Protein 6EKK (pdb70)

B-factor: mean 35.94, std 13.71, range [17.14, 130.5]

InterPro domains:
  IPR001194 cDENN domain [PF02141] (94-273)
  IPR001194 cDENN domain [SM00799] (92-273)
  IPR005112 dDENN domain [PF03455] (337-388)
  IPR005112 dDENN domain [SM00801] (304-371)
  IPR005113 uDENN domain [PF03456] (31-88)
  IPR005113 uDENN domain [SM00800] (9-91)
  IPR037516 Tripartite DENN domain [PS50211] (13-378)
  IPR040032 DENN domain-containing protein 1A/1B/1C [PTHR13196] (1-1009)
  IPR043153 DENN domain, C-terminal lobe [G3DSA:3.40.50.11500] (162-325)

GO terms:
  GO:0005085 guanyl-nucleotide exchange factor activity (F, IDA)
  GO:0030136 clathrin-coated vesicle (C, IDA)
  GO:0042734 presynaptic membrane (C, EXP)
  GO:0006897 endocytosis (P, IMP)
  GO:0032483 regulation of Rab protein signal transduction (P, IDA)
  GO:0005829 cytosol (C, TAS)

CATH classification: 3.30.450.200

Organism: Homo sapiens (NCBI:txid9606)

Sequence (1106 aa):
GSRIKQNPETTFEVYVEVAYDPEVQRQFPEDYSDQEVLQTTLTKFCFPFYVDVGQNFTFVLTDIDDSKQRFGFCRLSSGAKSCFCILSYLPWFEVFYKLLNILADYTTKRQENQWNELLEETLHKLPIPDPGVSVHLSVHSYFTVPDTRELPSSIPENRNLTEYFVAVDDVNNMLHLYASMLYERRILIICSKLSTLTACIHGSAAMLYPMYWQHVYIPVLPPHLLDYCCAPMPYLIGIHLSLMEKVRNMALDDVVILNVDTNTLETPFDDLQSLPNDVISSLKNRLKKVSTTTGDGVARAFLKAQAAFFGSYRNALKIEPEEPITFCEEAFVSHYRSGAMRQFLQNATQLQLFKQFIDGRLDLLNSGEGFSDVFEEEINGSRIKQNPETTFEVYVEVAYPRTSDPEVQRQFPEDYSDQEVLQTLTKFCFPFYVGQNFTFVLTDDIDDSKQRRFGFCRLSSGAKSCFCILSYLPWFEVFYKLLNILADYTTKRQENQWNELLETLHKLPIPDPGVSVHLSVHSYFTVPDTRELPSSIPENRNLTEYFVAVDVNNMLHLYASMLYERRRILIICSKLSTLTACIHGSAAMLYPMYWQHVYIPVLPPHLLDYCCAPMPYLIGIHLSLMEKVRNMALDDVVILNVDTNTLETPFDDLQSLPNDVISSLKNRLKKVSTTTGDGVARAFLKAQAAFFGSYRNALKIEPEEPITFCEEAFVSSHYRSGAMRQFLQNATQLQLFKQFIDGRLDLLNSGEGFSDVFEEEINMGEYRDYDHLFKLLIIGDSGVGKSSSLLLRFADNTFSGSYITTIGVDFKIRTVEINGEKVKLQIWDTAGQERFRTITSTYYRGTHGVIVVYDVTSAESFVNVKRWLHEINQNCDDVCRILVGNKNDDPERKVVETEDAYKFAGQMGIQLFETSAKENVNVEEMFNCITELVLRAKKDNLAKDYDHLFKLLIIGDSGVGKSSLLLRFADNTFSGSYITTIGVDFKIRTVEINGEKVKLQIWDTAGQERFRTITSTYYRGTHGVIVVYDVTSAESFVNVKRWLHEINQNCDDVCRILVGNKNDDPERKVVETEDAYKFAGQMGIQLFETSAKENVNVEEMFNCITELVLRAKKDNLA

Foldseek 3Di:
DALQDPADAWQFLKKFKWFDCIATPDMPPPPRPPVVVRNVCSQVQPQFDPVDDFWAWKWDADPVRHTWIWTWGADDRNGMIITIIGSDPPNVVVVVVSVVLVVCVVVVVVPLNVVQRVCRGPDDDDDFQCWDDSDPPDTDTRHDPQDFDFPPVDQLQNLLLVQADLVLLLVLLLCVLLLFAEEEEEQHNSSQLSNQVNSQLLLPVFGRDDARISEHHLVRLCCSQPPGRYRYYYYNNCVVVVVVVVDDRYWYAYSVVNDIDGPDPRSVLADPVLVVQLSVQSVDPVQRHTSSNSVSSLLSSCVLCVCQVVQFDPDPVDDTDGHLVRQLVDDDDPSSNVSSVSSVVRPRSVCVRVVVRCVVRVVVDDDGVSVVSND/DDLQDPADAWQFLKKFKWFADPVHQIATPQMPPNPRPPVVVRVVCSQVQQQFPQAQWAWKWDADPVRHTWIWTWGQDVSRGIIITTIGSQPPNLQVVVVSVVLVVCVVVVVVVVVVLLRVLRGPDRDDDAQDKDDSDPVDIDGHHDPLDFDWPPVDQLQLLLLVQADLVLLLVLLLCVLLLFAEEEEEQDNSSQLSNQVNSQLLLPVFGRDDARTSEDGPVRLVCLQPPGRYRYYYYNNCVVVNVPDDHDFYWYAHSVVNDIDGPDPRSVLADPVLSVQLSVQSPDPVRNGTSSNSVSSLLSSCLLCVCQVVQWDPDDPDAIDGHLVRQLPDDDDPSSNVSSVSSVVRPRSVCVRVVVSVQRRPCDDDDGVSNVSSVVPSD/DPFQEEAEEEEDFAPPQCPLLLVLVVAPDPDSDACCVPPQKGKGKHWDADPNGIYIYIYMYGPGRLVPLEDADVVCPRHAAYEYEAEQLDPSRVNSSLNHLVRCVVPVVRHHYAYEHEPPPDVVRGDNDPVNVCVSCVVSVHYYFYYYSPVGGRSVVSVVVRVVVSVVSVVVVVVD/DFPEEAEEEEDFAPPLQPLLLVLVAFPDPDSDACCVPPQKGWGWHWDQDPNGTYIYIYMYGPGCLVCLEDADVVCPRHQAYEYEYEQLDPSRVNSSLRHLVRCVVHVVLHHYAYEHEPPPDPVSGDNDPVNVCVSCVVSVHYYFYYYSPVGGRSVVSVVVRVVVSVVSVVVVVD

Structure (mmCIF, N/CA/C/O backbone):
data_6EKK
#
_entry.id   6EKK
#
_cell.length_a   55.700
_cell.length_b   67.990
_cell.length_c   101.710
_cell.angle_alpha   80.500
_cell.angle_beta   76.800
_cell.angle_gamma   67.060
#
_symmetry.space_group_name_H-M   'P 1'
#
loop_
_entity.id
_entity.type
_entity.pdbx_description
1 polymer 'DENN domain-containing protein 1A'
2 polymer 'Ras-related protein Rab-35'
3 non-polymer 'SULFATE ION'
4 non-polymer 1,2-ETHANEDIOL
5 non-polymer "GUANOSINE-5'-DIPHOSPHATE"
6 water water
#
loop_
_atom_site.group_PDB
_atom_site.id
_atom_site.type_symbol
_atom_site.label_atom_id
_atom_site.label_alt_id
_atom_site.label_comp_id
_atom_site.label_asym_id
_atom_site.label_entity_id
_atom_site.label_seq_id
_atom_site.pdbx_PDB_ins_code
_atom_site.Cartn_x
_atom_site.Cartn_y
_atom_site.Cartn_z
_atom_site.occupancy
_atom_site.B_iso_or_equiv
_atom_site.auth_seq_id
_atom_site.auth_comp_id
_atom_site.auth_asym_id
_atom_site.auth_atom_id
_atom_site.pdbx_PDB_model_num
ATOM 1 N N . GLY A 1 1 ? -14.950 -2.593 2.503 1.00 27.66 2 GLY A N 1
ATOM 2 C CA . GLY A 1 1 ? -13.618 -2.057 2.742 1.00 26.09 2 GLY A CA 1
ATOM 3 C C . GLY A 1 1 ? -12.545 -3.049 2.341 1.00 26.88 2 GLY A C 1
ATOM 4 O O . GLY A 1 1 ? -11.347 -2.761 2.447 1.00 26.66 2 GLY A O 1
ATOM 5 N N . SER A 1 2 ? -12.975 -4.220 1.873 1.00 25.28 3 SER A N 1
ATOM 6 C CA . SER A 1 2 ? -12.043 -5.219 1.372 1.00 24.79 3 SER A CA 1
ATOM 7 C C . SER A 1 2 ? -11.346 -4.701 0.115 1.00 27.05 3 SER A C 1
ATOM 8 O O . SER A 1 2 ? -11.925 -3.940 -0.664 1.00 26.70 3 SER A O 1
ATOM 11 N N . ARG A 1 3 ? -10.096 -5.096 -0.070 1.00 22.74 4 ARG A N 1
ATOM 12 C CA . ARG A 1 3 ? -9.400 -4.734 -1.292 1.00 22.06 4 ARG A CA 1
ATOM 13 C C . ARG A 1 3 ? -9.319 -5.916 -2.260 1.00 24.06 4 ARG A C 1
ATOM 14 O O . ARG A 1 3 ? -8.544 -5.909 -3.215 1.00 22.90 4 ARG A O 1
ATOM 22 N N . ILE A 1 4 ? -10.133 -6.937 -2.003 1.00 24.04 5 ILE A N 1
ATOM 23 C CA . ILE A 1 4 ? -10.289 -8.042 -2.943 1.00 24.69 5 ILE A CA 1
ATOM 24 C C . ILE A 1 4 ? -11.242 -7.631 -4.058 1.00 27.22 5 ILE A C 1
ATOM 25 O O . ILE A 1 4 ? -12.314 -7.107 -3.777 1.00 27.75 5 ILE A O 1
ATOM 30 N N . LYS A 1 5 ? -10.864 -7.866 -5.313 1.00 26.79 6 LYS A N 1
ATOM 31 C CA . LYS A 1 5 ? -11.758 -7.598 -6.435 1.00 27.14 6 LYS A CA 1
ATOM 32 C C . LYS A 1 5 ? -12.978 -8.508 -6.303 1.00 31.32 6 LYS A C 1
ATOM 33 O O . LYS A 1 5 ? -12.828 -9.717 -6.155 1.00 31.09 6 LYS A O 1
ATOM 39 N N . GLN A 1 6 ? -14.176 -7.931 -6.317 1.00 35.90 7 GLN A N 1
ATOM 40 C CA . GLN A 1 6 ? -15.382 -8.710 -6.051 1.00 36.89 7 GLN A CA 1
ATOM 41 C C . GLN A 1 6 ? -15.916 -9.416 -7.300 1.00 40.74 7 GLN A C 1
ATOM 42 O O . GLN A 1 6 ? -16.538 -10.473 -7.201 1.00 41.21 7 GLN A O 1
ATOM 48 N N . ASN A 1 7 ? -15.666 -8.841 -8.471 1.00 44.54 8 ASN A N 1
ATOM 49 C CA . ASN A 1 7 ? -16.162 -9.416 -9.719 1.00 45.36 8 ASN A CA 1
ATOM 50 C C . ASN A 1 7 ? -15.075 -9.603 -10.763 1.00 46.92 8 ASN A C 1
ATOM 51 O O . ASN A 1 7 ? -15.088 -8.929 -11.789 1.00 46.28 8 ASN A O 1
ATOM 56 N N . PRO A 1 8 ? -14.120 -10.508 -10.503 1.00 37.62 9 PRO A N 1
ATOM 57 C CA . PRO A 1 8 ? -13.047 -10.696 -11.483 1.00 37.42 9 PRO A CA 1
ATOM 58 C C . PRO A 1 8 ? -13.599 -11.284 -12.773 1.00 40.10 9 PRO A C 1
ATOM 59 O O . PRO A 1 8 ? -14.544 -12.068 -12.716 1.00 40.41 9 PRO A O 1
ATOM 63 N N . GLU A 1 9 ? -13.029 -10.910 -13.909 1.00 44.87 10 GLU A N 1
ATOM 64 C CA . GLU A 1 9 ? -13.539 -11.382 -15.192 1.00 45.08 10 GLU A CA 1
ATOM 65 C C . GLU A 1 9 ? -13.070 -12.799 -15.508 1.00 47.02 10 GLU A C 1
ATOM 66 O O . GLU A 1 9 ? -13.799 -13.576 -16.122 1.00 48.01 10 GLU A O 1
ATOM 68 N N . THR A 1 10 ? -11.855 -13.134 -15.086 1.00 34.25 11 THR A N 1
ATOM 69 C CA . THR A 1 10 ? -11.285 -14.447 -15.357 1.00 33.22 11 THR A CA 1
ATOM 70 C C . THR A 1 10 ? -10.680 -15.041 -14.091 1.00 33.09 11 THR A C 1
ATOM 71 O O . THR A 1 10 ? -10.406 -14.320 -13.124 1.00 32.33 11 THR A O 1
ATOM 75 N N . THR A 1 11 ? -10.464 -16.352 -14.103 1.00 28.39 12 THR A N 1
ATOM 76 C CA . THR A 1 11 ? -9.881 -17.046 -12.949 1.00 28.26 12 THR A CA 1
ATOM 77 C C . THR A 1 11 ? -8.444 -16.598 -12.696 1.00 29.54 12 THR A C 1
ATOM 78 O O . THR A 1 11 ? -7.977 -16.631 -11.560 1.00 30.03 12 THR A O 1
ATOM 82 N N . PHE A 1 12 ? -7.750 -16.177 -13.754 1.00 26.16 13 PHE A N 1
ATOM 83 C CA . PHE A 1 12 ? -6.416 -15.615 -13.607 1.00 25.16 13 PHE A CA 1
ATOM 84 C C . PHE A 1 12 ? -6.088 -14.695 -14.780 1.00 27.33 13 PHE A C 1
ATOM 85 O O . PHE A 1 12 ? -6.719 -14.757 -15.846 1.00 26.79 13 PHE A O 1
ATOM 93 N N . GLU A 1 13 ? -5.109 -13.824 -14.567 1.00 28.39 14 GLU A N 1
ATOM 94 C CA . GLU A 1 13 ? -4.713 -12.859 -15.578 1.00 28.07 14 GLU A CA 1
ATOM 95 C C . GLU A 1 13 ? -3.642 -13.443 -16.489 1.00 30.97 14 GLU A C 1
ATOM 96 O O . GLU A 1 13 ? -3.781 -13.420 -17.709 1.00 30.72 14 GLU A O 1
ATOM 102 N N . VAL A 1 14 ? -2.576 -13.980 -15.904 1.00 26.51 15 VAL A N 1
ATOM 103 C CA . VAL A 1 14 ? -1.496 -14.523 -16.709 1.00 25.62 15 VAL A CA 1
ATOM 104 C C . VAL A 1 14 ? -0.700 -15.517 -15.890 1.00 27.51 15 VAL A C 1
ATOM 105 O O . VAL A 1 14 ? -0.585 -15.382 -14.674 1.00 25.92 15 VAL A O 1
ATOM 109 N N . TYR A 1 15 ? -0.175 -16.528 -16.571 1.00 29.44 16 TYR A N 1
ATOM 110 C CA . TYR A 1 15 ? 0.715 -17.503 -15.971 1.00 29.97 16 TYR A CA 1
ATOM 111 C C . TYR A 1 15 ? 2.088 -17.374 -16.614 1.00 31.22 16 TYR A C 1
ATOM 112 O O . TYR A 1 15 ? 2.200 -17.253 -17.832 1.00 31.55 16 TYR A O 1
ATOM 121 N N . VAL A 1 16 ? 3.141 -17.407 -15.812 1.00 27.04 17 VAL A N 1
ATOM 122 C CA . VAL A 1 16 ? 4.479 -17.301 -16.378 1.00 26.84 17 VAL A CA 1
ATOM 123 C C . VAL A 1 16 ? 5.431 -18.319 -15.779 1.00 30.14 17 VAL A C 1
ATOM 124 O O . VAL A 1 16 ? 5.313 -18.689 -14.615 1.00 30.04 17 VAL A O 1
ATOM 128 N N . GLU A 1 17 ? 6.358 -18.784 -16.610 1.00 30.33 18 GLU A N 1
ATOM 129 C CA . GLU A 1 17 ? 7.544 -19.482 -16.143 1.00 30.96 18 GLU A CA 1
ATOM 130 C C . GLU A 1 17 ? 8.737 -18.545 -16.332 1.00 32.77 18 GLU A C 1
ATOM 131 O O . GLU A 1 17 ? 9.010 -18.100 -17.453 1.00 32.65 18 GLU A O 1
ATOM 133 N N . VAL A 1 18 ? 9.436 -18.247 -15.241 1.00 32.03 19 VAL A N 1
ATOM 134 C CA . VAL A 1 18 ? 10.533 -17.286 -15.262 1.00 31.92 19 VAL A CA 1
ATOM 135 C C . VAL A 1 18 ? 11.841 -17.959 -14.866 1.00 36.71 19 VAL A C 1
ATOM 136 O O . VAL A 1 18 ? 11.889 -18.669 -13.864 1.00 36.69 19 VAL A O 1
ATOM 140 N N . ALA A 1 19 ? 12.900 -17.745 -15.641 1.00 44.60 20 ALA A N 1
ATOM 141 C CA . ALA A 1 19 ? 14.198 -18.331 -15.307 1.00 46.03 20 ALA A CA 1
ATOM 142 C C . ALA A 1 19 ? 15.345 -17.336 -15.471 1.00 49.42 20 ALA A C 1
ATOM 143 O O . ALA A 1 19 ? 15.161 -16.254 -16.020 1.00 49.01 20 ALA A O 1
ATOM 145 N N . TYR A 1 20 ? 16.526 -17.723 -14.993 1.00 62.06 21 TYR A N 1
ATOM 146 C CA . TYR A 1 20 ? 17.722 -16.888 -15.073 1.00 81.38 21 TYR A CA 1
ATOM 147 C C . TYR A 1 20 ? 18.526 -17.125 -16.351 1.00 92.28 21 TYR A C 1
ATOM 148 O O . TYR A 1 20 ? 18.156 -17.940 -17.196 1.00 67.64 21 TYR A O 1
ATOM 157 N N . ASP A 1 29 ? 19.512 -10.601 -15.089 1.00 60.25 30 ASP A N 1
ATOM 158 C CA . ASP A 1 29 ? 18.103 -10.228 -15.039 1.00 59.61 30 ASP A CA 1
ATOM 159 C C . ASP A 1 29 ? 17.208 -11.377 -15.513 1.00 60.37 30 ASP A C 1
ATOM 160 O O . ASP A 1 29 ? 17.352 -11.857 -16.637 1.00 59.84 30 ASP A O 1
ATOM 162 N N . PRO A 1 30 ? 16.281 -11.828 -14.649 1.00 44.63 31 PRO A N 1
ATOM 163 C CA . PRO A 1 30 ? 15.393 -12.951 -14.990 1.00 43.82 31 PRO A CA 1
ATOM 164 C C . PRO A 1 30 ? 14.466 -12.649 -16.166 1.00 43.61 31 PRO A C 1
ATOM 165 O O . PRO A 1 30 ? 14.042 -11.510 -16.357 1.00 42.68 31 PRO A O 1
ATOM 169 N N . GLU A 1 31 ? 14.166 -13.678 -16.954 1.00 40.89 32 GLU A N 1
ATOM 170 C CA . GLU A 1 31 ? 13.316 -13.531 -18.128 1.00 40.27 32 GLU A CA 1
ATOM 171 C C . GLU A 1 31 ? 12.147 -14.509 -18.130 1.00 40.76 32 GLU A C 1
ATOM 172 O O . GLU A 1 31 ? 12.264 -15.626 -17.639 1.00 40.17 32 GLU A O 1
ATOM 178 N N . VAL A 1 32 ? 11.031 -14.079 -18.709 1.00 34.92 33 VAL A N 1
ATOM 179 C CA . VAL A 1 32 ? 9.895 -14.954 -18.940 1.00 34.76 33 VAL A CA 1
ATOM 180 C C . VAL A 1 32 ? 10.241 -15.973 -20.017 1.00 37.91 33 VAL A C 1
ATOM 181 O O . VAL A 1 32 ? 10.539 -15.607 -21.158 1.00 37.69 33 VAL A O 1
ATOM 185 N N . GLN A 1 33 ? 10.202 -17.250 -19.654 1.00 40.94 34 GLN A N 1
ATOM 186 C CA . GLN A 1 33 ? 10.516 -18.325 -20.589 1.00 41.51 34 GLN A CA 1
ATOM 187 C C . GLN A 1 33 ? 9.277 -18.787 -21.338 1.00 43.88 34 GLN A C 1
ATOM 188 O O . GLN A 1 33 ? 9.355 -19.249 -22.474 1.00 44.62 34 GLN A O 1
ATOM 194 N N . ARG A 1 34 ? 8.129 -18.647 -20.687 1.00 36.79 35 ARG A N 1
ATOM 195 C CA . ARG A 1 34 ? 6.887 -19.222 -21.166 1.00 36.50 35 ARG A CA 1
ATOM 196 C C . ARG A 1 34 ? 5.739 -18.455 -20.531 1.00 37.39 35 ARG A C 1
ATOM 197 O O . ARG A 1 34 ? 5.840 -18.029 -19.382 1.00 36.48 35 ARG A O 1
ATOM 205 N N . GLN A 1 35 ? 4.647 -18.275 -21.258 1.00 33.93 36 GLN A N 1
ATOM 206 C CA . GLN A 1 35 ? 3.509 -17.566 -20.689 1.00 33.06 36 GLN A CA 1
ATOM 207 C C . GLN A 1 35 ? 2.188 -18.109 -21.197 1.00 35.02 36 GLN A C 1
ATOM 208 O O . GLN A 1 35 ? 2.119 -18.709 -22.275 1.00 36.02 36 GLN A O 1
ATOM 214 N N . PHE A 1 36 ? 1.139 -17.899 -20.409 1.00 29.87 37 PHE A N 1
ATOM 215 C CA . PHE A 1 36 ? -0.225 -18.187 -20.847 1.00 29.67 37 PHE A CA 1
ATOM 216 C C . PHE A 1 36 ? -1.171 -17.136 -20.262 1.00 31.67 37 PHE A C 1
ATOM 217 O O . PHE A 1 36 ? -1.117 -16.853 -19.064 1.00 30.83 37 PHE A O 1
ATOM 225 N N . PRO A 1 37 ? -2.058 -16.561 -21.090 1.00 30.16 38 PRO A N 1
ATOM 226 C CA . PRO A 1 37 ? -2.238 -16.763 -22.535 1.00 30.41 38 PRO A CA 1
ATOM 227 C C . PRO A 1 37 ? -1.012 -16.400 -23.369 1.00 32.91 38 PRO A C 1
ATOM 228 O O . PRO A 1 37 ? -0.242 -15.510 -22.998 1.00 31.43 38 PRO A O 1
ATOM 232 N N . GLU A 1 38 ? -0.837 -17.119 -24.473 1.00 39.00 39 GLU A N 1
ATOM 233 C CA . GLU A 1 38 ? 0.301 -16.934 -25.365 1.00 39.73 39 GLU A CA 1
ATOM 234 C C . GLU A 1 38 ? 0.337 -15.499 -25.867 1.00 42.61 39 GLU A C 1
ATOM 235 O O . GLU A 1 38 ? 1.408 -14.902 -25.999 1.00 41.92 39 GLU A O 1
ATOM 241 N N . ASP A 1 39 ? -0.847 -14.936 -26.095 1.00 46.84 40 ASP A N 1
ATOM 242 C CA . ASP A 1 39 ? -0.965 -13.594 -26.645 1.00 47.00 40 ASP A CA 1
ATOM 243 C C . ASP A 1 39 ? -1.072 -12.486 -25.591 1.00 47.73 40 ASP A C 1
ATOM 244 O O . ASP A 1 39 ? -1.402 -11.353 -25.933 1.00 47.32 40 ASP A O 1
ATOM 249 N N . TYR A 1 40 ? -0.813 -12.803 -24.321 1.00 36.03 41 TYR A N 1
ATOM 250 C CA . TYR A 1 40 ? -0.863 -11.785 -23.262 1.00 34.70 41 TYR A CA 1
ATOM 251 C C . TYR A 1 40 ? 0.155 -10.699 -23.591 1.00 35.71 41 TYR A C 1
ATOM 252 O O . TYR A 1 40 ? 1.331 -10.993 -23.791 1.00 35.57 41 TYR A O 1
ATOM 261 N N . SER A 1 41 ? -0.291 -9.449 -23.660 1.00 37.09 42 SER A N 1
ATOM 262 C CA . SER A 1 41 ? 0.561 -8.394 -24.227 1.00 37.16 42 SER A CA 1
ATOM 263 C C . SER A 1 41 ? 1.011 -7.279 -23.280 1.00 39.58 42 SER A C 1
ATOM 264 O O . SER A 1 41 ? 1.643 -6.323 -23.725 1.00 40.45 42 SER A O 1
ATOM 267 N N . ASP A 1 42 ? 0.702 -7.371 -21.991 1.00 38.31 43 ASP A N 1
ATOM 268 C CA . ASP A 1 42 ? 1.138 -6.316 -21.076 1.00 37.74 43 ASP A CA 1
ATOM 269 C C . ASP A 1 42 ? 2.584 -6.545 -20.651 1.00 39.10 43 ASP A C 1
ATOM 270 O O . ASP A 1 42 ? 2.848 -7.234 -19.669 1.00 37.58 43 ASP A O 1
ATOM 275 N N . GLN A 1 43 ? 3.509 -5.946 -21.396 1.00 33.22 44 GLN A N 1
ATOM 276 C CA . GLN A 1 43 ? 4.942 -6.128 -21.172 1.00 32.94 44 GLN A CA 1
ATOM 277 C C . GLN A 1 43 ? 5.401 -5.485 -19.875 1.00 33.75 44 GLN A C 1
ATOM 278 O O . GLN A 1 43 ? 6.421 -5.880 -19.302 1.00 33.58 44 GLN A O 1
ATOM 284 N N . GLU A 1 44 ? 4.668 -4.471 -19.432 1.00 30.87 45 GLU A N 1
ATOM 285 C CA . GLU A 1 44 ? 4.945 -3.862 -18.138 1.00 30.54 45 GLU A CA 1
ATOM 286 C C . GLU A 1 44 ? 4.668 -4.873 -17.020 1.00 31.81 45 GLU A C 1
ATOM 287 O O . GLU A 1 44 ? 5.461 -5.017 -16.087 1.00 31.71 45 GLU A O 1
ATOM 289 N N . VAL A 1 45 ? 3.546 -5.576 -17.119 1.00 26.84 46 VAL A N 1
ATOM 290 C CA . VAL A 1 45 ? 3.213 -6.569 -16.091 1.00 26.25 46 VAL A CA 1
ATOM 291 C C . VAL A 1 45 ? 4.214 -7.724 -16.146 1.00 27.95 46 VAL A C 1
ATOM 292 O O . VAL A 1 45 ? 4.749 -8.148 -15.119 1.00 25.47 46 VAL A O 1
ATOM 296 N N . LEU A 1 46 ? 4.483 -8.227 -17.349 1.00 28.14 47 LEU A N 1
ATOM 297 C CA . LEU A 1 46 ? 5.460 -9.298 -17.503 1.00 28.12 47 LEU A CA 1
ATOM 298 C C . LEU A 1 46 ? 6.802 -8.926 -16.874 1.00 28.99 47 LEU A C 1
ATOM 299 O O . LEU A 1 46 ? 7.398 -9.726 -16.144 1.00 27.58 47 LEU A O 1
ATOM 304 N N . GLN A 1 47 ? 7.271 -7.707 -17.135 1.00 28.05 48 GLN A N 1
ATOM 305 C CA . GLN A 1 47 ? 8.552 -7.267 -16.585 1.00 28.43 48 GLN A CA 1
ATOM 306 C C . GLN A 1 47 ? 8.510 -7.222 -15.055 1.00 29.01 48 GLN A C 1
ATOM 307 O O . GLN A 1 47 ? 9.434 -7.676 -14.383 1.00 28.01 48 GLN A O 1
ATOM 313 N N A THR A 1 48 ? 7.436 -6.657 -14.524 0.50 25.58 49 THR A N 1
ATOM 314 N N B THR A 1 48 ? 7.429 -6.662 -14.514 0.50 25.81 49 THR A N 1
ATOM 315 C CA A THR A 1 48 ? 7.219 -6.602 -13.086 0.50 24.77 49 THR A CA 1
ATOM 316 C CA B THR A 1 48 ? 7.208 -6.601 -13.067 0.50 25.11 49 THR A CA 1
ATOM 317 C C A THR A 1 48 ? 7.259 -7.998 -12.459 0.50 26.47 49 THR A C 1
ATOM 318 C C B THR A 1 48 ? 7.246 -7.998 -12.447 0.50 26.61 49 THR A C 1
ATOM 319 O O A THR A 1 48 ? 7.855 -8.200 -11.403 0.50 25.87 49 THR A O 1
ATOM 320 O O B THR A 1 48 ? 7.831 -8.203 -11.386 0.50 25.99 49 THR A O 1
ATOM 325 N N . LEU A 1 49 ? 6.640 -8.963 -13.128 1.00 25.18 50 LEU A N 1
ATOM 326 C CA . LEU A 1 49 ? 6.586 -10.329 -12.610 1.00 24.85 50 LEU A CA 1
ATOM 327 C C . LEU A 1 49 ? 7.981 -10.917 -12.486 1.00 27.19 50 LEU A C 1
ATOM 328 O O . LEU A 1 49 ? 8.262 -11.638 -11.535 1.00 26.38 50 LEU A O 1
ATOM 333 N N . THR A 1 50 ? 8.869 -10.588 -13.428 1.00 29.91 51 THR A N 1
ATOM 334 C CA . THR A 1 50 ? 10.216 -11.154 -13.394 1.00 30.58 51 THR A CA 1
ATOM 335 C C . THR A 1 50 ? 10.957 -10.741 -12.126 1.00 32.78 51 THR A C 1
ATOM 336 O O . THR A 1 50 ? 11.798 -11.484 -11.628 1.00 33.78 51 THR A O 1
ATOM 340 N N . LYS A 1 51 ? 10.655 -9.555 -11.605 1.00 26.50 52 LYS A N 1
ATOM 341 C CA . LYS A 1 51 ? 11.342 -9.063 -10.414 1.00 25.27 52 LYS A CA 1
ATOM 342 C C . LYS A 1 51 ? 10.682 -9.549 -9.123 1.00 25.61 52 LYS A C 1
ATOM 343 O O . LYS A 1 51 ? 11.360 -9.884 -8.160 1.00 25.06 52 LYS A O 1
ATOM 349 N N . PHE A 1 52 ? 9.358 -9.591 -9.105 1.00 22.60 53 PHE A N 1
ATOM 350 C CA . PHE A 1 52 ? 8.642 -10.053 -7.912 1.00 21.69 53 PHE A CA 1
ATOM 351 C C . PHE A 1 52 ? 8.741 -11.567 -7.748 1.00 24.70 53 PHE A C 1
ATOM 352 O O . PHE A 1 52 ? 8.517 -12.108 -6.660 1.00 24.83 53 PHE A O 1
ATOM 360 N N . CYS A 1 53 ? 9.083 -12.261 -8.827 1.00 27.88 54 CYS A N 1
ATOM 361 C CA . CYS A 1 53 ? 9.271 -13.712 -8.748 1.00 28.21 54 CYS A CA 1
ATOM 362 C C . CYS A 1 53 ? 10.582 -14.075 -8.077 1.00 29.72 54 CYS A C 1
ATOM 363 O O . CYS A 1 53 ? 10.745 -15.206 -7.623 1.00 29.64 54 CYS A O 1
ATOM 366 N N . PHE A 1 54 ? 11.513 -13.121 -8.018 1.00 26.98 55 PHE A N 1
ATOM 367 C CA . PHE A 1 54 ? 12.804 -13.353 -7.363 1.00 27.09 55 PHE A CA 1
ATOM 368 C C . PHE A 1 54 ? 13.172 -12.215 -6.408 1.00 29.10 55 PHE A C 1
ATOM 369 O O . PHE A 1 54 ? 14.180 -11.519 -6.605 1.00 27.72 55 PHE A O 1
ATOM 377 N N . PRO A 1 55 ? 12.359 -12.032 -5.357 1.00 27.93 56 PRO A N 1
ATOM 378 C CA . PRO A 1 55 ? 12.411 -10.809 -4.544 1.00 27.73 56 PRO A CA 1
ATOM 379 C C . PRO A 1 55 ? 13.467 -10.852 -3.442 1.00 30.23 56 PRO A C 1
ATOM 380 O O . PRO A 1 55 ? 13.158 -10.661 -2.262 1.00 28.38 56 PRO A O 1
ATOM 384 N N . PHE A 1 56 ? 14.713 -11.084 -3.837 1.00 33.74 57 PHE A N 1
ATOM 385 C CA . PHE A 1 56 ? 15.812 -11.212 -2.896 1.00 34.17 57 PHE A CA 1
ATOM 386 C C . PHE A 1 56 ? 17.148 -11.039 -3.614 1.00 37.43 57 PHE A C 1
ATOM 387 O O . PHE A 1 56 ? 17.204 -11.062 -4.845 1.00 35.71 57 PHE A O 1
ATOM 395 N N . TYR A 1 57 ? 18.209 -10.849 -2.832 1.00 39.98 58 TYR A N 1
ATOM 396 C CA . TYR A 1 57 ? 19.567 -10.842 -3.360 1.00 40.82 58 TYR A CA 1
ATOM 397 C C . TYR A 1 57 ? 20.102 -12.258 -3.412 1.00 45.66 58 TYR A C 1
ATOM 398 O O . TYR A 1 57 ? 20.076 -12.967 -2.406 1.00 45.09 58 TYR A O 1
ATOM 407 N N . VAL A 1 58 ? 20.580 -12.663 -4.584 1.00 60.58 59 VAL A N 1
ATOM 408 C CA . VAL A 1 58 ? 21.139 -13.997 -4.776 1.00 61.92 59 VAL A CA 1
ATOM 409 C C . VAL A 1 58 ? 22.475 -14.152 -4.053 1.00 67.01 59 VAL A C 1
ATOM 410 O O . VAL A 1 58 ? 23.329 -13.267 -4.121 1.00 67.68 59 VAL A O 1
ATOM 414 N N . ASP A 1 59 ? 22.631 -15.276 -3.352 1.00 76.09 60 ASP A N 1
ATOM 415 C CA . ASP A 1 59 ? 23.843 -15.593 -2.598 1.00 92.20 60 ASP A CA 1
ATOM 416 C C . ASP A 1 59 ? 24.163 -14.521 -1.563 1.00 103.94 60 ASP A C 1
ATOM 417 O O . ASP A 1 59 ? 23.698 -14.589 -0.426 1.00 83.71 60 ASP A O 1
ATOM 419 N N . VAL A 1 66 ? 13.997 -18.054 0.719 1.00 46.70 67 VAL A N 1
ATOM 420 C CA . VAL A 1 66 ? 14.108 -19.478 0.414 1.00 46.71 67 VAL A CA 1
ATOM 421 C C . VAL A 1 66 ? 12.713 -20.111 0.335 1.00 48.78 67 VAL A C 1
ATOM 422 O O . VAL A 1 66 ? 11.698 -19.412 0.326 1.00 48.34 67 VAL A O 1
ATOM 426 N N . GLY A 1 67 ? 12.662 -21.435 0.271 1.00 53.74 68 GLY A N 1
ATOM 427 C CA . GLY A 1 67 ? 11.389 -22.122 0.236 1.00 53.96 68 GLY A CA 1
ATOM 428 C C . GLY A 1 67 ? 10.892 -22.288 -1.181 1.00 55.32 68 GLY A C 1
ATOM 429 O O . GLY A 1 67 ? 11.543 -21.864 -2.142 1.00 55.49 68 GLY A O 1
ATOM 430 N N . GLN A 1 68 ? 9.730 -22.911 -1.315 1.00 41.81 69 GLN A N 1
ATOM 431 C CA . GLN A 1 68 ? 9.167 -23.164 -2.625 1.00 40.99 69 GLN A CA 1
ATOM 432 C C . GLN A 1 68 ? 8.036 -22.194 -2.953 1.00 40.05 69 GLN A C 1
ATOM 433 O O . GLN A 1 68 ? 8.097 -21.504 -3.965 1.00 39.32 69 GLN A O 1
ATOM 439 N N . ASN A 1 69 ? 7.008 -22.143 -2.111 1.00 31.62 70 ASN A N 1
ATOM 440 C CA . ASN A 1 69 ? 5.851 -21.307 -2.414 1.00 31.18 70 ASN A CA 1
ATOM 441 C C . ASN A 1 69 ? 5.918 -19.953 -1.735 1.00 33.23 70 ASN A C 1
ATOM 442 O O . ASN A 1 69 ? 6.535 -19.811 -0.695 1.00 33.57 70 ASN A O 1
ATOM 447 N N . PHE A 1 70 ? 5.281 -18.961 -2.338 1.00 26.57 71 PHE A N 1
ATOM 448 C CA . PHE A 1 70 ? 5.022 -17.681 -1.684 1.00 24.58 71 PHE A CA 1
ATOM 449 C C . PHE A 1 70 ? 4.095 -16.906 -2.599 1.00 25.90 71 PHE A C 1
ATOM 450 O O . PHE A 1 70 ? 3.926 -17.249 -3.774 1.00 25.57 71 PHE A O 1
ATOM 458 N N . THR A 1 71 ? 3.478 -15.871 -2.060 1.00 23.63 72 THR A N 1
ATOM 459 C CA . THR A 1 71 ? 2.491 -15.123 -2.819 1.00 23.03 72 THR A CA 1
ATOM 460 C C . THR A 1 71 ? 2.728 -13.629 -2.673 1.00 22.62 72 THR A C 1
ATOM 461 O O . THR A 1 71 ? 2.530 -13.064 -1.598 1.00 22.54 72 THR A O 1
ATOM 465 N N . PHE A 1 72 ? 3.141 -12.975 -3.754 1.00 20.16 73 PHE A N 1
ATOM 466 C CA . PHE A 1 72 ? 3.292 -11.528 -3.677 1.00 19.58 73 PHE A CA 1
ATOM 467 C C . PHE A 1 72 ? 1.983 -10.891 -4.079 1.00 21.51 73 PHE A C 1
ATOM 468 O O . PHE A 1 72 ? 1.071 -11.573 -4.568 1.00 21.13 73 PHE A O 1
ATOM 476 N N . VAL A 1 73 ? 1.868 -9.592 -3.841 1.00 21.67 74 VAL A N 1
ATOM 477 C CA . VAL A 1 73 ? 0.687 -8.864 -4.253 1.00 21.25 74 VAL A CA 1
ATOM 478 C C . VAL A 1 73 ? 1.059 -7.613 -5.017 1.00 23.58 74 VAL A C 1
ATOM 479 O O . VAL A 1 73 ? 1.916 -6.819 -4.585 1.00 23.47 74 VAL A O 1
ATOM 483 N N . LEU A 1 74 ? 0.425 -7.459 -6.175 1.00 21.45 75 LEU A N 1
ATOM 484 C CA . LEU A 1 74 ? 0.487 -6.223 -6.939 1.00 20.82 75 LEU A CA 1
ATOM 485 C C . LEU A 1 74 ? -0.805 -5.486 -6.681 1.00 25.23 75 LEU A C 1
ATOM 486 O O . LEU A 1 74 ? -1.870 -6.108 -6.582 1.00 25.33 75 LEU A O 1
ATOM 491 N N . THR A 1 75 ? -0.705 -4.174 -6.500 1.00 25.12 76 THR A N 1
ATOM 492 C CA . THR A 1 75 ? -1.858 -3.354 -6.190 1.00 25.02 76 THR A CA 1
ATOM 493 C C . THR A 1 75 ? -2.261 -2.563 -7.428 1.00 27.15 76 THR A C 1
ATOM 494 O O . THR A 1 75 ? -1.401 -1.980 -8.093 1.00 27.35 76 THR A O 1
ATOM 498 N N . ASP A 1 76 ? -3.540 -2.537 -7.789 1.00 25.86 77 ASP A N 1
ATOM 499 C CA . ASP A 1 76 ? -3.853 -1.774 -8.992 1.00 26.40 77 ASP A CA 1
ATOM 500 C C . ASP A 1 76 ? -4.381 -0.365 -8.662 1.00 27.18 77 ASP A C 1
ATOM 501 O O . ASP A 1 76 ? -4.297 0.091 -7.510 1.00 26.15 77 ASP A O 1
ATOM 506 N N . ILE A 1 77 ? -4.861 0.342 -9.683 1.00 26.16 78 ILE A N 1
ATOM 507 C CA . ILE A 1 77 ? -5.142 1.772 -9.551 1.00 25.60 78 ILE A CA 1
ATOM 508 C C . ILE A 1 77 ? -6.283 2.078 -8.576 1.00 27.20 78 ILE A C 1
ATOM 509 O O . ILE A 1 77 ? -6.385 3.194 -8.067 1.00 28.26 78 ILE A O 1
ATOM 514 N N A ASP A 1 78 ? -7.110 1.056 -8.339 0.48 22.54 79 ASP A N 1
ATOM 515 N N B ASP A 1 78 ? -7.154 1.122 -8.291 0.52 22.89 79 ASP A N 1
ATOM 516 C CA A ASP A 1 78 ? -8.246 1.102 -7.416 0.48 22.74 79 ASP A CA 1
ATOM 517 C CA B ASP A 1 78 ? -8.180 1.405 -7.290 0.52 23.22 79 ASP A CA 1
ATOM 518 C C A ASP A 1 78 ? -7.830 0.710 -6.006 0.48 24.27 79 ASP A C 1
ATOM 519 C C B ASP A 1 78 ? -7.844 0.674 -5.993 0.52 24.48 79 ASP A C 1
ATOM 520 O O A ASP A 1 78 ? -8.634 0.775 -5.077 0.48 23.63 79 ASP A O 1
ATOM 521 O O B ASP A 1 78 ? -8.700 0.484 -5.130 0.52 23.85 79 ASP A O 1
ATOM 530 N N . SER A 1 79 ? -6.580 0.273 -5.887 1.00 23.45 80 SER A N 1
ATOM 531 C CA . SER A 1 79 ? -5.998 -0.321 -4.675 1.00 23.51 80 SER A CA 1
ATOM 532 C C . SER A 1 79 ? -6.497 -1.760 -4.429 1.00 24.34 80 SER A C 1
ATOM 533 O O . SER A 1 79 ? -6.264 -2.335 -3.368 1.00 23.69 80 SER A O 1
ATOM 536 N N . LYS A 1 80 ? -7.134 -2.351 -5.436 1.00 21.56 81 LYS A N 1
ATOM 537 C CA . LYS A 1 80 ? -7.503 -3.769 -5.381 1.00 22.32 81 LYS A CA 1
ATOM 538 C C . LYS A 1 80 ? -6.258 -4.617 -5.599 1.00 25.43 81 LYS A C 1
ATOM 539 O O . LYS A 1 80 ? -5.272 -4.161 -6.190 1.00 25.28 81 LYS A O 1
ATOM 545 N N . GLN A 1 81 ? -6.317 -5.864 -5.156 1.00 23.48 82 GLN A N 1
ATOM 546 C CA . GLN A 1 81 ? -5.128 -6.683 -5.075 1.00 23.37 82 GLN A CA 1
ATOM 547 C C . GLN A 1 81 ? -5.084 -7.803 -6.107 1.00 24.54 82 GLN A C 1
ATOM 548 O O . GLN A 1 81 ? -6.062 -8.519 -6.307 1.00 23.35 82 GLN A O 1
ATOM 554 N N . ARG A 1 82 ? -3.930 -7.922 -6.759 1.00 21.86 83 ARG A N 1
ATOM 555 C CA . ARG A 1 82 ? -3.618 -9.072 -7.600 1.00 22.50 83 ARG A CA 1
ATOM 556 C C . ARG A 1 82 ? -2.610 -9.948 -6.872 1.00 23.75 83 ARG A C 1
ATOM 557 O O . ARG A 1 82 ? -1.559 -9.463 -6.434 1.00 23.92 83 ARG A O 1
ATOM 565 N N . PHE A 1 83 ? -2.933 -11.234 -6.732 1.00 19.47 84 PHE A N 1
ATOM 566 C CA . PHE A 1 83 ? -2.056 -12.176 -6.059 1.00 19.95 84 PHE A CA 1
ATOM 567 C C . PHE A 1 83 ? -1.132 -12.879 -7.047 1.00 22.67 84 PHE A C 1
ATOM 568 O O . PHE A 1 83 ? -1.569 -13.471 -8.040 1.00 23.10 84 PHE A O 1
ATOM 576 N N . GLY A 1 84 ? 0.158 -12.812 -6.782 1.00 21.27 85 GLY A N 1
ATOM 577 C CA . GLY A 1 84 ? 1.119 -13.541 -7.583 1.00 21.15 85 GLY A CA 1
ATOM 578 C C . GLY A 1 84 ? 1.512 -14.789 -6.827 1.00 23.53 85 GLY A C 1
ATOM 579 O O . GLY A 1 84 ? 2.432 -14.783 -6.018 1.00 22.29 85 GLY A O 1
ATOM 580 N N . PHE A 1 85 ? 0.781 -15.868 -7.082 1.00 22.26 86 PHE A N 1
ATOM 581 C CA . PHE A 1 85 ? 1.072 -17.155 -6.471 1.00 21.43 86 PHE A CA 1
ATOM 582 C C . PHE A 1 85 ? 2.322 -17.740 -7.110 1.00 24.27 86 PHE A C 1
ATOM 583 O O . PHE A 1 85 ? 2.354 -17.963 -8.327 1.00 23.74 86 PHE A O 1
ATOM 591 N N . CYS A 1 86 ? 3.354 -17.987 -6.303 1.00 25.06 87 CYS A N 1
ATOM 592 C CA . CYS A 1 86 ? 4.608 -18.492 -6.848 1.00 24.64 87 CYS A CA 1
ATOM 593 C C . CYS A 1 86 ? 5.020 -19.870 -6.382 1.00 27.86 87 CYS A C 1
ATOM 594 O O . CYS A 1 86 ? 4.712 -20.284 -5.271 1.00 27.69 87 CYS A O 1
ATOM 597 N N . ARG A 1 87 ? 5.752 -20.553 -7.252 1.00 29.00 88 ARG A N 1
ATOM 598 C CA . ARG A 1 87 ? 6.430 -21.794 -6.911 1.00 29.89 88 ARG A CA 1
ATOM 599 C C . ARG A 1 87 ? 7.879 -21.700 -7.391 1.00 32.17 88 ARG A C 1
ATOM 600 O O . ARG A 1 87 ? 8.147 -21.690 -8.599 1.00 30.79 88 ARG A O 1
ATOM 608 N N . LEU A 1 88 ? 8.802 -21.610 -6.441 1.00 39.91 89 LEU A N 1
ATOM 609 C CA . LEU A 1 88 ? 10.225 -21.495 -6.744 1.00 41.53 89 LEU A CA 1
ATOM 610 C C . LEU A 1 88 ? 10.896 -22.857 -6.925 1.00 47.14 89 LEU A C 1
ATOM 611 O O . LEU A 1 88 ? 10.660 -23.784 -6.151 1.00 47.86 89 LEU A O 1
ATOM 616 N N . SER A 1 89 ? 11.740 -22.966 -7.948 1.00 55.19 90 SER A N 1
ATOM 617 C CA . SER A 1 89 ? 12.460 -24.204 -8.235 1.00 56.11 90 SER A CA 1
ATOM 618 C C . SER A 1 89 ? 13.460 -24.550 -7.137 1.00 59.18 90 SER A C 1
ATOM 619 O O . SER A 1 89 ? 13.688 -23.754 -6.227 1.00 58.04 90 SER A O 1
ATOM 622 N N . SER A 1 90 ? 14.054 -25.738 -7.247 1.00 77.34 91 SER A N 1
ATOM 623 C CA . SER A 1 90 ? 14.917 -26.316 -6.212 1.00 77.53 91 SER A CA 1
ATOM 624 C C . SER A 1 90 ? 15.960 -25.347 -5.660 1.00 79.20 91 SER A C 1
ATOM 625 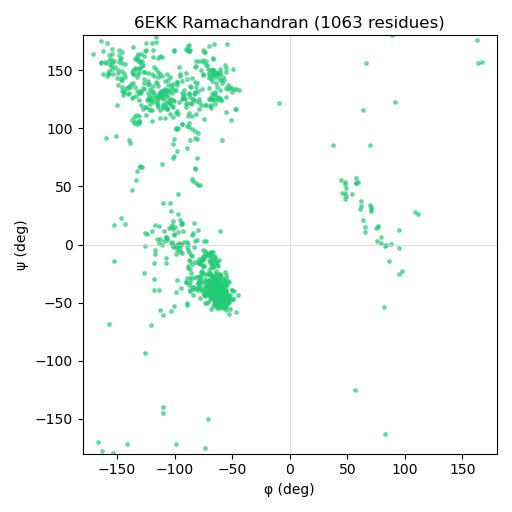O O . SER A 1 90 ? 16.000 -25.083 -4.457 1.00 79.42 91 SER A O 1
ATOM 627 N N . GLY A 1 91 ? 16.800 -24.820 -6.543 1.00 60.73 92 GLY A N 1
ATOM 628 C CA . GLY A 1 91 ? 17.825 -23.877 -6.138 1.00 60.19 92 GLY A CA 1
ATOM 629 C C . GLY A 1 91 ? 17.554 -22.471 -6.637 1.00 61.72 92 GLY A C 1
ATOM 630 O O . GLY A 1 91 ? 18.482 -21.739 -6.983 1.00 61.03 92 GLY A O 1
ATOM 631 N N . ALA A 1 92 ? 16.279 -22.094 -6.677 1.00 53.90 93 ALA A N 1
ATOM 632 C CA . ALA A 1 92 ? 15.883 -20.754 -7.102 1.00 53.00 93 ALA A CA 1
ATOM 633 C C . ALA A 1 92 ? 16.309 -20.464 -8.540 1.00 55.20 93 ALA A C 1
ATOM 634 O O . ALA A 1 92 ? 16.584 -19.322 -8.892 1.00 55.60 93 ALA A O 1
ATOM 635 N N . LYS A 1 93 ? 16.361 -21.503 -9.365 1.00 58.28 94 LYS A N 1
ATOM 636 C CA . LYS A 1 93 ? 16.793 -21.364 -10.752 1.00 58.07 94 LYS A CA 1
ATOM 637 C C . LYS A 1 93 ? 15.675 -20.801 -11.622 1.00 58.16 94 LYS A C 1
ATOM 638 O O . LYS A 1 93 ? 15.917 -20.042 -12.557 1.00 57.89 94 LYS A O 1
ATOM 640 N N . SER A 1 94 ? 14.446 -21.189 -11.306 1.00 41.33 95 SER A N 1
ATOM 641 C CA . SER A 1 94 ? 13.290 -20.708 -12.038 1.00 40.15 95 SER A CA 1
ATOM 642 C C . SER A 1 94 ? 12.100 -20.548 -11.104 1.00 39.28 95 SER A C 1
ATOM 643 O O . SER A 1 94 ? 12.103 -21.051 -9.977 1.00 37.87 95 SER A O 1
ATOM 646 N N . CYS A 1 95 ? 11.083 -19.845 -11.583 1.00 34.45 96 CYS A N 1
ATOM 647 C CA . CYS A 1 95 ? 9.883 -19.610 -10.798 1.00 33.08 96 CYS A CA 1
ATOM 648 C C . CYS A 1 95 ? 8.644 -19.737 -11.667 1.00 33.73 96 CYS A C 1
ATOM 649 O O . CYS A 1 95 ? 8.607 -19.253 -12.804 1.00 33.46 96 CYS A O 1
ATOM 652 N N . PHE A 1 96 ? 7.633 -20.405 -11.133 1.00 30.80 97 PHE A N 1
ATOM 653 C CA . PHE A 1 96 ? 6.352 -20.530 -11.815 1.00 31.33 97 PHE A CA 1
ATOM 654 C C . PHE A 1 96 ? 5.363 -19.647 -11.082 1.00 31.69 97 PHE A C 1
ATOM 655 O O . PHE A 1 96 ? 5.226 -19.748 -9.860 1.00 31.30 97 PHE A O 1
ATOM 663 N N . CYS A 1 97 ? 4.668 -18.790 -11.816 1.00 27.01 98 CYS A N 1
ATOM 664 C CA . CYS A 1 97 ? 3.805 -17.811 -11.173 1.00 26.25 98 CYS A CA 1
ATOM 665 C C . CYS A 1 97 ? 2.493 -17.649 -11.896 1.00 27.80 98 CYS A C 1
ATOM 666 O O . CYS A 1 97 ? 2.448 -17.547 -13.120 1.00 27.96 98 CYS A O 1
ATOM 669 N N . ILE A 1 98 ? 1.418 -17.611 -11.126 1.00 24.04 99 ILE A N 1
ATOM 670 C CA . ILE A 1 98 ? 0.124 -17.300 -11.682 1.00 23.72 99 ILE A CA 1
ATOM 671 C C . ILE A 1 98 ? -0.440 -16.086 -10.960 1.00 23.98 99 ILE A C 1
ATOM 672 O O . ILE A 1 98 ? -0.513 -16.035 -9.728 1.00 22.94 99 ILE A O 1
ATOM 677 N N . LEU A 1 99 ? -0.820 -15.097 -11.755 1.00 24.03 100 LEU A N 1
ATOM 678 C CA . LEU A 1 99 ? -1.304 -13.825 -11.250 1.00 23.10 100 LEU A CA 1
ATOM 679 C C . LEU A 1 99 ? -2.825 -13.796 -11.370 1.00 25.25 100 LEU A C 1
ATOM 680 O O . LEU A 1 99 ? -3.366 -13.922 -12.467 1.00 25.55 100 LEU A O 1
ATOM 685 N N . SER A 1 100 ? -3.512 -13.652 -10.241 1.00 20.57 101 SER A N 1
ATOM 686 C CA . SER A 1 100 ? -4.968 -13.753 -10.210 1.00 20.38 101 SER A CA 1
ATOM 687 C C . SER A 1 100 ? -5.603 -12.815 -9.199 1.00 21.67 101 SER A C 1
ATOM 688 O O . SER A 1 100 ? -5.010 -12.525 -8.174 1.00 21.63 101 SER A O 1
ATOM 691 N N . TYR A 1 101 ? -6.817 -12.355 -9.473 1.00 22.25 102 TYR A N 1
ATOM 692 C CA . TYR A 1 101 ? -7.569 -11.600 -8.475 1.00 22.65 102 TYR A CA 1
ATOM 693 C C . TYR A 1 101 ? -8.178 -12.509 -7.405 1.00 24.32 102 TYR A C 1
ATOM 694 O O . TYR A 1 101 ? -8.631 -12.026 -6.387 1.00 24.09 102 TYR A O 1
ATOM 703 N N . LEU A 1 102 ? -8.209 -13.817 -7.647 1.00 21.09 103 LEU A N 1
ATOM 704 C CA . LEU A 1 102 ? -8.821 -14.745 -6.682 1.00 21.34 103 LEU A CA 1
ATOM 705 C C . LEU A 1 102 ? -7.823 -15.158 -5.603 1.00 23.47 103 LEU A C 1
ATOM 706 O O . LEU A 1 102 ? -6.777 -15.716 -5.928 1.00 23.73 103 LEU A O 1
ATOM 711 N N . PRO A 1 103 ? -8.144 -14.904 -4.315 1.00 22.98 104 PRO A N 1
ATOM 712 C CA . PRO A 1 103 ? -7.249 -15.210 -3.191 1.00 23.63 104 PRO A CA 1
ATOM 713 C C . PRO A 1 103 ? -7.269 -16.678 -2.793 1.00 27.61 104 PRO A C 1
ATOM 714 O O . PRO A 1 103 ? -7.453 -17.001 -1.611 1.00 26.73 104 PRO A O 1
ATOM 718 N N . TRP A 1 104 ? -7.086 -17.553 -3.773 1.00 25.95 105 TRP A N 1
ATOM 719 C CA . TRP A 1 104 ? -7.225 -18.989 -3.566 1.00 26.46 105 TRP A CA 1
ATOM 720 C C . TRP A 1 104 ? -5.861 -19.642 -3.443 1.00 26.74 105 TRP A C 1
ATOM 721 O O . TRP A 1 104 ? -5.398 -20.287 -4.370 1.00 26.08 105 TRP A O 1
ATOM 732 N N . PHE A 1 105 ? -5.212 -19.445 -2.304 1.00 26.80 106 PHE A N 1
ATOM 733 C CA . PHE A 1 105 ? -3.824 -19.863 -2.129 1.00 26.20 106 PHE A CA 1
ATOM 734 C C . PHE A 1 105 ? -3.643 -21.358 -2.316 1.00 27.47 106 PHE A C 1
ATOM 735 O O . PHE A 1 105 ? -2.776 -21.806 -3.056 1.00 26.44 106 PHE A O 1
ATOM 743 N N . GLU A 1 106 ? -4.451 -22.136 -1.610 1.00 26.60 107 GLU A N 1
ATOM 744 C CA . GLU A 1 106 ? -4.313 -23.576 -1.681 1.00 27.30 107 GLU A CA 1
ATOM 745 C C . GLU A 1 106 ? -4.575 -24.097 -3.108 1.00 29.48 107 GLU A C 1
ATOM 746 O O . GLU A 1 106 ? -3.851 -24.951 -3.610 1.00 29.44 107 GLU A O 1
ATOM 752 N N . VAL A 1 107 ? -5.581 -23.552 -3.780 1.00 28.68 108 VAL A N 1
ATOM 753 C CA . VAL A 1 107 ? -5.895 -23.992 -5.145 1.00 28.21 108 VAL A CA 1
ATOM 754 C C . VAL A 1 107 ? -4.762 -23.672 -6.125 1.00 29.98 108 VAL A C 1
ATOM 755 O O . VAL A 1 107 ? -4.357 -24.526 -6.913 1.00 29.25 108 VAL A O 1
ATOM 759 N N . PHE A 1 108 ? -4.222 -22.454 -6.068 1.00 26.51 109 PHE A N 1
ATOM 760 C CA . PHE A 1 108 ? -3.215 -22.084 -7.059 1.00 25.72 109 PHE A CA 1
ATOM 761 C C . PHE A 1 108 ? -1.845 -22.718 -6.765 1.00 27.58 109 PHE A C 1
ATOM 762 O O . PHE A 1 108 ? -1.098 -23.017 -7.691 1.00 27.11 109 PHE A O 1
ATOM 770 N N . TYR A 1 109 ? -1.506 -22.933 -5.494 1.00 28.55 110 TYR A N 1
ATOM 771 C CA . TYR A 1 109 ? -0.255 -23.634 -5.189 1.00 28.58 110 TYR A CA 1
ATOM 772 C C . TYR A 1 109 ? -0.291 -25.052 -5.789 1.00 31.42 110 TYR A C 1
ATOM 773 O O . TYR A 1 109 ? 0.688 -25.535 -6.381 1.00 29.84 110 TYR A O 1
ATOM 782 N N . LYS A 1 110 ? -1.435 -25.707 -5.636 1.00 28.73 111 LYS A N 1
ATOM 783 C CA . LYS A 1 110 ? -1.651 -27.038 -6.212 1.00 29.08 111 LYS A CA 1
ATOM 784 C C . LYS A 1 110 ? -1.554 -27.020 -7.741 1.00 30.42 111 LYS A C 1
ATOM 785 O O . LYS A 1 110 ? -0.868 -27.848 -8.350 1.00 30.39 111 LYS A O 1
ATOM 791 N N . LEU A 1 111 ? -2.267 -26.088 -8.358 1.00 30.03 112 LEU A N 1
ATOM 792 C CA . LEU A 1 111 ? -2.211 -25.917 -9.808 1.00 30.39 112 LEU A CA 1
ATOM 793 C C . LEU A 1 111 ? -0.786 -25.704 -10.309 1.00 31.26 112 LEU A C 1
ATOM 794 O O . LEU A 1 111 ? -0.403 -26.210 -11.359 1.00 30.41 112 LEU A O 1
ATOM 799 N N . LEU A 1 112 ? -0.007 -24.931 -9.558 1.00 27.41 113 LEU A N 1
ATOM 800 C CA . LEU A 1 112 ? 1.379 -24.669 -9.937 1.00 27.13 113 LEU A CA 1
ATOM 801 C C . LEU A 1 112 ? 2.198 -25.950 -9.940 1.00 30.16 113 LEU A C 1
ATOM 802 O O . LEU A 1 112 ? 3.005 -26.159 -10.843 1.00 29.83 113 LEU A O 1
ATOM 807 N N . ASN A 1 113 ? 2.004 -26.788 -8.921 1.00 30.44 114 ASN A N 1
ATOM 808 C CA . ASN A 1 113 ? 2.662 -28.098 -8.856 1.00 31.65 114 ASN A CA 1
ATOM 809 C C . ASN A 1 113 ? 2.382 -28.961 -10.086 1.00 34.49 114 ASN A C 1
ATOM 810 O O . ASN A 1 113 ? 3.288 -29.561 -10.650 1.00 34.67 114 ASN A O 1
ATOM 815 N N . ILE A 1 114 ? 1.115 -29.017 -10.478 1.00 32.14 115 ILE A N 1
ATOM 816 C CA . ILE A 1 114 ? 0.678 -29.781 -11.646 1.00 32.57 115 ILE A CA 1
ATOM 817 C C . ILE A 1 114 ? 1.290 -29.222 -12.930 1.00 35.00 115 ILE A C 1
ATOM 818 O O . ILE A 1 114 ? 1.788 -29.962 -13.773 1.00 35.04 115 ILE A O 1
ATOM 823 N N . LEU A 1 115 ? 1.261 -27.903 -13.066 1.00 33.17 116 LEU A N 1
ATOM 824 C CA . LEU A 1 115 ? 1.784 -27.258 -14.266 1.00 32.40 116 LEU A CA 1
ATOM 825 C C . LEU A 1 115 ? 3.296 -27.423 -14.339 1.00 34.22 116 LEU A C 1
ATOM 826 O O . LEU A 1 115 ? 3.851 -27.608 -15.420 1.00 33.43 116 LEU A O 1
ATOM 831 N N . ALA A 1 116 ? 3.951 -27.375 -13.183 1.00 34.62 117 ALA A N 1
ATOM 832 C CA . ALA A 1 116 ? 5.402 -27.534 -13.116 1.00 34.53 117 ALA A CA 1
ATOM 833 C C . ALA A 1 116 ? 5.834 -28.946 -13.513 1.00 38.19 117 ALA A C 1
ATOM 834 O O . ALA A 1 116 ? 6.907 -29.139 -14.097 1.00 37.25 117 ALA A O 1
ATOM 836 N N . ASP A 1 117 ? 5.007 -29.936 -13.188 1.00 40.32 118 ASP A N 1
ATOM 837 C CA . ASP A 1 117 ? 5.362 -31.312 -13.503 1.00 41.40 118 ASP A CA 1
ATOM 838 C C . ASP A 1 117 ? 5.092 -31.582 -14.983 1.00 44.36 118 ASP A C 1
ATOM 839 O O . ASP A 1 117 ? 5.849 -32.296 -15.640 1.00 44.10 118 ASP A O 1
ATOM 844 N N . TYR A 1 118 ? 4.016 -31.001 -15.507 1.00 41.49 119 TYR A N 1
ATOM 845 C CA . TYR A 1 118 ? 3.760 -31.053 -16.942 1.00 41.30 119 TYR A CA 1
ATOM 846 C C . TYR A 1 118 ? 4.947 -30.449 -17.688 1.00 43.82 119 TYR A C 1
ATOM 847 O O . TYR A 1 11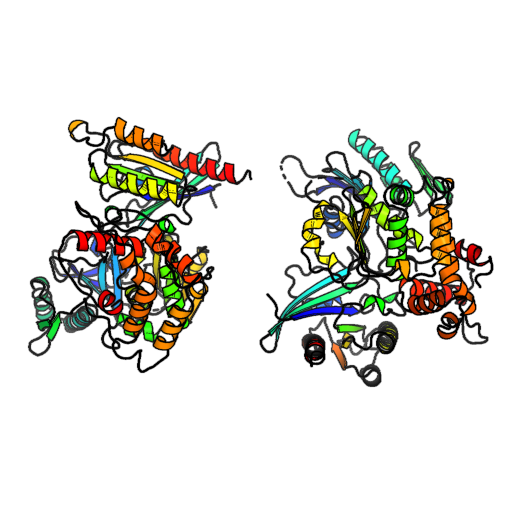8 ? 5.484 -31.054 -18.611 1.00 45.06 119 TYR A O 1
ATOM 856 N N . THR A 1 119 ? 5.351 -29.251 -17.275 1.00 42.27 120 THR A N 1
ATOM 857 C CA . THR A 1 119 ? 6.522 -28.585 -17.835 1.00 41.94 120 THR A CA 1
ATOM 858 C C . THR A 1 119 ? 7.761 -29.471 -17.773 1.00 45.26 120 THR A C 1
ATOM 859 O O . THR A 1 119 ? 8.499 -29.586 -18.752 1.00 44.48 120 THR A O 1
ATOM 863 N N . THR A 1 120 ? 7.980 -30.103 -16.623 1.00 44.31 121 THR A N 1
ATOM 864 C CA . THR A 1 120 ? 9.149 -30.957 -16.439 1.00 44.64 121 THR A CA 1
ATOM 865 C C . THR A 1 120 ? 9.102 -32.150 -17.382 1.00 47.04 121 THR A C 1
ATOM 866 O O . THR A 1 120 ? 10.067 -32.419 -18.096 1.00 46.96 121 THR A O 1
ATOM 870 N N . LYS A 1 121 ? 7.966 -32.842 -17.396 1.00 40.16 122 LYS A N 1
ATOM 871 C CA . LYS A 1 121 ? 7.782 -34.024 -18.236 1.00 40.57 122 LYS A CA 1
ATOM 872 C C . LYS A 1 121 ? 7.460 -33.633 -19.682 1.00 43.36 122 LYS A C 1
ATOM 873 O O . LYS A 1 121 ? 7.049 -34.474 -20.492 1.00 43.42 122 LYS A O 1
ATOM 875 N N . ARG A 1 122 ? 7.661 -32.351 -19.989 1.00 51.19 123 ARG A N 1
ATOM 876 C CA . ARG A 1 122 ? 7.427 -31.785 -21.318 1.00 51.02 123 ARG A CA 1
ATOM 877 C C . ARG A 1 122 ? 6.074 -32.184 -21.904 1.00 53.04 123 ARG A C 1
ATOM 878 O O . ARG A 1 122 ? 5.960 -32.456 -23.096 1.00 53.77 123 ARG A O 1
ATOM 880 N N . GLN A 1 123 ? 5.051 -32.224 -21.056 1.00 45.20 124 GLN A N 1
ATOM 881 C CA . GLN A 1 123 ? 3.693 -32.525 -21.498 1.00 44.88 124 GLN A CA 1
ATOM 882 C C . GLN A 1 123 ? 2.965 -31.252 -21.902 1.00 46.46 124 GLN A C 1
ATOM 883 O O . GLN A 1 123 ? 2.194 -30.690 -21.120 1.00 45.65 124 GLN A O 1
ATOM 889 N N . GLU A 1 124 ? 3.194 -30.823 -23.140 1.00 48.93 125 GLU A N 1
ATOM 890 C CA . GLU A 1 124 ? 2.746 -29.517 -23.605 1.00 48.33 125 GLU A CA 1
ATOM 891 C C . GLU A 1 124 ? 1.234 -29.454 -23.777 1.00 48.85 125 GLU A C 1
ATOM 892 O O . GLU A 1 124 ? 0.625 -28.402 -23.592 1.00 47.31 125 GLU A O 1
ATOM 898 N N . ASN A 1 125 ? 0.626 -30.584 -24.124 1.00 43.53 126 ASN A N 1
ATOM 899 C CA . ASN A 1 125 ? -0.801 -30.614 -24.402 1.00 43.41 126 ASN A CA 1
ATOM 900 C C . ASN A 1 125 ? -1.641 -30.567 -23.146 1.00 45.52 126 ASN A C 1
ATOM 901 O O . ASN A 1 125 ? -2.672 -29.904 -23.111 1.00 45.79 126 ASN A O 1
ATOM 906 N N . GLN A 1 126 ? -1.206 -31.282 -22.117 1.00 38.25 127 GLN A N 1
ATOM 907 C CA . GLN A 1 126 ? -1.901 -31.268 -20.841 1.00 37.79 127 GLN A CA 1
ATOM 908 C C . GLN A 1 126 ? -1.734 -29.891 -20.182 1.00 39.00 127 GLN A C 1
ATOM 909 O O . GLN A 1 126 ? -2.660 -29.367 -19.557 1.00 38.90 127 GLN A O 1
ATOM 915 N N . TRP A 1 127 ? -0.538 -29.329 -20.325 1.00 40.20 128 TRP A N 1
ATOM 916 C CA . TRP A 1 127 ? -0.235 -27.974 -19.849 1.00 39.69 128 TRP A CA 1
ATOM 917 C C . TRP A 1 127 ? -1.222 -26.978 -20.449 1.00 40.55 128 TRP A C 1
ATOM 918 O O . TRP A 1 127 ? -1.934 -26.288 -19.726 1.00 39.34 128 TRP A O 1
ATOM 929 N N . ASN A 1 128 ? -1.287 -26.950 -21.780 1.00 36.54 129 ASN A N 1
ATOM 930 C CA . ASN A 1 128 ? -2.190 -26.066 -22.513 1.00 36.49 129 ASN A CA 1
ATOM 931 C C . ASN A 1 128 ? -3.660 -26.287 -22.186 1.00 37.75 129 ASN A C 1
ATOM 932 O O . ASN A 1 128 ? -4.423 -25.332 -22.050 1.00 36.37 129 ASN A O 1
ATOM 937 N N . GLU A 1 129 ? -4.062 -27.549 -22.071 1.00 33.83 130 GLU A N 1
ATOM 938 C CA . GLU A 1 129 ? -5.461 -27.874 -21.833 1.00 33.83 130 GLU A CA 1
ATOM 939 C C . GLU A 1 129 ? -5.916 -27.407 -20.458 1.00 35.20 130 GLU A C 1
ATOM 940 O O . GLU A 1 129 ? -7.016 -26.871 -20.315 1.00 34.16 130 GLU A O 1
ATOM 942 N N . LEU A 1 130 ? -5.070 -27.615 -19.452 1.00 36.63 131 LEU A N 1
ATOM 943 C CA . LEU A 1 130 ? -5.407 -27.232 -18.083 1.00 36.88 131 LEU A CA 1
ATOM 944 C C . LEU A 1 130 ? -5.565 -25.723 -17.965 1.00 36.73 131 LEU A C 1
ATOM 945 O O . LEU A 1 130 ? -6.575 -25.234 -17.458 1.00 36.14 131 LEU A O 1
ATOM 950 N N . LEU A 1 131 ? -4.565 -24.993 -18.451 1.00 34.92 132 LEU A N 1
ATOM 951 C CA . LEU A 1 131 ? -4.581 -23.532 -18.425 1.00 33.80 132 LEU A CA 1
ATOM 952 C C . LEU A 1 131 ? -5.731 -22.945 -19.239 1.00 35.81 132 LEU A C 1
ATOM 953 O O . LEU A 1 131 ? -6.390 -22.004 -18.789 1.00 34.19 132 LEU A O 1
ATOM 958 N N A GLU A 1 132 ? -5.972 -23.497 -20.426 0.53 35.37 133 GLU A N 1
ATOM 959 N N B GLU A 1 132 ? -5.964 -23.497 -20.433 0.47 35.25 133 GLU A N 1
ATOM 960 C CA A GLU A 1 132 ? -7.059 -23.012 -21.272 0.53 35.28 133 GLU A CA 1
ATOM 961 C CA B GLU A 1 132 ? -7.059 -23.040 -21.295 0.47 35.14 133 GLU A CA 1
ATOM 962 C C A GLU A 1 132 ? -8.419 -23.278 -20.637 0.53 36.88 133 GLU A C 1
ATOM 963 C C B GLU A 1 132 ? -8.413 -23.282 -20.642 0.47 36.87 133 GLU A C 1
ATOM 964 O O A GLU A 1 132 ? -9.290 -22.410 -20.637 0.53 36.48 133 GLU A O 1
ATOM 965 O O B GLU A 1 132 ? -9.274 -22.404 -20.639 0.47 36.50 133 GLU A O 1
ATOM 976 N N . THR A 1 133 ? -8.599 -24.480 -20.099 1.00 33.30 134 THR A N 1
ATOM 977 C CA . THR A 1 133 ? -9.849 -24.824 -19.431 1.00 34.21 134 THR A CA 1
ATOM 978 C C . THR A 1 133 ? -10.074 -23.933 -18.209 1.00 36.25 134 THR A C 1
ATOM 979 O O . THR A 1 133 ? -11.172 -23.413 -17.992 1.00 36.12 134 THR A O 1
ATOM 983 N N . LEU A 1 134 ? -9.021 -23.735 -17.429 1.00 36.10 135 LEU A N 1
ATOM 984 C CA . LEU A 1 134 ? -9.112 -22.877 -16.252 1.00 35.65 135 LEU A CA 1
ATOM 985 C C . LEU A 1 134 ? -9.414 -21.430 -16.660 1.00 34.98 135 LEU A C 1
ATOM 986 O O . LEU A 1 134 ? -10.285 -20.784 -16.078 1.00 34.31 135 LEU A O 1
ATOM 991 N N . HIS A 1 135 ? -8.718 -20.937 -17.683 1.00 32.73 136 HIS A N 1
ATOM 992 C CA . HIS A 1 135 ? -8.868 -19.542 -18.098 1.00 32.41 136 HIS A CA 1
ATOM 993 C C . HIS A 1 135 ? -10.256 -19.250 -18.659 1.00 35.35 136 HIS A C 1
ATOM 994 O O . HIS A 1 135 ? -10.761 -18.132 -18.534 1.00 34.04 136 HIS A O 1
ATOM 1001 N N . LYS A 1 136 ? -10.872 -20.261 -19.268 1.00 36.93 137 LYS A N 1
ATOM 1002 C CA . LYS A 1 136 ? -12.197 -20.114 -19.858 1.00 37.11 137 LYS A CA 1
ATOM 1003 C C . LYS A 1 136 ? -13.313 -20.318 -18.830 1.00 40.07 137 LYS A C 1
ATOM 1004 O O . LYS A 1 136 ? -14.458 -19.937 -19.055 1.00 40.71 137 LYS A O 1
ATOM 1006 N N . LEU A 1 137 ? -12.977 -20.914 -17.698 1.00 35.55 138 LEU A N 1
ATOM 1007 C CA . LEU A 1 137 ? -13.991 -21.253 -16.705 1.00 35.84 138 LEU A CA 1
ATOM 1008 C C . LEU A 1 137 ? -14.661 -20.025 -16.114 1.00 38.33 138 LEU A C 1
ATOM 1009 O O . LEU A 1 137 ? -13.995 -19.179 -15.526 1.00 37.03 138 LEU A O 1
ATOM 1014 N N . PRO A 1 138 ? -15.988 -19.922 -16.263 1.00 37.07 139 PRO A N 1
ATOM 1015 C CA . PRO A 1 138 ? -16.692 -18.858 -15.549 1.00 36.56 139 PRO A CA 1
ATOM 1016 C C . PRO A 1 138 ? -16.552 -19.112 -14.049 1.00 38.14 139 PRO A C 1
ATOM 1017 O O . PRO A 1 138 ? -16.632 -20.259 -13.624 1.00 37.71 139 PRO A O 1
ATOM 1021 N N . ILE A 1 139 ? -16.322 -18.069 -13.266 1.00 36.49 140 ILE A N 1
ATOM 1022 C CA . ILE A 1 139 ? -15.990 -18.265 -11.863 1.00 36.07 140 ILE A CA 1
ATOM 1023 C C . ILE A 1 139 ? -17.178 -18.813 -11.093 1.00 37.65 140 ILE A C 1
ATOM 1024 O O . ILE A 1 139 ? -18.242 -18.203 -11.042 1.00 36.33 140 ILE A O 1
ATOM 1029 N N . PRO A 1 140 ? -17.003 -19.992 -10.500 1.00 38.74 141 PRO A N 1
ATOM 1030 C CA . PRO A 1 140 ? -18.175 -20.646 -9.918 1.00 39.36 141 PRO A CA 1
ATOM 1031 C C . PRO A 1 140 ? -18.450 -20.214 -8.476 1.00 41.07 141 PRO A C 1
ATOM 1032 O O . PRO A 1 140 ? -17.616 -19.573 -7.839 1.00 39.92 141 PRO A O 1
ATOM 1036 N N . ASP A 1 141 ? -19.640 -20.550 -7.991 1.00 46.39 142 ASP A N 1
ATOM 1037 C CA . ASP A 1 141 ? -20.012 -20.304 -6.602 1.00 46.94 142 ASP A CA 1
ATOM 1038 C C . ASP A 1 141 ? -19.275 -21.244 -5.650 1.00 49.53 142 ASP A C 1
ATOM 1039 O O . ASP A 1 141 ? -18.868 -22.342 -6.046 1.00 49.21 142 ASP A O 1
ATOM 1044 N N . PRO A 1 142 ? -19.099 -20.811 -4.388 1.00 43.22 143 PRO A N 1
ATOM 1045 C CA . PRO A 1 142 ? -18.437 -21.623 -3.362 1.00 43.06 143 PRO A CA 1
ATOM 1046 C C . PRO A 1 142 ? -19.026 -23.023 -3.261 1.00 44.59 143 PRO A C 1
ATOM 1047 O O . PRO A 1 142 ? -20.242 -23.168 -3.285 1.00 44.60 143 PRO A O 1
ATOM 1051 N N . GLY A 1 143 ? -18.170 -24.034 -3.185 1.00 39.34 144 GLY A N 1
ATOM 1052 C CA . GLY A 1 143 ? -18.634 -25.405 -3.048 1.00 38.97 144 GLY A CA 1
ATOM 1053 C C . GLY A 1 143 ? -18.692 -26.168 -4.358 1.00 40.71 144 GLY A C 1
ATOM 1054 O O . GLY A 1 143 ? -18.657 -27.402 -4.358 1.00 41.00 144 GLY A O 1
ATOM 1055 N N . VAL A 1 144 ? -18.790 -25.452 -5.475 1.00 35.47 145 VAL A N 1
ATOM 1056 C CA . VAL A 1 144 ? -18.834 -26.113 -6.779 1.00 35.81 145 VAL A CA 1
ATOM 1057 C C . VAL A 1 144 ? -17.538 -26.893 -7.003 1.00 37.93 145 VAL A C 1
ATOM 1058 O O . VAL A 1 144 ? -16.462 -26.460 -6.594 1.00 37.10 145 VAL A O 1
ATOM 1060 N N . SER A 1 145 ? -17.647 -28.061 -7.626 1.00 37.97 146 SER A N 1
ATOM 1061 C CA . SER A 1 145 ? -16.470 -28.881 -7.874 1.00 37.89 146 SER A CA 1
ATOM 1062 C C . SER A 1 145 ? -15.754 -28.406 -9.130 1.00 40.47 146 SER A C 1
ATOM 1063 O O . SER A 1 145 ? -16.374 -28.236 -10.179 1.00 40.98 146 SER A O 1
ATOM 1066 N N . VAL A 1 146 ? -14.450 -28.193 -9.031 1.00 33.84 147 VAL A N 1
ATOM 1067 C CA . VAL A 1 146 ? -13.665 -27.894 -10.220 1.00 33.27 147 VAL A CA 1
ATOM 1068 C C . VAL A 1 146 ? -12.572 -28.947 -10.347 1.00 36.02 147 VAL A C 1
ATOM 1069 O O . VAL A 1 146 ? -11.755 -29.139 -9.439 1.00 35.23 147 VAL A O 1
ATOM 1071 N N . HIS A 1 147 ? -12.582 -29.655 -11.469 1.00 38.87 148 HIS A N 1
ATOM 1072 C CA . HIS A 1 147 ? -11.665 -30.761 -11.658 1.00 40.02 148 HIS A CA 1
ATOM 1073 C C . HIS A 1 147 ? -10.290 -30.286 -12.120 1.00 43.31 148 HIS A C 1
ATOM 1074 O O . HIS A 1 147 ? -10.171 -29.471 -13.037 1.00 42.94 148 HIS A O 1
ATOM 1081 N N . LEU A 1 148 ? -9.255 -30.775 -11.445 1.00 50.36 149 LEU A N 1
ATOM 1082 C CA . LEU A 1 148 ? -7.887 -30.628 -11.926 1.00 50.80 149 LEU A CA 1
ATOM 1083 C C . LEU A 1 148 ? -7.590 -31.743 -12.914 1.00 54.30 149 LEU A C 1
ATOM 1084 O O . LEU A 1 148 ? -6.911 -31.540 -13.917 1.00 54.79 149 LEU A O 1
ATOM 1089 N N . SER A 1 149 ? -8.113 -32.922 -12.600 1.00 47.23 150 SER A N 1
ATOM 1090 C CA . SER A 1 149 ? -8.028 -34.095 -13.449 1.00 47.50 150 SER A CA 1
ATOM 1091 C C . SER A 1 149 ? -9.366 -34.823 -13.359 1.00 49.89 150 SER A C 1
ATOM 1092 O O . SER A 1 149 ? -10.311 -34.302 -12.772 1.00 49.58 150 SER A O 1
ATOM 1095 N N . VAL A 1 150 ? -9.459 -36.021 -13.929 1.00 44.63 151 VAL A N 1
ATOM 1096 C CA . VAL A 1 150 ? -10.690 -36.796 -13.812 1.00 44.48 151 VAL A CA 1
ATOM 1097 C C . VAL A 1 150 ? -10.914 -37.224 -12.362 1.00 45.44 151 VAL A C 1
ATOM 1098 O O . VAL A 1 150 ? -12.033 -37.143 -11.842 1.00 45.17 151 VAL A O 1
ATOM 1100 N N . HIS A 1 151 ? -9.841 -37.648 -11.702 1.00 41.36 152 HIS A N 1
ATOM 1101 C CA . HIS A 1 151 ? -9.961 -38.215 -10.364 1.00 41.75 152 HIS A CA 1
ATOM 1102 C C . HIS A 1 151 ? -9.604 -37.250 -9.243 1.00 41.62 152 HIS A C 1
ATOM 1103 O O . HIS A 1 151 ? -9.507 -37.654 -8.087 1.00 40.73 152 HIS A O 1
ATOM 1110 N N . SER A 1 152 ? -9.416 -35.980 -9.578 1.00 42.09 153 SER A N 1
ATOM 1111 C CA . SER A 1 152 ? -9.002 -34.996 -8.586 1.00 40.74 153 SER A CA 1
ATOM 1112 C C . SER A 1 152 ? -9.727 -33.673 -8.768 1.00 41.01 153 SER A C 1
ATOM 1113 O O . SER A 1 152 ? -9.774 -33.131 -9.875 1.00 40.79 153 SER A O 1
ATOM 1116 N N . TYR A 1 153 ? -10.292 -33.144 -7.685 1.00 32.14 154 TYR A N 1
ATOM 1117 C CA . TYR A 1 153 ? -10.919 -31.840 -7.773 1.00 31.49 154 TYR A CA 1
ATOM 1118 C C . TYR A 1 153 ? -10.800 -31.054 -6.472 1.00 32.27 154 TYR A C 1
ATOM 1119 O O . TYR A 1 153 ? -10.500 -31.604 -5.412 1.00 31.37 154 TYR A O 1
ATOM 1128 N N . PHE A 1 154 ? -10.965 -29.742 -6.596 1.00 31.13 155 PHE A N 1
ATOM 1129 C CA . PHE A 1 154 ? -11.077 -28.865 -5.446 1.00 30.00 155 PHE A CA 1
ATOM 1130 C C . PHE A 1 154 ? -12.471 -28.282 -5.452 1.00 33.03 155 PHE A C 1
ATOM 1131 O O . PHE A 1 154 ? -13.149 -28.278 -6.478 1.00 33.57 155 PHE A O 1
ATOM 1139 N N . THR A 1 155 ? -12.908 -27.790 -4.308 1.00 32.04 156 THR A N 1
ATOM 1140 C CA . THR A 1 155 ? -14.196 -27.136 -4.257 1.00 32.41 156 THR A CA 1
ATOM 1141 C C . THR A 1 155 ? -13.911 -25.645 -4.159 1.00 34.92 156 THR A C 1
ATOM 1142 O O . THR A 1 155 ? -12.949 -25.238 -3.498 1.00 34.12 156 THR A O 1
ATOM 1146 N N . VAL A 1 156 ? -14.717 -24.831 -4.830 1.00 32.99 157 VAL A N 1
ATOM 1147 C CA . VAL A 1 156 ? -14.483 -23.379 -4.808 1.00 32.53 157 VAL A CA 1
ATOM 1148 C C . VAL A 1 156 ? -14.552 -22.886 -3.365 1.00 34.55 157 VAL A C 1
ATOM 1149 O O . VAL A 1 156 ? -15.546 -23.124 -2.684 1.00 34.56 157 VAL A O 1
ATOM 1153 N N . PRO A 1 157 ? -13.494 -22.211 -2.886 1.00 35.09 158 PRO A N 1
ATOM 1154 C CA . PRO A 1 157 ? -13.495 -21.803 -1.477 1.00 35.20 158 PRO A CA 1
ATOM 1155 C C . PRO A 1 157 ? -14.602 -20.813 -1.142 1.00 37.79 158 PRO A C 1
ATOM 1156 O O . PRO A 1 157 ? -15.018 -20.036 -1.992 1.00 37.32 158 PRO A O 1
ATOM 1160 N N . ASP A 1 158 ? -15.095 -20.880 0.092 1.00 40.08 159 ASP A N 1
ATOM 1161 C CA . ASP A 1 158 ? -16.021 -19.884 0.606 1.00 40.15 159 ASP A CA 1
ATOM 1162 C C . ASP A 1 158 ? -15.220 -18.898 1.438 1.00 42.44 159 ASP A C 1
ATOM 1163 O O . ASP A 1 158 ? -14.900 -19.174 2.591 1.00 42.38 159 ASP A O 1
ATOM 1168 N N . THR A 1 159 ? -14.899 -17.750 0.856 1.00 39.49 160 THR A N 1
ATOM 1169 C CA . THR A 1 159 ? -13.995 -16.792 1.498 1.00 39.39 160 THR A CA 1
ATOM 1170 C C . THR A 1 159 ? -14.648 -16.042 2.666 1.00 42.21 160 THR A C 1
ATOM 1171 O O . THR A 1 159 ? -13.984 -15.284 3.379 1.00 41.94 160 THR A O 1
ATOM 1175 N N . ARG A 1 160 ? -15.942 -16.263 2.865 1.00 47.78 161 ARG A N 1
ATOM 1176 C CA . ARG A 1 160 ? -16.661 -15.636 3.970 1.00 47.08 161 ARG A CA 1
ATOM 1177 C C . ARG A 1 160 ? -16.390 -16.349 5.290 1.00 47.69 161 ARG A C 1
ATOM 1178 O O . ARG A 1 160 ? -16.678 -15.816 6.358 1.00 47.31 161 ARG A O 1
ATOM 1180 N N . GLU A 1 161 ? -15.848 -17.561 5.211 1.00 34.91 162 GLU A N 1
ATOM 1181 C CA . GLU A 1 161 ? -15.556 -18.350 6.406 1.00 34.32 162 GLU A CA 1
ATOM 1182 C C . GLU A 1 161 ? -14.241 -17.917 7.034 1.00 33.89 162 GLU A C 1
ATOM 1183 O O . GLU A 1 161 ? -13.353 -17.437 6.342 1.00 32.19 162 GLU A O 1
ATOM 1189 N N . LEU A 1 162 ? -14.107 -18.125 8.339 1.00 31.56 163 LEU A N 1
ATOM 1190 C CA . LEU A 1 162 ? -12.847 -17.847 9.029 1.00 31.02 163 LEU A CA 1
ATOM 1191 C C . LEU A 1 162 ? -11.793 -18.862 8.623 1.00 31.89 163 LEU A C 1
ATOM 1192 O O . LEU A 1 162 ? -12.117 -20.025 8.384 1.00 32.08 163 LEU A O 1
ATOM 1197 N N . PRO A 1 163 ? -10.526 -18.431 8.545 1.00 27.65 164 PRO A N 1
ATOM 1198 C CA . PRO A 1 163 ? -9.469 -19.388 8.207 1.00 27.30 164 PRO A CA 1
ATOM 1199 C C . PRO A 1 163 ? -9.255 -20.403 9.320 1.00 29.44 164 PRO A C 1
ATOM 1200 O O . PRO A 1 163 ? -9.266 -20.038 10.505 1.00 28.61 164 PRO A O 1
ATOM 1204 N N A SER A 1 164 ? -9.045 -21.658 8.939 0.19 28.77 165 SER A N 1
ATOM 1205 N N B SER A 1 164 ? -9.051 -21.656 8.931 0.81 29.04 165 SER A N 1
ATOM 1206 C CA A SER A 1 164 ? -8.816 -22.725 9.902 0.19 28.92 165 SER A CA 1
ATOM 1207 C CA B SER A 1 164 ? -8.827 -22.750 9.871 0.81 29.22 165 SER A CA 1
ATOM 1208 C C A SER A 1 164 ? -7.427 -23.336 9.750 0.19 31.18 165 SER A C 1
ATOM 1209 C C B SER A 1 164 ? -7.407 -23.303 9.754 0.81 31.32 165 SER A C 1
ATOM 1210 O O A SER A 1 164 ? -6.868 -23.391 8.653 0.19 31.12 165 SER A O 1
ATOM 1211 O O B SER A 1 164 ? -6.797 -23.278 8.676 0.81 31.69 165 SER A O 1
ATOM 1216 N N . ILE A 1 165 ? -6.881 -23.789 10.871 1.00 29.39 166 ILE A N 1
ATOM 1217 C CA . ILE A 1 165 ? -5.592 -24.459 10.909 1.00 29.64 166 ILE A CA 1
ATOM 1218 C C . ILE A 1 165 ? -5.854 -25.962 10.982 1.00 32.22 166 ILE A C 1
ATOM 1219 O O . ILE A 1 165 ? -6.672 -26.403 11.796 1.00 31.40 166 ILE A O 1
ATOM 1224 N N . PRO A 1 166 ? -5.178 -26.762 10.138 1.00 33.64 167 PRO A N 1
ATOM 1225 C CA . PRO A 1 166 ? -4.109 -26.399 9.206 1.00 33.41 167 PRO A CA 1
ATOM 1226 C C . PRO A 1 166 ? -4.562 -26.166 7.771 1.00 34.56 167 PRO A C 1
ATOM 1227 O O . PRO A 1 166 ? -3.697 -26.076 6.912 1.00 34.76 167 PRO A O 1
ATOM 1231 N N . GLU A 1 167 ? -5.865 -26.092 7.514 1.00 30.89 168 GLU A N 1
ATOM 1232 C CA . GLU A 1 167 ? -6.370 -25.968 6.149 1.00 31.43 168 GLU A CA 1
ATOM 1233 C C . GLU A 1 167 ? -5.826 -24.716 5.463 1.00 33.05 168 GLU A C 1
ATOM 1234 O O . GLU A 1 167 ? -5.392 -24.753 4.309 1.00 33.91 168 GLU A O 1
ATOM 1240 N N . ASN A 1 168 ? -5.829 -23.607 6.188 1.00 26.81 169 ASN A N 1
ATOM 1241 C CA . ASN A 1 168 ? -5.367 -22.340 5.630 1.00 26.06 169 ASN A CA 1
ATOM 1242 C C . ASN A 1 168 ? -3.847 -22.203 5.763 1.00 26.79 169 ASN A C 1
ATOM 1243 O O . ASN A 1 168 ? -3.330 -22.030 6.872 1.00 26.72 169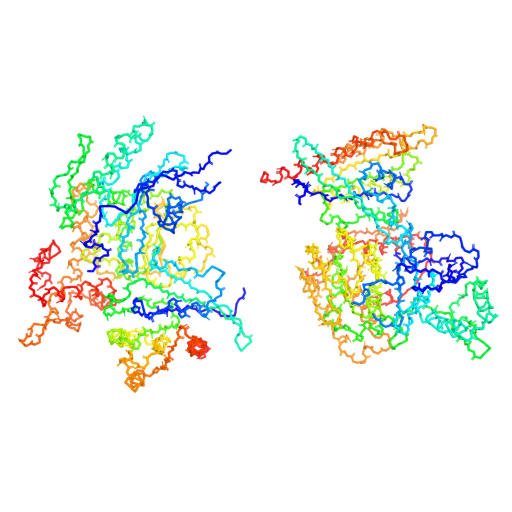 ASN A O 1
ATOM 1248 N N . ARG A 1 169 ? -3.133 -22.263 4.636 1.00 30.43 170 ARG A N 1
ATOM 1249 C CA . ARG A 1 169 ? -1.662 -22.158 4.627 1.00 30.30 170 ARG A CA 1
ATOM 1250 C C . ARG A 1 169 ? -1.094 -20.889 5.278 1.00 31.87 170 ARG A C 1
ATOM 1251 O O . ARG A 1 169 ? -0.097 -20.946 6.002 1.00 31.33 170 ARG A O 1
ATOM 1259 N N . ASN A 1 170 ? -1.694 -19.739 4.987 1.00 24.13 171 ASN A N 1
ATOM 1260 C CA . ASN A 1 170 ? -1.193 -18.481 5.522 1.00 23.57 171 ASN A CA 1
ATOM 1261 C C . ASN A 1 170 ? -1.281 -18.438 7.039 1.00 24.38 171 ASN A C 1
ATOM 1262 O O . ASN A 1 170 ? -0.311 -18.139 7.731 1.00 22.98 171 ASN A O 1
ATOM 1267 N N . LEU A 1 171 ? -2.462 -18.720 7.558 1.00 26.52 172 LEU A N 1
ATOM 1268 C CA . LEU A 1 171 ? -2.633 -18.648 9.006 1.00 26.90 172 LEU A CA 1
ATOM 1269 C C . LEU A 1 171 ? -1.804 -19.730 9.702 1.00 30.04 172 LEU A C 1
ATOM 1270 O O . LEU A 1 171 ? -1.203 -19.502 10.759 1.00 29.55 172 LEU A O 1
ATOM 1275 N N . THR A 1 172 ? -1.768 -20.916 9.110 1.00 27.60 173 THR A N 1
ATOM 1276 C CA . THR A 1 172 ? -1.041 -22.029 9.718 1.00 27.47 173 THR A CA 1
ATOM 1277 C C . THR A 1 172 ? 0.442 -21.700 9.817 1.00 29.24 173 THR A C 1
ATOM 1278 O O . THR A 1 172 ? 1.055 -21.848 10.880 1.00 28.12 173 THR A O 1
ATOM 1282 N N . GLU A 1 173 ? 1.011 -21.214 8.716 1.00 30.81 174 GLU A N 1
ATOM 1283 C CA . GLU A 1 173 ? 2.419 -20.847 8.695 1.00 29.76 174 GLU A CA 1
ATOM 1284 C C . GLU A 1 173 ? 2.725 -19.648 9.601 1.00 30.81 174 GLU A C 1
ATOM 1285 O O . GLU A 1 173 ? 3.754 -19.629 10.261 1.00 30.09 174 GLU A O 1
ATOM 1291 N N . TYR A 1 174 ? 1.835 -18.658 9.619 1.00 25.82 175 TYR A N 1
ATOM 1292 C CA . TYR A 1 174 ? 1.946 -17.522 10.536 1.00 25.00 175 TYR A CA 1
ATOM 1293 C C . TYR A 1 174 ? 1.942 -18.017 11.995 1.00 28.33 175 TYR A C 1
ATOM 1294 O O . TYR A 1 174 ? 2.793 -17.630 12.796 1.00 27.15 175 TYR A O 1
ATOM 1303 N N . PHE A 1 175 ? 1.008 -18.896 12.328 1.00 33.28 176 PHE A N 1
ATOM 1304 C CA . PHE A 1 175 ? 0.875 -19.320 13.722 1.00 34.34 176 PHE A CA 1
ATOM 1305 C C . PHE A 1 175 ? 2.042 -20.200 14.164 1.00 35.41 176 PHE A C 1
ATOM 1306 O O . PHE A 1 175 ? 2.489 -20.118 15.308 1.00 34.59 176 PHE A O 1
ATOM 1314 N N . VAL A 1 176 ? 2.543 -21.023 13.251 1.00 31.12 177 VAL A N 1
ATOM 1315 C CA . VAL A 1 176 ? 3.716 -21.842 13.538 1.00 31.52 177 VAL A CA 1
ATOM 1316 C C . VAL A 1 176 ? 4.963 -20.979 13.754 1.00 32.39 177 VAL A C 1
ATOM 1317 O O . VAL A 1 176 ? 5.730 -21.194 14.698 1.00 31.43 177 VAL A O 1
ATOM 1321 N N . ALA A 1 177 ? 5.147 -19.978 12.896 1.00 29.82 178 ALA A N 1
ATOM 1322 C CA . ALA A 1 177 ? 6.379 -19.201 12.892 1.00 28.73 178 ALA A CA 1
ATOM 1323 C C . ALA A 1 177 ? 6.476 -18.129 13.964 1.00 29.78 178 ALA A C 1
ATOM 1324 O O . ALA A 1 177 ? 7.573 -17.817 14.404 1.00 28.90 178 ALA A O 1
ATOM 1326 N N . VAL A 1 178 ? 5.350 -17.526 14.335 1.00 24.65 179 VAL A N 1
ATOM 1327 C CA . VAL A 1 178 ? 5.389 -16.317 15.148 1.00 24.33 179 VAL A CA 1
ATOM 1328 C C . VAL A 1 178 ? 4.807 -16.586 16.519 1.00 27.30 179 VAL A C 1
ATOM 1329 O O . VAL A 1 178 ? 3.681 -17.092 16.624 1.00 27.42 179 VAL A O 1
ATOM 1333 N N A ASP A 1 179 ? 5.568 -16.249 17.557 0.49 32.76 180 ASP A N 1
ATOM 1334 N N B ASP A 1 179 ? 5.560 -16.262 17.570 0.51 32.26 180 ASP A N 1
ATOM 1335 C CA A ASP A 1 179 ? 5.155 -16.502 18.935 0.49 33.33 180 ASP A CA 1
ATOM 1336 C CA B ASP A 1 179 ? 5.094 -16.579 18.917 0.51 32.57 180 ASP A CA 1
ATOM 1337 C C A ASP A 1 179 ? 3.963 -15.619 19.301 0.49 34.70 180 ASP A C 1
ATOM 1338 C C B ASP A 1 179 ? 3.942 -15.652 19.281 0.51 34.32 180 ASP A C 1
ATOM 1339 O O A ASP A 1 179 ? 3.736 -14.589 18.667 0.49 33.95 180 ASP A O 1
ATOM 1340 O O B ASP A 1 179 ? 3.726 -14.627 18.635 0.51 33.57 180 ASP A O 1
ATOM 1349 N N . VAL A 1 180 ? 3.198 -16.029 20.312 1.00 28.26 181 VAL A N 1
ATOM 1350 C CA . VAL A 1 180 ? 1.992 -15.301 20.687 1.00 28.11 181 VAL A CA 1
ATOM 1351 C C . VAL A 1 180 ? 2.256 -13.821 21.006 1.00 29.67 181 VAL A C 1
ATOM 1352 O O . VAL A 1 180 ? 1.517 -12.952 20.539 1.00 28.28 181 VAL A O 1
ATOM 1356 N N . ASN A 1 181 ? 3.315 -13.533 21.763 1.00 29.70 182 ASN A N 1
ATOM 1357 C CA . ASN A 1 181 ? 3.632 -12.149 22.112 1.00 29.46 182 ASN A CA 1
ATOM 1358 C C . ASN A 1 181 ? 3.837 -11.298 20.866 1.00 30.29 182 ASN A C 1
ATOM 1359 O O . ASN A 1 181 ? 3.410 -10.144 20.805 1.00 29.34 182 ASN A O 1
ATOM 1364 N N . ASN A 1 182 ? 4.489 -11.874 19.866 1.00 27.24 183 ASN A N 1
ATOM 1365 C CA . ASN A 1 182 ? 4.741 -11.124 18.632 1.00 26.94 183 ASN A CA 1
ATOM 1366 C C . ASN A 1 182 ? 3.490 -11.001 17.756 1.00 28.29 183 ASN A C 1
ATOM 1367 O O . ASN A 1 182 ? 3.305 -9.990 17.096 1.00 28.19 183 ASN A O 1
ATOM 1372 N N . MET A 1 183 ? 2.623 -12.011 17.766 1.00 26.75 184 MET A N 1
ATOM 1373 C CA . MET A 1 183 ? 1.312 -11.875 17.146 1.00 26.31 184 MET A CA 1
ATOM 1374 C C . MET A 1 183 ? 0.544 -10.721 17.771 1.00 28.08 184 MET A C 1
ATOM 1375 O O . MET A 1 183 ? -0.124 -9.962 17.079 1.00 26.55 184 MET A O 1
ATOM 1380 N N . LEU A 1 184 ? 0.621 -10.609 19.096 1.00 24.13 185 LEU A N 1
ATOM 1381 C CA . LEU A 1 184 ? -0.053 -9.530 19.805 1.00 23.51 185 LEU A CA 1
ATOM 1382 C C . LEU A 1 184 ? 0.559 -8.180 19.458 1.00 24.26 185 LEU A C 1
ATOM 1383 O O . LEU A 1 184 ? -0.159 -7.206 19.297 1.00 23.41 185 LEU A O 1
ATOM 1388 N N . HIS A 1 185 ? 1.879 -8.114 19.339 1.00 26.26 186 HIS A N 1
ATOM 1389 C CA . HIS A 1 185 ? 2.512 -6.852 18.980 1.00 26.23 186 HIS A CA 1
ATOM 1390 C C . HIS A 1 185 ? 2.165 -6.452 17.552 1.00 26.95 186 HIS A C 1
ATOM 1391 O O . HIS A 1 185 ? 1.954 -5.278 17.285 1.00 26.32 186 HIS A O 1
ATOM 1398 N N . LEU A 1 186 ? 2.080 -7.424 16.645 1.00 22.40 187 LEU A N 1
ATOM 1399 C CA . LEU A 1 186 ? 1.718 -7.095 15.260 1.00 22.27 187 LEU A CA 1
ATOM 1400 C C . LEU A 1 186 ? 0.301 -6.518 15.213 1.00 23.82 187 LEU A C 1
ATOM 1401 O O . LEU A 1 186 ? 0.045 -5.492 14.576 1.00 23.41 187 LEU A O 1
ATOM 1406 N N . TYR A 1 187 ? -0.608 -7.190 15.910 1.00 21.05 188 TYR A N 1
ATOM 1407 C CA . TYR A 1 187 ? -2.012 -6.801 16.000 1.00 20.64 188 TYR A CA 1
ATOM 1408 C C . TYR A 1 187 ? -2.157 -5.401 16.588 1.00 21.98 188 TYR A C 1
ATOM 1409 O O . TYR A 1 187 ? -2.876 -4.546 16.045 1.00 20.84 188 TYR A O 1
ATOM 1418 N N . ALA A 1 188 ? -1.468 -5.157 17.699 1.00 23.23 189 ALA A N 1
ATOM 1419 C CA . ALA A 1 188 ? -1.501 -3.843 18.332 1.00 23.11 189 ALA A CA 1
ATOM 1420 C C . ALA A 1 188 ? -0.975 -2.751 17.393 1.00 23.95 189 ALA A C 1
ATOM 1421 O O . ALA A 1 188 ? -1.536 -1.668 17.327 1.00 23.73 189 ALA A O 1
ATOM 1423 N N . SER A 1 189 ? 0.116 -3.036 16.699 1.00 21.74 190 SER A N 1
ATOM 1424 C CA . SER A 1 189 ? 0.698 -2.065 15.764 1.00 20.89 190 SER A CA 1
ATOM 1425 C C . SER A 1 189 ? -0.265 -1.737 14.627 1.00 21.81 190 SER A C 1
ATOM 1426 O O . SER A 1 189 ? -0.338 -0.602 14.166 1.00 21.13 190 SER A O 1
ATOM 1429 N N . MET A 1 190 ? -1.012 -2.737 14.166 1.00 20.19 191 MET A N 1
ATOM 1430 C CA . MET A 1 190 ? -1.990 -2.484 13.111 1.00 19.80 191 MET A CA 1
ATOM 1431 C C . MET A 1 190 ? -3.138 -1.643 13.611 1.00 22.05 191 MET A C 1
ATOM 1432 O O . MET A 1 190 ? -3.626 -0.766 12.903 1.00 21.24 191 MET A O 1
ATOM 1437 N N . LEU A 1 191 ? -3.575 -1.896 14.839 1.00 19.70 192 LEU A N 1
ATOM 1438 C CA . LEU A 1 191 ? -4.651 -1.098 15.396 1.00 19.89 192 LEU A CA 1
ATOM 1439 C C . LEU A 1 191 ? -4.243 0.361 15.651 1.00 22.71 192 LEU A C 1
ATOM 1440 O O . LEU A 1 191 ? -5.098 1.196 15.949 1.00 23.47 192 LEU A O 1
ATOM 1445 N N . TYR A 1 192 ? -2.952 0.663 15.578 1.00 22.34 193 TYR A N 1
ATOM 1446 C CA . TYR A 1 192 ? -2.509 2.061 15.639 1.00 22.00 193 TYR A CA 1
ATOM 1447 C C . TYR A 1 192 ? -2.048 2.553 14.264 1.00 23.16 193 TYR A C 1
ATOM 1448 O O . TYR A 1 192 ? -1.542 3.672 14.130 1.00 21.82 193 TYR A O 1
ATOM 1457 N N . GLU A 1 193 ? -2.225 1.699 13.261 1.00 22.17 194 GLU A N 1
ATOM 1458 C CA . GLU A 1 193 ? -1.800 1.965 11.884 1.00 21.71 194 GLU A CA 1
ATOM 1459 C C . GLU A 1 193 ? -0.357 2.473 11.801 1.00 22.56 194 GLU A C 1
ATOM 1460 O O . GLU A 1 193 ? -0.046 3.499 11.178 1.00 21.77 194 GLU A O 1
ATOM 1466 N N . ARG A 1 194 ? 0.517 1.699 12.437 1.00 21.23 195 ARG A N 1
ATOM 1467 C CA . ARG A 1 194 ? 1.953 1.893 12.370 1.00 21.06 195 ARG A CA 1
ATOM 1468 C C . ARG A 1 194 ? 2.508 1.549 10.999 1.00 23.67 195 ARG A C 1
ATOM 1469 O O . ARG A 1 194 ? 1.806 0.994 10.143 1.00 23.83 195 ARG A O 1
ATOM 1477 N N . ARG A 1 195 ? 3.778 1.882 10.812 1.00 24.55 196 ARG A N 1
ATOM 1478 C CA . ARG A 1 195 ? 4.564 1.393 9.695 1.00 24.65 196 ARG A CA 1
ATOM 1479 C C . ARG A 1 195 ? 5.225 0.103 10.153 1.00 25.87 196 ARG A C 1
ATOM 1480 O O . ARG A 1 195 ? 6.008 0.098 11.100 1.00 25.75 196 ARG A O 1
ATOM 1488 N N . ILE A 1 196 ? 4.894 -0.993 9.480 1.00 20.78 197 ILE A N 1
ATOM 1489 C CA . ILE A 1 196 ? 5.272 -2.315 9.938 1.00 20.39 197 ILE A CA 1
ATOM 1490 C C . ILE A 1 196 ? 6.076 -3.076 8.908 1.00 23.05 197 ILE A C 1
ATOM 1491 O O . ILE A 1 196 ? 5.636 -3.277 7.761 1.00 21.04 197 ILE A O 1
ATOM 1496 N N . LEU A 1 197 ? 7.245 -3.538 9.337 1.00 27.18 198 LEU A N 1
ATOM 1497 C CA . LEU A 1 197 ? 8.152 -4.282 8.479 1.00 27.39 198 LEU A CA 1
ATOM 1498 C C . LEU A 1 197 ? 8.381 -5.692 9.032 1.00 28.86 198 LEU A C 1
ATOM 1499 O O . LEU A 1 197 ? 8.809 -5.865 10.167 1.00 28.20 198 LEU A O 1
ATOM 1504 N N . ILE A 1 198 ? 8.085 -6.705 8.224 1.00 21.95 199 ILE A N 1
ATOM 1505 C CA . ILE A 1 198 ? 8.332 -8.065 8.645 1.00 22.28 199 ILE A CA 1
ATOM 1506 C C . ILE A 1 198 ? 9.482 -8.630 7.828 1.00 25.57 199 ILE A C 1
ATOM 1507 O O . ILE A 1 198 ? 9.503 -8.496 6.610 1.00 25.61 199 ILE A O 1
ATOM 1512 N N . ILE A 1 199 ? 10.448 -9.244 8.502 1.00 27.38 200 ILE A N 1
ATOM 1513 C CA . ILE A 1 199 ? 11.637 -9.764 7.837 1.00 27.57 200 ILE A CA 1
ATOM 1514 C C . ILE A 1 199 ? 11.779 -11.256 8.070 1.00 29.94 200 ILE A C 1
ATOM 1515 O O . ILE A 1 199 ? 11.622 -11.732 9.194 1.00 30.06 200 ILE A O 1
ATOM 1520 N N . CYS A 1 200 ? 12.054 -12.006 7.006 1.00 28.53 201 CYS A N 1
ATOM 1521 C CA . CYS A 1 200 ? 12.195 -13.441 7.132 1.00 29.02 201 CYS A CA 1
ATOM 1522 C C . CYS A 1 200 ? 13.064 -14.020 6.031 1.00 31.70 201 CYS A C 1
ATOM 1523 O O . CYS A 1 200 ? 13.148 -13.466 4.928 1.00 31.27 201 CYS A O 1
ATOM 1526 N N . SER A 1 201 ? 13.696 -15.151 6.323 1.00 31.47 202 SER A N 1
ATOM 1527 C CA . SER A 1 201 ? 14.590 -15.779 5.359 1.00 31.84 202 SER A CA 1
ATOM 1528 C C . SER A 1 201 ? 13.835 -16.706 4.413 1.00 33.97 202 SER A C 1
ATOM 1529 O O . SER A 1 201 ? 14.320 -17.039 3.337 1.00 33.49 202 SER A O 1
ATOM 1532 N N . LYS A 1 202 ? 12.655 -17.140 4.836 1.00 33.49 203 LYS A N 1
ATOM 1533 C CA . LYS A 1 202 ? 11.814 -17.975 4.004 1.00 33.45 203 LYS A CA 1
ATOM 1534 C C . LYS A 1 202 ? 10.672 -17.134 3.441 1.00 34.79 203 LYS A C 1
ATOM 1535 O O . LYS A 1 202 ? 9.901 -16.535 4.193 1.00 32.96 203 LYS A O 1
ATOM 1541 N N . LEU A 1 203 ? 10.584 -17.083 2.110 1.00 26.91 204 LEU A N 1
ATOM 1542 C CA . LEU A 1 203 ? 9.547 -16.318 1.434 1.00 25.82 204 LEU A CA 1
ATOM 1543 C C . LEU A 1 203 ? 8.145 -16.853 1.741 1.00 27.39 204 LEU A C 1
ATOM 1544 O O . LEU A 1 203 ? 7.213 -16.074 1.904 1.00 27.07 204 LEU A O 1
ATOM 1549 N N . SER A 1 204 ? 7.979 -18.172 1.802 1.00 26.30 205 SER A N 1
ATOM 1550 C CA . SER A 1 204 ? 6.675 -18.740 2.145 1.00 26.78 205 SER A CA 1
ATOM 1551 C C . SER A 1 204 ? 6.205 -18.180 3.487 1.00 28.53 205 SER A C 1
ATOM 1552 O O . SER A 1 204 ? 5.068 -17.722 3.641 1.00 27.76 205 SER A O 1
ATOM 1555 N N . THR A 1 205 ? 7.109 -18.227 4.450 1.00 28.25 206 THR A N 1
ATOM 1556 C CA . THR A 1 205 ? 6.829 -17.777 5.807 1.00 27.84 206 THR A CA 1
ATOM 1557 C C . THR A 1 205 ? 6.589 -16.274 5.829 1.00 29.21 206 THR A C 1
ATOM 1558 O O . THR A 1 205 ? 5.639 -15.789 6.442 1.00 29.18 206 THR A O 1
ATOM 1562 N N . LEU A 1 206 ? 7.454 -15.547 5.135 1.00 24.85 207 LEU A N 1
ATOM 1563 C CA . LEU A 1 206 ? 7.340 -14.106 5.024 1.00 23.70 207 LEU A CA 1
ATOM 1564 C C . LEU A 1 206 ? 5.952 -13.650 4.569 1.00 24.29 207 LEU A C 1
ATOM 1565 O O . LEU A 1 206 ? 5.315 -12.852 5.244 1.00 23.60 207 LEU A O 1
ATOM 1570 N N . THR A 1 207 ? 5.480 -14.144 3.428 1.00 21.95 208 THR A N 1
ATOM 1571 C CA . THR A 1 207 ? 4.215 -13.640 2.901 1.00 22.01 208 THR A CA 1
ATOM 1572 C C . THR A 1 207 ? 3.020 -14.223 3.662 1.00 23.91 208 THR A C 1
ATOM 1573 O O . THR A 1 207 ? 1.969 -13.589 3.746 1.00 23.31 208 THR A O 1
ATOM 1577 N N . ALA A 1 208 ? 3.178 -15.416 4.226 1.00 23.36 209 ALA A N 1
ATOM 1578 C CA . ALA A 1 208 ? 2.146 -15.954 5.109 1.00 23.54 209 ALA A CA 1
ATOM 1579 C C . ALA A 1 208 ? 1.942 -15.063 6.338 1.00 24.76 209 ALA A C 1
ATOM 1580 O O . ALA A 1 208 ? 0.811 -14.852 6.784 1.00 24.91 209 ALA A O 1
ATOM 1582 N N . CYS A 1 209 ? 3.036 -14.558 6.890 1.00 23.66 210 CYS A N 1
ATOM 1583 C CA . CYS A 1 209 ? 2.952 -13.697 8.062 1.00 24.60 210 CYS A CA 1
ATOM 1584 C C . CYS A 1 209 ? 2.245 -12.391 7.722 1.00 25.59 210 CYS A C 1
ATOM 1585 O O . CYS A 1 209 ? 1.452 -11.891 8.512 1.00 25.51 210 CYS A O 1
ATOM 1588 N N . ILE A 1 210 ? 2.522 -11.843 6.540 1.00 20.79 211 ILE A N 1
ATOM 1589 C CA . ILE A 1 210 ? 1.875 -10.599 6.144 1.00 19.38 211 ILE A CA 1
ATOM 1590 C C . ILE A 1 210 ? 0.378 -10.848 5.916 1.00 21.22 211 ILE A C 1
ATOM 1591 O O . ILE A 1 210 ? -0.463 -10.180 6.513 1.00 20.35 211 ILE A O 1
ATOM 1596 N N . HIS A 1 211 ? 0.049 -11.805 5.054 1.00 19.41 212 HIS A N 1
ATOM 1597 C CA . HIS A 1 211 ? -1.345 -12.134 4.769 1.00 19.98 212 HIS A CA 1
ATOM 1598 C C . HIS A 1 211 ? -2.079 -12.577 6.058 1.00 21.87 212 HIS A C 1
ATOM 1599 O O . HIS A 1 211 ? -3.157 -12.090 6.369 1.00 20.82 212 HIS A O 1
ATOM 1606 N N . GLY A 1 212 ? -1.474 -13.506 6.785 1.00 22.03 213 GLY A N 1
ATOM 1607 C CA . GLY A 1 212 ? -2.096 -14.082 7.974 1.00 22.47 213 GLY A CA 1
ATOM 1608 C C . GLY A 1 212 ? -2.365 -13.051 9.054 1.00 23.63 213 GLY A C 1
ATOM 1609 O O . GLY A 1 212 ? -3.461 -13.002 9.611 1.00 23.34 213 GLY A O 1
ATOM 1610 N N . SER A 1 213 ? -1.374 -12.218 9.351 1.00 21.52 214 SER A N 1
ATOM 1611 C CA . SER A 1 213 ? -1.578 -11.165 10.357 1.00 20.97 214 SER A CA 1
ATOM 1612 C C . SER A 1 213 ? -2.627 -10.136 9.933 1.00 22.29 214 SER A C 1
ATOM 1613 O O . SER A 1 213 ? -3.459 -9.744 10.749 1.00 21.52 214 SER A O 1
ATOM 1616 N N . ALA A 1 214 ? -2.614 -9.691 8.666 1.00 18.46 215 ALA A N 1
ATOM 1617 C CA . ALA A 1 214 ? -3.613 -8.721 8.226 1.00 17.99 215 ALA A CA 1
ATOM 1618 C C . ALA A 1 214 ? -5.022 -9.300 8.315 1.00 19.61 215 ALA A C 1
ATOM 1619 O O . ALA A 1 214 ? -5.978 -8.580 8.585 1.00 19.39 215 ALA A O 1
ATOM 1621 N N . ALA A 1 215 ? -5.148 -10.598 8.074 1.00 19.95 216 ALA A N 1
ATOM 1622 C CA . ALA A 1 215 ? -6.449 -11.254 8.103 1.00 20.57 216 ALA A CA 1
ATOM 1623 C C . ALA A 1 215 ? -7.067 -11.202 9.513 1.00 21.64 216 ALA A C 1
ATOM 1624 O O . ALA A 1 215 ? -8.284 -11.294 9.674 1.00 21.51 216 ALA A O 1
ATOM 1626 N N . MET A 1 216 ? -6.233 -11.032 10.532 1.00 23.69 217 MET A N 1
ATOM 1627 C CA . MET A 1 216 ? -6.747 -10.989 11.899 1.00 23.74 217 MET A CA 1
ATOM 1628 C C . MET A 1 216 ? -7.484 -9.681 12.210 1.00 25.24 217 MET A C 1
ATOM 1629 O O . MET A 1 216 ? -8.141 -9.569 13.235 1.00 25.22 217 MET A O 1
ATOM 1634 N N . LEU A 1 217 ? -7.391 -8.699 11.315 1.00 19.00 218 LEU A N 1
ATOM 1635 C CA . LEU A 1 217 ? -8.155 -7.464 11.481 1.00 19.60 218 LEU A CA 1
ATOM 1636 C C . LEU A 1 217 ? -9.640 -7.622 11.138 1.00 22.07 218 LEU A C 1
ATOM 1637 O O . LEU A 1 217 ? -10.436 -6.712 11.395 1.00 22.08 218 LEU A O 1
ATOM 1642 N N . TYR A 1 218 ? -10.003 -8.743 10.519 1.00 24.18 219 TYR A N 1
ATOM 1643 C CA . TYR A 1 218 ? -11.378 -8.939 10.054 1.00 25.15 219 TYR A CA 1
ATOM 1644 C C . TYR A 1 218 ? -12.369 -8.582 11.165 1.00 26.76 219 TYR A C 1
ATOM 1645 O O . TYR A 1 218 ? -12.187 -9.024 12.292 1.00 26.71 219 TYR A O 1
ATOM 1654 N N . PRO A 1 219 ? -13.435 -7.811 10.854 1.00 26.15 220 PRO A N 1
ATOM 1655 C CA . PRO A 1 219 ? -14.018 -7.383 9.569 1.00 26.05 220 PRO A CA 1
ATOM 1656 C C . PRO A 1 219 ? -13.382 -6.160 8.941 1.00 26.40 220 PRO A C 1
ATOM 1657 O O . PRO A 1 219 ? -13.930 -5.601 7.979 1.00 25.60 220 PRO A O 1
ATOM 1661 N N . MET A 1 220 ? -12.259 -5.724 9.481 1.00 25.67 221 MET A N 1
ATOM 1662 C CA . MET A 1 220 ? -11.590 -4.585 8.879 1.00 25.23 221 MET A CA 1
ATOM 1663 C C . MET A 1 220 ? -10.432 -5.075 8.033 1.00 25.88 221 MET A C 1
ATOM 1664 O O . MET A 1 220 ? -10.065 -6.249 8.101 1.00 25.55 221 MET A O 1
ATOM 1669 N N . TYR A 1 221 ? -9.891 -4.190 7.199 1.00 21.12 222 TYR A N 1
ATOM 1670 C CA . TYR A 1 221 ? -8.806 -4.562 6.294 1.00 21.05 222 TYR A CA 1
ATOM 1671 C C . TYR A 1 221 ? -7.763 -3.488 6.313 1.00 21.62 222 TYR A C 1
ATOM 1672 O O . TYR A 1 221 ? -8.090 -2.337 6.519 1.00 21.13 222 TYR A O 1
ATOM 1681 N N . TRP A 1 222 ? -6.510 -3.884 6.146 1.00 22.15 223 TRP A N 1
ATOM 1682 C CA . TRP A 1 222 ? -5.424 -2.924 6.010 1.00 21.73 223 TRP A CA 1
ATOM 1683 C C . TRP A 1 222 ? -5.690 -2.062 4.788 1.00 22.73 223 TRP A C 1
ATOM 1684 O O . TRP A 1 222 ? -5.882 -2.604 3.704 1.00 23.14 223 TRP A O 1
ATOM 1695 N N . GLN A 1 223 ? -5.688 -0.737 4.952 1.00 18.83 224 GLN A N 1
ATOM 1696 C CA . GLN A 1 223 ? -6.158 0.164 3.907 1.00 18.54 224 GLN A CA 1
ATOM 1697 C C . GLN A 1 223 ? -5.052 0.939 3.194 1.00 20.13 224 GLN A C 1
ATOM 1698 O O . GLN A 1 223 ? -5.297 1.541 2.163 1.00 19.99 224 GLN A O 1
ATOM 1704 N N . HIS A 1 224 ? -3.839 0.904 3.729 1.00 21.27 225 HIS A N 1
ATOM 1705 C CA . HIS A 1 224 ? -2.762 1.694 3.151 1.00 21.28 225 HIS A CA 1
ATOM 1706 C C . HIS A 1 224 ? -1.734 0.781 2.485 1.00 22.51 225 HIS A C 1
ATOM 1707 O O . HIS A 1 224 ? -2.123 -0.247 1.913 1.00 21.39 225 HIS A O 1
ATOM 1714 N N . VAL A 1 225 ? -0.451 1.122 2.522 1.00 20.92 226 VAL A N 1
ATOM 1715 C CA . VAL A 1 225 ? 0.499 0.351 1.706 1.00 19.97 226 VAL A CA 1
ATOM 1716 C C . VAL A 1 225 ? 0.589 -1.100 2.176 1.00 20.37 226 VAL A C 1
ATOM 1717 O O . VAL A 1 225 ? 0.752 -1.375 3.361 1.00 20.31 226 VAL A O 1
ATOM 1721 N N . TYR A 1 226 ? 0.443 -2.026 1.231 1.00 17.86 227 TYR A N 1
ATOM 1722 C CA . TYR A 1 226 ? 0.372 -3.444 1.550 1.00 18.17 227 TYR A CA 1
ATOM 1723 C C . TYR A 1 226 ? 1.213 -4.224 0.551 1.00 20.44 227 TYR A C 1
ATOM 1724 O O . TYR A 1 226 ? 0.838 -4.367 -0.622 1.00 19.12 227 TYR A O 1
ATOM 1733 N N . ILE A 1 227 ? 2.355 -4.717 1.009 1.00 20.66 228 ILE A N 1
ATOM 1734 C CA . ILE A 1 227 ? 3.324 -5.321 0.102 1.00 20.14 228 ILE A CA 1
ATOM 1735 C C . ILE A 1 227 ? 3.911 -6.559 0.769 1.00 22.75 228 ILE A C 1
ATOM 1736 O O . ILE A 1 227 ? 4.902 -6.469 1.492 1.00 22.68 228 ILE A O 1
ATOM 1741 N N . PRO A 1 228 ? 3.276 -7.726 0.553 1.00 19.47 229 PRO A N 1
ATOM 1742 C CA . PRO A 1 228 ? 3.684 -8.951 1.254 1.00 19.92 229 PRO A CA 1
ATOM 1743 C C . PRO A 1 228 ? 5.154 -9.285 1.028 1.00 22.60 229 PRO A C 1
ATOM 1744 O O . PRO A 1 228 ? 5.824 -9.788 1.934 1.00 22.36 229 PRO A O 1
ATOM 1748 N N . VAL A 1 229 ? 5.672 -8.976 -0.158 1.00 23.13 230 VAL A N 1
ATOM 1749 C CA . VAL A 1 229 ? 7.109 -9.048 -0.320 1.00 22.96 230 VAL A CA 1
ATOM 1750 C C . VAL A 1 229 ? 7.561 -7.958 -1.285 1.00 23.55 230 VAL A C 1
ATOM 1751 O O . VAL A 1 229 ? 6.956 -7.736 -2.340 1.00 22.55 230 VAL A O 1
ATOM 1755 N N . LEU A 1 230 ? 8.600 -7.240 -0.862 1.00 21.70 231 LEU A N 1
ATOM 1756 C CA . LEU A 1 230 ? 9.140 -6.095 -1.588 1.00 21.51 231 LEU A CA 1
ATOM 1757 C C . LEU A 1 230 ? 10.471 -6.452 -2.246 1.00 24.83 231 LEU A C 1
ATOM 1758 O O . LEU A 1 230 ? 11.434 -6.770 -1.547 1.00 25.48 231 LEU A O 1
ATOM 1763 N N . PRO A 1 231 ? 10.539 -6.423 -3.591 1.00 23.49 232 PRO A N 1
ATOM 1764 C CA . PRO A 1 231 ? 11.805 -6.781 -4.244 1.00 22.78 232 PRO A CA 1
ATOM 1765 C C . PRO A 1 231 ? 12.837 -5.667 -4.050 1.00 24.48 232 PRO A C 1
ATOM 1766 O O . PRO A 1 231 ? 12.462 -4.507 -3.871 1.00 22.60 232 PRO A O 1
ATOM 1770 N N . PRO A 1 232 ? 14.128 -6.013 -4.105 1.00 27.57 233 PRO A N 1
ATOM 1771 C CA . PRO A 1 232 ? 15.164 -5.026 -3.754 1.00 27.77 233 PRO A CA 1
ATOM 1772 C C . PRO A 1 232 ? 15.103 -3.729 -4.557 1.00 29.34 233 PRO A C 1
ATOM 1773 O O . PRO A 1 232 ? 15.439 -2.688 -4.004 1.00 29.41 233 PRO A O 1
ATOM 1777 N N . HIS A 1 233 ? 14.654 -3.759 -5.811 1.00 25.47 234 HIS A N 1
ATOM 1778 C CA . HIS A 1 233 ? 14.708 -2.535 -6.619 1.00 24.58 234 HIS A CA 1
ATOM 1779 C C . HIS A 1 233 ? 13.702 -1.503 -6.098 1.00 26.57 234 HIS A C 1
ATOM 1780 O O . HIS A 1 233 ? 13.768 -0.328 -6.458 1.00 25.93 234 HIS A O 1
ATOM 1787 N N . LEU A 1 234 ? 12.827 -1.930 -5.184 1.00 23.68 235 LEU A N 1
ATOM 1788 C CA . LEU A 1 234 ? 11.827 -1.043 -4.585 1.00 23.05 235 LEU A CA 1
ATOM 1789 C C . LEU A 1 234 ? 12.068 -0.808 -3.092 1.00 26.01 235 LEU A C 1
ATOM 1790 O O . LEU A 1 234 ? 11.165 -0.368 -2.376 1.00 24.77 235 LEU A O 1
ATOM 1795 N N . LEU A 1 235 ? 13.272 -1.129 -2.622 1.00 29.80 236 LEU A N 1
ATOM 1796 C CA . LEU A 1 235 ? 13.628 -0.983 -1.205 1.00 30.68 236 LEU A CA 1
ATOM 1797 C C . LEU A 1 235 ? 13.358 0.406 -0.625 1.00 30.60 236 LEU A C 1
ATOM 1798 O O . LEU A 1 235 ? 13.040 0.536 0.558 1.00 30.09 236 LEU A O 1
ATOM 1803 N N . ASP A 1 236 ? 13.486 1.443 -1.453 1.00 26.62 237 ASP A N 1
ATOM 1804 C CA . ASP A 1 236 ? 13.299 2.815 -0.976 1.00 26.60 237 ASP A CA 1
ATOM 1805 C C . ASP A 1 236 ? 11.887 3.076 -0.472 1.00 27.11 237 ASP A C 1
ATOM 1806 O O . ASP A 1 236 ? 11.648 4.037 0.244 1.00 27.20 237 ASP A O 1
ATOM 1811 N N . TYR A 1 237 ? 10.947 2.218 -0.851 1.00 20.79 238 TYR A N 1
ATOM 1812 C CA . TYR A 1 237 ? 9.573 2.391 -0.396 1.00 20.85 238 TYR A CA 1
ATOM 1813 C C . TYR A 1 237 ? 9.389 2.091 1.093 1.00 23.42 238 TYR A C 1
ATOM 1814 O O . TYR A 1 237 ? 8.331 2.369 1.653 1.00 22.67 238 TYR A O 1
ATOM 1823 N N . CYS A 1 238 ? 10.413 1.554 1.745 1.00 23.77 239 CYS A N 1
ATOM 1824 C CA . CYS A 1 238 ? 10.354 1.430 3.206 1.00 23.69 239 CYS A CA 1
ATOM 1825 C C . CYS A 1 238 ? 10.439 2.804 3.886 1.00 25.54 239 CYS A C 1
ATOM 1826 O O . CYS A 1 238 ? 10.159 2.933 5.084 1.00 24.94 239 CYS A O 1
ATOM 1829 N N . CYS A 1 239 ? 10.820 3.831 3.120 1.00 27.05 240 CYS A N 1
ATOM 1830 C CA . CYS A 1 239 ? 10.834 5.199 3.632 1.00 27.57 240 CYS A CA 1
ATOM 1831 C C . CYS A 1 239 ? 9.469 5.882 3.562 1.00 28.28 240 CYS A C 1
ATOM 1832 O O . CYS A 1 239 ? 9.332 7.012 4.005 1.00 27.93 240 CYS A O 1
ATOM 1835 N N . ALA A 1 240 ? 8.465 5.197 3.016 1.00 23.90 241 ALA A N 1
ATOM 1836 C CA . ALA A 1 240 ? 7.113 5.765 2.925 1.00 23.15 241 ALA A CA 1
ATOM 1837 C C . ALA A 1 240 ? 6.619 6.251 4.283 1.00 24.51 241 ALA A C 1
ATOM 1838 O O . ALA A 1 240 ? 6.727 5.522 5.267 1.00 24.39 241 ALA A O 1
ATOM 1840 N N . PRO A 1 241 ? 6.052 7.467 4.334 1.00 22.49 242 PRO A N 1
ATOM 1841 C CA . PRO A 1 241 ? 5.676 7.988 5.655 1.00 22.35 242 PRO A CA 1
ATOM 1842 C C . PRO A 1 241 ? 4.258 7.611 6.125 1.00 23.89 242 PRO A C 1
ATOM 1843 O O . PRO A 1 241 ? 3.961 7.720 7.320 1.00 22.49 242 PRO A O 1
ATOM 1847 N N . MET A 1 242 ? 3.398 7.202 5.200 1.00 24.84 243 MET A N 1
ATOM 1848 C CA . MET A 1 242 ? 2.031 6.775 5.515 1.00 24.69 243 MET A CA 1
ATOM 1849 C C . MET A 1 242 ? 2.110 5.385 6.147 1.00 26.15 243 MET A C 1
ATOM 1850 O O . MET A 1 242 ? 3.145 4.727 6.073 1.00 25.96 243 MET A O 1
ATOM 1855 N N . PRO A 1 243 ? 1.009 4.915 6.750 1.00 18.23 244 PRO A N 1
ATOM 1856 C CA . PRO A 1 243 ? 1.071 3.569 7.326 1.00 17.88 244 PRO A CA 1
ATOM 1857 C C . PRO A 1 243 ? 1.427 2.538 6.279 1.00 19.93 244 PRO A C 1
ATOM 1858 O O . PRO A 1 243 ? 1.016 2.698 5.121 1.00 19.31 244 PRO A O 1
ATOM 1862 N N . TYR A 1 244 ? 2.202 1.522 6.651 1.00 19.89 245 TYR A N 1
ATOM 1863 C CA . TYR A 1 244 ? 2.413 0.433 5.721 1.00 19.62 245 TYR A CA 1
ATOM 1864 C C . TYR A 1 244 ? 2.600 -0.911 6.390 1.00 21.28 245 TYR A C 1
ATOM 1865 O O . TYR A 1 244 ? 2.863 -0.999 7.576 1.00 21.00 245 TYR A O 1
ATOM 1874 N N . LEU A 1 245 ? 2.441 -1.949 5.584 1.00 18.17 246 LEU A N 1
ATOM 1875 C CA . LEU A 1 245 ? 2.644 -3.316 6.001 1.00 18.74 246 LEU A CA 1
ATOM 1876 C C . LEU A 1 245 ? 3.440 -3.994 4.901 1.00 20.26 246 LEU A C 1
ATOM 1877 O O . LEU A 1 245 ? 2.905 -4.311 3.826 1.00 19.49 246 LEU A O 1
ATOM 1882 N N . ILE A 1 246 ? 4.725 -4.210 5.164 1.00 20.05 247 ILE A N 1
ATOM 1883 C CA . ILE A 1 246 ? 5.673 -4.593 4.120 1.00 19.90 247 ILE A CA 1
ATOM 1884 C C . ILE A 1 246 ? 6.526 -5.770 4.557 1.00 22.43 247 ILE A C 1
ATOM 1885 O O . ILE A 1 246 ? 7.030 -5.781 5.676 1.00 22.92 247 ILE A O 1
ATOM 1890 N N . GLY A 1 247 ? 6.655 -6.775 3.693 1.00 20.05 248 GLY A N 1
ATOM 1891 C CA . GLY A 1 247 ? 7.545 -7.894 3.946 1.00 20.60 248 GLY A CA 1
ATOM 1892 C C . GLY A 1 247 ? 8.825 -7.780 3.124 1.00 22.40 248 GLY A C 1
ATOM 1893 O O . GLY A 1 247 ? 8.799 -7.413 1.944 1.00 21.14 248 GLY A O 1
ATOM 1894 N N . ILE A 1 248 ? 9.958 -8.069 3.755 1.00 25.84 249 ILE A N 1
ATOM 1895 C CA . ILE A 1 248 ? 11.207 -8.177 3.019 1.00 26.25 249 ILE A CA 1
ATOM 1896 C C . ILE A 1 248 ? 11.961 -9.433 3.405 1.00 27.45 249 ILE A C 1
ATOM 1897 O O . ILE A 1 248 ? 11.937 -9.860 4.563 1.00 26.88 249 ILE A O 1
ATOM 1902 N N . HIS A 1 249 ? 12.615 -10.026 2.410 1.00 26.28 250 HIS A N 1
ATOM 1903 C CA . HIS A 1 249 ? 13.485 -11.168 2.625 1.00 26.35 250 HIS A CA 1
ATOM 1904 C C . HIS A 1 249 ? 14.696 -10.743 3.451 1.00 28.45 250 HIS A C 1
ATOM 1905 O O . HIS A 1 249 ? 15.139 -9.593 3.366 1.00 26.91 250 HIS A O 1
ATOM 1912 N N . LEU A 1 250 ? 15.237 -11.677 4.233 1.00 34.74 251 LEU A N 1
ATOM 1913 C CA . LEU A 1 250 ? 16.319 -11.362 5.166 1.00 35.03 251 LEU A CA 1
ATOM 1914 C C . LEU A 1 250 ? 17.540 -10.764 4.460 1.00 37.08 251 LEU A C 1
ATOM 1915 O O . LEU A 1 250 ? 18.252 -9.950 5.033 1.00 37.30 251 LEU A O 1
ATOM 1920 N N . SER A 1 251 ? 17.764 -11.143 3.205 1.00 32.80 252 SER A N 1
ATOM 1921 C CA . SER A 1 251 ? 18.928 -10.649 2.473 1.00 32.57 252 SER A CA 1
ATOM 1922 C C . SER A 1 251 ? 18.903 -9.126 2.271 1.00 35.50 252 SER A C 1
ATOM 1923 O O . SER A 1 251 ? 19.917 -8.522 1.940 1.00 35.25 252 SER A O 1
ATOM 1926 N N . LEU A 1 252 ? 17.749 -8.506 2.484 1.00 34.69 253 LEU A N 1
ATOM 1927 C CA . LEU A 1 252 ? 17.608 -7.071 2.273 1.00 33.89 253 LEU A CA 1
ATOM 1928 C C . LEU A 1 252 ? 17.749 -6.289 3.571 1.00 35.03 253 LEU A C 1
ATOM 1929 O O . LEU A 1 252 ? 17.664 -5.061 3.570 1.00 34.27 253 LEU A O 1
ATOM 1934 N N . MET A 1 253 ? 17.954 -6.988 4.682 1.00 37.25 254 MET A N 1
ATOM 1935 C CA . MET A 1 253 ? 17.867 -6.334 5.987 1.00 38.23 254 MET A CA 1
ATOM 1936 C C . MET A 1 253 ? 18.951 -5.286 6.191 1.00 40.99 254 MET A C 1
ATOM 1937 O O . MET A 1 253 ? 18.686 -4.231 6.766 1.00 40.56 254 MET A O 1
ATOM 1942 N N . GLU A 1 254 ? 20.165 -5.571 5.728 1.00 43.57 255 GLU A N 1
ATOM 1943 C CA . GLU A 1 254 ? 21.273 -4.638 5.925 1.00 43.55 255 GLU A CA 1
ATOM 1944 C C . GLU A 1 254 ? 20.998 -3.339 5.181 1.00 44.50 255 GLU A C 1
ATOM 1945 O O . GLU A 1 254 ? 21.245 -2.249 5.700 1.00 43.73 255 GLU A O 1
ATOM 1948 N N . LYS A 1 255 ? 20.470 -3.467 3.967 1.00 37.25 256 LYS A N 1
ATOM 1949 C CA . LYS A 1 255 ? 20.043 -2.313 3.196 1.00 36.80 256 LYS A CA 1
ATOM 1950 C C . LYS A 1 255 ? 19.016 -1.485 3.967 1.00 38.03 256 LYS A C 1
ATOM 1951 O O . LYS A 1 255 ? 19.069 -0.256 3.962 1.00 36.82 256 LYS A O 1
ATOM 1957 N N . VAL A 1 256 ? 18.087 -2.165 4.640 1.00 34.00 257 VAL A N 1
ATOM 1958 C CA . VAL A 1 256 ? 17.068 -1.482 5.428 1.00 34.49 257 VAL A CA 1
ATOM 1959 C C . VAL A 1 256 ? 17.658 -0.911 6.718 1.00 36.34 257 VAL A C 1
ATOM 1960 O O . VAL A 1 256 ? 17.290 0.182 7.144 1.00 36.28 257 VAL A O 1
ATOM 1964 N N . ARG A 1 257 ? 18.568 -1.660 7.336 1.00 37.16 258 ARG A N 1
ATOM 1965 C CA . ARG A 1 257 ? 19.275 -1.186 8.523 1.00 37.91 258 ARG A CA 1
ATOM 1966 C C . ARG A 1 257 ? 19.980 0.134 8.224 1.00 40.33 258 ARG A C 1
ATOM 1967 O O . ARG A 1 257 ? 20.069 1.015 9.086 1.00 38.94 258 ARG A O 1
ATOM 1969 N N . ASN A 1 258 ? 20.451 0.256 6.983 1.00 49.30 259 ASN A N 1
ATOM 1970 C CA . ASN A 1 258 ? 21.103 1.458 6.466 1.00 49.96 259 ASN A CA 1
ATOM 1971 C C . ASN A 1 258 ? 20.207 2.682 6.438 1.00 52.73 259 ASN A C 1
ATOM 1972 O O . ASN A 1 258 ? 20.680 3.812 6.577 1.00 52.47 259 ASN A O 1
ATOM 1977 N N . MET A 1 259 ? 18.912 2.458 6.231 1.00 45.38 260 MET A N 1
ATOM 1978 C CA . MET A 1 259 ? 17.978 3.561 6.057 1.00 45.07 260 MET A CA 1
ATOM 1979 C C . MET A 1 259 ? 17.700 4.252 7.388 1.00 47.42 260 MET A C 1
ATOM 1980 O O . MET A 1 259 ? 17.078 5.312 7.414 1.00 47.18 260 MET A O 1
ATOM 1985 N N . ALA A 1 260 ? 18.181 3.646 8.475 1.00 52.33 261 ALA A N 1
ATOM 1986 C CA . ALA A 1 260 ? 18.013 4.169 9.833 1.00 52.93 261 ALA A CA 1
ATOM 1987 C C . ALA A 1 260 ? 16.581 4.633 10.056 1.00 55.17 261 ALA A C 1
ATOM 1988 O O . ALA A 1 260 ? 16.337 5.789 10.399 1.00 54.77 261 ALA A O 1
ATOM 1990 N N . LEU A 1 261 ? 15.637 3.727 9.828 1.00 45.49 262 LEU A N 1
ATOM 1991 C CA . LEU A 1 261 ? 14.234 4.093 9.813 1.00 45.01 262 LEU A CA 1
ATOM 1992 C C . LEU A 1 261 ? 13.781 4.556 11.192 1.00 48.28 262 LEU A C 1
ATOM 1993 O O . LEU A 1 261 ? 14.061 3.912 12.208 1.00 47.86 262 LEU A O 1
ATOM 1998 N N . ASP A 1 262 ? 13.105 5.697 11.221 1.00 60.44 263 ASP A N 1
ATOM 1999 C CA . ASP A 1 262 ? 12.509 6.178 12.456 1.00 60.00 263 ASP A CA 1
ATOM 2000 C C . ASP A 1 262 ? 11.037 5.799 12.482 1.00 58.87 263 ASP A C 1
ATOM 2001 O O . ASP A 1 262 ? 10.351 5.866 11.465 1.00 58.87 263 ASP A O 1
ATOM 2003 N N . ASP A 1 263 ? 10.568 5.386 13.650 1.00 35.39 264 ASP A N 1
ATOM 2004 C CA . ASP A 1 263 ? 9.159 5.100 13.863 1.00 33.99 264 ASP A CA 1
ATOM 2005 C C . ASP A 1 263 ? 8.625 4.047 12.900 1.00 32.36 264 ASP A C 1
ATOM 2006 O O . ASP A 1 263 ? 7.631 4.271 12.213 1.00 31.70 264 ASP A O 1
ATOM 2011 N N . VAL A 1 264 ? 9.319 2.914 12.864 1.00 27.22 265 VAL A N 1
ATOM 2012 C CA . VAL A 1 264 ? 8.865 1.702 12.177 1.00 27.16 265 VAL A CA 1
ATOM 2013 C C . VAL A 1 264 ? 8.903 0.503 13.126 1.00 29.71 265 VAL A C 1
ATOM 2014 O O . VAL A 1 264 ? 9.875 0.311 13.856 1.00 29.41 265 VAL A O 1
ATOM 2018 N N . VAL A 1 265 ? 7.837 -0.293 13.119 1.00 23.88 266 VAL A N 1
ATOM 2019 C CA . VAL A 1 265 ? 7.791 -1.548 13.848 1.00 23.68 266 VAL A CA 1
ATOM 2020 C C . VAL A 1 265 ? 8.433 -2.636 13.012 1.00 26.09 266 VAL A C 1
ATOM 2021 O O . VAL A 1 265 ? 8.038 -2.852 11.857 1.00 25.40 266 VAL A O 1
ATOM 2025 N N . ILE A 1 266 ? 9.434 -3.311 13.557 1.00 26.10 267 ILE A N 1
ATOM 2026 C CA . ILE A 1 266 ? 10.113 -4.336 12.777 1.00 26.71 267 ILE A CA 1
ATOM 2027 C C . ILE A 1 266 ? 10.108 -5.691 13.468 1.00 29.97 267 ILE A C 1
ATOM 2028 O O . ILE A 1 266 ? 10.546 -5.813 14.606 1.00 30.02 267 ILE A O 1
ATOM 2033 N N . LEU A 1 267 ? 9.599 -6.707 12.774 1.00 27.87 268 LEU A N 1
ATOM 2034 C CA . LEU A 1 267 ? 9.612 -8.076 13.287 1.00 28.41 268 LEU A CA 1
ATOM 2035 C C . LEU A 1 267 ? 10.580 -8.925 12.482 1.00 31.20 268 LEU A C 1
ATOM 2036 O O . LEU A 1 267 ? 10.411 -9.092 11.270 1.00 30.80 268 LEU A O 1
ATOM 2041 N N . ASN A 1 268 ? 11.611 -9.435 13.143 1.00 30.39 269 ASN A N 1
ATOM 2042 C CA . ASN A 1 268 ? 12.441 -10.471 12.547 1.00 30.00 269 ASN A CA 1
ATOM 2043 C C . ASN A 1 268 ? 11.819 -11.808 12.895 1.00 30.58 269 ASN A C 1
ATOM 2044 O O . ASN A 1 268 ? 11.809 -12.213 14.058 1.00 30.49 269 ASN A O 1
ATOM 2049 N N . VAL A 1 269 ? 11.262 -12.484 11.893 1.00 25.44 270 VAL A N 1
ATOM 2050 C CA . VAL A 1 269 ? 10.550 -13.737 12.124 1.00 25.41 270 VAL A CA 1
ATOM 2051 C C . VAL A 1 269 ? 11.506 -14.880 12.456 1.00 28.38 270 VAL A C 1
ATOM 2052 O O . VAL A 1 269 ? 11.184 -15.771 13.267 1.00 28.24 270 VAL A O 1
ATOM 2056 N N . ASP A 1 270 ? 12.680 -14.856 11.829 1.00 36.07 271 ASP A N 1
ATOM 2057 C CA . ASP A 1 270 ? 13.699 -15.878 12.068 1.00 37.18 271 ASP A CA 1
ATOM 2058 C C . ASP A 1 270 ? 14.062 -15.997 13.542 1.00 40.96 271 ASP A C 1
ATOM 2059 O O . ASP A 1 270 ? 14.264 -17.097 14.057 1.00 41.58 271 ASP A O 1
ATOM 2064 N N . THR A 1 271 ? 14.137 -14.855 14.211 1.00 42.40 272 THR A N 1
ATOM 2065 C CA . THR A 1 271 ? 14.590 -14.801 15.597 1.00 42.36 272 THR A CA 1
ATOM 2066 C C . THR A 1 271 ? 13.469 -14.446 16.567 1.00 44.03 272 THR A C 1
ATOM 2067 O O . THR A 1 271 ? 13.687 -14.397 17.777 1.00 44.05 272 THR A O 1
ATOM 2071 N N . ASN A 1 272 ? 12.272 -14.231 16.029 1.00 36.89 273 ASN A N 1
ATOM 2072 C CA . ASN A 1 272 ? 11.117 -13.789 16.811 1.00 36.48 273 ASN A CA 1
ATOM 2073 C C . ASN A 1 272 ? 11.470 -12.602 17.695 1.00 37.77 273 ASN A C 1
ATOM 2074 O O . ASN A 1 272 ? 11.185 -12.572 18.898 1.00 37.45 273 ASN A O 1
ATOM 2079 N N . THR A 1 273 ? 12.105 -11.626 17.068 1.00 33.63 274 THR A N 1
ATOM 2080 C CA . THR A 1 273 ? 12.518 -10.409 17.731 1.00 33.48 274 THR A CA 1
ATOM 2081 C C . THR A 1 273 ? 11.755 -9.236 17.137 1.00 35.09 274 THR A C 1
ATOM 2082 O O . THR A 1 273 ? 11.787 -9.019 15.923 1.00 33.81 274 THR A O 1
ATOM 2086 N N . LEU A 1 274 ? 11.063 -8.491 17.989 1.00 38.21 275 LEU A N 1
ATOM 2087 C CA . LEU A 1 274 ? 10.278 -7.364 17.526 1.00 38.43 275 LEU A CA 1
ATOM 2088 C C . LEU A 1 274 ? 10.755 -6.064 18.140 1.00 40.36 275 LEU A C 1
ATOM 2089 O O . LEU A 1 274 ? 10.832 -5.927 19.363 1.00 41.19 275 LEU A O 1
ATOM 2094 N N . GLU A 1 275 ? 11.054 -5.111 17.270 1.00 33.57 276 GLU A N 1
ATOM 2095 C CA . GLU A 1 275 ? 11.468 -3.774 17.656 1.00 32.77 276 GLU A CA 1
ATOM 2096 C C . GLU A 1 275 ? 10.304 -2.814 17.435 1.00 33.84 276 GLU A C 1
ATOM 2097 O O . GLU A 1 275 ? 9.774 -2.724 16.330 1.00 33.21 276 GLU A O 1
ATOM 2103 N N . THR A 1 276 ? 9.891 -2.106 18.474 1.00 28.71 277 THR A N 1
ATOM 2104 C CA . THR A 1 276 ? 8.942 -1.020 18.302 1.00 28.48 277 THR A CA 1
ATOM 2105 C C . THR A 1 276 ? 9.223 0.116 19.281 1.00 31.60 277 THR A C 1
ATOM 2106 O O . THR A 1 276 ? 9.443 -0.133 20.469 1.00 31.40 277 THR A O 1
ATOM 2110 N N . PRO A 1 277 ? 9.188 1.361 18.791 1.00 33.25 278 PRO A N 1
ATOM 2111 C CA . PRO A 1 277 ? 9.359 2.529 19.665 1.00 33.27 278 PRO A CA 1
ATOM 2112 C C . PRO A 1 277 ? 8.067 2.927 20.375 1.00 34.89 278 PRO A C 1
ATOM 2113 O O . PRO A 1 277 ? 8.053 3.908 21.114 1.00 34.19 278 PRO A O 1
ATOM 2117 N N . PHE A 1 278 ? 6.995 2.164 20.171 1.00 31.03 279 PHE A N 1
ATOM 2118 C CA . PHE A 1 278 ? 5.703 2.548 20.719 1.00 30.76 279 PHE A CA 1
ATOM 2119 C C . PHE A 1 278 ? 5.267 1.606 21.826 1.00 33.20 279 PHE A C 1
ATOM 2120 O O . PHE A 1 278 ? 5.752 0.484 21.926 1.00 34.40 279 PHE A O 1
ATOM 2128 N N . ASP A 1 279 ? 4.327 2.066 22.633 1.00 31.74 280 ASP A N 1
ATOM 2129 C CA . ASP A 1 279 ? 3.818 1.274 23.745 1.00 32.19 280 ASP A CA 1
ATOM 2130 C C . ASP A 1 279 ? 2.447 0.691 23.411 1.00 32.65 280 ASP A C 1
ATOM 2131 O O . ASP A 1 279 ? 1.640 0.429 24.293 1.00 32.66 280 ASP A O 1
ATOM 2136 N N . ASP A 1 280 ? 2.209 0.453 22.123 1.00 25.50 281 ASP A N 1
ATOM 2137 C CA . ASP A 1 280 ? 0.876 0.129 21.623 1.00 24.93 281 ASP A CA 1
ATOM 2138 C C . ASP A 1 280 ? 0.201 -1.046 22.325 1.00 26.42 281 ASP A C 1
ATOM 2139 O O . ASP A 1 280 ? -0.949 -0.934 22.747 1.00 25.51 281 ASP A O 1
ATOM 2144 N N . LEU A 1 281 ? 0.899 -2.168 22.436 1.00 24.40 282 LEU A N 1
ATOM 2145 C CA . LEU A 1 281 ? 0.276 -3.350 23.026 1.00 25.17 282 LEU A CA 1
ATOM 2146 C C . LEU A 1 281 ? -0.133 -3.119 24.482 1.00 27.56 282 LEU A C 1
ATOM 2147 O O . LEU A 1 281 ? -1.223 -3.523 24.899 1.00 27.08 282 LEU A O 1
ATOM 2152 N N . GLN A 1 282 ? 0.738 -2.489 25.254 1.00 27.96 283 GLN A N 1
ATOM 2153 C CA . GLN A 1 282 ? 0.435 -2.218 26.664 1.00 28.54 283 GLN A CA 1
ATOM 2154 C C . GLN A 1 282 ? -0.657 -1.160 26.813 1.00 30.66 283 GLN A C 1
ATOM 2155 O O . GLN A 1 282 ? -1.380 -1.135 27.812 1.00 30.59 283 GLN A O 1
ATOM 2157 N N . SER A 1 283 ? -0.791 -0.296 25.812 1.00 30.33 284 SER A N 1
ATOM 2158 C CA . SER A 1 283 ? -1.777 0.783 25.877 1.00 30.09 284 SER A CA 1
ATOM 2159 C C . SER A 1 283 ? -3.192 0.295 25.615 1.00 32.15 284 SER A C 1
ATOM 2160 O O . SER A 1 283 ? -4.160 0.939 26.015 1.00 33.00 284 SER A O 1
ATOM 2163 N N . LEU A 1 284 ? -3.318 -0.830 24.924 1.00 26.05 285 LEU A N 1
ATOM 2164 C CA . LEU A 1 284 ? -4.633 -1.400 24.634 1.00 25.82 285 LEU A CA 1
ATOM 2165 C C . LEU A 1 284 ? -5.331 -1.872 25.906 1.00 29.50 285 LEU A C 1
ATOM 2166 O O . LEU A 1 284 ? -4.671 -2.276 26.861 1.00 29.48 285 LEU A O 1
ATOM 2171 N N . PRO A 1 285 ? -6.673 -1.822 25.916 1.00 27.99 286 PRO A N 1
ATOM 2172 C CA . PRO A 1 285 ? -7.480 -2.344 27.023 1.00 28.12 286 PRO A CA 1
ATOM 2173 C C . PRO A 1 285 ? -7.040 -3.752 27.450 1.00 31.61 286 PRO A C 1
ATOM 2174 O O . PRO A 1 285 ? -7.119 -4.710 26.676 1.00 30.60 286 PRO A O 1
ATOM 2178 N N . ASN A 1 286 ? -6.566 -3.855 28.686 1.00 33.31 287 ASN A N 1
ATOM 2179 C CA . ASN A 1 286 ? -5.945 -5.075 29.189 1.00 33.84 287 ASN A CA 1
ATOM 2180 C C . ASN A 1 286 ? -6.856 -6.285 29.270 1.00 34.83 287 ASN A C 1
ATOM 2181 O O . ASN A 1 286 ? -6.391 -7.418 29.140 1.00 33.65 287 ASN A O 1
ATOM 2186 N N . ASP A 1 287 ? -8.141 -6.050 29.516 1.00 29.48 288 ASP A N 1
ATOM 2187 C CA . ASP A 1 287 ? -9.076 -7.159 29.626 1.00 29.25 288 ASP A CA 1
ATOM 2188 C C . ASP A 1 287 ? -9.233 -7.846 28.277 1.00 29.91 288 ASP A C 1
ATOM 2189 O O . ASP A 1 287 ? -9.257 -9.073 28.200 1.00 29.53 288 ASP A O 1
ATOM 2194 N N . VAL A 1 288 ? -9.339 -7.050 27.217 1.00 24.92 289 VAL A N 1
ATOM 2195 C CA . VAL A 1 288 ? -9.468 -7.603 25.872 1.00 24.80 289 VAL A CA 1
ATOM 2196 C C . VAL A 1 288 ? -8.223 -8.387 25.499 1.00 26.30 289 VAL A C 1
ATOM 2197 O O . VAL A 1 288 ? -8.320 -9.510 25.024 1.00 26.82 289 VAL A O 1
ATOM 2201 N N . ILE A 1 289 ? -7.058 -7.802 25.736 1.00 28.42 290 ILE A N 1
ATOM 2202 C CA . ILE A 1 289 ? -5.801 -8.424 25.343 1.00 28.49 290 ILE A CA 1
ATOM 2203 C C . ILE A 1 289 ? -5.521 -9.678 26.182 1.00 31.45 290 ILE A C 1
ATOM 2204 O O . ILE A 1 289 ? -5.054 -10.685 25.655 1.00 31.74 290 ILE A O 1
ATOM 2209 N N . SER A 1 290 ? -5.826 -9.634 27.480 1.00 27.12 291 SER A N 1
ATOM 2210 C CA . SER A 1 290 ? -5.704 -10.834 28.320 1.00 27.27 291 SER A CA 1
ATOM 2211 C C . SER A 1 290 ? -6.556 -11.977 27.831 1.00 29.70 291 SER A C 1
ATOM 2212 O O . SER A 1 290 ? -6.125 -13.137 27.775 1.00 28.91 291 SER A O 1
ATOM 2215 N N . SER A 1 291 ? -7.800 -11.657 27.515 1.00 32.18 292 SER A N 1
ATOM 2216 C CA . SER A 1 291 ? -8.727 -12.667 27.052 1.00 32.30 292 SER A CA 1
ATOM 2217 C C . SER A 1 291 ? -8.252 -13.283 25.729 1.00 32.57 292 SER A C 1
ATOM 2218 O O . SER A 1 291 ? -8.338 -14.494 25.527 1.00 32.43 292 SER A O 1
ATOM 2221 N N . LEU A 1 292 ? -7.741 -12.434 24.841 1.00 24.45 293 LEU A N 1
ATOM 2222 C CA . LEU A 1 292 ? -7.146 -12.859 23.569 1.00 23.75 293 LEU A CA 1
ATOM 2223 C C . LEU A 1 292 ? -5.923 -13.743 23.762 1.00 26.32 293 LEU A C 1
ATOM 2224 O O . LEU A 1 292 ? -5.846 -14.847 23.212 1.00 25.54 293 LEU A O 1
ATOM 2229 N N . LYS A 1 293 ? -4.972 -13.234 24.538 1.00 31.02 294 LYS A N 1
ATOM 2230 C CA . LYS A 1 293 ? -3.744 -13.947 24.860 1.00 31.48 294 LYS A CA 1
ATOM 2231 C C . LYS A 1 293 ? -4.018 -15.332 25.447 1.00 33.19 294 LYS A C 1
ATOM 2232 O O . LYS A 1 293 ? -3.357 -16.307 25.079 1.00 32.77 294 LYS A O 1
ATOM 2238 N N . ASN A 1 294 ? -4.986 -15.413 26.356 1.00 31.93 295 ASN A N 1
ATOM 2239 C CA . ASN A 1 294 ? -5.309 -16.686 26.996 1.00 32.55 295 ASN A CA 1
ATOM 2240 C C . ASN A 1 294 ? -5.877 -17.694 26.010 1.00 35.96 295 ASN A C 1
ATOM 2241 O O . ASN A 1 294 ? -5.572 -18.885 26.090 1.00 36.20 295 ASN A O 1
ATOM 2246 N N . ARG A 1 295 ? -6.711 -17.216 25.092 1.00 32.58 296 ARG A N 1
ATOM 2247 C CA . ARG A 1 295 ? -7.276 -18.074 24.055 1.00 32.82 296 ARG A CA 1
ATOM 2248 C C . ARG A 1 295 ? -6.170 -18.605 23.152 1.00 34.15 296 ARG A C 1
ATOM 2249 O O . ARG A 1 295 ? -6.126 -19.796 22.837 1.00 33.24 296 ARG A O 1
ATOM 2257 N N . LEU A 1 296 ? -5.278 -17.706 22.749 1.00 31.80 297 LEU A N 1
ATOM 2258 C CA . LEU A 1 296 ? -4.141 -18.068 21.916 1.00 30.85 297 LEU A CA 1
ATOM 2259 C C . LEU A 1 296 ? -3.209 -19.086 22.571 1.00 34.45 297 LEU A C 1
ATOM 2260 O O . LEU A 1 296 ? -2.527 -19.820 21.872 1.00 34.44 297 LEU A O 1
ATOM 2265 N N . LYS A 1 297 ? -3.178 -19.141 23.901 1.00 37.77 298 LYS A N 1
ATOM 2266 C CA . LYS A 1 297 ? -2.246 -20.038 24.584 1.00 38.39 298 LYS A CA 1
ATOM 2267 C C . LYS A 1 297 ? -2.786 -21.456 24.787 1.00 42.71 298 LYS A C 1
ATOM 2268 O O . LYS A 1 297 ? -2.023 -22.373 25.084 1.00 43.87 298 LYS A O 1
ATOM 2274 N N . LYS A 1 298 ? -4.090 -21.640 24.612 1.00 36.35 299 LYS A N 1
ATOM 2275 C CA . LYS A 1 298 ? -4.696 -22.960 24.769 1.00 37.75 299 LYS A CA 1
ATOM 2276 C C . LYS A 1 298 ? -4.709 -23.756 23.460 1.00 42.23 299 LYS A C 1
ATOM 2277 O O . LYS A 1 298 ? -4.913 -23.196 22.375 1.00 41.79 299 LYS A O 1
ATOM 2279 N N . VAL A 1 299 ? -4.483 -25.062 23.569 1.00 49.85 300 VAL A N 1
ATOM 2280 C CA . VAL A 1 299 ? -4.538 -25.947 22.410 1.00 50.33 300 VAL A CA 1
ATOM 2281 C C . VAL A 1 299 ? -5.975 -26.036 21.910 1.00 52.83 300 VAL A C 1
ATOM 2282 O O . VAL A 1 299 ? -6.239 -25.944 20.712 1.00 53.08 300 VAL A O 1
ATOM 2286 N N . SER A 1 300 ? -6.901 -26.182 22.852 1.00 47.14 301 SER A N 1
ATOM 2287 C CA . SER A 1 300 ? -8.321 -26.351 22.553 1.00 47.51 301 SER A CA 1
ATOM 2288 C C . SER A 1 300 ? -8.937 -25.170 21.803 1.00 50.59 301 SER A C 1
ATOM 2289 O O . SER A 1 300 ? -9.824 -25.352 20.962 1.00 50.51 301 SER A O 1
ATOM 2292 N N . THR A 1 301 ? -8.478 -23.962 22.112 1.00 52.84 302 THR A N 1
ATOM 2293 C CA . THR A 1 301 ? -9.044 -22.775 21.477 1.00 52.80 302 THR A CA 1
ATOM 2294 C C . THR A 1 301 ? -8.145 -22.226 20.378 1.00 54.54 302 THR A C 1
ATOM 2295 O O . THR A 1 301 ? -8.305 -21.080 19.960 1.00 54.48 302 THR A O 1
ATOM 2299 N N . THR A 1 302 ? -7.206 -23.043 19.911 1.00 46.22 303 THR A N 1
ATOM 2300 C CA . THR A 1 302 ? -6.376 -22.666 18.765 1.00 45.84 303 THR A CA 1
ATOM 2301 C C . THR A 1 302 ? -6.410 -23.710 17.660 1.00 47.65 303 THR A C 1
ATOM 2302 O O . THR A 1 302 ? -5.776 -23.536 16.622 1.00 47.91 303 THR A O 1
ATOM 2306 N N . THR A 1 303 ? -7.143 -24.797 17.883 1.00 46.57 304 THR A N 1
ATOM 2307 C CA . THR A 1 303 ? -7.349 -25.802 16.842 1.00 45.96 304 THR A CA 1
ATOM 2308 C C . THR A 1 303 ? -8.459 -25.337 15.908 1.00 44.96 304 THR A C 1
ATOM 2309 O O . THR A 1 303 ? -9.283 -24.513 16.298 1.00 43.26 304 THR A O 1
ATOM 2313 N N . GLY A 1 304 ? -8.488 -25.872 14.684 1.00 35.66 305 GLY A N 1
ATOM 2314 C CA . GLY A 1 304 ? -9.511 -25.504 13.719 1.00 34.84 305 GLY A CA 1
ATOM 2315 C C . GLY A 1 304 ? -9.520 -24.009 13.467 1.00 34.37 305 GLY A C 1
ATOM 2316 O O . GLY A 1 304 ? -8.492 -23.434 13.133 1.00 33.45 305 GLY A O 1
ATOM 2317 N N . ASP A 1 305 ? -10.666 -23.362 13.641 1.00 36.24 306 ASP A N 1
ATOM 2318 C CA . ASP A 1 305 ? -10.695 -21.913 13.457 1.00 35.19 306 ASP A CA 1
ATOM 2319 C C . ASP A 1 305 ? -10.477 -21.142 14.757 1.00 35.40 306 ASP A C 1
ATOM 2320 O O . ASP A 1 305 ? -10.784 -19.960 14.820 1.00 34.80 306 ASP A O 1
ATOM 2325 N N . GLY A 1 306 ? -9.927 -21.805 15.773 1.00 28.33 307 GLY A N 1
ATOM 2326 C CA . GLY A 1 306 ? -9.723 -21.190 17.083 1.00 28.07 307 GLY A CA 1
ATOM 2327 C C . GLY A 1 306 ? -8.934 -19.879 17.100 1.00 28.58 307 GLY A C 1
ATOM 2328 O O . GLY A 1 306 ? -9.326 -18.914 17.768 1.00 27.90 307 GLY A O 1
ATOM 2329 N N . VAL A 1 307 ? -7.814 -19.843 16.384 1.00 25.81 308 VAL A N 1
ATOM 2330 C CA . VAL A 1 307 ? -6.971 -18.645 16.364 1.00 25.37 308 VAL A CA 1
ATOM 2331 C C . VAL A 1 307 ? -7.731 -17.468 15.757 1.00 27.30 308 VAL A C 1
ATOM 2332 O O . VAL A 1 307 ? -7.753 -16.366 16.328 1.00 26.71 308 VAL A O 1
ATOM 2336 N N . ALA A 1 308 ? -8.379 -17.700 14.621 1.00 25.32 309 ALA A N 1
ATOM 2337 C CA . ALA A 1 308 ? -9.123 -16.630 13.971 1.00 25.00 309 ALA A CA 1
ATOM 2338 C C . ALA A 1 308 ? -10.322 -16.203 14.809 1.00 26.66 309 ALA A C 1
ATOM 2339 O O . ALA A 1 308 ? -10.695 -15.027 14.813 1.00 25.06 309 ALA A O 1
ATOM 2341 N N . ARG A 1 309 ? -10.937 -17.158 15.499 1.00 25.06 310 ARG A N 1
ATOM 2342 C CA . ARG A 1 309 ? -12.038 -16.848 16.407 1.00 25.31 310 ARG A CA 1
ATOM 2343 C C . ARG A 1 309 ? -11.591 -15.957 17.552 1.00 26.21 310 ARG A C 1
ATOM 2344 O O . ARG A 1 309 ? -12.330 -15.086 17.973 1.00 26.40 310 ARG A O 1
ATOM 2352 N N . ALA A 1 310 ? -10.402 -16.216 18.079 1.00 23.73 311 ALA A N 1
ATOM 2353 C CA . ALA A 1 310 ? -9.857 -15.400 19.164 1.00 23.50 311 ALA A CA 1
ATOM 2354 C C . ALA A 1 310 ? -9.695 -13.938 18.739 1.00 23.63 311 ALA A C 1
ATOM 2355 O O . ALA A 1 310 ? -10.086 -13.022 19.457 1.00 24.45 311 ALA A O 1
ATOM 2357 N N . PHE A 1 311 ? -9.090 -13.710 17.581 1.00 21.67 312 PHE A N 1
ATOM 2358 C CA . PHE A 1 311 ? -8.909 -12.334 17.128 1.00 20.86 312 PHE A CA 1
ATOM 2359 C C . PHE A 1 311 ? -10.253 -11.701 16.799 1.00 21.98 312 PHE A C 1
ATOM 2360 O O . PHE A 1 311 ? -10.453 -10.511 17.035 1.00 21.76 312 PHE A O 1
ATOM 2368 N N . LEU A 1 312 ? -11.182 -12.499 16.275 1.00 23.75 313 LEU A N 1
ATOM 2369 C CA . LEU A 1 312 ? -12.519 -11.999 15.968 1.00 23.45 313 LEU A CA 1
ATOM 2370 C C . LEU A 1 312 ? -13.212 -11.518 17.243 1.00 25.48 313 LEU A C 1
ATOM 2371 O O . LEU A 1 312 ? -13.848 -10.467 17.246 1.00 24.24 313 LEU A O 1
ATOM 2376 N N . LYS A 1 313 ? -13.083 -12.285 18.325 1.00 23.90 314 LYS A N 1
ATOM 2377 C CA . LYS A 1 313 ? -13.680 -11.892 19.601 1.00 23.84 314 LYS A CA 1
ATOM 2378 C C . LYS A 1 313 ? -13.037 -10.614 20.157 1.00 25.49 314 LYS A C 1
ATOM 2379 O O . LYS A 1 313 ? -13.736 -9.775 20.725 1.00 24.36 314 LYS A O 1
ATOM 2385 N N . ALA A 1 314 ? -11.723 -10.457 19.989 1.00 21.49 315 ALA A N 1
ATOM 2386 C CA . ALA A 1 314 ? -11.064 -9.214 20.381 1.00 21.19 315 ALA A CA 1
ATOM 2387 C C . ALA A 1 314 ? -11.579 -8.014 19.560 1.00 22.13 315 ALA A C 1
ATOM 2388 O O . ALA A 1 314 ? -11.836 -6.933 20.110 1.00 21.41 315 ALA A O 1
ATOM 2390 N N . GLN A 1 315 ? -11.704 -8.199 18.244 1.00 23.61 316 GLN A N 1
ATOM 2391 C CA . GLN A 1 315 ? -12.211 -7.144 17.366 1.00 23.02 316 GLN A CA 1
ATOM 2392 C C . GLN A 1 315 ? -13.634 -6.773 17.752 1.00 25.20 316 GLN A C 1
ATOM 2393 O O . GLN A 1 315 ? -14.009 -5.608 17.738 1.00 24.35 316 GLN A O 1
ATOM 2399 N N . ALA A 1 316 ? -14.438 -7.778 18.084 1.00 23.06 317 ALA A N 1
ATOM 2400 C CA . ALA A 1 316 ? -15.811 -7.521 18.524 1.00 23.17 317 ALA A CA 1
ATOM 2401 C C . ALA A 1 316 ? -15.837 -6.735 19.841 1.00 26.27 317 ALA A C 1
ATOM 2402 O O . ALA A 1 316 ? -16.672 -5.853 20.024 1.00 26.25 317 ALA A O 1
ATOM 2404 N N . ALA A 1 317 ? -14.926 -7.063 20.751 1.00 27.99 318 ALA A N 1
ATOM 2405 C CA . ALA A 1 317 ? -14.860 -6.402 22.057 1.00 28.15 318 ALA A CA 1
ATOM 2406 C C . ALA A 1 317 ? -14.367 -4.966 21.917 1.00 29.07 318 ALA A C 1
ATOM 2407 O O . ALA A 1 317 ? -14.797 -4.076 22.655 1.00 28.70 318 ALA A O 1
ATOM 2409 N N . PHE A 1 318 ? -13.454 -4.753 20.976 1.00 26.52 319 PHE A N 1
ATOM 2410 C CA . PHE A 1 318 ? -12.894 -3.421 20.717 1.00 25.78 319 PHE A CA 1
ATOM 2411 C C . PHE A 1 318 ? -13.868 -2.490 19.988 1.00 28.24 319 PHE A C 1
ATOM 2412 O O . PHE A 1 318 ? -13.962 -1.294 20.307 1.00 28.45 319 PHE A O 1
ATOM 2420 N N . PHE A 1 319 ? -14.564 -3.026 18.984 1.00 24.93 320 PHE A N 1
ATOM 2421 C CA . PHE A 1 319 ? -15.283 -2.179 18.021 1.00 24.27 320 PHE A CA 1
ATOM 2422 C C . PHE A 1 319 ? -16.782 -2.388 18.029 1.00 28.61 320 PHE A C 1
ATOM 2423 O O . PHE A 1 319 ? -17.502 -1.689 17.319 1.00 27.25 320 PHE A O 1
ATOM 2431 N N . GLY A 1 320 ? -17.251 -3.358 18.815 1.00 31.48 321 GLY A N 1
ATOM 2432 C CA . GLY A 1 320 ? -18.652 -3.735 18.799 1.00 31.82 321 GLY A CA 1
ATOM 2433 C C . GLY A 1 320 ? -19.647 -2.648 19.160 1.00 33.80 321 GLY A C 1
ATOM 2434 O O . GLY A 1 320 ? -20.796 -2.686 18.715 1.00 34.93 321 GLY A O 1
ATOM 2435 N N . SER A 1 321 ? -19.217 -1.679 19.960 1.00 33.19 322 SER A N 1
ATOM 2436 C CA . SER A 1 321 ? -20.105 -0.603 20.395 1.00 33.29 322 SER A CA 1
ATOM 2437 C C . SER A 1 321 ? -20.414 0.389 19.269 1.00 36.87 322 SER A C 1
ATOM 2438 O O . SER A 1 321 ? -21.105 1.390 19.500 1.00 37.37 322 SER A O 1
ATOM 2441 N N . TYR A 1 322 ? -19.905 0.125 18.066 1.00 31.90 323 TYR A N 1
ATOM 2442 C CA . TYR A 1 322 ? -20.161 1.024 16.938 1.00 30.87 323 TYR A CA 1
ATOM 2443 C C . TYR A 1 322 ? -21.654 1.044 16.625 1.00 34.50 323 TYR A C 1
ATOM 2444 O O . TYR A 1 322 ? -22.192 2.068 16.221 1.00 33.84 323 TYR A O 1
ATOM 2453 N N . ARG A 1 323 ? -22.314 -0.094 16.821 1.00 38.02 324 ARG A N 1
ATOM 2454 C CA . ARG A 1 323 ? -23.758 -0.206 16.634 1.00 39.59 324 ARG A CA 1
ATOM 2455 C C . ARG A 1 323 ? -24.559 0.883 17.365 1.00 43.29 324 ARG A C 1
ATOM 2456 O O . ARG A 1 323 ? -25.549 1.394 16.823 1.00 43.39 324 ARG A O 1
ATOM 2464 N N . ASN A 1 324 ? -24.141 1.236 18.583 1.00 45.02 325 ASN A N 1
ATOM 2465 C CA . ASN A 1 324 ? -24.884 2.208 19.389 1.00 45.32 325 ASN A CA 1
ATOM 2466 C C . ASN A 1 324 ? -24.601 3.650 19.000 1.00 47.48 325 ASN A C 1
ATOM 2467 O O . ASN A 1 324 ? -25.084 4.580 19.642 1.00 47.33 325 ASN A O 1
ATOM 2472 N N . ALA A 1 325 ? -23.807 3.843 17.954 1.00 40.96 326 ALA A N 1
ATOM 2473 C CA . ALA A 1 325 ? -23.492 5.191 17.528 1.00 40.50 326 ALA A CA 1
ATOM 2474 C C . ALA A 1 325 ? -24.121 5.471 16.162 1.00 42.86 326 ALA A C 1
ATOM 2475 O O . ALA A 1 325 ? -23.921 6.536 15.586 1.00 42.91 326 ALA A O 1
ATOM 2477 N N . LEU A 1 326 ? -24.900 4.513 15.671 1.00 45.55 327 LEU A N 1
ATOM 2478 C CA . LEU A 1 326 ? -25.607 4.641 14.400 1.00 46.40 327 LEU A CA 1
ATOM 2479 C C . LEU A 1 326 ? -26.877 5.467 14.549 1.00 52.41 327 LEU A C 1
ATOM 2480 O O . LEU A 1 326 ? -27.923 4.941 14.948 1.00 52.48 327 LEU A O 1
ATOM 2485 N N . LYS A 1 327 ? -26.779 6.758 14.238 1.00 58.51 328 LYS A N 1
ATOM 2486 C CA . LYS A 1 327 ? -27.922 7.661 14.330 1.00 59.49 328 LYS A CA 1
ATOM 2487 C C . LYS A 1 327 ? -28.891 7.414 13.181 1.00 64.31 328 LYS A C 1
ATOM 2488 O O . LYS A 1 327 ? -28.600 7.752 12.034 1.00 63.59 328 LYS A O 1
ATOM 2490 N N . ILE A 1 328 ? -30.038 6.816 13.495 1.00 74.92 329 ILE A N 1
ATOM 2491 C CA . ILE A 1 328 ? -31.023 6.453 12.480 1.00 75.89 329 ILE A CA 1
ATOM 2492 C C . ILE A 1 328 ? -32.293 7.295 12.572 1.00 80.77 329 ILE A C 1
ATOM 2493 O O . ILE A 1 328 ? -33.355 6.792 12.944 1.00 80.95 329 ILE A O 1
ATOM 2495 N N . GLU A 1 329 ? -32.179 8.576 12.230 1.00 94.10 330 GLU A N 1
ATOM 2496 C CA . GLU A 1 329 ? -33.331 9.471 12.205 1.00 94.93 330 GLU A CA 1
ATOM 2497 C C . GLU A 1 329 ? -33.955 9.474 10.813 1.00 98.10 330 GLU A C 1
ATOM 2498 O O . GLU A 1 329 ? -33.258 9.707 9.824 1.00 97.53 330 GLU A O 1
ATOM 2500 N N . PRO A 1 330 ? -35.272 9.201 10.734 1.00 100.77 331 PRO A N 1
ATOM 2501 C CA . PRO A 1 330 ? -36.017 9.119 9.469 1.00 100.87 331 PRO A CA 1
ATOM 2502 C C . PRO A 1 330 ? -35.882 10.359 8.586 1.00 103.09 331 PRO A C 1
ATOM 2503 O O . PRO A 1 330 ? -35.330 11.373 9.024 1.00 102.58 331 PRO A O 1
ATOM 2507 N N . GLU A 1 331 ? -36.420 10.253 7.367 1.00 99.59 332 GLU A N 1
ATOM 2508 C CA . GLU A 1 331 ? -36.182 11.171 6.240 1.00 99.37 332 GLU A CA 1
ATOM 2509 C C . GLU A 1 331 ? -34.805 10.896 5.640 1.00 100.72 332 GLU A C 1
ATOM 2510 O O . GLU A 1 331 ? -34.376 11.591 4.717 1.00 100.47 332 GLU A O 1
ATOM 2512 N N . GLU A 1 332 ? -34.133 9.875 6.180 1.00 113.20 333 GLU A N 1
ATOM 2513 C CA . GLU A 1 332 ? -32.829 9.401 5.700 1.00 111.94 333 GLU A CA 1
ATOM 2514 C C . GLU A 1 332 ? -31.711 10.432 5.906 1.00 111.43 333 GLU A C 1
ATOM 2515 O O . GLU A 1 332 ? -31.975 11.628 6.017 1.00 111.60 333 GLU A O 1
ATOM 2517 N N . PRO A 1 333 ? -30.451 9.969 5.974 1.00 65.48 334 PRO A N 1
ATOM 2518 C CA . PRO A 1 333 ? -29.987 8.579 5.994 1.00 64.03 334 PRO A CA 1
ATOM 2519 C C . PRO A 1 333 ? -29.275 8.196 7.294 1.00 62.35 334 PRO A C 1
ATOM 2520 O O . PRO A 1 333 ? -29.036 9.049 8.150 1.00 61.76 334 PRO A O 1
ATOM 2524 N N . ILE A 1 334 ? -28.934 6.920 7.431 1.00 55.33 335 ILE A N 1
ATOM 2525 C CA . ILE A 1 334 ? -28.196 6.446 8.599 1.00 54.28 335 ILE A CA 1
ATOM 2526 C C . ILE A 1 334 ? -26.784 7.032 8.633 1.00 53.72 335 ILE A C 1
ATOM 2527 O O . ILE A 1 334 ? -26.030 6.894 7.678 1.00 53.61 335 ILE A O 1
ATOM 2532 N N . THR A 1 335 ? -26.435 7.695 9.732 1.00 48.63 336 THR A N 1
ATOM 2533 C CA . THR A 1 335 ? -25.087 8.226 9.907 1.00 47.30 336 THR A CA 1
ATOM 2534 C C . THR A 1 335 ? -24.393 7.614 11.120 1.00 47.43 336 THR A C 1
ATOM 2535 O O . THR A 1 335 ? -25.028 6.963 11.952 1.00 47.05 336 THR A O 1
ATOM 2539 N N . PHE A 1 336 ? -23.084 7.832 11.208 1.00 37.21 337 PHE A N 1
ATOM 2540 C CA . PHE A 1 336 ? -22.303 7.395 12.356 1.00 36.28 337 PHE A CA 1
ATOM 2541 C C . PHE A 1 336 ? -21.953 8.598 13.205 1.00 38.96 337 PHE A C 1
ATOM 2542 O O . PHE A 1 336 ? -21.345 9.553 12.721 1.00 38.36 337 PHE A O 1
ATOM 2550 N N . CYS A 1 337 ? -22.342 8.554 14.474 1.00 46.81 338 CYS A N 1
ATOM 2551 C CA . CYS A 1 337 ? -22.122 9.677 15.376 1.00 47.76 338 CYS A CA 1
ATOM 2552 C C . CYS A 1 337 ? -20.878 9.477 16.237 1.00 50.00 338 CYS A C 1
ATOM 2553 O O . CYS A 1 337 ? -20.924 8.774 17.245 1.00 50.18 338 CYS A O 1
ATOM 2556 N N . GLU A 1 338 ? -19.775 10.107 15.844 1.00 42.28 339 GLU A N 1
ATOM 2557 C CA . GLU A 1 338 ? -18.493 9.900 16.513 1.00 42.32 339 GLU A CA 1
ATOM 2558 C C . GLU A 1 338 ? -18.505 10.269 17.992 1.00 44.75 339 GLU A C 1
ATOM 2559 O O . GLU A 1 338 ? -17.900 9.572 18.808 1.00 43.60 339 GLU A O 1
ATOM 2565 N N . GLU A 1 339 ? -19.161 11.376 18.329 1.00 58.17 340 GLU A N 1
ATOM 2566 C CA . GLU A 1 339 ? -19.172 11.849 19.708 1.00 58.07 340 GLU A CA 1
ATOM 2567 C C . GLU A 1 339 ? -19.854 10.816 20.587 1.00 57.69 340 GLU A C 1
ATOM 2568 O O . GLU A 1 339 ? -19.446 10.592 21.720 1.00 57.70 340 GLU A O 1
ATOM 2574 N N . ALA A 1 340 ? -20.883 10.178 20.040 1.00 37.70 341 ALA A N 1
ATOM 2575 C CA . ALA A 1 340 ? -21.571 9.092 20.724 1.00 37.30 341 ALA A CA 1
ATOM 2576 C C . ALA A 1 340 ? -20.633 7.909 20.902 1.00 37.94 341 ALA A C 1
ATOM 2577 O O . ALA A 1 340 ? -20.587 7.296 21.968 1.00 36.81 341 ALA A O 1
ATOM 2579 N N . PHE A 1 341 ? -19.886 7.600 19.843 1.00 33.16 342 PHE A N 1
ATOM 2580 C CA . PHE A 1 341 ? -18.954 6.475 19.840 1.00 31.42 342 PHE A CA 1
ATOM 2581 C C . PHE A 1 341 ? -17.874 6.624 20.884 1.00 32.07 342 PHE A C 1
ATOM 2582 O O . PHE A 1 341 ? -17.558 5.671 21.580 1.00 33.18 342 PHE A O 1
ATOM 2590 N N . VAL A 1 342 ? -17.296 7.810 20.999 1.00 27.56 343 VAL A N 1
ATOM 2591 C CA . VAL A 1 342 ? -16.161 7.979 21.898 1.00 27.40 343 VAL A CA 1
ATOM 2592 C C . VAL A 1 342 ? -16.565 8.281 23.353 1.00 30.33 343 VAL A C 1
ATOM 2593 O O . VAL A 1 342 ? -15.717 8.300 24.231 1.00 29.61 343 VAL A O 1
ATOM 2597 N N . SER A 1 343 ? -17.841 8.533 23.603 1.00 30.49 344 SER A N 1
ATOM 2598 C CA . SER A 1 343 ? -18.238 9.011 24.927 1.00 31.13 344 SER A CA 1
ATOM 2599 C C . SER A 1 343 ? -18.983 7.951 25.740 1.00 32.52 344 SER A C 1
ATOM 2600 O O . SER A 1 343 ? -19.504 8.233 26.822 1.00 31.60 344 SER A O 1
ATOM 2603 N N . HIS A 1 344 ? -19.049 6.739 25.207 1.00 34.41 345 HIS A N 1
ATOM 2604 C CA . HIS A 1 344 ? -19.595 5.622 25.955 1.00 35.02 345 HIS A CA 1
ATOM 2605 C C . HIS A 1 344 ? -18.557 4.515 26.075 1.00 34.97 345 HIS A C 1
ATOM 2606 O O . HIS A 1 344 ? -18.165 3.925 25.077 1.00 33.26 345 HIS A O 1
ATOM 2613 N N . TYR A 1 345 ? -18.121 4.222 27.301 1.00 26.57 346 TYR A N 1
ATOM 2614 C CA . TYR A 1 345 ? -17.013 3.287 27.493 1.00 25.49 346 TYR A CA 1
ATOM 2615 C C . TYR A 1 345 ? -17.085 2.639 28.870 1.00 28.34 346 TYR A C 1
ATOM 2616 O O . TYR A 1 345 ? -17.642 3.216 29.787 1.00 27.65 346 TYR A O 1
ATOM 2625 N N . ARG A 1 346 ? -16.485 1.459 29.001 1.00 28.31 347 ARG A N 1
ATOM 2626 C CA . ARG A 1 346 ? -16.531 0.707 30.252 1.00 28.12 347 ARG A CA 1
ATOM 2627 C C . ARG A 1 346 ? -15.193 0.739 30.969 1.00 29.49 347 ARG A C 1
ATOM 2628 O O . ARG A 1 346 ? -15.009 0.071 31.977 1.00 29.64 347 ARG A O 1
ATOM 2636 N N . SER A 1 347 ? -14.259 1.531 30.445 1.00 25.00 348 SER A N 1
ATOM 2637 C CA . SER A 1 347 ? -12.976 1.739 31.119 1.00 24.79 348 SER A CA 1
ATOM 2638 C C . SER A 1 347 ? -12.280 2.952 30.540 1.00 27.19 348 SER A C 1
ATOM 2639 O O . SER A 1 347 ? -12.555 3.326 29.402 1.00 25.98 348 SER A O 1
ATOM 2642 N N . GLY A 1 348 ? -11.374 3.554 31.310 1.00 28.56 349 GLY A N 1
ATOM 2643 C CA . GLY A 1 348 ? -10.540 4.626 30.786 1.00 28.37 349 GLY A CA 1
ATOM 2644 C C . GLY A 1 348 ? -9.723 4.183 29.577 1.00 28.89 349 GLY A C 1
ATOM 2645 O O . GLY A 1 348 ? -9.486 4.964 28.648 1.00 28.13 349 GLY A O 1
ATOM 2646 N N . ALA A 1 349 ? -9.282 2.928 29.579 1.00 27.35 350 ALA A N 1
ATOM 2647 C CA . ALA A 1 349 ? -8.482 2.412 28.469 1.00 26.61 350 ALA A CA 1
ATOM 2648 C C . ALA A 1 349 ? -9.297 2.364 27.173 1.00 27.98 350 ALA A C 1
ATOM 2649 O O . ALA A 1 349 ? -8.774 2.648 26.087 1.00 27.31 350 ALA A O 1
ATOM 2651 N N . MET A 1 350 ? -10.574 2.013 27.290 1.00 24.60 351 MET A N 1
ATOM 2652 C CA . MET A 1 350 ? -11.472 1.983 26.141 1.00 24.13 351 MET A CA 1
ATOM 2653 C C . MET A 1 350 ? -11.854 3.392 25.690 1.00 26.14 351 MET A C 1
ATOM 2654 O O . MET A 1 350 ? -11.988 3.641 24.495 1.00 24.55 351 MET A O 1
ATOM 2659 N N . ARG A 1 351 ? -12.044 4.308 26.643 1.00 26.96 352 ARG A N 1
ATOM 2660 C CA . ARG A 1 351 ? -12.192 5.709 26.252 1.00 27.14 352 ARG A CA 1
ATOM 2661 C C . ARG A 1 351 ? -11.076 6.122 25.297 1.00 28.70 352 ARG A C 1
ATOM 2662 O O . ARG A 1 351 ? -11.334 6.714 24.245 1.00 28.81 352 ARG A O 1
ATOM 2670 N N . GLN A 1 352 ? -9.837 5.786 25.635 1.00 23.06 353 GLN A N 1
ATOM 2671 C CA . GLN A 1 352 ? -8.713 6.196 24.791 1.00 22.88 353 GLN A CA 1
ATOM 2672 C C . GLN A 1 352 ? -8.694 5.415 23.473 1.00 24.44 353 GLN A C 1
ATOM 2673 O O . GLN A 1 352 ? -8.380 5.956 22.403 1.00 22.94 353 GLN A O 1
ATOM 2675 N N . PHE A 1 353 ? -9.027 4.134 23.558 1.00 26.42 354 PHE A N 1
ATOM 2676 C CA . PHE A 1 353 ? -9.070 3.295 22.370 1.00 25.38 354 PHE A CA 1
ATOM 2677 C C . PHE A 1 353 ? -10.082 3.818 21.359 1.00 26.12 354 PHE A C 1
ATOM 2678 O O . PHE A 1 353 ? -9.759 3.964 20.186 1.00 25.19 354 PHE A O 1
ATOM 2686 N N . LEU A 1 354 ? -11.304 4.100 21.808 1.00 20.93 355 LEU A N 1
ATOM 2687 C CA . LEU A 1 354 ? -12.365 4.536 20.908 1.00 21.37 355 LEU A CA 1
ATOM 2688 C C . LEU A 1 354 ? -12.005 5.852 20.203 1.00 24.11 355 LEU A C 1
ATOM 2689 O O . LEU A 1 354 ? -12.289 6.028 19.015 1.00 22.72 355 LEU A O 1
ATOM 2694 N N . GLN A 1 355 ? -11.374 6.762 20.942 1.00 28.46 356 GLN A N 1
ATOM 2695 C CA . GLN A 1 355 ? -10.933 8.029 20.364 1.00 28.93 356 GLN A CA 1
ATOM 2696 C C . GLN A 1 355 ? -9.847 7.778 19.319 1.00 29.40 356 GLN A C 1
ATOM 2697 O O . GLN A 1 355 ? -9.887 8.338 18.228 1.00 27.99 356 GLN A O 1
ATOM 2703 N N . ASN A 1 356 ? -8.886 6.921 19.643 1.00 27.78 357 ASN A N 1
ATOM 2704 C CA . ASN A 1 356 ? -7.905 6.517 18.653 1.00 27.83 357 ASN A CA 1
ATOM 2705 C C . ASN A 1 356 ? -8.542 5.853 17.441 1.00 28.45 357 ASN A C 1
ATOM 2706 O O . ASN A 1 356 ? -8.111 6.100 16.323 1.00 27.85 357 ASN A O 1
ATOM 2711 N N . ALA A 1 357 ? -9.558 5.008 17.652 1.00 22.53 358 ALA A N 1
ATOM 2712 C CA . ALA A 1 357 ? -10.154 4.285 16.524 1.00 22.32 358 ALA A CA 1
ATOM 2713 C C . ALA A 1 357 ? -10.734 5.252 15.482 1.00 24.01 358 ALA A C 1
ATOM 2714 O O . ALA A 1 357 ? -10.720 4.960 14.273 1.00 22.23 358 ALA A O 1
ATOM 2716 N N . THR A 1 358 ? -11.199 6.425 15.928 1.00 23.35 359 THR A N 1
ATOM 2717 C CA . THR A 1 358 ? -11.801 7.365 14.987 1.00 23.30 359 THR A CA 1
ATOM 2718 C C . THR A 1 358 ? -10.762 7.933 14.019 1.00 24.41 359 THR A C 1
ATOM 2719 O O . THR A 1 358 ? -11.134 8.508 13.015 1.00 24.63 359 THR A O 1
ATOM 2723 N N . GLN A 1 359 ? -9.480 7.754 14.326 1.00 22.82 360 GLN A N 1
ATOM 2724 C CA . GLN A 1 359 ? -8.392 8.221 13.468 1.00 22.77 360 GLN A CA 1
ATOM 2725 C C . GLN A 1 359 ? -7.858 7.124 12.537 1.00 23.91 360 GLN A C 1
ATOM 2726 O O . GLN A 1 359 ? -6.904 7.359 11.815 1.00 23.16 360 GLN A O 1
ATOM 2732 N N . LEU A 1 360 ? -8.436 5.923 12.589 1.00 21.37 361 LEU A N 1
ATOM 2733 C CA . LEU A 1 360 ? -7.909 4.797 11.804 1.00 20.99 361 LEU A CA 1
ATOM 2734 C C . LEU A 1 360 ? -8.603 4.657 10.463 1.00 22.13 361 LEU A C 1
ATOM 2735 O O . LEU A 1 360 ? -9.830 4.630 10.409 1.00 21.78 361 LEU A O 1
ATOM 2740 N N . GLN A 1 361 ? -7.828 4.538 9.388 1.00 19.64 362 GLN A N 1
ATOM 2741 C CA . GLN A 1 361 ? -8.425 4.345 8.074 1.00 19.19 362 GLN A CA 1
ATOM 2742 C C . GLN A 1 361 ? -9.141 2.998 8.007 1.00 22.07 362 GLN A C 1
ATOM 2743 O O . GLN A 1 361 ? -10.195 2.874 7.371 1.00 21.97 362 GLN A O 1
ATOM 2749 N N . LEU A 1 362 ? -8.583 1.982 8.660 1.00 19.33 363 LEU A N 1
ATOM 2750 C CA . LEU A 1 362 ? -9.215 0.671 8.635 1.00 20.12 363 LEU A CA 1
ATOM 2751 C C . LEU A 1 362 ? -10.581 0.730 9.325 1.00 21.26 363 LEU A C 1
ATOM 2752 O O . LEU A 1 362 ? -11.498 0.028 8.938 1.00 21.60 363 LEU A O 1
ATOM 2757 N N . PHE A 1 363 ? -10.737 1.603 10.310 1.00 21.37 364 PHE A N 1
ATOM 2758 C CA . PHE A 1 363 ? -12.047 1.724 10.953 1.00 21.53 364 PHE A CA 1
ATOM 2759 C C . PHE A 1 363 ? -12.965 2.605 10.129 1.00 23.57 364 PHE A C 1
ATOM 2760 O O . PHE A 1 363 ? -14.146 2.318 10.004 1.00 22.90 364 PHE A O 1
ATOM 2768 N N . LYS A 1 364 ? -12.415 3.675 9.545 1.00 23.10 365 LYS A N 1
ATOM 2769 C CA . LYS A 1 364 ? -13.207 4.537 8.683 1.00 22.86 365 LYS A CA 1
ATOM 2770 C C . LYS A 1 364 ? -13.822 3.723 7.536 1.00 25.13 365 LYS A C 1
ATOM 2771 O O . LYS A 1 364 ? -15.009 3.855 7.249 1.00 25.55 365 LYS A O 1
ATOM 2777 N N . GLN A 1 365 ? -13.030 2.882 6.871 1.00 22.34 366 GLN A N 1
ATOM 2778 C CA . GLN A 1 365 ? -13.562 2.127 5.727 1.00 22.23 366 GLN A CA 1
ATOM 2779 C C . GLN A 1 365 ? -14.589 1.083 6.178 1.00 24.22 366 GLN A C 1
ATOM 2780 O O . GLN A 1 365 ? -15.530 0.790 5.451 1.00 23.53 366 GLN A O 1
ATOM 2786 N N . PHE A 1 366 ? -14.404 0.542 7.374 1.00 21.35 367 PHE A N 1
ATOM 2787 C CA . PHE A 1 366 ? -15.393 -0.389 7.932 1.00 21.62 367 PHE A CA 1
ATOM 2788 C C . PHE A 1 366 ? -16.718 0.327 8.154 1.00 24.17 367 PHE A C 1
ATOM 2789 O O . PHE A 1 366 ? -17.763 -0.150 7.740 1.00 25.51 367 PHE A O 1
ATOM 2797 N N . ILE A 1 367 ? -16.674 1.488 8.792 1.00 26.30 368 ILE A N 1
ATOM 2798 C CA . ILE A 1 367 ? -17.898 2.237 9.091 1.00 26.40 368 ILE A CA 1
ATOM 2799 C C . ILE A 1 367 ? -18.591 2.730 7.825 1.00 28.60 368 ILE A C 1
ATOM 2800 O O . ILE A 1 367 ? -19.790 2.498 7.624 1.00 28.25 368 ILE A O 1
ATOM 2805 N N . ASP A 1 368 ? -17.844 3.401 6.950 1.00 27.65 369 ASP A N 1
ATOM 2806 C CA . ASP A 1 368 ? -18.462 3.936 5.746 1.00 27.68 369 ASP A CA 1
ATOM 2807 C C . ASP A 1 368 ? -19.040 2.806 4.895 1.00 30.89 369 ASP A C 1
ATOM 2808 O O . ASP A 1 368 ? -20.030 3.001 4.194 1.00 31.24 369 ASP A O 1
ATOM 2813 N N . GLY A 1 369 ? -18.456 1.615 5.003 1.00 31.05 370 GLY A N 1
ATOM 2814 C CA . GLY A 1 369 ? -18.955 0.468 4.269 1.00 31.72 370 GLY A CA 1
ATOM 2815 C C . GLY A 1 369 ? -20.259 -0.012 4.876 1.00 35.82 370 GLY A C 1
ATOM 2816 O O . GLY A 1 369 ? -21.211 -0.340 4.160 1.00 36.57 370 GLY A O 1
ATOM 2817 N N . ARG A 1 370 ? -20.299 -0.059 6.205 1.00 32.75 371 ARG A N 1
ATOM 2818 C CA . ARG A 1 370 ? -21.531 -0.395 6.915 1.00 32.75 371 ARG A CA 1
ATOM 2819 C C . ARG A 1 370 ? -22.617 0.635 6.614 1.00 34.80 371 ARG A C 1
ATOM 2820 O O . ARG A 1 370 ? -23.752 0.277 6.329 1.00 35.92 371 ARG A O 1
ATOM 2828 N N . LEU A 1 371 ? -22.267 1.916 6.648 1.00 34.34 372 LEU A N 1
ATOM 2829 C CA . LEU A 1 371 ? -23.248 2.973 6.417 1.00 34.40 372 LEU A CA 1
ATOM 2830 C C . LEU A 1 371 ? -23.851 2.867 5.031 1.00 39.20 372 LEU A C 1
ATOM 2831 O O . LEU A 1 371 ? -25.060 3.060 4.853 1.00 39.77 372 LEU A O 1
ATOM 2836 N N . ASP A 1 372 ? -23.011 2.551 4.050 1.00 39.30 373 ASP A N 1
ATOM 2837 C CA . ASP A 1 372 ? -23.483 2.329 2.688 1.00 39.82 373 ASP A CA 1
ATOM 2838 C C . ASP A 1 372 ? -24.392 1.108 2.636 1.00 44.83 373 ASP A C 1
ATOM 2839 O O . ASP A 1 372 ? -25.499 1.162 2.093 1.00 44.84 373 ASP A O 1
ATOM 2844 N N . LEU A 1 373 ? -23.909 0.011 3.211 1.00 49.46 374 LEU A N 1
ATOM 2845 C CA . LEU A 1 373 ? -24.628 -1.257 3.221 1.00 50.19 374 LEU A CA 1
ATOM 2846 C C . LEU A 1 373 ? -25.952 -1.165 3.990 1.00 55.75 374 LEU A C 1
ATOM 2847 O O . LEU A 1 373 ? -26.955 -1.760 3.588 1.00 56.73 374 LEU A O 1
ATOM 2852 N N . LEU A 1 374 ? -25.961 -0.413 5.088 1.00 56.36 375 LEU A N 1
ATOM 2853 C CA . LEU A 1 374 ? -27.190 -0.222 5.857 1.00 56.56 375 LEU A CA 1
ATOM 2854 C C . LEU A 1 374 ? -28.178 0.669 5.119 1.00 59.69 375 LEU A C 1
ATOM 2855 O O . LEU A 1 374 ? -29.342 0.310 4.970 1.00 60.00 375 LEU A O 1
ATOM 2860 N N . ASN A 1 375 ? -27.711 1.829 4.661 1.00 56.11 376 ASN A N 1
ATOM 2861 C CA . ASN A 1 375 ? -28.549 2.778 3.927 1.00 56.20 376 ASN A CA 1
ATOM 2862 C C . ASN A 1 375 ? -29.004 2.246 2.572 1.00 59.88 376 ASN A C 1
ATOM 2863 O O . ASN A 1 375 ? -29.794 2.887 1.877 1.00 60.17 376 ASN A O 1
ATOM 2868 N N . SER A 1 376 ? -28.482 1.088 2.185 1.00 67.13 377 SER A N 1
ATOM 2869 C CA . SER A 1 376 ? -28.887 0.450 0.942 1.00 67.35 377 SER A CA 1
ATOM 2870 C C . SER A 1 376 ? -30.155 -0.357 1.184 1.00 70.76 377 SER A C 1
ATOM 2871 O O . SER A 1 376 ? -31.093 -0.322 0.388 1.00 70.91 377 SER A O 1
ATOM 2873 N N . GLY A 1 377 ? -30.176 -1.073 2.302 1.00 57.71 378 GLY A N 1
ATOM 2874 C CA . GLY A 1 377 ? -31.296 -1.927 2.644 1.00 57.96 378 GLY A CA 1
ATOM 2875 C C . GLY A 1 377 ? -31.030 -3.345 2.193 1.00 60.12 378 GLY A C 1
ATOM 2876 O O . GLY A 1 377 ? -31.931 -4.179 2.186 1.00 59.85 378 GLY A O 1
ATOM 2877 N N . GLU A 1 378 ? -29.781 -3.610 1.822 1.00 64.11 379 GLU A N 1
ATOM 2878 C CA . GLU A 1 378 ? -29.377 -4.918 1.313 1.00 64.59 379 GLU A CA 1
ATOM 2879 C C . GLU A 1 378 ? -29.773 -6.058 2.251 1.00 68.40 379 GLU A C 1
ATOM 2880 O O . GLU A 1 378 ? -30.534 -6.950 1.872 1.00 69.10 379 GLU A O 1
ATOM 2882 N N . GLY A 1 379 ? -29.276 -6.025 3.481 1.00 91.10 380 GLY A N 1
ATOM 2883 C CA . GLY A 1 379 ? -29.568 -7.090 4.423 1.00 91.39 380 GLY A CA 1
ATOM 2884 C C . GLY A 1 379 ? -28.504 -8.164 4.343 1.00 93.08 380 GLY A C 1
ATOM 2885 O O . GLY A 1 379 ? -28.272 -8.749 3.284 1.00 92.97 380 GLY A O 1
ATOM 2886 N N . PHE A 1 380 ? -27.868 -8.436 5.475 1.00 72.31 381 PHE A N 1
ATOM 2887 C CA . PHE A 1 380 ? -26.628 -9.194 5.481 1.00 71.52 381 PHE A CA 1
ATOM 2888 C C . PHE A 1 380 ? -26.396 -9.942 6.782 1.00 72.27 381 PHE A C 1
ATOM 2889 O O . PHE A 1 380 ? -27.195 -9.873 7.716 1.00 72.55 381 PHE A O 1
ATOM 2897 N N . SER A 1 381 ? -25.268 -10.639 6.830 1.00 64.91 382 SER A N 1
ATOM 2898 C CA . SER A 1 381 ? -24.777 -11.250 8.050 1.00 64.33 382 SER A CA 1
ATOM 2899 C C . SER A 1 381 ? -23.294 -11.527 7.889 1.00 63.43 382 SER A C 1
ATOM 2900 O O . SER A 1 381 ? -22.797 -11.622 6.770 1.00 62.91 382 SER A O 1
ATOM 2903 N N . ASP A 1 382 ? -22.591 -11.636 9.010 1.00 45.13 383 ASP A N 1
ATOM 2904 C CA . ASP A 1 382 ? -21.258 -12.226 9.016 1.00 43.82 383 ASP A CA 1
ATOM 2905 C C . ASP A 1 382 ? -20.896 -12.570 10.454 1.00 42.06 383 ASP A C 1
ATOM 2906 O O . ASP A 1 382 ? -21.651 -12.265 11.371 1.00 40.43 383 ASP A O 1
ATOM 2911 N N . VAL A 1 383 ? -19.751 -13.215 10.644 1.00 39.93 384 VAL A N 1
ATOM 2912 C CA . VAL A 1 383 ? -19.389 -13.747 11.954 1.00 39.43 384 VAL A CA 1
ATOM 2913 C C . VAL A 1 383 ? -19.123 -12.648 12.973 1.00 38.08 384 VAL A C 1
ATOM 2914 O O . VAL A 1 383 ? -19.318 -12.844 14.165 1.00 37.44 384 VAL A O 1
ATOM 2918 N N . PHE A 1 384 ? -18.671 -11.490 12.499 1.00 28.80 385 PHE A N 1
ATOM 2919 C CA . PHE A 1 384 ? -18.404 -10.365 13.391 1.00 27.40 385 PHE A CA 1
ATOM 2920 C C . PHE A 1 384 ? -19.684 -9.953 14.111 1.00 30.69 385 PHE A C 1
ATOM 2921 O O . PHE A 1 384 ? -19.716 -9.850 15.339 1.00 30.29 385 PHE A O 1
ATOM 2929 N N . GLU A 1 385 ? -20.736 -9.734 13.331 1.00 32.81 386 GLU A N 1
ATOM 2930 C CA . GLU A 1 385 ? -22.020 -9.328 13.874 1.00 34.01 386 GLU A CA 1
ATOM 2931 C C . GLU A 1 385 ? -22.610 -10.405 14.791 1.00 38.76 386 GLU A C 1
ATOM 2932 O O . GLU A 1 385 ? -23.194 -10.093 15.833 1.00 39.35 386 GLU A O 1
ATOM 2938 N N . GLU A 1 386 ? -22.444 -11.666 14.410 1.00 41.88 387 GLU A N 1
ATOM 2939 C CA . GLU A 1 386 ? -22.906 -12.766 15.260 1.00 43.14 387 GLU A CA 1
ATOM 2940 C C . GLU A 1 386 ? -22.177 -12.713 16.594 1.00 46.94 387 GLU A C 1
ATOM 2941 O O . GLU A 1 386 ? -22.776 -12.893 17.644 1.00 48.01 387 GLU A O 1
ATOM 2947 N N . GLU A 1 387 ? -20.886 -12.398 16.540 1.00 44.52 388 GLU A N 1
ATOM 2948 C CA . GLU A 1 387 ? -20.044 -12.324 17.728 1.00 43.72 388 GLU A CA 1
ATOM 2949 C C . GLU A 1 387 ? -20.430 -11.153 18.632 1.00 45.52 388 GLU A C 1
ATOM 2950 O O . GLU A 1 387 ? -20.335 -11.238 19.866 1.00 46.23 388 GLU A O 1
ATOM 2956 N N . ILE A 1 388 ? -20.861 -10.054 18.024 1.00 35.41 389 ILE A N 1
ATOM 2957 C CA . ILE A 1 388 ? -21.353 -8.918 18.787 1.00 34.97 389 ILE A CA 1
ATOM 2958 C C . ILE A 1 388 ? -22.606 -9.336 19.572 1.00 39.14 389 ILE A C 1
ATOM 2959 O O . ILE A 1 388 ? -22.741 -9.031 20.756 1.00 39.71 389 ILE A O 1
ATOM 2964 N N . ASN A 1 389 ? -23.503 -10.058 18.905 1.00 45.30 390 ASN A N 1
ATOM 2965 C CA . ASN A 1 389 ? -24.767 -10.472 19.511 1.00 51.76 390 ASN A CA 1
ATOM 2966 C C . ASN A 1 389 ? -24.625 -11.473 20.661 1.00 77.90 390 ASN A C 1
ATOM 2967 O O . ASN A 1 389 ? -23.524 -11.796 21.105 1.00 60.61 390 ASN A O 1
ATOM 2972 N N . GLY B 1 1 ? 46.941 21.870 57.527 1.00 29.82 2 GLY B N 1
ATOM 2973 C CA . GLY B 1 1 ? 45.593 21.514 57.119 1.00 29.31 2 GLY B CA 1
ATOM 2974 C C . GLY B 1 1 ? 45.122 22.330 55.934 1.00 30.09 2 GLY B C 1
ATOM 2975 O O . GLY B 1 1 ? 44.132 22.002 55.282 1.00 28.70 2 GLY B O 1
ATOM 2976 N N . SER B 1 2 ? 45.844 23.411 55.658 1.00 27.03 3 SER B N 1
ATOM 2977 C CA . SER B 1 2 ? 45.508 24.289 54.561 1.00 27.46 3 SER B CA 1
ATOM 2978 C C . SER B 1 2 ? 45.582 23.557 53.208 1.00 29.24 3 SER B C 1
ATOM 2979 O O . SER B 1 2 ? 46.405 22.671 53.017 1.00 28.79 3 SER B O 1
ATOM 2982 N N . ARG B 1 3 ? 44.709 23.915 52.278 1.00 27.37 4 ARG B N 1
ATOM 2983 C CA . ARG B 1 3 ? 44.794 23.347 50.926 1.00 26.68 4 ARG B CA 1
ATOM 2984 C C . ARG B 1 3 ? 45.443 24.344 49.953 1.00 27.87 4 ARG B C 1
ATOM 2985 O O . ARG B 1 3 ? 45.305 24.251 48.736 1.00 26.57 4 ARG B O 1
ATOM 2993 N N . ILE B 1 4 ? 46.175 25.295 50.515 1.00 26.26 5 ILE B N 1
ATOM 2994 C CA . ILE B 1 4 ? 46.944 26.234 49.708 1.00 26.32 5 ILE B CA 1
ATOM 2995 C C . ILE B 1 4 ? 48.319 25.648 49.408 1.00 28.12 5 ILE B C 1
ATOM 2996 O O . ILE B 1 4 ? 49.027 25.225 50.327 1.00 28.11 5 ILE B O 1
ATOM 3001 N N . LYS B 1 5 ? 48.720 25.644 48.143 1.00 27.69 6 LYS B N 1
ATOM 3002 C CA . LYS B 1 5 ? 50.063 25.191 47.810 1.00 28.05 6 LYS B CA 1
ATOM 3003 C C . LYS B 1 5 ? 51.091 26.094 48.478 1.00 32.00 6 LYS B C 1
ATOM 3004 O O . LYS B 1 5 ? 51.040 27.310 48.333 1.00 31.49 6 LYS B O 1
ATOM 3010 N N . GLN B 1 6 ? 52.016 25.493 49.219 1.00 39.01 7 GLN B N 1
ATOM 3011 C CA . GLN B 1 6 ? 52.919 26.263 50.071 1.00 40.34 7 GLN B CA 1
ATOM 3012 C C . GLN B 1 6 ? 54.151 26.746 49.322 1.00 43.75 7 GLN B C 1
ATOM 3013 O O . GLN B 1 6 ? 54.720 27.776 49.666 1.00 44.61 7 GLN B O 1
ATOM 3019 N N . ASN B 1 7 ? 54.559 25.992 48.307 1.00 44.00 8 ASN B N 1
ATOM 3020 C CA . ASN B 1 7 ? 55.723 26.344 47.511 1.00 44.05 8 ASN B CA 1
ATOM 3021 C C . ASN B 1 7 ? 55.426 26.293 46.019 1.00 44.96 8 ASN B C 1
ATOM 3022 O O . ASN B 1 7 ? 55.941 25.433 45.304 1.00 44.83 8 ASN B O 1
ATOM 3027 N N . PRO B 1 8 ? 54.581 27.214 45.541 1.00 35.30 9 PRO B N 1
ATOM 3028 C CA . PRO B 1 8 ? 54.285 27.219 44.105 1.00 35.36 9 PRO B CA 1
ATOM 3029 C C . PRO B 1 8 ? 55.529 27.619 43.316 1.00 37.63 9 PRO B C 1
ATOM 3030 O O . PRO B 1 8 ? 56.345 28.366 43.841 1.00 37.44 9 PRO B O 1
ATOM 3034 N N . GLU B 1 9 ? 55.670 27.129 42.090 1.00 42.80 10 GLU B N 1
ATOM 3035 C CA . GLU B 1 9 ? 56.863 27.396 41.300 1.00 43.40 10 GLU B CA 1
ATOM 3036 C C . GLU B 1 9 ? 56.844 28.807 40.733 1.00 44.87 10 GLU B C 1
ATOM 3037 O O . GLU B 1 9 ? 57.869 29.476 40.675 1.00 45.52 10 GLU B O 1
ATOM 3043 N N . THR B 1 10 ? 55.662 29.242 40.311 1.00 36.04 11 THR B N 1
ATOM 3044 C CA . THR B 1 10 ? 55.487 30.529 39.637 1.00 35.45 11 THR B CA 1
ATOM 3045 C C . THR B 1 10 ? 54.279 31.258 40.221 1.00 35.93 11 THR B C 1
ATOM 3046 O O . THR B 1 10 ? 53.403 30.636 40.833 1.00 34.61 11 THR B O 1
ATOM 3050 N N . THR B 1 11 ? 54.241 32.573 40.027 1.00 28.62 12 THR B N 1
ATOM 3051 C CA . THR B 1 11 ? 53.146 33.408 40.514 1.00 28.07 12 THR B CA 1
ATOM 3052 C C . THR B 1 11 ? 51.809 33.078 39.862 1.00 29.48 12 THR B C 1
ATOM 3053 O O . THR B 1 11 ? 50.759 33.365 40.429 1.00 29.28 12 THR B O 1
ATOM 3057 N N . PHE B 1 12 ? 51.851 32.531 38.648 1.00 26.19 13 PHE B N 1
ATOM 3058 C CA . PHE B 1 12 ? 50.648 32.021 38.002 1.00 25.72 13 PHE B CA 1
ATOM 3059 C C . PHE B 1 12 ? 50.979 30.970 36.945 1.00 27.71 13 PHE B C 1
ATOM 3060 O O . PHE B 1 12 ? 52.106 30.893 36.454 1.00 26.56 13 PHE B O 1
ATOM 3068 N N . GLU B 1 13 ? 49.989 30.145 36.619 1.00 32.26 14 GLU B N 1
ATOM 3069 C CA . GLU B 1 13 ? 50.186 29.060 35.669 1.00 32.54 14 GLU B CA 1
ATOM 3070 C C . GLU B 1 13 ? 49.922 29.510 34.247 1.00 34.09 14 GLU B C 1
ATOM 3071 O O . GLU B 1 13 ? 50.731 29.276 33.349 1.00 34.56 14 GLU B O 1
ATOM 3077 N N . VAL B 1 14 ? 48.776 30.142 34.033 1.00 27.43 15 VAL B N 1
ATOM 3078 C CA . VAL B 1 14 ? 48.454 30.658 32.719 1.00 27.26 15 VAL B CA 1
ATOM 3079 C C . VAL B 1 14 ? 47.423 31.778 32.857 1.00 28.84 15 VAL B C 1
ATOM 3080 O O . VAL B 1 14 ? 46.618 31.796 33.798 1.00 27.89 15 VAL B O 1
ATOM 3084 N N . TYR B 1 15 ? 47.500 32.721 31.927 1.00 29.13 16 TYR B N 1
ATOM 3085 C CA . TYR B 1 15 ? 46.527 33.786 31.756 1.00 29.46 16 TYR B CA 1
ATOM 3086 C C . TYR B 1 15 ? 45.775 33.566 30.446 1.00 31.28 16 TYR B C 1
ATOM 3087 O O . TYR B 1 15 ? 46.396 33.321 29.426 1.00 30.34 16 TYR B O 1
ATOM 3096 N N . VAL B 1 16 ? 44.448 33.654 30.462 1.00 28.00 17 VAL B N 1
ATOM 3097 C CA . VAL B 1 16 ? 43.702 33.518 29.222 1.00 27.95 17 VAL B CA 1
ATOM 3098 C C . VAL B 1 16 ? 42.673 34.619 29.038 1.00 30.20 17 VAL B C 1
ATOM 3099 O O . VAL B 1 16 ? 42.092 35.127 29.997 1.00 29.78 17 VAL B O 1
ATOM 3103 N N . GLU B 1 17 ? 42.466 34.979 27.781 1.00 30.17 18 GLU B N 1
ATOM 3104 C CA . GLU B 1 17 ? 41.334 35.789 27.386 1.00 30.44 18 GLU B CA 1
ATOM 3105 C C . GLU B 1 17 ? 40.423 34.865 26.582 1.00 32.62 18 GLU B C 1
ATOM 3106 O O . GLU B 1 17 ? 40.851 34.285 25.592 1.00 32.96 18 GLU B O 1
ATOM 3112 N N . VAL B 1 18 ? 39.187 34.697 27.053 1.00 29.33 19 VAL B N 1
ATOM 3113 C CA . VAL B 1 18 ? 38.235 33.753 26.478 1.00 29.01 19 VAL B CA 1
ATOM 3114 C C . VAL B 1 18 ? 36.971 34.487 26.053 1.00 30.87 19 VAL B C 1
ATOM 3115 O O . VAL B 1 18 ? 36.505 35.370 26.771 1.00 30.34 19 VAL B O 1
ATOM 3119 N N . ALA B 1 19 ? 36.426 34.134 24.885 1.00 29.63 20 ALA B N 1
ATOM 3120 C CA . ALA B 1 19 ? 35.236 34.812 24.369 1.00 29.89 20 ALA B CA 1
ATOM 3121 C C . ALA B 1 19 ? 34.381 33.911 23.462 1.00 32.62 20 ALA B C 1
ATOM 3122 O O . ALA B 1 19 ? 34.889 32.984 22.832 1.00 31.99 20 ALA B O 1
ATOM 3124 N N . TYR B 1 20 ? 33.082 34.184 23.406 1.00 35.93 21 TYR B N 1
ATOM 3125 C CA . TYR B 1 20 ? 32.236 33.557 22.400 1.00 37.60 21 TYR B CA 1
ATOM 3126 C C . TYR B 1 20 ? 32.487 34.273 21.087 1.00 41.81 21 TYR B C 1
ATOM 3127 O O . TYR B 1 20 ? 32.282 35.484 21.002 1.00 40.95 21 TYR B O 1
ATOM 3136 N N . PRO B 1 21 ? 32.953 33.539 20.066 1.00 59.41 22 PRO B N 1
ATOM 3137 C CA . PRO B 1 21 ? 33.204 34.168 18.765 1.00 60.21 22 PRO B CA 1
ATOM 3138 C C . PRO B 1 21 ? 31.915 34.703 18.145 1.00 62.68 22 PRO B C 1
ATOM 3139 O O . PRO B 1 21 ? 30.890 34.026 18.186 1.00 62.05 22 PRO B O 1
ATOM 3143 N N . ARG B 1 22 ? 31.968 35.914 17.601 1.00 57.40 23 ARG B N 1
ATOM 3144 C CA . ARG B 1 22 ? 30.800 36.536 16.982 1.00 57.48 23 ARG B CA 1
ATOM 3145 C C . ARG B 1 22 ? 30.637 36.078 15.529 1.00 58.71 23 ARG B C 1
ATOM 3146 O O . ARG B 1 22 ? 31.558 36.202 14.726 1.00 58.96 23 ARG B O 1
ATOM 3154 N N . THR B 1 23 ? 29.464 35.546 15.200 1.00 49.70 24 THR B N 1
ATOM 3155 C CA . THR B 1 23 ? 29.227 34.963 13.881 1.00 61.54 24 THR B CA 1
ATOM 3156 C C . THR B 1 23 ? 28.010 35.567 13.180 1.00 72.72 24 THR B C 1
ATOM 3157 O O . THR B 1 23 ? 26.937 35.695 13.770 1.00 50.28 24 THR B O 1
ATOM 3161 N N . SER B 1 28 ? 30.390 28.775 18.428 1.00 62.56 29 SER B N 1
ATOM 3162 C CA . SER B 1 28 ? 29.381 29.151 19.415 1.00 62.27 29 SER B CA 1
ATOM 3163 C C . SER B 1 28 ? 29.787 28.698 20.818 1.00 63.24 29 SER B C 1
ATOM 3164 O O . SER B 1 28 ? 29.195 29.122 21.803 1.00 63.52 29 SER B O 1
ATOM 3167 N N . ASP B 1 29 ? 30.779 27.816 20.896 1.00 54.74 30 ASP B N 1
ATOM 3168 C CA . ASP B 1 29 ? 31.426 27.490 22.163 1.00 53.85 30 ASP B CA 1
ATOM 3169 C C . ASP B 1 29 ? 32.516 28.523 22.430 1.00 53.09 30 ASP B C 1
ATOM 3170 O O . ASP B 1 29 ? 33.176 28.973 21.498 1.00 52.42 30 ASP B O 1
ATOM 3175 N N . PRO B 1 30 ? 32.714 28.907 23.701 1.00 41.07 31 PRO B N 1
ATOM 3176 C CA . PRO B 1 30 ? 33.725 29.941 23.947 1.00 40.63 31 PRO B CA 1
ATOM 3177 C C . PRO B 1 30 ? 35.126 29.408 23.701 1.00 41.86 31 PRO B C 1
ATOM 3178 O O . PRO B 1 30 ? 35.372 28.223 23.928 1.00 41.20 31 PRO B O 1
ATOM 3182 N N . GLU B 1 31 ? 36.024 30.270 23.235 1.00 37.90 32 GLU B N 1
ATOM 3183 C CA . GLU B 1 31 ? 37.382 29.856 22.890 1.00 37.55 32 GLU B CA 1
ATOM 3184 C C . GLU B 1 31 ? 38.422 30.814 23.443 1.00 38.00 32 GLU B C 1
ATOM 3185 O O . GLU B 1 31 ? 38.152 31.999 23.601 1.00 37.84 32 GLU B O 1
ATOM 3187 N N . VAL B 1 32 ? 39.613 30.292 23.714 1.00 34.74 33 VAL B N 1
ATOM 3188 C CA . VAL B 1 32 ? 40.745 31.113 24.119 1.00 34.39 33 VAL B CA 1
ATOM 3189 C C . VAL B 1 32 ? 41.205 31.974 22.950 1.00 37.85 33 VAL B C 1
ATOM 3190 O O . VAL B 1 32 ? 41.620 31.449 21.916 1.00 37.87 33 VAL B O 1
ATOM 3194 N N . GLN B 1 33 ? 41.107 33.292 23.114 1.00 36.08 34 GLN B N 1
ATOM 3195 C CA . GLN B 1 33 ? 41.513 34.248 22.087 1.00 36.21 34 GLN B CA 1
ATOM 3196 C C . GLN B 1 33 ? 42.995 34.587 22.214 1.00 38.58 34 GLN B C 1
ATOM 3197 O O . GLN B 1 33 ? 43.679 34.815 21.219 1.00 39.09 34 GLN B O 1
ATOM 3203 N N . ARG B 1 34 ? 43.479 34.632 23.452 1.00 35.07 35 ARG B N 1
ATOM 3204 C CA . ARG B 1 34 ? 44.866 34.974 23.730 1.00 34.54 35 ARG B CA 1
ATOM 3205 C C . ARG B 1 34 ? 45.309 34.340 25.042 1.00 35.40 35 ARG B C 1
ATOM 3206 O O . ARG B 1 34 ? 44.512 34.205 25.963 1.00 34.84 35 ARG B O 1
ATOM 3214 N N . GLN B 1 35 ? 46.581 33.964 25.135 1.00 32.78 36 GLN B N 1
ATOM 3215 C CA . GLN B 1 35 ? 47.076 33.312 26.339 1.00 32.95 36 GLN B CA 1
ATOM 3216 C C . GLN B 1 35 ? 48.494 33.740 26.688 1.00 35.39 36 GLN B C 1
ATOM 3217 O O . GLN B 1 35 ? 49.257 34.165 25.823 1.00 35.90 36 GLN B O 1
ATOM 3223 N N . PHE B 1 36 ? 48.841 33.628 27.966 1.00 28.00 37 PHE B N 1
ATOM 3224 C CA . PHE B 1 36 ? 50.218 33.836 28.383 1.00 28.06 37 PHE B CA 1
ATOM 3225 C C . PHE B 1 36 ? 50.585 32.853 29.484 1.00 31.37 37 PHE B C 1
ATOM 3226 O O . PHE B 1 36 ? 49.815 32.679 30.432 1.00 30.39 37 PHE B O 1
ATOM 3234 N N . PRO B 1 37 ? 51.765 32.213 29.382 1.00 33.27 38 PRO B N 1
ATOM 3235 C CA . PRO B 1 37 ? 52.765 32.266 28.303 1.00 34.18 38 PRO B CA 1
ATOM 3236 C C . PRO B 1 37 ? 52.204 31.787 26.972 1.00 37.78 38 PRO B C 1
ATOM 3237 O O . PRO B 1 37 ? 51.356 30.902 26.969 1.00 35.91 38 PRO B O 1
ATOM 3241 N N . GLU B 1 38 ? 52.669 32.359 25.864 1.00 43.23 39 GLU B N 1
ATOM 3242 C CA . GLU B 1 38 ? 52.129 32.005 24.558 1.00 43.99 39 GLU B CA 1
ATOM 3243 C C . GLU B 1 38 ? 52.333 30.521 24.268 1.00 47.04 39 GLU B C 1
ATOM 3244 O O . GLU B 1 38 ? 51.562 29.917 23.529 1.00 47.10 39 GLU B O 1
ATOM 3250 N N . ASP B 1 39 ? 53.364 29.938 24.868 1.00 56.01 40 ASP B N 1
ATOM 3251 C CA . ASP B 1 39 ? 53.678 28.534 24.647 1.00 56.08 40 ASP B CA 1
ATOM 3252 C C . ASP B 1 39 ? 53.083 27.613 25.719 1.00 57.36 40 ASP B C 1
ATOM 3253 O O . ASP B 1 39 ? 53.576 26.504 25.924 1.00 57.54 40 ASP B O 1
ATOM 3258 N N . TYR B 1 40 ? 52.048 28.071 26.422 1.00 43.15 41 TYR B N 1
ATOM 3259 C CA . TYR B 1 40 ? 51.365 27.198 27.376 1.00 41.63 41 TYR B CA 1
ATOM 3260 C C . TYR B 1 40 ? 50.657 26.130 26.554 1.00 42.75 41 TYR B C 1
ATOM 3261 O O . TYR B 1 40 ? 49.916 26.450 25.630 1.00 42.64 41 TYR B O 1
ATOM 3270 N N . SER B 1 41 ? 50.892 24.864 26.879 1.00 43.76 42 SER B N 1
ATOM 3271 C CA . SER B 1 41 ? 50.473 23.778 25.990 1.00 43.77 42 SER B CA 1
ATOM 3272 C C . SER B 1 41 ? 49.600 22.697 26.643 1.00 45.38 42 SER B C 1
ATOM 3273 O O . SER B 1 41 ? 49.354 21.651 26.037 1.00 45.49 42 SER B O 1
ATOM 3276 N N . ASP B 1 42 ? 49.133 22.939 27.868 1.00 37.26 43 ASP B N 1
ATOM 3277 C CA . ASP B 1 42 ? 48.215 22.003 28.508 1.00 35.96 43 ASP B CA 1
ATOM 3278 C C . ASP B 1 42 ? 46.808 22.241 27.991 1.00 35.53 43 ASP B C 1
ATOM 3279 O O . ASP B 1 42 ? 46.056 23.057 28.524 1.00 33.93 43 ASP B O 1
ATOM 3284 N N . GLN B 1 43 ? 46.468 21.523 26.930 1.00 31.73 44 GLN B N 1
ATOM 3285 C CA . GLN B 1 43 ? 45.172 21.666 26.283 1.00 31.86 44 GLN B CA 1
ATOM 3286 C C . GLN B 1 43 ? 44.030 21.285 27.206 1.00 33.20 44 GLN B C 1
ATOM 3287 O O . GLN B 1 43 ? 42.946 21.852 27.123 1.00 33.63 44 GLN B O 1
ATOM 3293 N N . GLU B 1 44 ? 44.265 20.328 28.089 1.00 32.78 45 GLU B N 1
ATOM 3294 C CA . GLU B 1 44 ? 43.225 19.938 29.024 1.00 32.34 45 GLU B CA 1
ATOM 3295 C C . GLU B 1 44 ? 42.853 21.106 29.952 1.00 33.58 45 GLU B C 1
ATOM 3296 O O . GLU B 1 44 ? 41.670 21.390 30.163 1.00 33.09 45 GLU B O 1
ATOM 3302 N N . VAL B 1 45 ? 43.855 21.802 30.477 1.00 28.17 46 VAL B N 1
ATOM 3303 C CA . VAL B 1 45 ? 43.574 22.953 31.332 1.00 27.79 46 VAL B CA 1
ATOM 3304 C C . VAL B 1 45 ? 42.883 24.055 30.537 1.00 28.84 46 VAL B C 1
ATOM 3305 O O . VAL B 1 45 ? 41.888 24.617 30.989 1.00 27.72 46 VAL B O 1
ATOM 3309 N N . LEU B 1 46 ? 43.397 24.361 29.346 1.00 27.02 47 LEU B N 1
ATOM 3310 C CA . LEU B 1 46 ? 42.822 25.428 28.532 1.00 26.86 47 LEU B CA 1
ATOM 3311 C C . LEU B 1 46 ? 41.345 25.153 28.261 1.00 27.54 47 LEU B C 1
ATOM 3312 O O . LEU B 1 46 ? 40.515 26.059 28.330 1.00 26.59 47 LEU B O 1
ATOM 3317 N N . GLN B 1 47 ? 41.013 23.897 27.966 1.00 28.21 48 GLN B N 1
ATOM 3318 C CA . GLN B 1 47 ? 39.624 23.521 27.712 1.00 27.60 48 GLN B CA 1
ATOM 3319 C C . GLN B 1 47 ? 38.756 23.687 28.980 1.00 28.37 48 GLN B C 1
ATOM 3320 O O . GLN B 1 47 ? 37.645 24.234 28.936 1.00 28.33 48 GLN B O 1
ATOM 3326 N N . THR B 1 48 ? 39.275 23.209 30.104 1.00 26.58 49 THR B N 1
ATOM 3327 C CA . THR B 1 48 ? 38.663 23.432 31.416 1.00 26.14 49 THR B CA 1
ATOM 3328 C C . THR B 1 48 ? 38.399 24.916 31.658 1.00 28.04 49 THR B C 1
ATOM 3329 O O . THR B 1 48 ? 37.328 25.303 32.101 1.00 26.86 49 THR B O 1
ATOM 3333 N N . LEU B 1 49 ? 39.368 25.755 31.314 1.00 26.06 50 LEU B N 1
ATOM 3334 C CA . LEU B 1 49 ? 39.212 27.182 31.557 1.00 26.54 50 LEU B CA 1
ATOM 3335 C C . LEU B 1 49 ? 38.019 27.738 30.787 1.00 28.67 50 LEU B C 1
ATOM 3336 O O . LEU B 1 49 ? 37.275 28.557 31.311 1.00 28.52 50 LEU B O 1
ATOM 3341 N N . THR B 1 50 ? 37.805 27.264 29.562 1.00 28.06 51 THR B N 1
ATOM 3342 C CA . THR B 1 50 ? 36.721 27.816 28.757 1.00 28.23 51 THR B CA 1
ATOM 3343 C C . THR B 1 50 ? 35.362 27.524 29.365 1.00 30.10 51 THR B C 1
ATOM 3344 O O . THR B 1 50 ? 34.417 28.278 29.165 1.00 31.26 51 THR B O 1
ATOM 3348 N N . LYS B 1 51 ? 35.257 26.434 30.110 1.00 27.77 52 LYS B N 1
ATOM 3349 C CA . LYS B 1 51 ? 33.993 26.110 30.755 1.00 27.74 52 LYS B CA 1
ATOM 3350 C C . LYS B 1 51 ? 33.846 26.793 32.116 1.00 28.53 52 LYS B C 1
ATOM 3351 O O . LYS B 1 51 ? 32.756 27.255 32.479 1.00 27.76 52 LYS B O 1
ATOM 3357 N N . PHE B 1 52 ? 34.930 26.852 32.878 1.00 23.98 53 PHE B N 1
ATOM 3358 C CA . PHE B 1 52 ? 34.847 27.475 34.210 1.00 23.72 53 PHE B CA 1
ATOM 3359 C C . PHE B 1 52 ? 34.795 29.005 34.119 1.00 26.49 53 PHE B C 1
ATOM 3360 O O . PHE B 1 52 ? 34.362 29.678 35.054 1.00 26.43 53 PHE B O 1
ATOM 3368 N N . CYS B 1 53 ? 35.196 29.568 32.979 1.00 27.49 54 CYS B N 1
ATOM 3369 C CA . CYS B 1 53 ? 35.090 31.013 32.815 1.00 27.48 54 CYS B CA 1
ATOM 3370 C C . CYS B 1 53 ? 33.660 31.462 32.549 1.00 29.11 54 CYS B C 1
ATOM 3371 O O . CYS B 1 53 ? 33.320 32.625 32.782 1.00 29.90 54 CYS B O 1
ATOM 3374 N N . PHE B 1 54 ? 32.829 30.548 32.051 1.00 25.66 55 PHE B N 1
ATOM 3375 C CA . PHE B 1 54 ? 31.431 30.869 31.768 1.00 25.69 55 PHE B CA 1
ATOM 3376 C C . PHE B 1 54 ? 30.525 29.821 32.385 1.00 27.60 55 PHE B C 1
ATOM 3377 O O . PHE B 1 54 ? 29.863 29.066 31.662 1.00 27.08 55 PHE B O 1
ATOM 3385 N N . PRO B 1 55 ? 30.492 29.761 33.725 1.00 27.22 56 PRO B N 1
ATOM 3386 C CA . PRO B 1 55 ? 29.793 28.671 34.420 1.00 26.72 56 PRO B CA 1
ATOM 3387 C C . PRO B 1 55 ? 28.295 28.927 34.590 1.00 30.59 56 PRO B C 1
ATOM 3388 O O . PRO B 1 55 ? 27.763 28.859 35.703 1.00 30.09 56 PRO B O 1
ATOM 3392 N N . PHE B 1 56 ? 27.619 29.204 33.482 1.00 37.13 57 PHE B N 1
ATOM 3393 C CA . PHE B 1 56 ? 26.203 29.537 33.502 1.00 38.24 57 PHE B CA 1
ATOM 3394 C C . PHE B 1 56 ? 25.593 29.294 32.130 1.00 43.09 57 PHE B C 1
ATOM 3395 O O . PHE B 1 56 ? 26.304 28.994 31.164 1.00 42.59 57 PHE B O 1
ATOM 3403 N N . TYR B 1 57 ? 24.275 29.433 32.043 1.00 54.33 58 TYR B N 1
ATOM 3404 C CA . TYR B 1 57 ? 23.592 29.241 30.773 1.00 54.88 58 TYR B CA 1
ATOM 3405 C C . TYR B 1 57 ? 23.554 30.547 29.989 1.00 56.90 58 TYR B C 1
ATOM 3406 O O . TYR B 1 57 ? 23.197 31.597 30.526 1.00 57.29 58 TYR B O 1
ATOM 3415 N N . VAL B 1 58 ? 23.947 30.474 28.721 1.00 44.61 59 VAL B N 1
ATOM 3416 C CA . VAL B 1 58 ? 23.973 31.653 27.854 1.00 57.37 59 VAL B CA 1
ATOM 3417 C C . VAL B 1 58 ? 22.592 32.286 27.731 1.00 71.20 59 VAL B C 1
ATOM 3418 O O . VAL B 1 58 ? 22.312 33.303 28.359 1.00 52.40 59 VAL B O 1
ATOM 3422 N N . GLY B 1 67 ? 28.764 38.345 38.706 1.00 49.74 68 GLY B N 1
ATOM 3423 C CA . GLY B 1 67 ? 29.120 39.739 38.534 1.00 51.17 68 GLY B CA 1
ATOM 3424 C C . GLY B 1 67 ? 30.281 39.857 37.573 1.00 54.36 68 GLY B C 1
ATOM 3425 O O . GLY B 1 67 ? 30.424 39.018 36.686 1.00 55.36 68 GLY B O 1
ATOM 3426 N N . GLN B 1 68 ? 31.127 40.870 37.725 1.00 44.64 69 GLN B N 1
ATOM 3427 C CA . GLN B 1 68 ? 32.247 40.921 36.802 1.00 44.12 69 GLN B CA 1
ATOM 3428 C C . GLN B 1 68 ? 33.510 40.260 37.378 1.00 42.28 69 GLN B C 1
ATOM 3429 O O . GLN B 1 68 ? 34.188 39.561 36.631 1.00 41.82 69 GLN B O 1
ATOM 3435 N N . ASN B 1 69 ? 33.821 40.387 38.672 1.00 27.26 70 ASN B N 1
ATOM 3436 C CA . ASN B 1 69 ? 34.872 39.507 39.209 1.00 26.03 70 ASN B CA 1
ATOM 3437 C C . ASN B 1 69 ? 34.281 38.240 39.834 1.00 27.83 70 ASN B C 1
ATOM 3438 O O . ASN B 1 69 ? 33.272 38.308 40.520 1.00 27.41 70 ASN B O 1
ATOM 3443 N N . PHE B 1 70 ? 34.930 37.097 39.627 1.00 26.24 71 PHE B N 1
ATOM 3444 C CA . PHE B 1 70 ? 34.637 35.914 40.435 1.00 24.75 71 PHE B CA 1
ATOM 3445 C C . PHE B 1 70 ? 35.835 34.985 40.392 1.00 26.60 71 PHE B C 1
ATOM 3446 O O . PHE B 1 70 ? 36.729 35.164 39.572 1.00 26.37 71 PHE B O 1
ATOM 3454 N N . THR B 1 71 ? 35.903 34.038 41.319 1.00 24.19 72 THR B N 1
ATOM 3455 C CA . THR B 1 71 ? 37.082 33.186 41.406 1.00 23.78 72 THR B CA 1
ATOM 3456 C C . THR B 1 71 ? 36.680 31.728 41.581 1.00 24.83 72 THR B C 1
ATOM 3457 O O . THR B 1 71 ? 36.163 31.325 42.638 1.00 23.55 72 THR B O 1
ATOM 3461 N N . PHE B 1 72 ? 36.893 30.930 40.541 1.00 24.06 73 PHE B N 1
ATOM 3462 C CA . PHE B 1 72 ? 36.616 29.507 40.673 1.00 23.70 73 PHE B CA 1
ATOM 3463 C C . PHE B 1 72 ? 37.866 28.826 41.204 1.00 26.33 73 PHE B C 1
ATOM 3464 O O . PHE B 1 72 ? 38.932 29.458 41.309 1.00 25.76 73 PHE B O 1
ATOM 3472 N N . VAL B 1 73 ? 37.737 27.557 41.569 1.00 26.33 74 VAL B N 1
ATOM 3473 C CA . VAL B 1 73 ? 38.883 26.792 42.026 1.00 25.39 74 VAL B CA 1
ATOM 3474 C C . VAL B 1 73 ? 38.969 25.453 41.293 1.00 28.03 74 VAL B C 1
ATOM 3475 O O . VAL B 1 73 ? 37.978 24.741 41.146 1.00 28.81 74 VAL B O 1
ATOM 3479 N N . LEU B 1 74 ? 40.159 25.132 40.802 1.00 26.36 75 LEU B N 1
ATOM 3480 C CA . LEU B 1 74 ? 40.439 23.783 40.329 1.00 26.32 75 LEU B CA 1
ATOM 3481 C C . LEU B 1 74 ? 41.324 23.092 41.345 1.00 28.48 75 LEU B C 1
ATOM 3482 O O . LEU B 1 74 ? 42.274 23.681 41.871 1.00 28.40 75 LEU B O 1
ATOM 3487 N N . THR B 1 75 ? 41.010 21.839 41.620 1.00 26.07 76 THR B N 1
ATOM 3488 C CA . THR B 1 75 ? 41.696 21.107 42.661 1.00 26.29 76 THR B CA 1
ATOM 3489 C C . THR B 1 75 ? 42.682 20.107 42.051 1.00 29.69 76 THR B C 1
ATOM 3490 O O . THR B 1 75 ? 42.338 19.396 41.108 1.00 30.49 76 THR B O 1
ATOM 3494 N N A ASP B 1 76 ? 43.910 20.050 42.554 0.45 25.57 77 ASP B N 1
ATOM 3495 N N B ASP B 1 76 ? 43.889 20.065 42.611 0.55 25.63 77 ASP B N 1
ATOM 3496 C CA A ASP B 1 76 ? 44.852 19.085 41.994 0.45 25.26 77 ASP B CA 1
ATOM 3497 C CA B ASP B 1 76 ? 44.957 19.151 42.200 0.55 25.29 77 ASP B CA 1
ATOM 3498 C C A ASP B 1 76 ? 44.869 17.763 42.755 0.45 27.13 77 ASP B C 1
ATOM 3499 C C B ASP B 1 76 ? 44.791 17.721 42.702 0.55 27.00 77 ASP B C 1
ATOM 3500 O O A ASP B 1 76 ? 44.162 17.579 43.748 0.45 26.53 77 ASP B O 1
ATOM 3501 O O B ASP B 1 76 ? 43.885 17.419 43.485 0.55 26.14 77 ASP B O 1
ATOM 3510 N N . ILE B 1 77 ? 45.701 16.851 42.273 1.00 29.38 78 ILE B N 1
ATOM 3511 C CA . ILE B 1 77 ? 45.721 15.473 42.750 1.00 30.02 78 ILE B CA 1
ATOM 3512 C C . ILE B 1 77 ? 46.016 15.371 44.254 1.00 32.60 78 ILE B C 1
ATOM 3513 O O . ILE B 1 77 ? 45.618 14.397 44.901 1.00 32.78 78 ILE B O 1
ATOM 3518 N N A ASP B 1 78 ? 46.702 16.396 44.774 0.50 29.19 79 ASP B N 1
ATOM 3519 N N B ASP B 1 78 ? 46.696 16.357 44.825 0.50 29.02 79 ASP B N 1
ATOM 3520 C CA A ASP B 1 78 ? 47.059 16.526 46.192 0.50 28.92 79 ASP B CA 1
ATOM 3521 C CA B ASP B 1 78 ? 46.949 16.316 46.265 0.50 28.59 79 ASP B CA 1
ATOM 3522 C C A ASP B 1 78 ? 45.956 17.208 46.998 0.50 29.65 79 ASP B C 1
ATOM 3523 C C B ASP B 1 78 ? 45.952 17.207 47.009 0.50 29.60 79 ASP B C 1
ATOM 3524 O O A ASP B 1 78 ? 46.082 17.379 48.205 0.50 29.94 79 ASP B O 1
ATOM 3525 O O B ASP B 1 78 ? 46.145 17.522 48.178 0.50 29.94 79 ASP B O 1
ATOM 3534 N N . SER B 1 79 ? 44.900 17.606 46.298 1.00 24.96 80 SER B N 1
ATOM 3535 C CA . SER B 1 79 ? 43.767 18.368 46.832 1.00 24.49 80 SER B CA 1
ATOM 3536 C C . SER B 1 79 ? 44.158 19.827 47.134 1.00 25.88 80 SER B C 1
ATOM 3537 O O . SER B 1 79 ? 43.420 20.536 47.808 1.00 25.02 80 SER B O 1
ATOM 3540 N N . LYS B 1 80 ? 45.303 20.269 46.616 1.00 25.22 81 LYS B N 1
ATOM 3541 C CA . LYS B 1 80 ? 45.696 21.686 46.690 1.00 25.67 81 LYS B CA 1
ATOM 3542 C C . LYS B 1 80 ? 44.952 22.491 45.630 1.00 28.25 81 LYS B C 1
ATOM 3543 O O . LYS B 1 80 ? 44.485 21.941 44.627 1.00 27.74 81 LYS B O 1
ATOM 3549 N N . GLN B 1 81 ? 44.845 23.798 45.843 1.00 25.43 82 GLN B N 1
ATOM 3550 C CA . GLN B 1 81 ? 43.898 24.580 45.072 1.00 25.25 82 GLN B CA 1
ATOM 3551 C C . GLN B 1 81 ? 44.525 25.537 44.079 1.00 28.02 82 GLN B C 1
ATOM 3552 O O . GLN B 1 81 ? 45.424 26.309 44.427 1.00 27.60 82 GLN B O 1
ATOM 3558 N N A ARG B 1 82 ? 44.025 25.492 42.846 0.42 24.27 83 ARG B N 1
ATOM 3559 N N B ARG B 1 82 ? 44.071 25.463 42.831 0.58 24.12 83 ARG B N 1
ATOM 3560 C CA A ARG B 1 82 ? 44.354 26.486 41.829 0.42 24.23 83 ARG B CA 1
ATOM 3561 C CA B ARG B 1 82 ? 44.362 26.506 41.853 0.58 24.11 83 ARG B CA 1
ATOM 3562 C C A ARG B 1 82 ? 43.204 27.477 41.686 0.42 26.60 83 ARG B C 1
ATOM 3563 C C B ARG B 1 82 ? 43.188 27.466 41.811 0.58 26.56 83 ARG B C 1
ATOM 3564 O O A ARG B 1 82 ? 42.088 27.080 41.357 0.42 26.44 83 ARG B O 1
ATOM 3565 O O B ARG B 1 82 ? 42.040 27.037 41.688 0.58 26.38 83 ARG B O 1
ATOM 3580 N N . PHE B 1 83 ? 43.468 28.759 41.925 1.00 25.46 84 PHE B N 1
ATOM 3581 C CA . PHE B 1 83 ? 42.422 29.774 41.845 1.00 24.71 84 PHE B CA 1
ATOM 3582 C C . PHE B 1 83 ? 42.301 30.387 40.455 1.00 26.59 84 PHE B C 1
ATOM 3583 O O . PHE B 1 83 ? 43.278 30.858 39.876 1.00 25.82 84 PHE B O 1
ATOM 3591 N N . GLY B 1 84 ? 41.084 30.386 39.928 1.00 24.38 85 GLY B N 1
ATOM 3592 C CA . GLY B 1 84 ? 40.822 30.969 38.620 1.00 24.37 85 GLY B CA 1
ATOM 3593 C C . GLY B 1 84 ? 40.205 32.340 38.812 1.00 25.62 85 GLY B C 1
ATOM 3594 O O . GLY B 1 84 ? 38.984 32.479 38.838 1.00 24.18 85 GLY B O 1
ATOM 3595 N N . PHE B 1 85 ? 41.057 33.356 38.956 1.00 23.55 86 PHE B N 1
ATOM 3596 C CA . PHE B 1 85 ? 40.594 34.726 39.134 1.00 23.60 86 PHE B CA 1
ATOM 3597 C C . PHE B 1 85 ? 40.075 35.245 37.813 1.00 25.23 86 PHE B C 1
ATOM 3598 O O . PHE B 1 85 ? 40.820 35.322 36.850 1.00 24.88 86 PHE B O 1
ATOM 3606 N N . CYS B 1 86 ? 38.803 35.623 37.782 1.00 25.70 87 CYS B N 1
ATOM 3607 C CA . CYS B 1 86 ? 38.167 36.043 36.543 1.00 25.80 87 CYS B CA 1
ATOM 3608 C C . CYS B 1 86 ? 37.646 37.467 36.548 1.00 27.88 87 CYS B C 1
ATOM 3609 O O . CYS B 1 86 ? 37.201 37.976 37.575 1.00 28.02 87 CYS B O 1
ATOM 3612 N N . ARG B 1 87 ? 37.713 38.088 35.375 1.00 27.40 88 ARG B N 1
ATOM 3613 C CA . ARG B 1 87 ? 37.012 39.323 35.090 1.00 27.71 88 ARG B CA 1
ATOM 3614 C C . ARG B 1 87 ? 36.050 39.076 33.933 1.00 28.88 88 ARG B C 1
ATOM 3615 O O . ARG B 1 87 ? 36.473 38.966 32.783 1.00 27.48 88 ARG B O 1
ATOM 3623 N N . LEU B 1 88 ? 34.762 38.995 34.225 1.00 32.87 89 LEU B N 1
ATOM 3624 C CA . LEU B 1 88 ? 33.778 38.739 33.176 1.00 34.19 89 LEU B CA 1
ATOM 3625 C C . LEU B 1 88 ? 33.278 40.076 32.644 1.00 39.63 89 LEU B C 1
ATOM 3626 O O . LEU B 1 88 ? 32.976 40.991 33.418 1.00 39.74 89 LEU B O 1
ATOM 3631 N N . SER B 1 89 ? 33.234 40.216 31.323 1.00 38.76 90 SER B N 1
ATOM 3632 C CA . SER B 1 89 ? 32.870 41.492 30.727 1.00 38.91 90 SER B CA 1
ATOM 3633 C C . SER B 1 89 ? 31.381 41.747 30.877 1.00 41.90 90 SER B C 1
ATOM 3634 O O . SER B 1 89 ? 30.620 40.845 31.230 1.00 41.36 90 SER B O 1
ATOM 3637 N N . SER B 1 90 ? 30.972 42.987 30.638 1.00 46.00 91 SER B N 1
ATOM 3638 C CA . SER B 1 90 ? 29.560 43.281 30.467 1.00 46.29 91 SER B CA 1
ATOM 3639 C C . SER B 1 90 ? 29.139 42.608 29.172 1.00 47.35 91 SER B C 1
ATOM 3640 O O . SER B 1 90 ? 29.882 42.615 28.191 1.00 47.72 91 SER B O 1
ATOM 3643 N N . GLY B 1 91 ? 27.947 42.035 29.171 1.00 40.21 92 GLY B N 1
ATOM 3644 C CA . GLY B 1 91 ? 27.525 41.176 28.084 1.00 39.55 92 GLY B CA 1
ATOM 3645 C C . GLY B 1 91 ? 27.799 39.723 28.434 1.00 40.49 92 GLY B C 1
ATOM 3646 O O . GLY B 1 91 ? 27.155 38.817 27.908 1.00 39.35 92 GLY B O 1
ATOM 3647 N N . ALA B 1 92 ? 28.775 39.506 29.310 1.00 36.39 93 ALA B N 1
ATOM 3648 C CA . ALA B 1 92 ? 29.101 38.160 29.788 1.00 35.75 93 ALA B CA 1
ATOM 3649 C C . ALA B 1 92 ? 29.595 37.199 28.704 1.00 37.12 93 ALA B C 1
ATOM 3650 O O . ALA B 1 92 ? 29.541 35.991 28.887 1.00 36.57 93 ALA B O 1
ATOM 3651 N N . LYS B 1 93 ? 30.087 37.732 27.588 1.00 42.13 94 LYS B N 1
ATOM 3652 C CA . LYS B 1 93 ? 30.556 36.888 26.484 1.00 41.43 94 LYS B CA 1
ATOM 3653 C C . LYS B 1 93 ? 32.076 36.923 26.342 1.00 42.04 94 LYS B C 1
ATOM 3654 O O . LYS B 1 93 ? 32.642 36.311 25.433 1.00 41.08 94 LYS B O 1
ATOM 3656 N N . SER B 1 94 ? 32.725 37.645 27.249 1.00 33.42 95 SER B N 1
ATOM 3657 C CA . SER B 1 94 ? 34.173 37.748 27.272 1.00 33.55 95 SER B CA 1
ATOM 3658 C C . SER B 1 94 ? 34.655 37.647 28.718 1.00 34.00 95 SER B C 1
ATOM 3659 O O . SER B 1 94 ? 34.047 38.224 29.618 1.00 33.21 95 SER B O 1
ATOM 3662 N N . CYS B 1 95 ? 35.737 36.908 28.936 1.00 30.06 96 CYS B N 1
ATOM 3663 C CA . CYS B 1 95 ? 36.237 36.690 30.287 1.00 30.13 96 CYS B CA 1
ATOM 3664 C C . CYS B 1 95 ? 37.755 36.633 30.302 1.00 32.74 96 CYS B C 1
ATOM 3665 O O . CYS B 1 95 ? 38.363 35.894 29.528 1.00 33.72 96 CYS B O 1
ATOM 3668 N N . PHE B 1 96 ? 38.357 37.419 31.183 1.00 30.45 97 PHE B N 1
ATOM 3669 C CA . PHE B 1 96 ? 39.793 37.393 31.390 1.00 31.28 97 PHE B CA 1
ATOM 3670 C C . PHE B 1 96 ? 40.080 36.578 32.647 1.00 31.51 97 PHE B C 1
ATOM 3671 O O . PHE B 1 96 ? 39.451 36.791 33.679 1.00 31.25 97 PHE B O 1
ATOM 3679 N N . CYS B 1 97 ? 41.039 35.664 32.573 1.00 28.46 98 CYS B N 1
ATOM 3680 C CA . CYS B 1 97 ? 41.266 34.747 33.675 1.00 28.32 98 CYS B CA 1
ATOM 3681 C C . CYS B 1 97 ? 42.739 34.487 33.927 1.00 29.92 98 CYS B C 1
ATOM 3682 O O . CYS B 1 97 ? 43.493 34.179 33.011 1.00 30.31 98 CYS B O 1
ATOM 3685 N N . ILE B 1 98 ? 43.144 34.627 35.182 1.00 25.65 99 ILE B N 1
ATOM 3686 C CA . ILE B 1 98 ? 44.477 34.238 35.594 1.00 25.86 99 ILE B CA 1
ATOM 3687 C C . ILE B 1 98 ? 44.363 33.078 36.566 1.00 26.86 99 ILE B C 1
ATOM 3688 O O . ILE B 1 98 ? 43.649 33.165 37.568 1.00 26.70 99 ILE B O 1
ATOM 3693 N N . LEU B 1 99 ? 45.092 32.009 36.283 1.00 26.70 100 LEU B N 1
ATOM 3694 C CA . LEU B 1 99 ? 45.024 30.777 37.069 1.00 25.95 100 LEU B CA 1
ATOM 3695 C C . LEU B 1 99 ? 46.304 30.632 37.865 1.00 27.83 100 LEU B C 1
ATOM 3696 O O . LEU B 1 99 ? 47.391 30.560 37.290 1.00 27.76 100 LEU B O 1
ATOM 3701 N N . SER B 1 100 ? 46.176 30.610 39.187 1.00 25.60 101 SER B N 1
ATOM 3702 C CA . SER B 1 100 ? 47.328 30.713 40.071 1.00 24.75 101 SER B CA 1
ATOM 3703 C C . SER B 1 100 ? 47.133 29.971 41.384 1.00 25.59 101 SER B C 1
ATOM 3704 O O . SER B 1 100 ? 46.023 29.901 41.899 1.00 24.54 101 SER B O 1
ATOM 3707 N N . TYR B 1 101 ? 48.228 29.438 41.921 1.00 25.78 102 TYR B N 1
ATOM 3708 C CA . TYR B 1 101 ? 48.231 28.827 43.251 1.00 26.22 102 TYR B CA 1
ATOM 3709 C C . TYR B 1 101 ? 48.198 29.854 44.381 1.00 27.59 102 TYR B C 1
ATOM 3710 O O . TYR B 1 101 ? 47.983 29.499 45.539 1.00 27.46 102 TYR B O 1
ATOM 3719 N N . LEU B 1 102 ? 48.451 31.121 44.054 1.00 24.82 103 LEU B N 1
ATOM 3720 C CA . LEU B 1 102 ? 48.461 32.172 45.073 1.00 24.99 103 LEU B CA 1
ATOM 3721 C C . LEU B 1 102 ? 47.048 32.707 45.290 1.00 27.09 103 LEU B C 1
ATOM 3722 O O . LEU B 1 102 ? 46.448 33.232 44.360 1.00 26.87 103 LEU B O 1
ATOM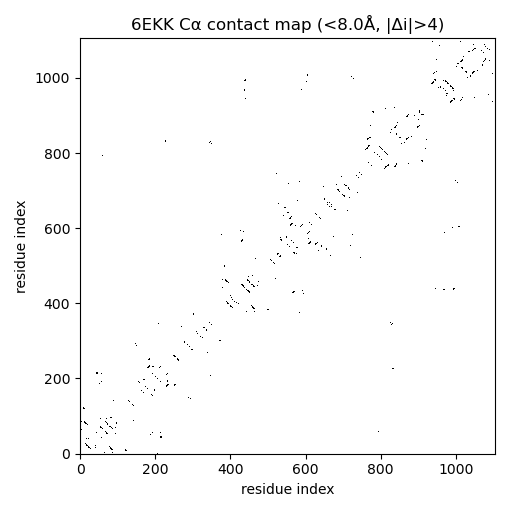 3727 N N . PRO B 1 103 ? 46.528 32.621 46.527 1.00 25.79 104 PRO B N 1
ATOM 3728 C CA . PRO B 1 103 ? 45.161 33.078 46.817 1.00 26.50 104 PRO B CA 1
ATOM 3729 C C . PRO B 1 103 ? 45.089 34.601 47.018 1.00 29.80 104 PRO B C 1
ATOM 3730 O O . PRO B 1 103 ? 44.575 35.085 48.030 1.00 30.07 104 PRO B O 1
ATOM 3734 N N . TRP B 1 104 ? 45.603 35.343 46.046 1.00 28.86 105 TRP B N 1
ATOM 3735 C CA . TRP B 1 104 ? 45.691 36.792 46.155 1.00 29.43 105 TRP B CA 1
ATOM 3736 C C . TRP B 1 104 ? 44.560 37.450 45.380 1.00 30.48 105 TRP B C 1
ATOM 3737 O O . TRP B 1 104 ? 44.768 37.940 44.277 1.00 30.73 105 TRP B O 1
ATOM 3748 N N . PHE B 1 105 ? 43.356 37.429 45.942 1.00 25.49 106 PHE B N 1
ATOM 3749 C CA . PHE B 1 105 ? 42.179 37.880 45.208 1.00 24.86 106 PHE B CA 1
ATOM 3750 C C . PHE B 1 105 ? 42.315 39.330 44.766 1.00 28.09 106 PHE B C 1
ATOM 3751 O O . PHE B 1 105 ? 42.185 39.632 43.583 1.00 27.24 106 PHE B O 1
ATOM 3759 N N . GLU B 1 106 ? 42.604 40.216 45.714 1.00 27.23 107 GLU B N 1
ATOM 3760 C CA . GLU B 1 106 ? 42.697 41.642 45.399 1.00 27.58 107 GLU B CA 1
ATOM 3761 C C . GLU B 1 106 ? 43.828 41.932 44.427 1.00 29.58 107 GLU B C 1
ATOM 3762 O O . GLU B 1 106 ? 43.664 42.730 43.513 1.00 29.74 107 GLU B O 1
ATOM 3768 N N . VAL B 1 107 ? 44.974 41.282 44.611 1.00 26.48 108 VAL B N 1
ATOM 3769 C CA . VAL B 1 107 ? 46.078 41.489 43.689 1.00 26.27 108 VAL B CA 1
ATOM 3770 C C . VAL B 1 107 ? 45.696 41.144 42.251 1.00 28.17 108 VAL B C 1
ATOM 3771 O O . VAL B 1 107 ? 45.931 41.930 41.334 1.00 26.93 108 VAL B O 1
ATOM 3775 N N . PHE B 1 108 ? 45.082 39.984 42.043 1.00 27.29 109 PHE B N 1
ATOM 3776 C CA . PHE B 1 108 ? 44.836 39.547 40.678 1.00 26.66 109 PHE B CA 1
ATOM 3777 C C . PHE B 1 108 ? 43.635 40.242 40.039 1.00 28.32 109 PHE B C 1
ATOM 3778 O O . PHE B 1 108 ? 43.629 40.453 38.838 1.00 28.03 109 PHE B O 1
ATOM 3786 N N . TYR B 1 109 ? 42.626 40.601 40.824 1.00 25.66 110 TYR B N 1
ATOM 3787 C CA . TYR B 1 109 ? 41.512 41.374 40.281 1.00 25.52 110 TYR B CA 1
ATOM 3788 C C . TYR B 1 109 ? 42.031 42.696 39.713 1.00 28.82 110 TYR B C 1
ATOM 3789 O O . TYR B 1 109 ? 41.612 43.136 38.641 1.00 28.94 110 TYR B O 1
ATOM 3798 N N . LYS B 1 110 ? 42.957 43.319 40.427 1.00 27.42 111 LYS B N 1
ATOM 3799 C CA . LYS B 1 110 ? 43.538 44.594 39.961 1.00 27.34 111 LYS B CA 1
ATOM 3800 C C . LYS B 1 110 ? 44.328 44.379 38.682 1.00 28.14 111 LYS B C 1
ATOM 3801 O O . LYS B 1 110 ? 44.214 45.151 37.716 1.00 27.87 111 LYS B O 1
ATOM 3807 N N . LEU B 1 111 ? 45.140 43.336 38.665 1.00 27.18 112 LEU B N 1
ATOM 3808 C CA . LEU B 1 111 ? 45.922 43.037 37.466 1.00 28.05 112 LEU B CA 1
ATOM 3809 C C . LEU B 1 111 ? 45.026 42.754 36.262 1.00 30.51 112 LEU B C 1
ATOM 3810 O O . LEU B 1 111 ? 45.346 43.140 35.134 1.00 29.86 112 LEU B O 1
ATOM 3815 N N . LEU B 1 112 ? 43.889 42.110 36.505 1.00 27.73 113 LEU B N 1
ATOM 3816 C CA . LEU B 1 112 ? 42.955 41.802 35.419 1.00 27.19 113 LEU B CA 1
ATOM 3817 C C . LEU B 1 112 ? 42.359 43.066 34.790 1.00 28.62 113 LEU B C 1
ATOM 3818 O O . LEU B 1 112 ? 42.229 43.159 33.561 1.00 27.90 113 LEU B O 1
ATOM 3823 N N . ASN B 1 113 ? 41.995 44.038 35.616 1.00 30.46 114 ASN B N 1
ATOM 3824 C CA . ASN B 1 113 ? 41.526 45.325 35.096 1.00 30.81 114 ASN B CA 1
ATOM 3825 C C . ASN B 1 113 ? 42.596 46.026 34.260 1.00 35.26 114 ASN B C 1
ATOM 3826 O O . ASN B 1 113 ? 42.305 46.569 33.189 1.00 35.48 114 ASN B O 1
ATOM 3831 N N . ILE B 1 114 ? 43.829 46.035 34.762 1.00 32.50 115 ILE B N 1
ATOM 3832 C CA . ILE B 1 114 ? 44.941 46.667 34.046 1.00 32.26 115 ILE B CA 1
ATOM 3833 C C . ILE B 1 114 ? 45.168 45.980 32.697 1.00 34.76 115 ILE B C 1
ATOM 3834 O O . ILE B 1 114 ? 45.288 46.635 31.660 1.00 34.11 115 ILE B O 1
ATOM 3839 N N . LEU B 1 115 ? 45.189 44.652 32.713 1.00 32.23 116 LEU B N 1
ATOM 3840 C CA . LEU B 1 115 ? 45.401 43.875 31.494 1.00 31.57 116 LEU B CA 1
ATOM 3841 C C . LEU B 1 115 ? 44.259 44.065 30.505 1.00 33.48 116 LEU B C 1
ATOM 3842 O O . LEU B 1 115 ? 44.495 44.243 29.305 1.00 33.15 116 LEU B O 1
ATOM 3847 N N . ALA B 1 116 ? 43.025 44.030 31.004 1.00 29.55 117 ALA B N 1
ATOM 3848 C CA . ALA B 1 116 ? 41.857 44.233 30.152 1.00 29.44 117 ALA B CA 1
ATOM 3849 C C . ALA B 1 116 ? 41.927 45.614 29.477 1.00 32.87 117 ALA B C 1
ATOM 3850 O O . ALA B 1 116 ? 41.531 45.773 28.315 1.00 32.05 117 ALA B O 1
ATOM 3852 N N . ASP B 1 117 ? 42.455 46.601 30.191 1.00 37.06 118 ASP B N 1
ATOM 3853 C CA . ASP B 1 117 ? 42.598 47.936 29.612 1.00 37.92 118 ASP B CA 1
ATOM 3854 C C . ASP B 1 117 ? 43.640 47.954 28.491 1.00 40.18 118 ASP B C 1
ATOM 3855 O O . ASP B 1 117 ? 43.392 48.515 27.426 1.00 40.87 118 ASP B O 1
ATOM 3860 N N . TYR B 1 118 ? 44.797 47.337 28.723 1.00 35.49 119 TYR B N 1
ATOM 3861 C CA . TYR B 1 118 ? 45.820 47.227 27.684 1.00 34.99 119 TYR B CA 1
ATOM 3862 C C . TYR B 1 118 ? 45.271 46.490 26.468 1.00 37.68 119 TYR B C 1
ATOM 3863 O O . TYR B 1 118 ? 45.583 46.825 25.328 1.00 37.79 119 TYR B O 1
ATOM 3872 N N . THR B 1 119 ? 44.462 45.473 26.719 1.00 38.24 120 THR B N 1
ATOM 3873 C CA . THR B 1 119 ? 43.836 44.725 25.636 1.00 37.95 120 THR B CA 1
ATOM 3874 C C . THR B 1 119 ? 42.905 45.619 24.825 1.00 40.39 120 THR B C 1
ATOM 3875 O O . THR B 1 119 ? 43.050 45.726 23.611 1.00 40.90 120 THR B O 1
ATOM 3879 N N . THR B 1 120 ? 41.962 46.272 25.500 1.00 39.98 121 THR B N 1
ATOM 3880 C CA . THR B 1 120 ? 41.026 47.184 24.838 1.00 40.80 121 THR B CA 1
ATOM 3881 C C . THR B 1 120 ? 41.738 48.309 24.086 1.00 43.78 121 THR B C 1
ATOM 3882 O O . THR B 1 120 ? 41.303 48.725 23.015 1.00 43.96 121 THR B O 1
ATOM 3884 N N . LYS B 1 121 ? 42.829 48.801 24.660 1.00 42.29 122 LYS B N 1
ATOM 3885 C CA . LYS B 1 121 ? 43.576 49.908 24.070 1.00 42.64 122 LYS B CA 1
ATOM 3886 C C . LYS B 1 121 ? 44.657 49.433 23.097 1.00 46.07 122 LYS B C 1
ATOM 3887 O O . LYS B 1 121 ? 45.406 50.248 22.546 1.00 46.96 122 LYS B O 1
ATOM 3893 N N . ARG B 1 122 ? 44.726 48.120 22.900 1.00 42.93 123 ARG B N 1
ATOM 3894 C CA . ARG B 1 122 ? 45.699 47.480 22.017 1.00 42.95 123 ARG B CA 1
ATOM 3895 C C . ARG B 1 122 ? 47.121 47.894 22.369 1.00 45.25 123 ARG B C 1
ATOM 3896 O O . ARG B 1 122 ? 47.930 48.204 21.493 1.00 45.35 123 ARG B O 1
ATOM 3898 N N . GLN B 1 123 ? 47.421 47.916 23.663 1.00 38.44 124 GLN B N 1
ATOM 3899 C CA . GLN B 1 123 ? 48.772 48.221 24.103 1.00 38.23 124 GLN B CA 1
ATOM 3900 C C . GLN B 1 123 ? 49.491 46.909 24.387 1.00 40.33 124 GLN B C 1
ATOM 3901 O O . GLN B 1 123 ? 49.590 46.471 25.541 1.00 39.66 124 GLN B O 1
ATOM 3907 N N . GLU B 1 124 ? 49.974 46.278 23.321 1.00 49.04 125 GLU B N 1
ATOM 3908 C CA . GLU B 1 124 ? 50.498 44.920 23.410 1.00 49.01 125 GLU B CA 1
ATOM 3909 C C . GLU B 1 124 ? 51.882 44.845 24.044 1.00 50.93 125 GLU B C 1
ATOM 3910 O O . GLU B 1 124 ? 52.256 43.809 24.589 1.00 49.66 125 GLU B O 1
ATOM 3916 N N . ASN B 1 125 ? 52.644 45.930 23.972 1.00 40.65 126 ASN B N 1
ATOM 3917 C CA . ASN B 1 125 ? 53.940 45.959 24.631 1.00 40.52 126 ASN B CA 1
ATOM 3918 C C . ASN B 1 125 ? 53.790 46.010 26.147 1.00 40.67 126 ASN B C 1
ATOM 3919 O O . ASN B 1 125 ? 54.507 45.318 26.858 1.00 40.25 126 ASN B O 1
ATOM 3924 N N . GLN B 1 126 ? 52.853 46.820 26.636 1.00 38.49 127 GLN B N 1
ATOM 3925 C CA . GLN B 1 126 ? 52.603 46.943 28.079 1.00 38.16 127 GLN B CA 1
ATOM 3926 C C . GLN B 1 126 ? 51.955 45.679 28.659 1.00 39.69 127 GLN B C 1
ATOM 3927 O O . GLN B 1 126 ? 52.392 45.157 29.688 1.00 37.63 127 GLN B O 1
ATOM 3933 N N . TRP B 1 127 ? 50.905 45.202 27.994 1.00 41.56 128 TRP B N 1
ATOM 3934 C CA . TRP B 1 127 ? 50.472 43.806 28.131 1.00 41.40 128 TRP B CA 1
ATOM 3935 C C . TRP B 1 127 ? 51.746 43.065 27.776 1.00 46.57 128 TRP B C 1
ATOM 3936 O O . TRP B 1 127 ? 52.549 43.624 27.072 1.00 48.93 128 TRP B O 1
ATOM 3947 N N . ASN B 1 128 ? 51.981 41.871 28.283 1.00 52.55 129 ASN B N 1
ATOM 3948 C CA . ASN B 1 128 ? 53.216 41.137 27.969 1.00 51.84 129 ASN B CA 1
ATOM 3949 C C . ASN B 1 128 ? 54.385 41.604 28.826 1.00 51.62 129 ASN B C 1
ATOM 3950 O O . ASN B 1 128 ? 55.014 40.773 29.457 1.00 50.41 129 ASN B O 1
ATOM 3955 N N . GLU B 1 129 ? 54.689 42.907 28.862 1.00 33.91 130 GLU B N 1
ATOM 3956 C CA . GLU B 1 129 ? 55.680 43.392 29.821 1.00 33.87 130 GLU B CA 1
ATOM 3957 C C . GLU B 1 129 ? 55.182 43.134 31.244 1.00 33.38 130 GLU B C 1
ATOM 3958 O O . GLU B 1 129 ? 55.936 42.692 32.111 1.00 32.40 130 GLU B O 1
ATOM 3960 N N . LEU B 1 130 ? 53.906 43.413 31.475 1.00 35.71 131 LEU B N 1
ATOM 3961 C CA . LEU B 1 130 ? 53.318 43.206 32.795 1.00 36.27 131 LEU B CA 1
ATOM 3962 C C . LEU B 1 130 ? 53.292 41.712 33.134 1.00 36.56 131 LEU B C 1
ATOM 3963 O O . LEU B 1 130 ? 53.697 41.305 34.229 1.00 35.35 131 LEU B O 1
ATOM 3968 N N . LEU B 1 131 ? 52.827 40.911 32.177 1.00 31.46 132 LEU B N 1
ATOM 3969 C CA . LEU B 1 131 ? 52.728 39.466 32.344 1.00 30.88 132 LEU B CA 1
ATOM 3970 C C . LEU B 1 131 ? 54.086 38.772 32.423 1.00 32.60 132 LEU B C 1
ATOM 3971 O O . LEU B 1 131 ? 54.244 37.834 33.184 1.00 31.54 132 LEU B O 1
ATOM 3976 N N . GLU B 1 132 ? 55.059 39.227 31.632 1.00 33.17 133 GLU B N 1
ATOM 3977 C CA . GLU B 1 132 ? 56.398 38.641 31.658 1.00 33.19 133 GLU B CA 1
ATOM 3978 C C . GLU B 1 132 ? 57.082 38.895 32.989 1.00 34.08 133 GLU B C 1
ATOM 3979 O O . GLU B 1 132 ? 57.699 37.996 33.568 1.00 34.16 133 GLU B O 1
ATOM 3985 N N . THR B 1 133 ? 56.973 40.128 33.475 1.00 28.57 134 THR B N 1
ATOM 3986 C CA . THR B 1 133 ? 57.611 40.502 34.730 1.00 28.44 134 THR B CA 1
ATOM 3987 C C . THR B 1 133 ? 56.990 39.699 35.875 1.00 29.48 134 THR B C 1
ATOM 3988 O O . THR B 1 133 ? 57.693 39.194 36.746 1.00 29.37 134 THR B O 1
ATOM 3992 N N . LEU B 1 134 ? 55.669 39.583 35.856 1.00 28.10 135 LEU B N 1
ATOM 3993 C CA . LEU B 1 134 ? 54.965 38.824 36.876 1.00 27.78 135 LEU B CA 1
ATOM 3994 C C . LEU B 1 134 ? 55.364 37.353 36.844 1.00 30.00 135 LEU B C 1
ATOM 3995 O O . LEU B 1 134 ? 55.658 36.759 37.886 1.00 29.59 135 LEU B O 1
ATOM 4000 N N . HIS B 1 135 ? 55.391 36.768 35.649 1.00 33.89 136 HIS B N 1
ATOM 4001 C CA . HIS B 1 135 ? 55.603 35.324 35.547 1.00 33.99 136 HIS B CA 1
ATOM 4002 C C . HIS B 1 135 ? 57.028 34.954 35.948 1.00 36.93 136 HIS B C 1
ATOM 4003 O O . HIS B 1 135 ? 57.275 33.874 36.489 1.00 36.06 136 HIS B O 1
ATOM 4010 N N . LYS B 1 136 ? 57.958 35.868 35.699 1.00 36.99 137 LYS B N 1
ATOM 4011 C CA . LYS B 1 136 ? 59.358 35.660 36.059 1.00 37.12 137 LYS B CA 1
ATOM 4012 C C . LYS B 1 136 ? 59.631 35.908 37.532 1.00 38.32 137 LYS B C 1
ATOM 4013 O O . LYS B 1 136 ? 60.705 35.591 38.026 1.00 39.26 137 LYS B O 1
ATOM 4017 N N . LEU B 1 137 ? 58.679 36.503 38.232 1.00 32.88 138 LEU B N 1
ATOM 4018 C CA . LEU B 1 137 ? 58.951 36.951 39.599 1.00 33.30 138 LEU B CA 1
ATOM 4019 C C . LEU B 1 137 ? 59.138 35.780 40.555 1.00 36.31 138 LEU B C 1
ATOM 4020 O O . LEU B 1 137 ? 58.273 34.915 40.654 1.00 34.30 138 LEU B O 1
ATOM 4025 N N . PRO B 1 138 ? 60.274 35.752 41.274 1.00 40.33 139 PRO B N 1
ATOM 4026 C CA . PRO B 1 138 ? 60.388 34.769 42.356 1.00 40.07 139 PRO B CA 1
ATOM 4027 C C . PRO B 1 138 ? 59.275 35.031 43.360 1.00 42.40 139 PRO B C 1
ATOM 4028 O O . PRO B 1 138 ? 58.979 36.208 43.565 1.00 41.92 139 PRO B O 1
ATOM 4032 N N . ILE B 1 139 ? 58.659 33.995 43.934 1.00 41.83 140 ILE B N 1
ATOM 4033 C CA . ILE B 1 139 ? 57.566 34.202 44.882 1.00 42.10 140 ILE B CA 1
ATOM 4034 C C . ILE B 1 139 ? 58.014 35.112 46.019 1.00 45.37 140 ILE B C 1
ATOM 4035 O O . ILE B 1 139 ? 58.888 34.747 46.807 1.00 44.72 140 ILE B O 1
ATOM 4040 N N . PRO B 1 140 ? 57.416 36.305 46.102 1.00 44.41 141 PRO B N 1
ATOM 4041 C CA . PRO B 1 140 ? 57.829 37.313 47.084 1.00 45.09 141 PRO B CA 1
ATOM 4042 C C . PRO B 1 140 ? 57.200 37.066 48.455 1.00 48.15 141 PRO B C 1
ATOM 4043 O O . PRO B 1 140 ? 56.117 36.479 48.526 1.00 47.97 141 PRO B O 1
ATOM 4047 N N . ASP B 1 141 ? 57.881 37.505 49.511 1.00 52.03 142 ASP B N 1
ATOM 4048 C CA . ASP B 1 141 ? 57.449 37.301 50.895 1.00 52.63 142 ASP B CA 1
ATOM 4049 C C . ASP B 1 141 ? 56.253 38.159 51.300 1.00 55.76 142 ASP B C 1
ATOM 4050 O O . ASP B 1 141 ? 56.008 39.199 50.698 1.00 55.63 142 ASP B O 1
ATOM 4055 N N . PRO B 1 142 ? 55.515 37.730 52.344 1.00 53.56 143 PRO B N 1
ATOM 4056 C CA . PRO B 1 142 ? 54.408 38.539 52.870 1.00 53.29 143 PRO B CA 1
ATOM 4057 C C . PRO B 1 142 ? 54.861 39.917 53.336 1.00 55.07 143 PRO B C 1
ATOM 4058 O O . PRO B 1 142 ? 55.928 40.058 53.939 1.00 55.05 143 PRO B O 1
ATOM 4062 N N . GLY B 1 143 ? 54.062 40.935 53.027 1.00 47.62 144 GLY B N 1
ATOM 4063 C CA . GLY B 1 143 ? 54.368 42.294 53.441 1.00 47.21 144 GLY B CA 1
ATOM 4064 C C . GLY B 1 143 ? 55.280 43.061 52.498 1.00 48.83 144 GLY B C 1
ATOM 4065 O O . GLY B 1 143 ? 55.399 44.282 52.603 1.00 48.81 144 GLY B O 1
ATOM 4066 N N . VAL B 1 144 ? 55.929 42.362 51.570 1.00 41.04 145 VAL B N 1
ATOM 4067 C CA . VAL B 1 144 ? 56.863 43.040 50.669 1.00 40.64 145 VAL B CA 1
ATOM 4068 C C . VAL B 1 144 ? 56.111 43.693 49.518 1.00 41.20 145 VAL B C 1
ATOM 4069 O O . VAL B 1 144 ? 55.145 43.138 48.994 1.00 40.31 145 VAL B O 1
ATOM 4073 N N . SER B 1 145 ? 56.548 44.895 49.156 1.00 41.98 146 SER B N 1
ATOM 4074 C CA . SER B 1 145 ? 55.957 45.634 48.060 1.00 41.59 146 SER B CA 1
ATOM 4075 C C . SER B 1 145 ? 56.588 45.231 46.728 1.00 42.50 146 SER B C 1
ATOM 4076 O O . SER B 1 145 ? 57.804 45.097 46.622 1.00 42.99 146 SER B O 1
ATOM 4079 N N . VAL B 1 146 ? 55.751 45.036 45.716 1.00 33.03 147 VAL B N 1
ATOM 4080 C CA . VAL B 1 146 ? 56.200 44.554 44.418 1.00 32.38 147 VAL B CA 1
ATOM 4081 C C . VAL B 1 146 ? 55.743 45.484 43.324 1.00 33.00 147 VAL B C 1
ATOM 4082 O O . VAL B 1 146 ? 54.544 45.655 43.144 1.00 32.46 147 VAL B O 1
ATOM 4086 N N . HIS B 1 147 ? 56.678 46.088 42.591 1.00 34.07 148 HIS B N 1
ATOM 4087 C CA . HIS B 1 147 ? 56.306 46.824 41.398 1.00 33.79 148 HIS B CA 1
ATOM 4088 C C . HIS B 1 147 ? 56.577 46.006 40.142 1.00 36.13 148 HIS B C 1
ATOM 4089 O O . HIS B 1 147 ? 57.718 45.662 39.862 1.00 35.97 148 HIS B O 1
ATOM 4096 N N . LEU B 1 148 ? 55.524 45.710 39.391 1.00 32.95 149 LEU B N 1
ATOM 4097 C CA . LEU B 1 148 ? 55.669 45.040 38.105 1.00 33.42 149 LEU B CA 1
ATOM 4098 C C . LEU B 1 148 ? 56.017 46.035 36.992 1.00 35.55 149 LEU B C 1
ATOM 4099 O O . LEU B 1 148 ? 56.644 45.677 35.993 1.00 34.84 149 LEU B O 1
ATOM 4104 N N . SER B 1 149 ? 55.576 47.278 37.175 1.00 31.57 150 SER B N 1
ATOM 4105 C CA . SER B 1 149 ? 55.855 48.387 36.256 1.00 31.59 150 SER B CA 1
ATOM 4106 C C . SER B 1 149 ? 55.575 49.697 36.978 1.00 34.04 150 SER B C 1
ATOM 4107 O O . SER B 1 149 ? 55.185 49.688 38.140 1.00 32.78 150 SER B O 1
ATOM 4110 N N . VAL B 1 150 ? 55.730 50.821 36.280 1.00 34.44 151 VAL B N 1
ATOM 4111 C CA . VAL B 1 150 ? 55.411 52.117 36.878 1.00 34.65 151 VAL B CA 1
ATOM 4112 C C . VAL B 1 150 ? 53.894 52.208 37.121 1.00 35.11 151 VAL B C 1
ATOM 4113 O O . VAL B 1 150 ? 53.437 52.998 37.950 1.00 35.55 151 VAL B O 1
ATOM 4117 N N . HIS B 1 151 ? 53.127 51.363 36.428 1.00 31.96 152 HIS B N 1
ATOM 4118 C CA . HIS B 1 151 ? 51.665 51.414 36.480 1.00 32.29 152 HIS B CA 1
ATOM 4119 C C . HIS B 1 151 ? 51.037 50.391 37.427 1.00 33.76 152 HIS B C 1
ATOM 4120 O O . HIS B 1 151 ? 49.818 50.354 37.583 1.00 33.40 152 HIS B O 1
ATOM 4127 N N . SER B 1 152 ? 51.853 49.551 38.051 1.00 31.24 153 SER B N 1
ATOM 4128 C CA . SER B 1 152 ? 51.306 48.398 38.768 1.00 30.45 153 SER B CA 1
ATOM 4129 C C . SER B 1 152 ? 52.152 47.978 39.940 1.00 32.37 153 SER B C 1
ATOM 4130 O O . SER B 1 152 ? 53.319 47.619 39.780 1.00 31.82 153 SER B O 1
ATOM 4133 N N . TYR B 1 153 ? 51.563 48.017 41.131 1.00 32.84 154 TYR B N 1
ATOM 4134 C CA . TYR B 1 153 ? 52.231 47.466 42.293 1.00 32.87 154 TYR B CA 1
ATOM 4135 C C . TYR B 1 153 ? 51.249 46.865 43.282 1.00 34.10 154 TYR B C 1
ATOM 4136 O O . TYR B 1 153 ? 50.070 47.199 43.292 1.00 33.55 154 TYR B O 1
ATOM 4145 N N . PHE B 1 154 ? 51.759 46.004 44.143 1.00 33.12 155 PHE B N 1
ATOM 4146 C CA . PHE B 1 154 ? 50.949 45.448 45.208 1.00 32.88 155 PHE B CA 1
ATOM 4147 C C . PHE B 1 154 ? 51.824 45.040 46.368 1.00 35.25 155 PHE B C 1
ATOM 4148 O O . PHE B 1 154 ? 53.041 44.896 46.231 1.00 34.21 155 PHE B O 1
ATOM 4156 N N . THR B 1 155 ? 51.181 44.841 47.511 1.00 34.14 156 THR B N 1
ATOM 4157 C CA . THR B 1 155 ? 51.827 44.266 48.665 1.00 34.55 156 THR B CA 1
ATOM 4158 C C . THR B 1 155 ? 51.405 42.795 48.789 1.00 35.67 156 THR B C 1
ATOM 4159 O O . THR B 1 155 ? 50.226 42.471 48.700 1.00 34.20 156 THR B O 1
ATOM 4163 N N . VAL B 1 156 ? 52.381 41.915 48.958 1.00 34.29 157 VAL B N 1
ATOM 4164 C CA . VAL B 1 156 ? 52.094 40.497 49.117 1.00 34.97 157 VAL B CA 1
ATOM 4165 C C . VAL B 1 156 ? 51.289 40.295 50.379 1.00 37.44 157 VAL B C 1
ATOM 4166 O O . VAL B 1 156 ? 51.724 40.719 51.446 1.00 36.97 157 VAL B O 1
ATOM 4170 N N . PRO B 1 157 ? 50.109 39.667 50.260 1.00 41.14 158 PRO B N 1
ATOM 4171 C CA . PRO B 1 157 ? 49.262 39.451 51.440 1.00 41.49 158 PRO B CA 1
ATOM 4172 C C . PRO B 1 157 ? 49.996 38.703 52.547 1.00 44.28 158 PRO B C 1
ATOM 4173 O O . PRO B 1 157 ? 50.962 37.983 52.277 1.00 43.37 158 PRO B O 1
ATOM 4177 N N . ASP B 1 158 ? 49.559 38.913 53.784 1.00 49.42 159 ASP B N 1
ATOM 4178 C CA . ASP B 1 158 ? 50.045 38.139 54.911 1.00 50.13 159 ASP B CA 1
ATOM 4179 C C . ASP B 1 158 ? 48.888 37.288 55.416 1.00 53.41 159 ASP B C 1
ATOM 4180 O O . ASP B 1 158 ? 47.927 37.798 55.992 1.00 53.21 159 ASP B O 1
ATOM 4185 N N . THR B 1 159 ? 48.985 35.987 55.183 1.00 67.95 160 THR B N 1
ATOM 4186 C CA . THR B 1 159 ? 47.910 35.065 55.511 1.00 68.00 160 THR B CA 1
ATOM 4187 C C . THR B 1 159 ? 47.723 34.924 57.024 1.00 69.49 160 THR B C 1
ATOM 4188 O O . THR B 1 159 ? 46.688 34.450 57.491 1.00 69.61 160 THR B O 1
ATOM 4192 N N . ARG B 1 160 ? 48.723 35.356 57.785 1.00 55.95 161 ARG B N 1
ATOM 4193 C CA . ARG B 1 160 ? 48.665 35.314 59.242 1.00 55.36 161 ARG B CA 1
ATOM 4194 C C . ARG B 1 160 ? 47.719 36.373 59.807 1.00 55.80 161 ARG B C 1
ATOM 4195 O O . ARG B 1 160 ? 47.451 36.395 61.009 1.00 55.65 161 ARG B O 1
ATOM 4197 N N . GLU B 1 161 ? 47.215 37.254 58.946 1.00 43.56 162 GLU B N 1
ATOM 4198 C CA . GLU B 1 161 ? 46.308 38.307 59.396 1.00 42.82 162 GLU B CA 1
ATOM 4199 C C . GLU B 1 161 ? 44.857 38.002 59.038 1.00 43.35 162 GLU B C 1
ATOM 4200 O O . GLU B 1 161 ? 44.572 37.438 57.989 1.00 42.66 162 GLU B O 1
ATOM 4206 N N . LEU B 1 162 ? 43.941 38.384 59.917 1.00 37.49 163 LEU B N 1
ATOM 4207 C CA . LEU B 1 162 ? 42.522 38.200 59.649 1.00 36.80 163 LEU B CA 1
ATOM 4208 C C . LEU B 1 162 ? 42.073 39.117 58.520 1.00 38.82 163 LEU B C 1
ATOM 4209 O O . LEU B 1 162 ? 42.537 40.258 58.416 1.00 38.71 163 LEU B O 1
ATOM 4214 N N . PRO B 1 163 ? 41.157 38.626 57.677 1.00 31.07 164 PRO B N 1
ATOM 4215 C CA . PRO B 1 163 ? 40.570 39.452 56.624 1.00 30.89 164 PRO B CA 1
ATOM 4216 C C . PRO B 1 163 ? 39.796 40.615 57.210 1.00 32.71 164 PRO B C 1
ATOM 4217 O O . PRO B 1 163 ? 39.052 40.443 58.191 1.00 32.47 164 PRO B O 1
ATOM 4221 N N A SER B 1 164 ? 39.972 41.793 56.618 0.26 31.03 165 SER B N 1
ATOM 4222 N N B SER B 1 164 ? 39.947 41.778 56.596 0.74 31.00 165 SER B N 1
ATOM 4223 C CA A SER B 1 164 ? 39.285 43.002 57.062 0.26 31.32 165 SER B CA 1
ATOM 4224 C CA B SER B 1 164 ? 39.276 42.980 57.050 0.74 31.36 165 SER B CA 1
ATOM 4225 C C A SER B 1 164 ? 38.276 43.491 56.027 0.26 33.13 165 SER B C 1
ATOM 4226 C C B SER B 1 164 ? 38.267 43.486 56.019 0.74 33.08 165 SER B C 1
ATOM 4227 O O A SER B 1 164 ? 38.420 43.241 54.827 0.26 32.58 165 SER B O 1
ATOM 4228 O O B SER B 1 164 ? 3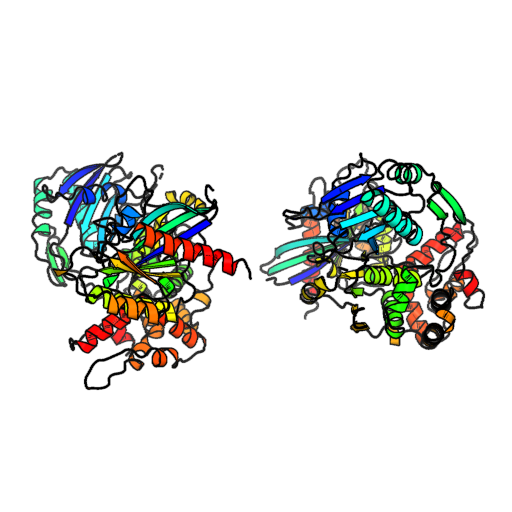8.395 43.226 54.812 0.74 32.06 165 SER B O 1
ATOM 4233 N N . ILE B 1 165 ? 37.255 44.193 56.507 1.00 31.10 166 ILE B N 1
ATOM 4234 C CA . ILE B 1 165 ? 36.227 44.769 55.648 1.00 30.75 166 ILE B CA 1
ATOM 4235 C C . ILE B 1 165 ? 36.450 46.273 55.620 1.00 35.21 166 ILE B C 1
ATOM 4236 O O . ILE B 1 165 ? 36.566 46.888 56.670 1.00 35.95 166 ILE B O 1
ATOM 4241 N N . PRO B 1 166 ? 36.492 46.879 54.421 1.00 33.84 167 PRO B N 1
ATOM 4242 C CA . PRO B 1 166 ? 36.144 46.282 53.131 1.00 33.09 167 PRO B CA 1
ATOM 4243 C C . PRO B 1 166 ? 37.310 45.837 52.251 1.00 33.37 167 PRO B C 1
ATOM 4244 O O . PRO B 1 166 ? 37.064 45.538 51.094 1.00 33.58 167 PRO B O 1
ATOM 4248 N N . GLU B 1 167 ? 38.532 45.750 52.759 1.00 33.71 168 GLU B N 1
ATOM 4249 C CA . GLU B 1 167 ? 39.633 45.403 51.858 1.00 33.88 168 GLU B CA 1
ATOM 4250 C C . GLU B 1 167 ? 39.583 43.956 51.357 1.00 34.07 168 GLU B C 1
ATOM 4251 O O . GLU B 1 167 ? 40.031 43.689 50.246 1.00 32.45 168 GLU B O 1
ATOM 4257 N N . ASN B 1 168 ? 39.070 43.021 52.163 1.00 29.03 169 ASN B N 1
ATOM 4258 C CA . ASN B 1 168 ? 38.920 41.646 51.690 1.00 28.67 169 ASN B CA 1
ATOM 4259 C C . ASN B 1 168 ? 37.645 41.527 50.854 1.00 30.86 169 ASN B C 1
ATOM 4260 O O . ASN B 1 168 ? 36.543 41.668 51.379 1.00 30.77 169 ASN B O 1
ATOM 4265 N N . ARG B 1 169 ? 37.791 41.299 49.546 1.00 28.52 170 ARG B N 1
ATOM 4266 C CA . ARG B 1 169 ? 36.641 41.264 48.648 1.00 28.00 170 ARG B CA 1
ATOM 4267 C C . ARG B 1 169 ? 35.639 40.143 48.987 1.00 28.99 170 ARG B C 1
ATOM 4268 O O . ARG B 1 169 ? 34.426 40.354 48.948 1.00 28.78 170 ARG B O 1
ATOM 4276 N N . ASN B 1 170 ? 36.150 38.959 49.298 1.00 29.13 171 ASN B N 1
ATOM 4277 C CA . ASN B 1 170 ? 35.286 37.819 49.612 1.00 27.99 171 ASN B CA 1
ATOM 4278 C C . ASN B 1 170 ? 34.444 38.041 50.871 1.00 29.84 171 ASN B C 1
ATOM 4279 O O . ASN B 1 170 ? 33.216 37.918 50.836 1.00 28.51 171 ASN B O 1
ATOM 4284 N N . LEU B 1 171 ? 35.095 38.393 51.976 1.00 28.58 172 LEU B N 1
ATOM 4285 C CA . LEU B 1 171 ? 34.389 38.540 53.249 1.00 28.65 172 LEU B CA 1
ATOM 4286 C C . LEU B 1 171 ? 33.400 39.694 53.153 1.00 30.42 172 LEU B C 1
ATOM 4287 O O . LEU B 1 171 ? 32.256 39.600 53.599 1.00 29.15 172 LEU B O 1
ATOM 4292 N N . THR B 1 172 ? 33.852 40.788 52.549 1.00 30.86 173 THR B N 1
ATOM 4293 C CA . THR B 1 172 ? 33.011 41.970 52.394 1.00 30.93 173 THR B CA 1
ATOM 4294 C C . THR B 1 172 ? 31.725 41.649 51.623 1.00 32.18 173 THR B C 1
ATOM 4295 O O . THR B 1 172 ? 30.628 41.914 52.104 1.00 32.23 173 THR B O 1
ATOM 4299 N N . GLU B 1 173 ? 31.848 41.061 50.439 1.00 30.88 174 GLU B N 1
ATOM 4300 C CA . GLU B 1 173 ? 30.657 40.790 49.636 1.00 30.25 174 GLU B CA 1
ATOM 4301 C C . GLU B 1 173 ? 29.787 39.696 50.293 1.00 31.40 174 GLU B C 1
ATOM 4302 O O . GLU B 1 173 ? 28.560 39.738 50.224 1.00 30.80 174 GLU B O 1
ATOM 4308 N N . TYR B 1 174 ? 30.423 38.735 50.949 1.00 28.78 175 TYR B N 1
ATOM 4309 C CA . TYR B 1 174 ? 29.673 37.718 51.696 1.00 28.35 175 TYR B CA 1
ATOM 4310 C C . TYR B 1 174 ? 28.819 38.382 52.777 1.00 31.67 175 TYR B C 1
ATOM 4311 O O . TYR B 1 174 ? 27.625 38.096 52.893 1.00 31.15 175 TYR B O 1
ATOM 4320 N N . PHE B 1 175 ? 29.427 39.298 53.532 1.00 30.57 176 PHE B N 1
ATOM 4321 C CA . PHE B 1 175 ? 28.758 39.921 54.673 1.00 31.90 176 PHE B CA 1
ATOM 4322 C C . PHE B 1 175 ? 27.611 40.825 54.227 1.00 34.44 176 PHE B C 1
ATOM 4323 O O . PHE B 1 175 ? 26.572 40.908 54.889 1.00 34.56 176 PHE B O 1
ATOM 4331 N N . VAL B 1 176 ? 27.803 41.492 53.096 1.00 36.13 177 VAL B N 1
ATOM 4332 C CA . VAL B 1 176 ? 26.800 42.399 52.551 1.00 36.26 177 VAL B CA 1
ATOM 4333 C C . VAL B 1 176 ? 25.601 41.647 51.956 1.00 37.33 177 VAL B C 1
ATOM 4334 O O . VAL B 1 176 ? 24.467 42.121 52.017 1.00 37.11 177 VAL B O 1
ATOM 4338 N N . ALA B 1 177 ? 25.856 40.458 51.418 1.00 33.68 178 ALA B N 1
ATOM 4339 C CA . ALA B 1 177 ? 24.835 39.663 50.722 1.00 33.05 178 ALA B CA 1
ATOM 4340 C C . ALA B 1 177 ? 23.979 38.738 51.604 1.00 34.96 178 ALA B C 1
ATOM 4341 O O . ALA B 1 177 ? 22.818 38.470 51.295 1.00 34.74 178 ALA B O 1
ATOM 4343 N N . VAL B 1 178 ? 24.556 38.217 52.675 1.00 32.50 179 VAL B N 1
ATOM 4344 C CA . VAL B 1 178 ? 23.916 37.116 53.398 1.00 31.75 179 VAL B CA 1
ATOM 4345 C C . VAL B 1 178 ? 23.546 37.525 54.817 1.00 34.88 179 VAL B C 1
ATOM 4346 O O . VAL B 1 178 ? 24.394 38.021 55.549 1.00 34.50 179 VAL B O 1
ATOM 4350 N N . ASP B 1 179 ? 22.281 37.321 55.186 1.00 41.71 180 ASP B N 1
ATOM 4351 C CA . ASP B 1 179 ? 21.786 37.633 56.532 1.00 42.93 180 ASP B CA 1
ATOM 4352 C C . ASP B 1 179 ? 22.688 37.061 57.612 1.00 44.14 180 ASP B C 1
ATOM 4353 O O . ASP B 1 179 ? 23.329 36.028 57.413 1.00 43.09 180 ASP B O 1
ATOM 4358 N N . VAL B 1 180 ? 22.715 37.715 58.763 1.00 32.95 181 VAL B N 1
ATOM 4359 C CA . VAL B 1 180 ? 23.431 37.170 59.905 1.00 32.39 181 VAL B CA 1
ATOM 4360 C C . VAL B 1 180 ? 22.925 35.765 60.233 1.00 33.77 181 VAL B C 1
ATOM 4361 O O . VAL B 1 180 ? 23.714 34.846 60.445 1.00 33.21 181 VAL B O 1
ATOM 4365 N N . ASN B 1 181 ? 21.610 35.589 60.234 1.00 33.27 182 ASN B N 1
ATOM 4366 C CA . ASN B 1 181 ? 21.046 34.282 60.543 1.00 33.37 182 ASN B CA 1
ATOM 4367 C C . ASN B 1 181 ? 21.481 33.229 59.540 1.00 33.76 182 ASN B C 1
ATOM 4368 O O . ASN B 1 181 ? 21.715 32.082 59.901 1.00 32.78 182 ASN B O 1
ATOM 4373 N N . ASN B 1 182 ? 21.637 33.619 58.279 1.00 31.39 183 ASN B N 1
ATOM 4374 C CA . ASN B 1 182 ? 22.074 32.643 57.296 1.00 30.31 183 ASN B CA 1
ATOM 4375 C C . ASN B 1 182 ? 23.576 32.387 57.378 1.00 31.86 183 ASN B C 1
ATOM 4376 O O . ASN B 1 182 ? 24.023 31.277 57.117 1.00 31.66 183 ASN B O 1
ATOM 4381 N N . MET B 1 183 ? 24.350 33.395 57.765 1.00 29.09 184 MET B N 1
ATOM 4382 C CA . MET B 1 183 ? 25.770 33.197 58.046 1.00 28.85 184 MET B CA 1
ATOM 4383 C C . MET B 1 183 ? 25.940 32.182 59.176 1.00 31.39 184 MET B C 1
ATOM 4384 O O . MET B 1 183 ? 26.838 31.344 59.148 1.00 30.45 184 MET B O 1
ATOM 4389 N N . LEU B 1 184 ? 25.075 32.281 60.180 1.00 29.59 185 LEU B N 1
ATOM 4390 C CA . LEU B 1 184 ? 25.127 31.375 61.324 1.00 28.45 185 LEU B CA 1
ATOM 4391 C C . LEU B 1 184 ? 24.809 29.953 60.884 1.00 30.10 185 LEU B C 1
ATOM 4392 O O . LEU B 1 184 ? 25.463 28.998 61.310 1.00 29.31 185 LEU B O 1
ATOM 4397 N N . HIS B 1 185 ? 23.815 29.818 60.011 1.00 30.60 186 HIS B N 1
ATOM 4398 C CA . HIS B 1 185 ? 23.445 28.506 59.481 1.00 30.27 186 HIS B CA 1
ATOM 4399 C C . HIS B 1 185 ? 24.550 27.882 58.633 1.00 31.57 186 HIS B C 1
ATOM 4400 O O . HIS B 1 185 ? 24.794 26.683 58.730 1.00 31.26 186 HIS B O 1
ATOM 4407 N N . LEU B 1 186 ? 25.225 28.681 57.805 1.00 27.36 187 LEU B N 1
ATOM 4408 C CA . LEU B 1 186 ? 26.317 28.139 56.993 1.00 26.88 187 LEU B CA 1
ATOM 4409 C C . LEU B 1 186 ? 27.436 27.640 57.887 1.00 28.40 187 LEU B C 1
ATOM 4410 O O . LEU B 1 186 ? 27.974 26.551 57.683 1.00 26.20 187 LEU B O 1
ATOM 4415 N N . TYR B 1 187 ? 27.777 28.462 58.876 1.00 25.90 188 TYR B N 1
ATOM 4416 C CA . TYR B 1 187 ? 28.797 28.144 59.863 1.00 25.08 188 TYR B CA 1
ATOM 4417 C C . TYR B 1 187 ? 28.459 26.827 60.560 1.00 25.83 188 TYR B C 1
ATOM 4418 O O . TYR B 1 187 ? 29.278 25.907 60.604 1.00 24.65 188 TYR B O 1
ATOM 4427 N N . ALA B 1 188 ? 27.240 26.735 61.078 1.00 26.21 189 ALA B N 1
ATOM 4428 C CA . ALA B 1 188 ? 26.801 25.525 61.780 1.00 26.16 189 ALA B CA 1
ATOM 4429 C C . ALA B 1 188 ? 26.810 24.307 60.867 1.00 27.32 189 ALA B C 1
ATOM 4430 O O . ALA B 1 188 ? 27.153 23.203 61.292 1.00 27.32 189 ALA B O 1
ATOM 4432 N N . SER B 1 189 ? 26.420 24.498 59.614 1.00 26.27 190 SER B N 1
ATOM 4433 C CA . SER B 1 189 ? 26.365 23.370 58.691 1.00 25.89 190 SER B CA 1
ATOM 4434 C C . SER B 1 189 ? 27.778 22.859 58.405 1.00 26.23 190 SER B C 1
ATOM 4435 O O . SER B 1 189 ? 27.986 21.662 58.225 1.00 25.12 190 SER B O 1
ATOM 4438 N N . MET B 1 190 ? 28.753 23.766 58.356 1.00 23.33 191 MET B N 1
ATOM 4439 C CA . MET B 1 190 ? 30.135 23.357 58.154 1.00 23.01 191 MET B CA 1
ATOM 4440 C C . MET B 1 190 ? 30.689 22.633 59.377 1.00 25.62 191 MET B C 1
ATOM 4441 O O . MET B 1 190 ? 31.445 21.676 59.249 1.00 25.04 191 MET B O 1
ATOM 4446 N N . LEU B 1 191 ? 30.302 23.079 60.569 1.00 25.83 192 LEU B N 1
ATOM 4447 C CA . LEU B 1 191 ? 30.759 22.446 61.800 1.00 25.89 192 LEU B CA 1
ATOM 4448 C C . LEU B 1 191 ? 30.186 21.034 61.989 1.00 28.40 192 LEU B C 1
ATOM 4449 O O . LEU B 1 191 ? 30.545 20.328 62.937 1.00 28.93 192 LEU B O 1
ATOM 4454 N N . TYR B 1 192 ? 29.274 20.659 61.102 1.00 25.11 193 TYR B N 1
ATOM 4455 C CA . TYR B 1 192 ? 28.722 19.310 61.041 1.00 25.39 193 TYR B CA 1
ATOM 4456 C C . TYR B 1 192 ? 29.136 18.606 59.748 1.00 26.24 193 TYR B C 1
ATOM 4457 O O . TYR B 1 192 ? 28.757 17.450 59.503 1.00 25.49 193 TYR B O 1
ATOM 4466 N N . GLU B 1 193 ? 29.929 19.314 58.940 1.00 23.83 194 GLU B N 1
ATOM 4467 C CA . GLU B 1 193 ? 30.376 18.841 57.631 1.00 23.03 194 GLU B CA 1
ATOM 4468 C C . GLU B 1 193 ? 29.231 18.286 56.789 1.00 24.80 194 GLU B C 1
ATOM 4469 O O . GLU B 1 193 ? 29.267 17.158 56.273 1.00 24.39 194 GLU B O 1
ATOM 4475 N N . ARG B 1 194 ? 28.216 19.125 56.645 1.00 23.75 195 ARG B N 1
ATOM 4476 C CA . ARG B 1 194 ? 27.118 18.852 55.743 1.00 23.96 195 ARG B CA 1
ATOM 4477 C C . ARG B 1 194 ? 27.496 19.000 54.284 1.00 25.77 195 ARG B C 1
ATOM 4478 O O . ARG B 1 194 ? 28.608 19.426 53.934 1.00 24.85 195 ARG B O 1
ATOM 4486 N N A ARG B 1 195 ? 26.559 18.594 53.437 0.48 23.75 196 ARG B N 1
ATOM 4487 N N B ARG B 1 195 ? 26.534 18.674 53.427 0.52 23.40 196 ARG B N 1
ATOM 4488 C CA A ARG B 1 195 ? 26.598 18.908 52.028 0.48 23.31 196 ARG B CA 1
ATOM 4489 C CA B ARG B 1 195 ? 26.644 18.920 52.002 0.52 22.73 196 ARG B CA 1
ATOM 4490 C C A ARG B 1 195 ? 25.928 20.259 51.898 0.48 25.69 196 ARG B C 1
ATOM 4491 C C B ARG B 1 195 ? 25.877 20.191 51.678 0.52 25.87 196 ARG B C 1
ATOM 4492 O O A ARG B 1 195 ? 24.800 20.450 52.369 0.48 25.38 196 ARG B O 1
ATOM 4493 O O B ARG B 1 195 ? 24.649 20.250 51.770 0.52 26.01 196 ARG B O 1
ATOM 4508 N N . ILE B 1 196 ? 26.630 21.211 51.297 1.00 24.06 197 ILE B N 1
ATOM 4509 C CA . ILE B 1 196 ? 26.150 22.572 51.280 1.00 23.96 197 ILE B CA 1
ATOM 4510 C C . ILE B 1 196 ? 26.193 23.143 49.874 1.00 25.66 197 ILE B C 1
ATOM 4511 O O . ILE B 1 196 ? 27.249 23.170 49.246 1.00 24.16 197 ILE B O 1
ATOM 4516 N N . LEU B 1 197 ? 25.036 23.597 49.407 1.00 28.41 198 LEU B N 1
ATOM 4517 C CA . LEU B 1 197 ? 24.894 24.173 48.077 1.00 29.17 198 LEU B CA 1
ATOM 4518 C C . LEU B 1 197 ? 24.511 25.643 48.196 1.00 31.24 198 LEU B C 1
ATOM 4519 O O . LEU B 1 197 ? 23.488 25.966 48.790 1.00 31.23 198 LEU B O 1
ATOM 4524 N N . ILE B 1 198 ? 25.330 26.532 47.636 1.00 26.92 199 ILE B N 1
ATOM 4525 C CA . ILE B 1 198 ? 25.007 27.956 47.645 1.00 26.77 199 ILE B CA 1
ATOM 4526 C C . ILE B 1 198 ? 24.627 28.379 46.220 1.00 29.04 199 ILE B C 1
ATOM 4527 O O . ILE B 1 198 ? 25.283 27.999 45.256 1.00 27.44 199 ILE B O 1
ATOM 4532 N N . ILE B 1 199 ? 23.535 29.129 46.104 1.00 31.80 200 ILE B N 1
ATOM 4533 C CA . ILE B 1 199 ? 22.967 29.502 44.810 1.00 31.56 200 ILE B CA 1
ATOM 4534 C C . ILE B 1 199 ? 22.797 31.014 44.745 1.00 33.99 200 ILE B C 1
ATOM 4535 O O . ILE B 1 199 ? 22.291 31.625 45.688 1.00 33.73 200 ILE B O 1
ATOM 4540 N N . CYS B 1 200 ? 23.212 31.610 43.632 1.00 30.43 201 CYS B N 1
ATOM 4541 C CA . CYS B 1 200 ? 23.158 33.056 43.479 1.00 30.82 201 CYS B CA 1
ATOM 4542 C C . CYS B 1 200 ? 23.133 33.435 42.000 1.00 32.18 201 CYS B C 1
ATOM 4543 O O . CYS B 1 200 ? 23.721 32.746 41.167 1.00 30.51 201 CYS B O 1
ATOM 4546 N N . SER B 1 201 ? 22.445 34.525 41.675 1.00 32.36 202 SER B N 1
ATOM 4547 C CA . SER B 1 201 ? 22.361 34.964 40.283 1.00 32.87 202 SER B CA 1
ATOM 4548 C C . SER B 1 201 ? 23.604 35.770 39.867 1.00 34.96 202 SER B C 1
ATOM 4549 O O . SER B 1 201 ? 23.835 35.991 38.679 1.00 34.59 202 SER B O 1
ATOM 4552 N N . LYS B 1 202 ? 24.401 36.212 40.841 1.00 33.98 203 LYS B N 1
ATOM 4553 C CA . LYS B 1 202 ? 25.671 36.872 40.529 1.00 33.77 203 LYS B CA 1
ATOM 4554 C C . LYS B 1 202 ? 26.860 35.993 40.889 1.00 34.27 203 LYS B C 1
ATOM 4555 O O . LYS B 1 202 ? 26.982 35.547 42.030 1.00 33.29 203 LYS B O 1
ATOM 4561 N N . LEU B 1 203 ? 27.739 35.758 39.918 1.00 28.92 204 LEU B N 1
ATOM 4562 C CA . LEU B 1 203 ? 28.944 34.973 40.155 1.00 28.02 204 LEU B CA 1
ATOM 4563 C C . LEU B 1 203 ? 29.868 35.619 41.193 1.00 29.74 204 LEU B C 1
ATOM 4564 O O . LEU B 1 203 ? 30.446 34.917 42.025 1.00 29.21 204 LEU B O 1
ATOM 4569 N N . SER B 1 204 ? 30.015 36.941 41.157 1.00 26.14 205 SER B N 1
ATOM 4570 C CA . SER B 1 204 ? 30.855 37.616 42.159 1.00 25.82 205 SER B CA 1
ATOM 4571 C C . SER B 1 204 ? 30.401 37.282 43.574 1.00 27.46 205 SER B C 1
ATOM 4572 O O . SER B 1 204 ? 31.200 36.866 44.410 1.00 27.13 205 SER B O 1
ATOM 4575 N N . THR B 1 205 ? 29.115 37.481 43.833 1.00 28.04 206 THR B N 1
ATOM 4576 C CA . THR B 1 205 ? 28.546 37.168 45.146 1.00 27.49 206 THR B CA 1
ATOM 4577 C C . THR B 1 205 ? 28.671 35.691 45.466 1.00 29.20 206 THR B C 1
ATOM 4578 O O . THR B 1 205 ? 28.952 35.297 46.602 1.00 28.98 206 THR B O 1
ATOM 4582 N N . LEU B 1 206 ? 28.460 34.867 44.456 1.00 26.23 207 LEU B N 1
ATOM 4583 C CA . LEU B 1 206 ? 28.428 33.423 44.656 1.00 25.52 207 LEU B CA 1
ATOM 4584 C C . LEU B 1 206 ? 29.757 32.892 45.189 1.00 26.32 207 LEU B C 1
ATOM 4585 O O . LEU B 1 206 ? 29.795 32.190 46.201 1.00 25.31 207 LEU B O 1
ATOM 4590 N N . THR B 1 207 ? 30.857 33.237 44.526 1.00 24.33 208 THR B N 1
ATOM 4591 C CA . THR B 1 207 ? 32.121 32.659 44.938 1.00 24.07 208 THR B CA 1
ATOM 4592 C C . THR B 1 207 ? 32.646 33.371 46.172 1.00 26.78 208 THR B C 1
ATOM 4593 O O . THR B 1 207 ? 33.358 32.759 46.954 1.00 26.52 208 THR B O 1
ATOM 4597 N N . ALA B 1 208 ? 32.280 34.638 46.358 1.00 25.10 209 ALA B N 1
ATOM 4598 C CA . ALA B 1 208 ? 32.620 35.354 47.588 1.00 26.22 209 ALA B CA 1
ATOM 4599 C C . ALA B 1 208 ? 32.021 34.645 48.800 1.00 27.89 209 ALA B C 1
ATOM 4600 O O . ALA B 1 208 ? 32.675 34.507 49.831 1.00 27.73 209 ALA B O 1
ATOM 4602 N N . CYS B 1 209 ? 30.766 34.223 48.672 1.00 28.69 210 CYS B N 1
ATOM 4603 C CA . CYS B 1 209 ? 30.073 33.530 49.762 1.00 28.82 210 CYS B CA 1
ATOM 4604 C C . CYS B 1 209 ? 30.736 32.212 50.101 1.00 29.42 210 CYS B C 1
ATOM 4605 O O . CYS B 1 209 ? 30.834 31.852 51.269 1.00 28.45 210 CYS B O 1
ATOM 4608 N N . ILE B 1 210 ? 31.177 31.485 49.079 1.00 25.75 211 ILE B N 1
ATOM 4609 C CA . ILE B 1 210 ? 31.875 30.226 49.296 1.00 24.61 211 ILE B CA 1
ATOM 4610 C C . ILE B 1 210 ? 33.229 30.459 49.964 1.00 26.04 211 ILE B C 1
ATOM 4611 O O . ILE B 1 210 ? 33.533 29.840 50.982 1.00 24.72 211 ILE B O 1
ATOM 4616 N N . HIS B 1 211 ? 34.051 31.334 49.378 1.00 25.43 212 HIS B N 1
ATOM 4617 C CA . HIS B 1 211 ? 35.398 31.559 49.894 1.00 25.19 212 HIS B CA 1
ATOM 4618 C C . HIS B 1 211 ? 35.292 32.190 51.287 1.00 27.69 212 HIS B C 1
ATOM 4619 O O . HIS B 1 211 ? 36.007 31.811 52.223 1.00 27.23 212 HIS B O 1
ATOM 4626 N N . GLY B 1 212 ? 34.380 33.148 51.413 1.00 27.08 213 GLY B N 1
ATOM 4627 C CA . GLY B 1 212 ? 34.241 33.931 52.632 1.00 27.15 213 GLY B CA 1
ATOM 4628 C C . GLY B 1 212 ? 33.683 33.139 53.803 1.00 28.25 213 GLY B C 1
ATOM 4629 O O . GLY B 1 212 ? 34.164 33.277 54.928 1.00 27.55 213 GLY B O 1
ATOM 4630 N N . SER B 1 213 ? 32.660 32.330 53.555 1.00 26.03 214 SER B N 1
ATOM 4631 C CA . SER B 1 213 ? 32.130 31.468 54.618 1.00 25.79 214 SER B CA 1
ATOM 4632 C C . SER B 1 213 ? 33.152 30.404 55.007 1.00 27.58 214 SER B C 1
ATOM 4633 O O . SER B 1 213 ? 33.341 30.133 56.191 1.00 27.45 214 SER B O 1
ATOM 4636 N N . ALA B 1 214 ? 33.833 29.810 54.028 1.00 24.25 215 ALA B N 1
ATOM 4637 C CA . ALA B 1 214 ? 34.844 28.807 54.360 1.00 23.77 215 ALA B CA 1
ATOM 4638 C C . ALA B 1 214 ? 35.970 29.415 55.208 1.00 26.00 215 ALA B C 1
ATOM 4639 O O . ALA B 1 214 ? 36.466 28.774 56.138 1.00 24.57 215 ALA B O 1
ATOM 4641 N N . ALA B 1 215 ? 36.352 30.654 54.897 1.00 26.02 216 ALA B N 1
ATOM 4642 C CA . ALA B 1 215 ? 37.391 31.364 55.650 1.00 26.13 216 ALA B CA 1
ATOM 4643 C C . ALA B 1 215 ? 37.094 31.504 57.148 1.00 27.90 216 ALA B C 1
ATOM 4644 O O . ALA B 1 215 ? 38.009 31.579 57.976 1.00 26.95 216 ALA B O 1
ATOM 4646 N N . MET B 1 216 ? 35.819 31.573 57.501 1.00 27.64 217 MET B N 1
ATOM 4647 C CA . MET B 1 216 ? 35.456 31.725 58.914 1.00 27.86 217 MET B CA 1
ATOM 4648 C C . MET B 1 216 ? 35.747 30.470 59.763 1.00 29.93 217 MET B C 1
ATOM 4649 O O . MET B 1 216 ? 35.656 30.527 60.977 1.00 29.25 217 MET B O 1
ATOM 4654 N N . LEU B 1 217 ? 36.098 29.349 59.129 1.00 26.06 218 LEU B N 1
ATOM 4655 C CA . LEU B 1 217 ? 36.501 28.148 59.871 1.00 25.49 218 LEU B CA 1
ATOM 4656 C C . LEU B 1 217 ? 37.921 28.230 60.441 1.00 27.11 218 LEU B C 1
ATOM 4657 O O . LEU B 1 217 ? 38.318 27.380 61.242 1.00 27.14 218 LEU B O 1
ATOM 4662 N N . TYR B 1 218 ? 38.683 29.235 60.008 1.00 27.70 219 TYR B N 1
ATOM 4663 C CA . TYR B 1 218 ? 40.069 29.407 60.432 1.00 28.26 219 TYR B CA 1
ATOM 4664 C C . TYR B 1 218 ? 40.159 29.236 61.957 1.00 30.39 219 TYR B C 1
ATOM 4665 O O . TYR B 1 218 ? 39.346 29.808 62.669 1.00 29.93 219 TYR B O 1
ATOM 4674 N N . PRO B 1 219 ? 41.141 28.466 62.469 1.00 29.31 220 PRO B N 1
ATOM 4675 C CA . PRO B 1 219 ? 42.345 27.889 61.871 1.00 29.40 220 PRO B CA 1
ATOM 4676 C C . PRO B 1 219 ? 42.093 26.568 61.180 1.00 30.91 220 PRO B C 1
ATOM 4677 O O . PRO B 1 219 ? 43.048 25.891 60.809 1.00 30.83 220 PRO B O 1
ATOM 4681 N N . MET B 1 220 ? 40.836 26.180 61.042 1.00 30.80 221 MET B N 1
ATOM 4682 C CA . MET B 1 220 ? 40.570 24.968 60.290 1.00 30.73 221 MET B CA 1
ATOM 4683 C C . MET B 1 220 ? 40.113 25.321 58.888 1.00 30.71 221 MET B C 1
ATOM 4684 O O . MET B 1 220 ? 39.815 26.486 58.587 1.00 30.28 221 MET B O 1
ATOM 4689 N N . TYR B 1 221 ? 40.088 24.308 58.030 1.00 26.56 222 TYR B N 1
ATOM 4690 C CA . TYR B 1 221 ? 39.820 24.505 56.613 1.00 26.32 222 TYR B CA 1
ATOM 4691 C C . TYR B 1 221 ? 38.852 23.436 56.134 1.00 27.56 222 TYR B C 1
ATOM 4692 O O . TYR B 1 221 ? 38.820 22.337 56.685 1.00 26.59 222 TYR B O 1
ATOM 4701 N N . TRP B 1 222 ? 38.052 23.770 55.129 1.00 24.31 223 TRP B N 1
ATOM 4702 C CA . TRP B 1 222 ? 37.176 22.781 54.521 1.00 24.95 223 TRP B CA 1
ATOM 4703 C C . TRP B 1 222 ? 38.049 21.737 53.834 1.00 25.91 223 TRP B C 1
ATOM 4704 O O . TRP B 1 222 ? 38.939 22.096 53.052 1.00 25.91 223 TRP B O 1
ATOM 4715 N N . GLN B 1 223 ? 37.797 20.455 54.125 1.00 23.15 224 GLN B N 1
ATOM 4716 C CA . GLN B 1 223 ? 38.708 19.374 53.743 1.00 23.24 224 GLN B CA 1
ATOM 4717 C C . GLN B 1 223 ? 38.203 18.486 52.611 1.00 24.34 224 GLN B C 1
ATOM 4718 O O . GLN B 1 223 ? 38.978 17.743 52.023 1.00 23.89 224 GLN B O 1
ATOM 4724 N N . HIS B 1 224 ? 36.917 18.546 52.312 1.00 23.15 225 HIS B N 1
ATOM 4725 C CA . HIS B 1 224 ? 36.384 17.643 51.290 1.00 22.60 225 HIS B CA 1
ATOM 4726 C C . HIS B 1 224 ? 36.018 18.441 50.038 1.00 24.99 225 HIS B C 1
ATOM 4727 O O . HIS B 1 224 ? 36.767 19.354 49.673 1.00 24.81 225 HIS B O 1
ATOM 4734 N N . VAL B 1 225 ? 34.901 18.131 49.377 1.00 22.49 226 VAL B N 1
ATOM 4735 C CA . VAL B 1 225 ? 34.650 18.719 48.055 1.00 22.08 226 VAL B CA 1
ATOM 4736 C C . VAL B 1 225 ? 34.430 20.237 48.139 1.00 22.91 226 VAL B C 1
ATOM 4737 O O . VAL B 1 225 ? 33.581 20.722 48.888 1.00 23.73 226 VAL B O 1
ATOM 4741 N N . TYR B 1 226 ? 35.210 20.981 47.369 1.00 21.03 227 TYR B N 1
ATOM 4742 C CA . TYR B 1 226 ? 35.199 22.437 47.456 1.00 21.49 227 TYR B CA 1
ATOM 4743 C C . TYR B 1 226 ? 35.156 23.037 46.051 1.00 22.85 227 TYR B C 1
ATOM 4744 O O . TYR B 1 226 ? 36.142 22.997 45.342 1.00 22.69 227 TYR B O 1
ATOM 4753 N N . ILE B 1 227 ? 34.003 23.554 45.645 1.00 20.75 228 ILE B N 1
ATOM 4754 C CA . ILE B 1 227 ? 33.819 23.997 44.268 1.00 20.91 228 ILE B CA 1
ATOM 4755 C C . ILE B 1 227 ? 33.041 25.306 44.306 1.00 23.79 228 ILE B C 1
ATOM 4756 O O . ILE B 1 227 ? 31.812 25.300 44.269 1.00 23.35 228 ILE B O 1
ATOM 4761 N N . PRO B 1 228 ? 33.760 26.432 44.432 1.00 22.61 229 PRO B N 1
ATOM 4762 C CA . PRO B 1 228 ? 33.121 27.743 44.582 1.00 22.89 229 PRO B CA 1
ATOM 4763 C C . PRO B 1 228 ? 32.122 28.038 43.469 1.00 25.35 229 PRO B C 1
ATOM 4764 O O . PRO B 1 228 ? 31.099 28.666 43.737 1.00 24.92 229 PRO B O 1
ATOM 4768 N N . VAL B 1 229 ? 32.398 27.587 42.246 1.00 23.58 230 VAL B N 1
ATOM 4769 C CA . VAL B 1 229 ? 31.363 27.633 41.224 1.00 23.27 230 VAL B CA 1
ATOM 4770 C C . VAL B 1 229 ? 31.470 26.413 40.316 1.00 23.26 230 VAL B C 1
ATOM 4771 O O . VAL B 1 229 ? 32.549 26.038 39.844 1.00 23.96 230 VAL B O 1
ATOM 4775 N N . LEU B 1 230 ? 30.325 25.765 40.133 1.00 23.24 231 LEU B N 1
ATOM 4776 C CA . LEU B 1 230 ? 30.226 24.512 39.401 1.00 22.56 231 LEU B CA 1
ATOM 4777 C C . LEU B 1 230 ? 29.579 24.777 38.040 1.00 24.86 231 LEU B C 1
ATOM 4778 O O . LEU B 1 230 ? 28.433 25.231 37.975 1.00 23.95 231 LEU B O 1
ATOM 4783 N N . PRO B 1 231 ? 30.318 24.524 36.951 1.00 26.19 232 PRO B N 1
ATOM 4784 C CA . PRO B 1 231 ? 29.746 24.779 35.633 1.00 26.48 232 PRO B CA 1
ATOM 4785 C C . PRO B 1 231 ? 28.735 23.703 35.247 1.00 28.89 232 PRO B C 1
ATOM 4786 O O . PRO B 1 231 ? 28.783 22.585 35.800 1.00 27.59 232 PRO B O 1
ATOM 4790 N N . PRO B 1 232 ? 27.818 24.043 34.323 1.00 30.94 233 PRO B N 1
ATOM 4791 C CA . PRO B 1 232 ? 26.700 23.181 33.916 1.00 30.55 233 PRO B CA 1
ATOM 4792 C C . PRO B 1 232 ? 27.077 21.733 33.589 1.00 31.77 233 PRO B C 1
ATOM 4793 O O . PRO B 1 232 ? 26.323 20.823 33.963 1.00 30.80 233 PRO B O 1
ATOM 4797 N N . HIS B 1 233 ? 28.205 21.504 32.921 1.00 28.27 234 HIS B N 1
ATOM 4798 C CA . HIS B 1 233 ? 28.511 20.142 32.474 1.00 27.87 234 HIS B CA 1
ATOM 4799 C C . HIS B 1 233 ? 28.905 19.225 33.631 1.00 29.71 234 HIS B C 1
ATOM 4800 O O . HIS B 1 233 ? 29.002 18.006 33.463 1.00 28.67 234 HIS B O 1
ATOM 4807 N N . LEU B 1 234 ? 29.091 19.797 34.818 1.00 25.66 235 LEU B N 1
ATOM 4808 C CA . LEU B 1 234 ? 29.497 18.994 35.975 1.00 24.92 235 LEU B CA 1
ATOM 4809 C C . LEU B 1 234 ? 28.440 19.020 37.069 1.00 27.21 235 LEU B C 1
ATOM 4810 O O . LEU B 1 234 ? 28.710 18.667 38.212 1.00 25.17 235 LEU B O 1
ATOM 4815 N N . LEU B 1 235 ? 27.234 19.438 36.713 1.00 31.98 236 LEU B N 1
ATOM 4816 C CA . LEU B 1 235 ? 26.178 19.635 37.694 1.00 32.48 236 LEU B CA 1
ATOM 4817 C C . LEU B 1 235 ? 25.812 18.350 38.455 1.00 32.65 236 LEU B C 1
ATOM 4818 O O . LEU B 1 235 ? 25.334 18.410 39.597 1.00 31.75 236 LEU B O 1
ATOM 4823 N N . ASP B 1 236 ? 26.037 17.196 37.825 1.00 25.92 237 ASP B N 1
ATOM 4824 C CA . ASP B 1 236 ? 25.783 15.898 38.462 1.00 25.90 237 ASP B CA 1
ATOM 4825 C C . ASP B 1 236 ? 26.536 15.724 39.765 1.00 27.69 237 ASP B C 1
ATOM 4826 O O . ASP B 1 236 ? 26.156 14.910 40.599 1.00 27.22 237 ASP B O 1
ATOM 4831 N N . TYR B 1 237 ? 27.628 16.466 39.920 1.00 24.22 238 TYR B N 1
ATOM 4832 C CA . TYR B 1 237 ? 28.452 16.330 41.117 1.00 23.70 238 TYR B CA 1
ATOM 4833 C C . TYR B 1 237 ? 27.768 16.841 42.390 1.00 25.39 238 TYR B C 1
ATOM 4834 O O . TYR B 1 237 ? 28.271 16.620 43.489 1.00 26.66 238 TYR B O 1
ATOM 4843 N N . CYS B 1 238 ? 26.605 17.475 42.266 1.00 26.13 239 CYS B N 1
ATOM 4844 C CA . CYS B 1 238 ? 25.829 17.822 43.456 1.00 26.91 239 CYS B CA 1
ATOM 4845 C C . CYS B 1 238 ? 25.249 16.574 44.112 1.00 28.74 239 CYS B C 1
ATOM 4846 O O . CYS B 1 238 ? 24.684 16.649 45.206 1.00 28.52 239 CYS B O 1
ATOM 4849 N N . CYS B 1 239 ? 25.389 15.429 43.447 1.00 29.03 240 CYS B N 1
ATOM 4850 C CA . CYS B 1 239 ? 24.976 14.155 44.042 1.00 29.98 240 CYS B CA 1
ATOM 4851 C C . CYS B 1 239 ? 26.079 13.472 44.863 1.00 31.15 240 CYS B C 1
ATOM 4852 O O . CYS B 1 239 ? 25.850 12.409 45.428 1.00 30.28 240 CYS B O 1
ATOM 4855 N N . ALA B 1 240 ? 27.272 14.068 44.914 1.00 25.75 241 ALA B N 1
ATOM 4856 C CA . ALA B 1 240 ? 28.364 13.544 45.741 1.00 24.98 241 ALA B CA 1
ATOM 4857 C C . ALA B 1 240 ? 27.853 13.306 47.140 1.00 26.67 241 ALA B C 1
ATOM 4858 O O . ALA B 1 240 ? 27.197 14.170 47.694 1.00 26.48 241 ALA B O 1
ATOM 4860 N N . PRO B 1 241 ? 28.131 12.126 47.703 1.00 23.17 242 PRO B N 1
ATOM 4861 C CA . PRO B 1 241 ? 27.574 11.821 49.032 1.00 22.61 242 PRO B CA 1
ATOM 4862 C C . PRO B 1 241 ? 28.457 12.285 50.191 1.00 24.07 242 PRO B C 1
ATOM 4863 O O . PRO B 1 241 ? 27.994 12.409 51.341 1.00 23.64 242 PRO B O 1
ATOM 4867 N N . MET B 1 242 ? 29.732 12.503 49.915 1.00 23.19 243 MET B N 1
ATOM 4868 C CA . MET B 1 242 ? 30.641 13.018 50.935 1.00 23.26 243 MET B CA 1
ATOM 4869 C C . MET B 1 242 ? 30.371 14.511 51.160 1.00 24.10 243 MET B C 1
ATOM 4870 O O . MET B 1 242 ? 29.657 15.140 50.376 1.00 24.28 243 MET B O 1
ATOM 4875 N N . PRO B 1 243 ? 30.907 15.076 52.261 1.00 21.71 244 PRO B N 1
ATOM 4876 C CA . PRO B 1 243 ? 30.652 16.500 52.532 1.00 21.55 244 PRO B CA 1
ATOM 4877 C C . PRO B 1 243 ? 31.088 17.386 51.382 1.00 24.05 244 PRO B C 1
ATOM 4878 O O . PRO B 1 243 ? 32.113 17.117 50.738 1.00 23.89 244 PRO B O 1
ATOM 4882 N N . TYR B 1 244 ? 30.305 18.415 51.097 1.00 24.05 245 TYR B N 1
ATOM 4883 C CA . TYR B 1 244 ? 30.723 19.313 50.048 1.00 23.70 245 TYR B CA 1
ATOM 4884 C C . TYR B 1 244 ? 30.279 20.748 50.276 1.00 25.86 245 TYR B C 1
ATOM 4885 O O . TYR B 1 244 ? 29.336 21.024 51.011 1.00 25.10 245 TYR B O 1
ATOM 4894 N N . LEU B 1 245 ? 31.011 21.654 49.642 1.00 24.17 246 LEU B N 1
ATOM 4895 C CA . LEU B 1 245 ? 30.687 23.054 49.648 1.00 23.93 246 LEU B CA 1
ATOM 4896 C C . LEU B 1 245 ? 30.753 23.511 48.194 1.00 24.67 246 LEU B C 1
ATOM 4897 O O . LEU B 1 245 ? 31.836 23.623 47.615 1.00 23.90 246 LEU B O 1
ATOM 4902 N N . ILE B 1 246 ? 29.585 23.741 47.607 1.00 21.33 247 ILE B N 1
ATOM 4903 C CA . ILE B 1 246 ? 29.460 23.926 46.166 1.00 21.50 247 ILE B CA 1
ATOM 4904 C C . ILE B 1 246 ? 28.585 25.108 45.851 1.00 23.72 247 ILE B C 1
ATOM 4905 O O . ILE B 1 246 ? 27.548 25.290 46.473 1.00 23.66 247 ILE B O 1
ATOM 4910 N N . GLY B 1 247 ? 29.008 25.937 44.902 1.00 23.29 248 GLY B N 1
ATOM 4911 C CA . GLY B 1 247 ? 28.153 27.015 44.464 1.00 23.64 248 GLY B CA 1
ATOM 4912 C C . GLY B 1 247 ? 27.707 26.807 43.030 1.00 25.04 248 GLY B C 1
ATOM 4913 O O . GLY B 1 247 ? 28.442 26.259 42.209 1.00 24.79 248 GLY B O 1
ATOM 4914 N N . ILE B 1 248 ? 26.491 27.238 42.729 1.00 26.82 249 ILE B N 1
ATOM 4915 C CA . ILE B 1 248 ? 25.997 27.193 41.359 1.00 26.94 249 ILE B CA 1
ATOM 4916 C C . ILE B 1 248 ? 25.268 28.481 41.035 1.00 28.59 249 ILE B C 1
ATOM 4917 O O . ILE B 1 248 ? 24.661 29.101 41.904 1.00 28.31 249 ILE B O 1
ATOM 4922 N N . HIS B 1 249 ? 25.337 28.881 39.772 1.00 28.31 250 HIS B N 1
ATOM 4923 C CA . HIS B 1 249 ? 24.587 30.031 39.306 1.00 28.77 250 HIS B CA 1
ATOM 4924 C C . HIS B 1 249 ? 23.105 29.717 39.368 1.00 31.20 250 HIS B C 1
ATOM 4925 O O . HIS B 1 249 ? 22.719 28.564 39.208 1.00 30.12 250 HIS B O 1
ATOM 4932 N N . LEU B 1 250 ? 22.283 30.738 39.586 1.00 35.79 251 LEU B N 1
ATOM 4933 C CA . LEU B 1 250 ? 20.833 30.566 39.682 1.00 37.14 251 LEU B CA 1
ATOM 4934 C C . LEU B 1 250 ? 20.234 29.869 38.454 1.00 39.64 251 LEU B C 1
ATOM 4935 O O . LEU B 1 250 ? 19.214 29.183 38.549 1.00 39.66 251 LEU B O 1
ATOM 4940 N N . SER B 1 251 ? 20.877 30.035 37.304 1.00 37.52 252 SER B N 1
ATOM 4941 C CA . SER B 1 251 ? 20.369 29.452 36.068 1.00 37.01 252 SER B CA 1
ATOM 4942 C C . SER B 1 251 ? 20.423 27.925 36.089 1.00 39.59 252 SER B C 1
ATOM 4943 O O . SER B 1 251 ? 19.813 27.270 35.241 1.00 39.27 252 SER B O 1
ATOM 4946 N N . LEU B 1 252 ? 21.145 27.361 37.058 1.00 37.84 253 LEU B N 1
ATOM 4947 C CA . LEU B 1 252 ? 21.310 25.914 37.151 1.00 37.18 253 LEU B CA 1
ATOM 4948 C C . LEU B 1 252 ? 20.433 25.294 38.237 1.00 37.59 253 LEU B C 1
ATOM 4949 O O . LEU B 1 252 ? 20.482 24.088 38.453 1.00 37.07 253 LEU B O 1
ATOM 4954 N N . MET B 1 253 ? 19.645 26.113 38.923 1.00 37.69 254 MET B N 1
ATOM 4955 C CA . MET B 1 253 ? 18.887 25.639 40.078 1.00 38.37 254 MET B CA 1
ATOM 4956 C C . MET B 1 253 ? 17.768 24.665 39.707 1.00 42.01 254 MET B C 1
ATOM 4957 O O . MET B 1 253 ? 17.570 23.658 40.388 1.00 41.44 254 MET B O 1
ATOM 4962 N N . GLU B 1 254 ? 17.034 24.968 38.640 1.00 42.52 255 GLU B N 1
ATOM 4963 C CA . GLU B 1 254 ? 15.926 24.109 38.232 1.00 42.42 255 GLU B CA 1
ATOM 4964 C C . GLU B 1 254 ? 16.408 22.694 37.961 1.00 43.14 255 GLU B C 1
ATOM 4965 O O . GLU B 1 254 ? 15.788 21.725 38.402 1.00 43.17 255 GLU B O 1
ATOM 4968 N N . LYS B 1 255 ? 17.525 22.576 37.250 1.00 35.93 256 LYS B N 1
ATOM 4969 C CA . LYS B 1 255 ? 18.084 21.264 36.934 1.00 35.72 256 LYS B CA 1
ATOM 4970 C C . LYS B 1 255 ? 18.561 20.531 38.184 1.00 37.74 256 LYS B C 1
ATOM 4971 O O . LYS B 1 255 ? 18.429 19.315 38.280 1.00 36.42 256 LYS B O 1
ATOM 4977 N N . VAL B 1 256 ? 19.126 21.278 39.128 1.00 43.24 257 VAL B N 1
ATOM 4978 C CA . VAL B 1 256 ? 19.656 20.711 40.365 1.00 44.06 257 VAL B CA 1
ATOM 4979 C C . VAL B 1 256 ? 18.540 20.158 41.231 1.00 46.73 257 VAL B C 1
ATOM 4980 O O . VAL B 1 256 ? 18.669 19.087 41.822 1.00 46.36 257 VAL B O 1
ATOM 4984 N N . ARG B 1 257 ? 17.431 20.885 41.290 1.00 44.68 258 ARG B N 1
ATOM 4985 C CA . ARG B 1 257 ? 16.328 20.484 42.147 1.00 45.10 258 ARG B CA 1
ATOM 4986 C C . ARG B 1 257 ? 15.563 19.300 41.565 1.00 47.34 258 ARG B C 1
ATOM 4987 O O . ARG B 1 257 ? 14.746 18.689 42.251 1.00 47.54 258 ARG B O 1
ATOM 4995 N N . ASN B 1 258 ? 15.842 18.976 40.306 1.00 46.30 259 ASN B N 1
ATOM 4996 C CA . ASN B 1 258 ? 15.268 17.792 39.671 1.00 45.83 259 ASN B CA 1
ATOM 4997 C C . ASN B 1 258 ? 16.106 16.536 39.908 1.00 46.99 259 ASN B C 1
ATOM 4998 O O . ASN B 1 258 ? 15.705 15.435 39.529 1.00 47.34 259 ASN B O 1
ATOM 5003 N N . MET B 1 259 ? 17.273 16.703 40.523 1.00 38.52 260 MET B N 1
ATOM 5004 C CA . MET B 1 259 ? 18.140 15.578 40.853 1.00 37.76 260 MET B CA 1
ATOM 5005 C C . MET B 1 259 ? 17.755 14.989 42.207 1.00 40.54 260 MET B C 1
ATOM 5006 O O . MET B 1 259 ? 17.005 15.610 42.970 1.00 40.39 260 MET B O 1
ATOM 5011 N N . ALA B 1 260 ? 18.281 13.807 42.510 1.00 41.83 261 ALA B N 1
ATOM 5012 C CA . ALA B 1 260 ? 18.093 13.207 43.826 1.00 42.62 261 ALA B CA 1
ATOM 5013 C C . ALA B 1 260 ? 19.175 13.704 44.773 1.00 46.41 261 ALA B C 1
ATOM 5014 O O . ALA B 1 260 ? 20.254 13.106 44.853 1.00 46.39 261 ALA B O 1
ATOM 5016 N N . LEU B 1 261 ? 18.904 14.808 45.467 1.00 45.44 262 LEU B N 1
ATOM 5017 C CA . LEU B 1 261 ? 19.869 15.337 46.420 1.00 45.71 262 LEU B CA 1
ATOM 5018 C C . LEU B 1 261 ? 19.600 14.823 47.832 1.00 50.91 262 LEU B C 1
ATOM 5019 O O . LEU B 1 261 ? 18.669 15.225 48.534 1.00 51.96 262 LEU B O 1
ATOM 5024 N N . ASP B 1 262 ? 20.447 13.883 48.201 1.00 86.00 263 ASP B N 1
ATOM 5025 C CA . ASP B 1 262 ? 20.577 13.360 49.544 1.00 85.82 263 ASP B CA 1
ATOM 5026 C C . ASP B 1 262 ? 20.740 14.481 50.551 1.00 85.93 263 ASP B C 1
ATOM 5027 O O . ASP B 1 262 ? 21.837 14.995 50.600 1.00 87.07 263 ASP B O 1
ATOM 5032 N N . ASP B 1 263 ? 19.761 14.835 51.386 1.00 35.29 264 ASP B N 1
ATOM 5033 C CA . ASP B 1 263 ? 20.046 15.704 52.550 1.00 33.65 264 ASP B CA 1
ATOM 5034 C C . ASP B 1 263 ? 21.082 16.794 52.246 1.00 31.73 264 ASP B C 1
ATOM 5035 O O . ASP B 1 263 ? 22.279 16.599 52.468 1.00 29.99 264 ASP B O 1
ATOM 5040 N N . VAL B 1 264 ? 20.636 17.913 51.709 1.00 31.70 265 VAL B N 1
ATOM 5041 C CA . VAL B 1 264 ? 21.568 18.968 51.301 1.00 31.23 265 VAL B CA 1
ATOM 5042 C C . VAL B 1 264 ? 21.126 20.245 51.966 1.00 32.87 265 VAL B C 1
ATOM 5043 O O . VAL B 1 264 ? 19.925 20.463 52.135 1.00 32.80 265 VAL B O 1
ATOM 5047 N N . VAL B 1 265 ? 22.079 21.063 52.397 1.00 25.88 266 VAL B N 1
ATOM 5048 C CA . VAL B 1 265 ? 21.742 22.384 52.880 1.00 25.54 266 VAL B CA 1
ATOM 5049 C C . VAL B 1 265 ? 21.818 23.345 51.707 1.00 27.50 266 VAL B C 1
ATOM 5050 O O . VAL B 1 265 ? 22.840 23.406 51.016 1.00 27.26 266 VAL B O 1
ATOM 5054 N N . ILE B 1 266 ? 20.732 24.070 51.460 1.00 28.37 267 ILE B N 1
ATOM 5055 C CA . ILE B 1 266 ? 20.694 24.979 50.323 1.00 28.44 267 ILE B CA 1
ATOM 5056 C C . ILE B 1 266 ? 20.432 26.421 50.717 1.00 31.46 267 ILE B C 1
ATOM 5057 O O . ILE B 1 266 ? 19.434 26.740 51.360 1.00 31.36 267 ILE B O 1
ATOM 5062 N N . LEU B 1 267 ? 21.332 27.297 50.303 1.00 29.81 268 LEU B N 1
ATOM 5063 C CA . LEU B 1 267 ? 21.140 28.715 50.539 1.00 30.23 268 LEU B CA 1
ATOM 5064 C C . LEU B 1 267 ? 20.925 29.443 49.223 1.00 32.13 268 LEU B C 1
ATOM 5065 O O . LEU B 1 267 ? 21.811 29.477 48.375 1.00 31.21 268 LEU B O 1
ATOM 5070 N N . ASN B 1 268 ? 19.737 30.011 49.061 1.00 35.09 269 ASN B N 1
ATOM 5071 C CA . ASN B 1 268 ? 19.476 30.911 47.959 1.00 35.23 269 ASN B CA 1
ATOM 5072 C C . ASN B 1 268 ? 19.881 32.304 48.423 1.00 38.20 269 ASN B C 1
ATOM 5073 O O . ASN B 1 268 ? 19.193 32.916 49.229 1.00 38.43 269 ASN B O 1
ATOM 5078 N N . VAL B 1 269 ? 21.020 32.784 47.936 1.00 32.83 270 VAL B N 1
ATOM 5079 C CA . VAL B 1 269 ? 21.560 34.076 48.381 1.00 32.66 270 VAL B CA 1
ATOM 5080 C C . VAL B 1 269 ? 20.706 35.242 47.896 1.00 36.23 270 VAL B C 1
ATOM 5081 O O . VAL B 1 269 ? 20.583 36.258 48.587 1.00 36.52 270 VAL B O 1
ATOM 5085 N N . ASP B 1 270 ? 20.113 35.087 46.717 1.00 39.23 271 ASP B N 1
ATOM 5086 C CA . ASP B 1 270 ? 19.210 36.094 46.167 1.00 39.50 271 ASP B CA 1
ATOM 5087 C C . ASP B 1 270 ? 18.104 36.421 47.156 1.00 42.33 271 ASP B C 1
ATOM 5088 O O . ASP B 1 270 ? 17.846 37.585 47.472 1.00 42.14 271 ASP B O 1
ATOM 5093 N N . THR B 1 271 ? 17.457 35.380 47.665 1.00 39.36 272 THR B N 1
ATOM 5094 C CA . THR B 1 271 ? 16.308 35.575 48.533 1.00 39.64 272 THR B CA 1
ATOM 5095 C C . THR B 1 271 ? 16.643 35.392 50.011 1.00 41.83 272 THR B C 1
ATOM 5096 O O . THR B 1 271 ? 15.778 35.564 50.861 1.00 41.87 272 THR B O 1
ATOM 5100 N N . ASN B 1 272 ? 17.902 35.073 50.310 1.00 37.77 273 ASN B N 1
ATOM 5101 C CA . ASN B 1 272 ? 18.314 34.719 51.671 1.00 37.61 273 ASN B CA 1
ATOM 5102 C C . ASN B 1 272 ? 17.388 33.680 52.287 1.00 39.78 273 ASN B C 1
ATOM 5103 O O . ASN B 1 272 ? 17.012 33.772 53.457 1.00 40.00 273 ASN B O 1
ATOM 5108 N N . THR B 1 273 ? 17.023 32.694 51.478 1.00 38.09 274 THR B N 1
ATOM 5109 C CA . THR B 1 273 ? 16.208 31.579 51.933 1.00 38.08 274 THR B CA 1
ATOM 5110 C C . THR B 1 273 ? 17.097 30.367 52.110 1.00 39.46 274 THR B C 1
ATOM 5111 O O . THR B 1 273 ? 17.741 29.928 51.163 1.00 37.85 274 THR B O 1
ATOM 5115 N N . LEU B 1 274 ? 17.143 29.832 53.323 1.00 38.35 275 LEU B N 1
ATOM 5116 C CA . LEU B 1 274 ? 17.945 28.646 53.564 1.00 38.72 275 LEU B CA 1
ATOM 5117 C C . LEU B 1 274 ? 17.072 27.430 53.872 1.00 40.64 275 LEU B C 1
ATOM 5118 O O . LEU B 1 274 ? 16.172 27.501 54.700 1.00 41.89 275 LEU B O 1
ATOM 5123 N N . GLU B 1 275 ? 17.349 26.322 53.198 1.00 36.44 276 GLU B N 1
ATOM 5124 C CA . GLU B 1 275 ? 16.673 25.059 53.471 1.00 35.49 276 GLU B CA 1
ATOM 5125 C C . GLU B 1 275 ? 17.650 24.083 54.095 1.00 37.09 276 GLU B C 1
ATOM 5126 O O . GLU B 1 275 ? 18.723 23.846 53.555 1.00 36.80 276 GLU B O 1
ATOM 5132 N N . THR B 1 276 ? 17.287 23.510 55.234 1.00 32.07 277 THR B N 1
ATOM 5133 C CA . THR B 1 276 ? 18.109 22.473 55.825 1.00 31.80 277 THR B CA 1
ATOM 5134 C C . THR B 1 276 ? 17.235 21.438 56.530 1.00 33.84 277 THR B C 1
ATOM 5135 O O . THR B 1 276 ? 16.236 21.788 57.151 1.00 34.03 277 THR B O 1
ATOM 5139 N N . PRO B 1 277 ? 17.611 20.160 56.428 1.00 34.02 278 PRO B N 1
ATOM 5140 C CA . PRO B 1 277 ? 16.831 19.125 57.103 1.00 34.09 278 PRO B CA 1
ATOM 5141 C C . PRO B 1 277 ? 17.326 18.912 58.533 1.00 36.81 278 PRO B C 1
ATOM 5142 O O . PRO B 1 277 ? 16.784 18.073 59.252 1.00 36.43 278 PRO B O 1
ATOM 5146 N N . PHE B 1 278 ? 18.341 19.675 58.938 1.00 36.02 279 PHE B N 1
ATOM 5147 C CA . PHE B 1 278 ? 18.975 19.456 60.233 1.00 36.19 279 PHE B CA 1
ATOM 5148 C C . PHE B 1 278 ? 18.733 20.597 61.215 1.00 38.12 279 PHE B C 1
ATOM 5149 O O . PHE B 1 278 ? 18.351 21.701 60.823 1.00 38.37 279 PHE B O 1
ATOM 5157 N N . ASP B 1 279 ? 18.964 20.312 62.493 1.00 31.44 280 ASP B N 1
ATOM 5158 C CA . ASP B 1 279 ? 18.833 21.300 63.558 1.00 31.81 280 ASP B CA 1
ATOM 5159 C C . ASP B 1 279 ? 20.212 21.779 64.033 1.00 32.99 280 ASP B C 1
ATOM 5160 O O . ASP B 1 279 ? 20.416 22.065 65.209 1.00 32.45 280 ASP B O 1
ATOM 5162 N N . ASP B 1 280 ? 21.151 21.887 63.100 1.00 31.37 281 ASP B N 1
ATOM 5163 C CA . ASP B 1 280 ? 22.556 22.096 63.442 1.00 30.41 281 ASP B CA 1
ATOM 5164 C C . ASP B 1 280 ? 22.802 23.381 64.234 1.00 32.59 281 ASP B C 1
ATOM 5165 O O . ASP B 1 280 ? 23.476 23.363 65.263 1.00 31.96 281 ASP B O 1
ATOM 5170 N N . LEU B 1 281 ? 22.258 24.497 63.763 1.00 29.45 282 LEU B N 1
ATOM 5171 C CA . LEU B 1 281 ? 22.489 25.777 64.436 1.00 28.92 282 LEU B CA 1
ATOM 5172 C C . LEU B 1 281 ? 21.921 25.747 65.864 1.00 31.23 282 LEU B C 1
ATOM 5173 O O . LEU B 1 281 ? 22.596 26.123 66.828 1.00 31.07 282 LEU B O 1
ATOM 5178 N N . GLN B 1 282 ? 20.687 25.276 65.994 1.00 32.35 283 GLN B N 1
ATOM 5179 C CA . GLN B 1 282 ? 20.054 25.167 67.305 1.00 33.63 283 GLN B CA 1
ATOM 5180 C C . GLN B 1 282 ? 20.813 24.210 68.225 1.00 36.15 283 GLN B C 1
ATOM 5181 O O . GLN B 1 282 ? 20.814 24.390 69.441 1.00 36.04 283 GLN B O 1
ATOM 5183 N N . SER B 1 283 ? 21.463 23.200 67.649 1.00 35.51 284 SER B N 1
ATOM 5184 C CA . SER B 1 283 ? 22.189 22.203 68.447 1.00 35.15 284 SER B CA 1
ATOM 5185 C C . SER B 1 283 ? 23.492 22.703 69.062 1.00 36.52 284 SER B C 1
ATOM 5186 O O . SER B 1 283 ? 23.966 22.140 70.045 1.00 36.60 284 SER B O 1
ATOM 5189 N N . LEU B 1 284 ? 24.098 23.713 68.447 1.00 31.68 285 LEU B N 1
ATOM 5190 C CA . LEU B 1 284 ? 25.343 24.292 68.947 1.00 31.57 285 LEU B CA 1
ATOM 5191 C C . LEU B 1 284 ? 25.139 24.974 70.284 1.00 34.31 285 LEU B C 1
ATOM 5192 O O . LEU B 1 284 ? 24.067 25.511 70.544 1.00 35.00 285 LEU B O 1
ATOM 5197 N N . PRO B 1 285 ? 26.171 24.954 71.132 1.00 30.27 286 PRO B N 1
ATOM 5198 C CA . PRO B 1 285 ? 26.180 25.667 72.417 1.00 30.67 286 PRO B CA 1
ATOM 5199 C C . PRO B 1 285 ? 25.681 27.105 72.262 1.00 34.02 286 PRO B C 1
ATOM 5200 O O . PRO B 1 285 ? 26.292 27.909 71.538 1.00 33.68 286 PRO B O 1
ATOM 5204 N N . ASN B 1 286 ? 24.566 27.393 72.926 1.00 36.16 287 ASN B N 1
ATOM 5205 C CA . ASN B 1 286 ? 23.820 28.645 72.785 1.00 36.68 287 ASN B CA 1
ATOM 5206 C C . ASN B 1 286 ? 24.585 29.890 73.194 1.00 38.34 287 ASN B C 1
ATOM 5207 O O . ASN B 1 286 ? 24.385 30.969 72.625 1.00 38.01 287 ASN B O 1
ATOM 5212 N N . ASP B 1 287 ? 25.435 29.746 74.203 1.00 33.23 288 ASP B N 1
ATOM 5213 C CA . ASP B 1 287 ? 26.196 30.873 74.707 1.00 33.38 288 ASP B CA 1
ATOM 5214 C C . ASP B 1 287 ? 27.210 31.326 73.654 1.00 34.97 288 ASP B C 1
ATOM 5215 O O . ASP B 1 287 ? 27.397 32.525 73.424 1.00 33.53 288 ASP B O 1
ATOM 5220 N N . VAL B 1 288 ? 27.849 30.362 73.001 1.00 32.99 289 VAL B N 1
ATOM 5221 C CA . VAL B 1 288 ? 28.836 30.700 71.979 1.00 32.84 289 VAL B CA 1
ATOM 5222 C C . VAL B 1 288 ? 28.163 31.353 70.778 1.00 34.90 289 VAL B C 1
ATOM 5223 O O . VAL B 1 288 ? 28.653 32.364 70.257 1.00 34.71 289 VAL B O 1
ATOM 5227 N N . ILE B 1 289 ? 27.023 30.805 70.366 1.00 33.34 290 ILE B N 1
ATOM 5228 C CA . ILE B 1 289 ? 26.342 31.306 69.180 1.00 33.07 290 ILE B CA 1
ATOM 5229 C C . ILE B 1 289 ? 25.680 32.654 69.448 1.00 36.31 290 ILE B C 1
ATOM 5230 O O . ILE B 1 289 ? 25.668 33.528 68.576 1.00 35.57 290 ILE B O 1
ATOM 5235 N N . SER B 1 290 ? 25.163 32.847 70.659 1.00 32.79 291 SER B N 1
ATOM 5236 C CA . SER B 1 290 ? 24.585 34.140 71.004 1.00 33.19 291 SER B CA 1
ATOM 5237 C C . SER B 1 290 ? 25.665 35.215 71.015 1.00 35.38 291 SER B C 1
ATOM 5238 O O . SER B 1 290 ? 25.436 36.334 70.567 1.00 35.61 291 SER B O 1
ATOM 5241 N N . SER B 1 291 ? 26.844 34.883 71.529 1.00 35.73 292 SER B N 1
ATOM 5242 C CA . SER B 1 291 ? 27.947 35.842 71.569 1.00 35.68 292 SER B CA 1
ATOM 5243 C C . SER B 1 291 ? 28.420 36.252 70.166 1.00 36.35 292 SER B C 1
ATOM 5244 O O . SER B 1 291 ? 28.706 37.431 69.897 1.00 36.00 292 SER B O 1
ATOM 5247 N N . LEU B 1 292 ? 28.514 35.264 69.288 1.00 29.30 293 LEU B N 1
ATOM 5248 C CA . LEU B 1 292 ? 28.889 35.485 67.897 1.00 28.68 293 LEU B CA 1
ATOM 5249 C C . LEU B 1 292 ? 27.855 36.347 67.186 1.00 30.76 293 LEU B C 1
ATOM 5250 O O . LEU B 1 292 ? 28.202 37.310 66.495 1.00 31.73 293 LEU B O 1
ATOM 5255 N N . LYS B 1 293 ? 26.587 35.983 67.353 1.00 32.71 294 LYS B N 1
ATOM 5256 C CA . LYS B 1 293 ? 25.469 36.695 66.740 1.00 33.47 294 LYS B CA 1
ATOM 5257 C C . LYS B 1 293 ? 25.417 38.154 67.165 1.00 37.89 294 LYS B C 1
ATOM 5258 O O . LYS B 1 293 ? 25.231 39.048 66.336 1.00 37.18 294 LYS B O 1
ATOM 5264 N N . ASN B 1 294 ? 25.585 38.400 68.461 1.00 38.00 295 ASN B N 1
ATOM 5265 C CA . ASN B 1 294 ? 25.611 39.772 68.954 1.00 38.44 295 ASN B CA 1
ATOM 5266 C C . ASN B 1 294 ? 26.736 40.586 68.322 1.00 40.78 295 ASN B C 1
ATOM 5267 O O . ASN B 1 294 ? 26.542 41.743 67.970 1.00 40.82 295 ASN B O 1
ATOM 5272 N N . ARG B 1 295 ? 27.903 39.975 68.156 1.00 37.26 296 ARG B N 1
ATOM 5273 C CA . ARG B 1 295 ? 29.037 40.666 67.544 1.00 36.98 296 ARG B CA 1
ATOM 5274 C C . ARG B 1 295 ? 28.764 40.990 66.075 1.00 38.78 296 ARG B C 1
ATOM 5275 O O . ARG B 1 295 ? 29.086 42.080 65.601 1.00 38.23 296 ARG B O 1
ATOM 5283 N N . LEU B 1 296 ? 28.160 40.049 65.355 1.00 35.08 297 LEU B N 1
ATOM 5284 C CA . LEU B 1 296 ? 27.876 40.255 63.931 1.00 34.25 297 LEU B CA 1
ATOM 5285 C C . LEU B 1 296 ? 26.799 41.315 63.698 1.00 39.01 297 LEU B C 1
ATOM 5286 O O . LEU B 1 296 ? 26.749 41.939 62.635 1.00 38.05 297 LEU B O 1
ATOM 5291 N N . LYS B 1 297 ? 25.941 41.521 64.696 1.00 48.10 298 LYS B N 1
ATOM 5292 C CA . LYS B 1 297 ? 24.813 42.438 64.553 1.00 48.91 298 LYS B CA 1
ATOM 5293 C C . LYS B 1 297 ? 25.183 43.875 64.905 1.00 53.28 298 LYS B C 1
ATOM 5294 O O . LYS B 1 297 ? 24.431 44.801 64.615 1.00 53.53 298 LYS B O 1
ATOM 5296 N N . LYS B 1 298 ? 26.341 44.056 65.529 1.00 56.02 299 LYS B N 1
ATOM 5297 C CA . LYS B 1 298 ? 26.779 45.378 65.964 1.00 57.39 299 LYS B CA 1
ATOM 5298 C C . LYS B 1 298 ? 27.375 46.174 64.810 1.00 61.51 299 LYS B C 1
ATOM 5299 O O . LYS B 1 298 ? 28.130 45.635 64.000 1.00 61.01 299 LYS B O 1
ATOM 5301 N N . VAL B 1 299 ? 27.040 47.462 64.755 1.00 69.54 300 VAL B N 1
ATOM 5302 C CA . VAL B 1 299 ? 27.426 48.336 63.645 1.00 70.24 300 VAL B CA 1
ATOM 5303 C C . VAL B 1 299 ? 28.931 48.571 63.554 1.00 73.48 300 VAL B C 1
ATOM 5304 O O . VAL B 1 299 ? 29.423 49.135 62.576 1.00 73.63 300 VAL B O 1
ATOM 5306 N N . SER B 1 300 ? 29.656 48.141 64.580 1.00 82.93 301 SER B N 1
ATOM 5307 C CA . SER B 1 300 ? 31.104 48.283 64.613 1.00 83.02 301 SER B CA 1
ATOM 5308 C C . SER B 1 300 ? 31.783 47.464 63.510 1.00 85.63 301 SER B C 1
ATOM 5309 O O . SER B 1 300 ? 32.688 47.954 62.829 1.00 85.84 301 SER B O 1
ATOM 5312 N N . THR B 1 301 ? 31.327 46.228 63.319 1.00 65.74 302 THR B N 1
ATOM 5313 C CA . THR B 1 301 ? 32.027 45.272 62.462 1.00 64.85 302 THR B CA 1
ATOM 5314 C C . THR B 1 301 ? 31.863 45.532 60.960 1.00 65.90 302 THR B C 1
ATOM 5315 O O . THR B 1 301 ? 32.489 44.859 60.140 1.00 64.61 302 THR B O 1
ATOM 5319 N N . THR B 1 302 ? 31.045 46.520 60.599 1.00 83.04 303 THR B N 1
ATOM 5320 C CA . THR B 1 302 ? 30.913 46.934 59.201 1.00 82.34 303 THR B CA 1
ATOM 5321 C C . THR B 1 302 ? 32.232 47.526 58.702 1.00 82.82 303 THR B C 1
ATOM 5322 O O . THR B 1 302 ? 32.409 47.777 57.508 1.00 82.39 303 THR B O 1
ATOM 5324 N N . THR B 1 303 ? 33.142 47.756 59.645 1.00 69.92 304 THR B N 1
ATOM 5325 C CA . THR B 1 303 ? 34.515 48.156 59.370 1.00 68.86 304 THR B CA 1
ATOM 5326 C C . THR B 1 303 ? 35.480 47.266 60.163 1.00 67.66 304 THR B C 1
ATOM 5327 O O . THR B 1 303 ? 35.133 46.745 61.227 1.00 67.82 304 THR B O 1
ATOM 5331 N N . GLY B 1 304 ? 36.685 47.088 59.631 1.00 40.20 305 GLY B N 1
ATOM 5332 C CA . GLY B 1 304 ? 37.754 46.435 60.355 1.00 38.76 305 GLY B CA 1
ATOM 5333 C C . GLY B 1 304 ? 37.702 44.922 60.300 1.00 37.52 305 GLY B C 1
ATOM 5334 O O . GLY B 1 304 ? 37.031 44.341 59.452 1.00 36.28 305 GLY B O 1
ATOM 5335 N N . ASP B 1 305 ? 38.422 44.287 61.216 1.00 37.32 306 ASP B N 1
ATOM 5336 C CA . ASP B 1 305 ? 38.499 42.837 61.248 1.00 36.09 306 ASP B CA 1
ATOM 5337 C C . ASP B 1 305 ? 37.459 42.217 62.187 1.00 36.81 306 ASP B C 1
ATOM 5338 O O . ASP B 1 305 ? 37.593 41.063 62.568 1.00 35.98 306 ASP B O 1
ATOM 5343 N N . GLY B 1 306 ? 36.430 42.987 62.538 1.00 33.39 307 GLY B N 1
ATOM 5344 C CA . GLY B 1 306 ? 35.446 42.572 63.531 1.00 33.54 307 GLY B CA 1
ATOM 5345 C C . GLY B 1 306 ? 34.716 41.275 63.196 1.00 34.35 307 GLY B C 1
ATOM 5346 O O . GLY B 1 306 ? 34.504 40.425 64.064 1.00 33.78 307 GLY B O 1
ATOM 5347 N N . VAL B 1 307 ? 34.318 41.125 61.937 1.00 29.56 308 VAL B N 1
ATOM 5348 C CA . VAL B 1 307 ? 33.573 39.937 61.529 1.00 28.99 308 VAL B CA 1
ATOM 5349 C C . VAL B 1 307 ? 34.441 38.699 61.685 1.00 29.97 308 VAL B C 1
ATOM 5350 O O . VAL B 1 307 ? 34.022 37.727 62.304 1.00 28.99 308 VAL B O 1
ATOM 5354 N N . ALA B 1 308 ? 35.656 38.755 61.144 1.00 29.20 309 ALA B N 1
ATOM 5355 C CA . ALA B 1 308 ? 36.607 37.653 61.274 1.00 28.67 309 ALA B CA 1
ATOM 5356 C C . ALA B 1 308 ? 36.954 37.376 62.732 1.00 31.19 309 ALA B C 1
ATOM 5357 O O . ALA B 1 308 ? 37.078 36.217 63.133 1.00 29.56 309 ALA B O 1
ATOM 5359 N N . ARG B 1 309 ? 37.129 38.433 63.528 1.00 30.67 310 ARG B N 1
ATOM 5360 C CA . ARG B 1 309 ? 37.434 38.244 64.947 1.00 30.25 310 ARG B CA 1
ATOM 5361 C C . ARG B 1 309 ? 36.300 37.527 65.671 1.00 30.87 310 ARG B C 1
ATOM 5362 O O . ARG B 1 309 ? 36.530 36.729 66.570 1.00 30.71 310 ARG B O 1
ATOM 5370 N N . ALA B 1 310 ? 35.071 37.834 65.284 1.00 29.47 311 ALA B N 1
ATOM 5371 C CA . ALA B 1 310 ? 33.909 37.240 65.928 1.00 29.75 311 ALA B CA 1
ATOM 5372 C C . ALA B 1 310 ? 33.896 35.725 65.696 1.00 31.35 311 ALA B C 1
ATOM 5373 O O . ALA B 1 310 ? 33.720 34.946 66.635 1.00 30.20 311 ALA B O 1
ATOM 5375 N N . PHE B 1 311 ? 34.126 35.305 64.457 1.00 27.12 312 PHE B N 1
ATOM 5376 C CA . PHE B 1 311 ? 34.149 33.882 64.158 1.00 25.81 312 PHE B CA 1
ATOM 5377 C C . PHE B 1 311 ? 35.368 33.207 64.774 1.00 27.32 312 PHE B C 1
ATOM 5378 O O . PHE B 1 311 ? 35.284 32.063 65.237 1.00 26.54 312 PHE B O 1
ATOM 5386 N N . LEU B 1 312 ? 36.490 33.925 64.797 1.00 25.92 313 LEU B N 1
ATOM 5387 C CA . LEU B 1 312 ? 37.701 33.426 65.441 1.00 26.00 313 LEU B CA 1
ATOM 5388 C C . LEU B 1 312 ? 37.451 33.137 66.933 1.00 28.27 313 LEU B C 1
ATOM 5389 O O . LEU B 1 312 ? 37.881 32.113 67.466 1.00 26.59 313 LEU B O 1
ATOM 5394 N N . LYS B 1 313 ? 36.745 34.048 67.591 1.00 29.53 314 LYS B N 1
ATOM 5395 C CA . LYS B 1 313 ? 36.453 33.902 69.012 1.00 29.40 314 LYS B CA 1
ATOM 5396 C C . LYS B 1 313 ? 35.525 32.718 69.259 1.00 30.66 314 LYS B C 1
ATOM 5397 O O . LYS B 1 313 ? 35.639 32.039 70.272 1.00 29.04 314 LYS B O 1
ATOM 5403 N N . ALA B 1 314 ? 34.610 32.485 68.323 1.00 28.06 315 ALA B N 1
ATOM 5404 C CA . ALA B 1 314 ? 33.709 31.343 68.392 1.00 27.37 315 ALA B CA 1
ATOM 5405 C C . ALA B 1 314 ? 34.477 30.044 68.193 1.00 27.95 315 ALA B C 1
ATOM 5406 O O . ALA B 1 314 ? 34.269 29.080 68.924 1.00 27.27 315 ALA B O 1
ATOM 5408 N N . GLN B 1 315 ? 35.358 30.006 67.193 1.00 26.41 316 GLN B N 1
ATOM 5409 C CA . GLN B 1 315 ? 36.211 28.839 67.007 1.00 25.84 316 GLN B CA 1
ATOM 5410 C C . GLN B 1 315 ? 37.068 28.567 68.251 1.00 28.67 316 GLN B C 1
ATOM 5411 O O . GLN B 1 315 ? 37.284 27.409 68.627 1.00 28.19 316 GLN B O 1
ATOM 5417 N N . ALA B 1 316 ? 37.540 29.631 68.899 1.00 26.90 317 ALA B N 1
ATOM 5418 C CA . ALA B 1 316 ? 38.355 29.475 70.099 1.00 26.65 317 ALA B CA 1
ATOM 5419 C C . ALA B 1 316 ? 37.521 28.929 71.261 1.00 29.44 317 ALA B C 1
ATOM 5420 O O . ALA B 1 316 ? 37.978 28.065 72.006 1.00 29.44 317 ALA B O 1
ATOM 5422 N N . ALA B 1 317 ? 36.293 29.416 71.408 1.00 29.96 318 ALA B N 1
ATOM 5423 C CA . ALA B 1 317 ? 35.417 28.919 72.474 1.00 30.31 318 ALA B CA 1
ATOM 5424 C C . ALA B 1 317 ? 35.044 27.458 72.254 1.00 32.03 318 ALA B C 1
ATOM 5425 O O . ALA B 1 317 ? 34.936 26.684 73.210 1.00 31.11 318 ALA B O 1
ATOM 5427 N N . PHE B 1 318 ? 34.852 27.088 70.992 1.00 29.31 319 PHE B N 1
ATOM 5428 C CA . PHE B 1 318 ? 34.435 25.734 70.633 1.00 28.52 319 PHE B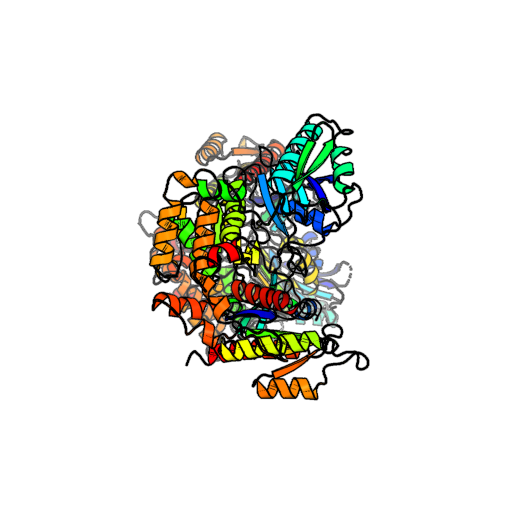 CA 1
ATOM 5429 C C . PHE B 1 318 ? 35.550 24.707 70.770 1.00 30.08 319 PHE B C 1
ATOM 5430 O O . PHE B 1 318 ? 35.330 23.601 71.273 1.00 30.29 319 PHE B O 1
ATOM 5438 N N . PHE B 1 319 ? 36.742 25.068 70.304 1.00 28.60 320 PHE B N 1
ATOM 5439 C CA . PHE B 1 319 ? 37.800 24.083 70.093 1.00 28.04 320 PHE B CA 1
ATOM 5440 C C . PHE B 1 319 ? 39.010 24.329 70.957 1.00 29.64 320 PHE B C 1
ATOM 5441 O O . PHE B 1 319 ? 39.939 23.525 70.959 1.00 28.73 320 PHE B O 1
ATOM 5449 N N . GLY B 1 320 ? 39.015 25.470 71.636 1.00 28.91 321 GLY B N 1
ATOM 5450 C CA . GLY B 1 320 ? 40.141 25.889 72.445 1.00 29.52 321 GLY B CA 1
ATOM 5451 C C . GLY B 1 320 ? 40.609 24.915 73.507 1.00 30.83 321 GLY B C 1
ATOM 5452 O O . GLY B 1 320 ? 41.779 24.931 73.862 1.00 30.67 321 GLY B O 1
ATOM 5453 N N . SER B 1 321 ? 39.724 24.050 74.002 1.00 28.96 322 SER B N 1
ATOM 5454 C CA . SER B 1 321 ? 40.124 23.094 75.040 1.00 29.06 322 SER B CA 1
ATOM 5455 C C . SER B 1 321 ? 40.984 21.964 74.476 1.00 31.09 322 SER B C 1
ATOM 5456 O O . SER B 1 321 ? 41.365 21.041 75.201 1.00 30.67 322 SER B O 1
ATOM 5459 N N . TYR B 1 322 ? 41.293 22.025 73.180 1.00 29.87 323 TYR B N 1
ATOM 5460 C CA . TYR B 1 322 ? 42.055 20.954 72.555 1.00 29.07 323 TYR B CA 1
ATOM 5461 C C . TYR B 1 322 ? 43.449 20.856 73.175 1.00 31.39 323 TYR B C 1
ATOM 5462 O O . TYR B 1 322 ? 44.033 19.776 73.235 1.00 31.56 323 TYR B O 1
ATOM 5471 N N . ARG B 1 323 ? 43.982 21.985 73.630 1.00 29.87 324 ARG B N 1
ATOM 5472 C CA . ARG B 1 323 ? 45.289 21.984 74.278 1.00 30.84 324 ARG B CA 1
ATOM 5473 C C . ARG B 1 323 ? 45.363 21.021 75.458 1.00 34.25 324 ARG B C 1
ATOM 5474 O O . ARG B 1 323 ? 46.354 20.305 75.628 1.00 33.97 324 ARG B O 1
ATOM 5482 N N . ASN B 1 324 ? 44.311 21.017 76.271 1.00 36.89 325 ASN B N 1
ATOM 5483 C CA . ASN B 1 324 ? 44.271 20.202 77.494 1.00 36.79 325 ASN B CA 1
ATOM 5484 C C . ASN B 1 324 ? 44.207 18.709 77.214 1.00 39.02 325 ASN B C 1
ATOM 5485 O O . ASN B 1 324 ? 44.278 17.888 78.131 1.00 39.32 325 ASN B O 1
ATOM 5490 N N . ALA B 1 325 ? 44.058 18.351 75.944 1.00 35.33 326 ALA B N 1
ATOM 5491 C CA . ALA B 1 325 ? 43.944 16.947 75.574 1.00 34.84 326 ALA B CA 1
ATOM 5492 C C . ALA B 1 325 ? 45.256 16.425 74.996 1.00 37.23 326 ALA B C 1
ATOM 5493 O O . ALA B 1 325 ? 45.351 15.263 74.588 1.00 35.88 326 ALA B O 1
ATOM 5495 N N . LEU B 1 326 ? 46.265 17.287 74.964 1.00 41.45 327 LEU B N 1
ATOM 5496 C CA . LEU B 1 326 ? 47.582 16.879 74.500 1.00 42.48 327 LEU B CA 1
ATOM 5497 C C . LEU B 1 326 ? 48.306 16.108 75.594 1.00 47.86 327 LEU B C 1
ATOM 5498 O O . LEU B 1 326 ? 48.439 16.588 76.725 1.00 47.47 327 LEU B O 1
ATOM 5503 N N . LYS B 1 327 ? 48.758 14.904 75.264 1.00 54.44 328 LYS B N 1
ATOM 5504 C CA . LYS B 1 327 ? 49.527 14.120 76.218 1.00 55.78 328 LYS B CA 1
ATOM 5505 C C . LYS B 1 327 ? 51.014 14.286 75.926 1.00 60.56 328 LYS B C 1
ATOM 5506 O O . LYS B 1 327 ? 51.497 13.888 74.865 1.00 59.69 328 LYS B O 1
ATOM 5512 N N . ILE B 1 328 ? 51.729 14.895 76.867 1.00 71.06 329 ILE B N 1
ATOM 5513 C CA . ILE B 1 328 ? 53.142 15.199 76.679 1.00 72.27 329 ILE B CA 1
ATOM 5514 C C . ILE B 1 328 ? 54.032 14.301 77.528 1.00 77.35 329 ILE B C 1
ATOM 5515 O O . ILE B 1 328 ? 54.111 14.448 78.753 1.00 77.36 329 ILE B O 1
ATOM 5520 N N . GLU B 1 329 ? 54.729 13.401 76.838 1.00 107.91 330 GLU B N 1
ATOM 5521 C CA . GLU B 1 329 ? 55.331 12.215 77.446 1.00 108.69 330 GLU B CA 1
ATOM 5522 C C . GLU B 1 329 ? 56.847 12.161 77.309 1.00 112.59 330 GLU B C 1
ATOM 5523 O O . GLU B 1 329 ? 57.421 12.799 76.433 1.00 112.45 330 GLU B O 1
ATOM 5525 N N . PRO B 1 330 ? 57.508 11.361 78.133 1.00 99.25 331 PRO B N 1
ATOM 5526 C CA . PRO B 1 330 ? 58.921 11.706 78.183 1.00 99.42 331 PRO B CA 1
ATOM 5527 C C . PRO B 1 330 ? 59.770 11.118 77.068 1.00 101.62 331 PRO B C 1
ATOM 5528 O O . PRO B 1 330 ? 60.729 11.750 76.644 1.00 101.57 331 PRO B O 1
ATOM 5532 N N . GLU B 1 331 ? 59.454 9.895 76.669 1.00 91.94 332 GLU B N 1
ATOM 5533 C CA . GLU B 1 331 ? 60.135 9.231 75.589 1.00 91.70 332 GLU B CA 1
ATOM 5534 C C . GLU B 1 331 ? 59.286 9.342 74.350 1.00 92.99 332 GLU B C 1
ATOM 5535 O O . GLU B 1 331 ? 59.761 9.761 73.298 1.00 92.81 332 GLU B O 1
ATOM 5537 N N . GLU B 1 332 ? 58.028 8.933 74.496 1.00 93.40 333 GLU B N 1
ATOM 5538 C CA . GLU B 1 332 ? 57.026 9.026 73.446 1.00 92.30 333 GLU B CA 1
ATOM 5539 C C . GLU B 1 332 ? 56.763 10.481 73.075 1.00 92.24 333 GLU B C 1
ATOM 5540 O O . GLU B 1 332 ? 56.857 11.367 73.921 1.00 92.11 333 GLU B O 1
ATOM 5542 N N . PRO B 1 333 ? 56.442 10.733 71.797 1.00 74.55 334 PRO B N 1
ATOM 5543 C CA . PRO B 1 333 ? 56.111 12.075 71.304 1.00 73.24 334 PRO B CA 1
ATOM 5544 C C . PRO B 1 333 ? 54.732 12.545 71.761 1.00 71.85 334 PRO B C 1
ATOM 5545 O O . PRO B 1 333 ? 54.060 11.855 72.531 1.00 71.67 334 PRO B O 1
ATOM 5549 N N . ILE B 1 334 ? 54.314 13.709 71.278 1.00 50.88 335 ILE B N 1
ATOM 5550 C CA . ILE B 1 334 ? 53.051 14.300 71.697 1.00 49.50 335 ILE B CA 1
ATOM 5551 C C . ILE B 1 334 ? 51.867 13.709 70.941 1.00 49.16 335 ILE B C 1
ATOM 5552 O O . ILE B 1 334 ? 51.890 13.600 69.716 1.00 48.41 335 ILE B O 1
ATOM 5557 N N . THR B 1 335 ? 50.835 13.325 71.683 1.00 45.47 336 THR B N 1
ATOM 5558 C CA . THR B 1 335 ? 49.628 12.767 71.091 1.00 44.41 336 THR B CA 1
ATOM 5559 C C . THR B 1 335 ? 48.389 13.540 71.524 1.00 43.15 336 THR B C 1
ATOM 5560 O O . THR B 1 335 ? 48.458 14.437 72.360 1.00 42.08 336 THR B O 1
ATOM 5564 N N . PHE B 1 336 ? 47.256 13.185 70.933 1.00 35.46 337 PHE B N 1
ATOM 5565 C CA . PHE B 1 336 ? 45.985 13.806 71.279 1.00 34.64 337 PHE B CA 1
ATOM 5566 C C . PHE B 1 336 ? 45.085 12.759 71.912 1.00 37.47 337 PHE B C 1
ATOM 5567 O O . PHE B 1 336 ? 44.779 11.737 71.296 1.00 37.28 337 PHE B O 1
ATOM 5575 N N . CYS B 1 337 ? 44.686 13.014 73.150 1.00 38.58 338 CYS B N 1
ATOM 5576 C CA . CYS B 1 337 ? 43.831 12.100 73.898 1.00 38.85 338 CYS B CA 1
ATOM 5577 C C . CYS B 1 337 ? 42.368 12.488 73.718 1.00 38.68 338 CYS B C 1
ATOM 5578 O O . CYS B 1 337 ? 41.893 13.455 74.305 1.00 37.69 338 CYS B O 1
ATOM 5581 N N . GLU B 1 338 ? 41.661 11.730 72.892 1.00 34.16 339 GLU B N 1
ATOM 5582 C CA . GLU B 1 338 ? 40.279 12.046 72.559 1.00 34.47 339 GLU B CA 1
ATOM 5583 C C . GLU B 1 338 ? 39.364 11.916 73.785 1.00 35.84 339 GLU B C 1
ATOM 5584 O O . GLU B 1 338 ? 38.440 12.711 73.982 1.00 34.54 339 GLU B O 1
ATOM 5590 N N . GLU B 1 339 ? 39.633 10.927 74.622 1.00 35.34 340 GLU B N 1
ATOM 5591 C CA . GLU B 1 339 ? 38.808 10.753 75.816 1.00 35.39 340 GLU B CA 1
ATOM 5592 C C . GLU B 1 339 ? 38.866 11.974 76.726 1.00 35.94 340 GLU B C 1
ATOM 5593 O O . GLU B 1 339 ? 37.846 12.428 77.236 1.00 35.89 340 GLU B O 1
ATOM 5599 N N . ALA B 1 340 ? 40.066 12.500 76.923 1.00 31.01 341 ALA B N 1
ATOM 5600 C CA . ALA B 1 340 ? 40.257 13.737 77.666 1.00 30.79 341 ALA B CA 1
ATOM 5601 C C . ALA B 1 340 ? 39.492 14.914 77.038 1.00 33.19 341 ALA B C 1
ATOM 5602 O O . ALA B 1 340 ? 38.831 15.687 77.738 1.00 33.08 341 ALA B O 1
ATOM 5604 N N . PHE B 1 341 ? 39.587 15.042 75.719 1.00 30.11 342 PHE B N 1
ATOM 5605 C CA . PHE B 1 341 ? 38.976 16.156 74.990 1.00 28.86 342 PHE B CA 1
ATOM 5606 C C . PHE B 1 341 ? 37.462 16.185 75.166 1.00 30.60 342 PHE B C 1
ATOM 5607 O O . PHE B 1 341 ? 36.850 17.234 75.336 1.00 30.31 342 PHE B O 1
ATOM 5615 N N . VAL B 1 342 ? 36.882 14.996 75.148 1.00 27.11 343 VAL B N 1
ATOM 5616 C CA . VAL B 1 342 ? 35.450 14.782 75.108 1.00 27.29 343 VAL B CA 1
ATOM 5617 C C . VAL B 1 342 ? 34.829 14.821 76.528 1.00 29.45 343 VAL B C 1
ATOM 5618 O O . VAL B 1 342 ? 33.621 15.009 76.688 1.00 28.92 343 VAL B O 1
ATOM 5622 N N A SER B 1 343 ? 35.670 14.691 77.548 0.37 26.67 344 SER B N 1
ATOM 5623 N N B SER B 1 343 ? 35.674 14.689 77.547 0.63 26.42 344 SER B N 1
ATOM 5624 C CA A SER B 1 343 ? 35.170 14.548 78.914 0.37 26.86 344 SER B CA 1
ATOM 5625 C CA B SER B 1 343 ? 35.190 14.541 78.925 0.63 26.39 344 SER B CA 1
ATOM 5626 C C A SER B 1 343 ? 35.380 15.794 79.779 0.37 28.96 344 SER B C 1
ATOM 5627 C C B SER B 1 343 ? 35.353 15.805 79.775 0.63 28.69 344 SER B C 1
ATOM 5628 O O A SER B 1 343 ? 35.136 15.767 80.984 0.37 29.06 344 SER B O 1
ATOM 5629 O O B SER B 1 343 ? 35.052 15.801 80.967 0.63 28.78 344 SER B O 1
ATOM 5634 N N . HIS B 1 344 ? 35.824 16.889 79.169 1.00 29.41 345 HIS B N 1
ATOM 5635 C CA . HIS B 1 344 ? 35.919 18.156 79.899 1.00 29.62 345 HIS B CA 1
ATOM 5636 C C . HIS B 1 344 ? 35.060 19.195 79.207 1.00 31.11 345 HIS B C 1
ATOM 5637 O O . HIS B 1 344 ? 35.320 19.547 78.056 1.00 30.21 345 HIS B O 1
ATOM 5644 N N . TYR B 1 345 ? 34.042 19.697 79.905 1.00 27.28 346 TYR B N 1
ATOM 5645 C CA . TYR B 1 345 ? 33.083 20.596 79.260 1.00 27.25 346 TYR B CA 1
ATOM 5646 C C . TYR B 1 345 ? 32.317 21.427 80.271 1.00 29.78 346 TYR B C 1
ATOM 5647 O O . TYR B 1 345 ? 32.183 21.042 81.434 1.00 28.47 346 TYR B O 1
ATOM 5656 N N . ARG B 1 346 ? 31.816 22.571 79.818 1.00 29.02 347 ARG B N 1
ATOM 5657 C CA . ARG B 1 346 ? 31.167 23.534 80.700 1.00 29.46 347 ARG B CA 1
ATOM 5658 C C . ARG B 1 346 ? 29.670 23.531 80.492 1.00 31.34 347 ARG B C 1
ATOM 5659 O O . ARG B 1 346 ? 28.950 24.318 81.103 1.00 31.48 347 ARG B O 1
ATOM 5667 N N . SER B 1 347 ? 29.204 22.631 79.636 1.00 26.21 348 SER B N 1
ATOM 5668 C CA . SER B 1 347 ? 27.772 22.493 79.396 1.00 26.32 348 SER B CA 1
ATOM 5669 C C . SER B 1 347 ? 27.474 21.181 78.700 1.00 27.98 348 SER B C 1
ATOM 5670 O O . SER B 1 347 ? 28.347 20.612 78.049 1.00 26.77 348 SER B O 1
ATOM 5673 N N . GLY B 1 348 ? 26.237 20.705 78.865 1.00 26.40 349 GLY B N 1
ATOM 5674 C CA . GLY B 1 348 ? 25.736 19.574 78.111 1.00 26.55 349 GLY B CA 1
ATOM 5675 C C . GLY B 1 348 ? 25.831 19.798 76.613 1.00 28.01 349 GLY B C 1
ATOM 5676 O O . GLY B 1 348 ? 26.093 18.867 75.865 1.00 27.69 349 GLY B O 1
ATOM 5677 N N . ALA B 1 349 ? 25.623 21.034 76.163 1.00 29.19 350 ALA B N 1
ATOM 5678 C CA . ALA B 1 349 ? 25.735 21.319 74.726 1.00 28.70 350 ALA B CA 1
ATOM 5679 C C . ALA B 1 349 ? 27.178 21.158 74.255 1.00 29.15 350 ALA B C 1
ATOM 5680 O O . ALA B 1 349 ? 27.422 20.644 73.158 1.00 28.15 350 ALA B O 1
ATOM 5682 N N . MET B 1 350 ? 28.139 21.576 75.079 1.00 27.05 351 MET B N 1
ATOM 5683 C CA . MET B 1 350 ? 29.548 21.415 74.704 1.00 26.26 351 MET B CA 1
ATOM 5684 C C . MET B 1 350 ? 29.973 19.954 74.727 1.00 28.25 351 MET B C 1
ATOM 5685 O O . MET B 1 350 ? 30.741 19.524 73.876 1.00 27.87 351 MET B O 1
ATOM 5690 N N . ARG B 1 351 ? 29.479 19.185 75.700 1.00 27.26 352 ARG B N 1
ATOM 5691 C CA . ARG B 1 351 ? 29.744 17.748 75.708 1.00 26.61 352 ARG B CA 1
ATOM 5692 C C . ARG B 1 351 ? 29.385 17.151 74.353 1.00 28.94 352 ARG B C 1
ATOM 5693 O O . ARG B 1 351 ? 30.168 16.410 73.759 1.00 28.41 352 ARG B O 1
ATOM 5701 N N . GLN B 1 352 ? 28.205 17.508 73.859 1.00 28.01 353 GLN B N 1
ATOM 5702 C CA . GLN B 1 352 ? 27.713 16.987 72.595 1.00 28.42 353 GLN B CA 1
ATOM 5703 C C . GLN B 1 352 ? 28.581 17.509 71.459 1.00 29.18 353 GLN B C 1
ATOM 5704 O O . GLN B 1 352 ? 28.930 16.771 70.540 1.00 28.48 353 GLN B O 1
ATOM 5706 N N . PHE B 1 353 ? 28.936 18.787 71.539 1.00 28.83 354 PHE B N 1
ATOM 5707 C CA . PHE B 1 353 ? 29.756 19.404 70.507 1.00 28.50 354 PHE B CA 1
ATOM 5708 C C . PHE B 1 353 ? 31.118 18.720 70.403 1.00 29.86 354 PHE B C 1
ATOM 5709 O O . PHE B 1 353 ? 31.584 18.424 69.302 1.00 28.26 354 PHE B O 1
ATOM 5717 N N . LEU B 1 354 ? 31.757 18.485 71.549 1.00 26.14 355 LEU B N 1
ATOM 5718 C CA . LEU B 1 354 ? 33.115 17.940 71.561 1.00 25.64 355 LEU B CA 1
ATOM 5719 C C . LEU B 1 354 ? 33.139 16.537 70.977 1.00 28.07 355 LEU B C 1
ATOM 5720 O O . LEU B 1 354 ? 34.012 16.219 70.168 1.00 26.85 355 LEU B O 1
ATOM 5725 N N . GLN B 1 355 ? 32.172 15.714 71.372 1.00 28.73 356 GLN B N 1
ATOM 5726 C CA . GLN B 1 355 ? 32.051 14.379 70.792 1.00 28.42 356 GLN B CA 1
ATOM 5727 C C . GLN B 1 355 ? 31.886 14.483 69.276 1.00 29.89 356 GLN B C 1
ATOM 5728 O O . GLN B 1 355 ? 32.564 13.790 68.523 1.00 29.00 356 GLN B O 1
ATOM 5734 N N . ASN B 1 356 ? 30.989 15.356 68.837 1.00 29.82 357 ASN B N 1
ATOM 5735 C CA . ASN B 1 356 ? 30.771 15.558 67.416 1.00 30.47 357 ASN B CA 1
ATOM 5736 C C . ASN B 1 356 ? 32.037 16.019 66.695 1.00 32.54 357 ASN B C 1
ATOM 5737 O O . ASN B 1 356 ? 32.297 15.615 65.561 1.00 32.50 357 ASN B O 1
ATOM 5742 N N . ALA B 1 357 ? 32.833 16.856 67.355 1.00 25.61 358 ALA B N 1
ATOM 5743 C CA . ALA B 1 357 ? 34.013 17.426 66.713 1.00 24.40 358 ALA B CA 1
ATOM 5744 C C . ALA B 1 357 ? 35.044 16.358 66.385 1.00 25.92 358 ALA B C 1
ATOM 5745 O O . ALA B 1 357 ? 35.824 16.508 65.436 1.00 25.24 358 ALA B O 1
ATOM 5747 N N . THR B 1 358 ? 35.048 15.281 67.156 1.00 26.88 359 THR B N 1
ATOM 5748 C CA . THR B 1 358 ? 35.997 14.205 66.935 1.00 26.97 359 THR B CA 1
ATOM 5749 C C . THR B 1 358 ? 35.714 13.516 65.596 1.00 28.20 359 THR B C 1
ATOM 5750 O O . THR B 1 358 ? 36.572 12.817 65.075 1.00 29.23 359 THR B O 1
ATOM 5754 N N . GLN B 1 359 ? 34.513 13.730 65.059 1.00 24.70 360 GLN B N 1
ATOM 5755 C CA . GLN B 1 359 ? 34.078 13.117 63.809 1.00 24.26 360 GLN B CA 1
ATOM 5756 C C . GLN B 1 359 ? 34.328 14.013 62.579 1.00 26.01 360 GLN B C 1
ATOM 5757 O O . GLN B 1 359 ? 33.992 13.644 61.458 1.00 25.33 360 GLN B O 1
ATOM 5763 N N . LEU B 1 360 ? 34.897 15.193 62.804 1.00 25.55 361 LEU B N 1
ATOM 5764 C CA . LEU B 1 360 ? 35.094 16.173 61.741 1.00 25.01 361 LEU B CA 1
ATOM 5765 C C . LEU B 1 360 ? 36.458 16.051 61.074 1.00 25.72 361 LEU B C 1
ATOM 5766 O O . LEU B 1 360 ? 37.486 16.045 61.752 1.00 25.04 361 LEU B O 1
ATOM 5771 N N . GLN B 1 361 ? 36.477 15.957 59.745 1.00 22.64 362 GLN B N 1
ATOM 5772 C CA . GLN B 1 361 ? 37.755 15.958 59.041 1.00 22.07 362 GLN B CA 1
ATOM 5773 C C . GLN B 1 361 ? 38.496 17.282 59.244 1.00 23.57 362 GLN B C 1
ATOM 5774 O O . GLN B 1 361 ? 39.729 17.309 59.344 1.00 23.60 362 GLN B O 1
ATOM 5780 N N . LEU B 1 362 ? 37.750 18.379 59.282 1.00 23.42 363 LEU B N 1
ATOM 5781 C CA . LEU B 1 362 ? 38.389 19.689 59.415 1.00 24.17 363 LEU B CA 1
ATOM 5782 C C . LEU B 1 362 ? 39.090 19.791 60.771 1.00 26.27 363 LEU B C 1
ATOM 5783 O O . LEU B 1 362 ? 40.119 20.444 60.881 1.00 27.14 363 LEU B O 1
ATOM 5788 N N . PHE B 1 363 ? 38.562 19.113 61.786 1.00 23.84 364 PHE B N 1
ATOM 5789 C CA . PHE B 1 363 ? 39.215 19.113 63.096 1.00 23.73 364 PHE B CA 1
ATOM 5790 C C . PHE B 1 363 ? 40.379 18.127 63.123 1.00 25.19 364 PHE B C 1
ATOM 5791 O O . PHE B 1 363 ? 41.418 18.420 63.696 1.00 24.66 364 PHE B O 1
ATOM 5799 N N . LYS B 1 364 ? 40.199 16.964 62.491 1.00 25.26 365 LYS B N 1
ATOM 5800 C CA . LYS B 1 364 ? 41.256 15.947 62.388 1.00 24.94 365 LYS B CA 1
ATOM 5801 C C . LYS B 1 364 ? 42.527 16.509 61.740 1.00 25.68 365 LYS B C 1
ATOM 5802 O O . LYS B 1 364 ? 43.633 16.283 62.222 1.00 25.15 365 LYS B O 1
ATOM 5808 N N . GLN B 1 365 ? 42.366 17.207 60.623 1.00 24.74 366 GLN B N 1
ATOM 5809 C CA . GLN B 1 365 ? 43.516 17.787 59.948 1.00 24.62 366 GLN B CA 1
ATOM 5810 C C . GLN B 1 365 ? 44.166 18.862 60.817 1.00 27.06 366 GLN B C 1
ATOM 5811 O O . GLN B 1 365 ? 45.387 19.026 60.807 1.00 27.13 366 GLN B O 1
ATOM 5817 N N . PHE B 1 366 ? 43.344 19.605 61.545 1.00 24.80 367 PHE B N 1
ATOM 5818 C CA . PHE B 1 366 ? 43.877 20.612 62.472 1.00 25.62 367 PHE B CA 1
ATOM 5819 C C . PHE B 1 366 ? 44.727 19.961 63.554 1.00 28.46 367 PHE B C 1
ATOM 5820 O O . PHE B 1 366 ? 45.852 20.385 63.823 1.00 28.85 367 PHE B O 1
ATOM 5828 N N . ILE B 1 367 ? 44.185 18.925 64.176 1.00 27.67 368 ILE B N 1
ATOM 5829 C CA . ILE B 1 367 ? 44.891 18.260 65.262 1.00 28.26 368 ILE B CA 1
ATOM 5830 C C . ILE B 1 367 ? 46.157 17.568 64.763 1.00 31.77 368 ILE B C 1
ATOM 5831 O O . ILE B 1 367 ? 47.230 17.729 65.344 1.00 31.70 368 ILE B O 1
ATOM 5836 N N . ASP B 1 368 ? 46.038 16.809 63.678 1.00 34.89 369 ASP B N 1
ATOM 5837 C CA . ASP B 1 368 ? 47.188 16.071 63.167 1.00 34.66 369 ASP B CA 1
ATOM 5838 C C . ASP B 1 368 ? 48.278 17.042 62.686 1.00 36.95 369 ASP B C 1
ATOM 5839 O O . ASP B 1 368 ? 49.469 16.758 62.819 1.00 36.76 369 ASP B O 1
ATOM 5844 N N . GLY B 1 369 ? 47.871 18.200 62.170 1.00 34.67 370 GLY B N 1
ATOM 5845 C CA . GLY B 1 369 ? 48.809 19.251 61.803 1.00 35.23 370 GLY B CA 1
ATOM 5846 C C . GLY B 1 369 ? 49.507 19.867 63.014 1.00 38.03 370 GLY B C 1
ATOM 5847 O O . GLY B 1 369 ? 50.715 20.120 62.990 1.00 37.83 370 GLY B O 1
ATOM 5848 N N . ARG B 1 370 ? 48.744 20.117 64.073 1.00 35.70 371 ARG B N 1
ATOM 5849 C CA . ARG B 1 370 ? 49.317 20.632 65.322 1.00 36.07 371 ARG B CA 1
ATOM 5850 C C . ARG B 1 370 ? 50.282 19.623 65.944 1.00 38.59 371 ARG B C 1
ATOM 5851 O O . ARG B 1 370 ? 51.356 19.993 66.401 1.00 38.89 371 ARG B O 1
ATOM 5859 N N . LEU B 1 371 ? 49.893 18.352 65.955 1.00 37.16 372 LEU B N 1
ATOM 5860 C CA . LEU B 1 371 ? 50.751 17.294 66.480 1.00 37.16 372 LEU B CA 1
ATOM 5861 C C . LEU B 1 371 ? 52.083 17.213 65.728 1.00 40.92 372 LEU B C 1
ATOM 5862 O O . LEU B 1 371 ? 53.143 17.088 66.342 1.00 41.50 372 LEU B O 1
ATOM 5867 N N . ASP B 1 372 ? 52.024 17.273 64.405 1.00 45.03 373 ASP B N 1
ATOM 5868 C CA . ASP B 1 372 ? 53.236 17.224 63.596 1.00 45.16 373 ASP B CA 1
ATOM 5869 C C . ASP B 1 372 ? 54.117 18.429 63.908 1.00 48.56 373 ASP B C 1
ATOM 5870 O O . ASP B 1 372 ? 55.333 18.302 64.033 1.00 48.49 373 ASP B O 1
ATOM 5875 N N . LEU B 1 373 ? 53.485 19.587 64.069 1.00 42.26 374 LEU B N 1
ATOM 5876 C CA . LEU B 1 373 ? 54.180 20.830 64.401 1.00 43.10 374 LEU B CA 1
ATOM 5877 C C . LEU B 1 373 ? 54.836 20.789 65.784 1.00 47.32 374 LEU B C 1
ATOM 5878 O O . LEU B 1 373 ? 55.992 21.181 65.946 1.00 47.27 374 LEU B O 1
ATOM 5883 N N . LEU B 1 374 ? 54.095 20.313 66.780 1.00 51.45 375 LEU B N 1
ATOM 5884 C CA . LEU B 1 374 ? 54.594 20.260 68.154 1.00 51.78 375 LEU B CA 1
ATOM 5885 C C . LEU B 1 374 ? 55.693 19.212 68.302 1.00 55.32 375 LEU B C 1
ATOM 5886 O O . LEU B 1 374 ? 56.592 19.360 69.126 1.00 55.74 375 LEU B O 1
ATOM 5888 N N . ASN B 1 375 ? 55.626 18.154 67.502 1.00 51.46 376 ASN B N 1
ATOM 5889 C CA . ASN B 1 375 ? 56.651 17.118 67.545 1.00 52.03 376 ASN B CA 1
ATOM 5890 C C . ASN B 1 375 ? 57.901 17.450 66.725 1.00 57.03 376 ASN B C 1
ATOM 5891 O O . ASN B 1 375 ? 58.675 16.558 66.381 1.00 57.40 376 ASN B O 1
ATOM 5896 N N . SER B 1 376 ? 58.094 18.724 66.408 1.00 72.80 377 SER B N 1
ATOM 5897 C CA . SER B 1 376 ? 59.314 19.164 65.741 1.00 73.54 377 SER B CA 1
ATOM 5898 C C . SER B 1 376 ? 60.008 20.193 66.617 1.00 77.08 377 SER B C 1
ATOM 5899 O O . SER B 1 376 ? 61.049 19.939 67.216 1.00 76.95 377 SER B O 1
ATOM 5902 N N . GLY B 1 377 ? 59.363 21.347 66.695 1.00 69.28 378 GLY B N 1
ATOM 5903 C CA . GLY B 1 377 ? 59.812 22.541 67.390 1.00 70.08 378 GLY B CA 1
ATOM 5904 C C . GLY B 1 377 ? 58.856 23.467 66.684 1.00 74.32 378 GLY B C 1
ATOM 5905 O O . GLY B 1 377 ? 58.183 22.960 65.793 1.00 74.05 378 GLY B O 1
ATOM 5906 N N . GLU B 1 378 ? 58.784 24.764 67.007 1.00 109.39 379 GLU B N 1
ATOM 5907 C CA . GLU B 1 378 ? 57.866 25.668 66.288 1.00 109.51 379 GLU B CA 1
ATOM 5908 C C . GLU B 1 378 ? 56.406 25.224 66.542 1.00 112.30 379 GLU B C 1
ATOM 5909 O O . GLU B 1 378 ? 56.038 24.125 66.142 1.00 111.99 379 GLU B O 1
ATOM 5915 N N . GLY B 1 379 ? 55.546 26.013 67.188 1.00 128.71 380 GLY B N 1
ATOM 5916 C CA . GLY B 1 379 ? 55.792 27.337 67.724 1.00 128.81 380 GLY B CA 1
ATOM 5917 C C . GLY B 1 379 ? 54.772 27.614 68.834 1.00 130.35 380 GLY B C 1
ATOM 5918 O O . GLY B 1 379 ? 55.146 27.664 70.009 1.00 130.50 380 GLY B O 1
ATOM 5919 N N . PHE B 1 380 ? 53.487 27.768 68.496 1.00 97.48 381 PHE B N 1
ATOM 5920 C CA . PHE B 1 380 ? 52.973 27.660 67.130 1.00 96.22 381 PHE B CA 1
ATOM 5921 C C . PHE B 1 380 ? 52.786 29.030 66.480 1.00 95.85 381 PHE B C 1
ATOM 5922 O O . PHE B 1 380 ? 53.082 29.204 65.296 1.00 95.68 381 PHE B O 1
ATOM 5924 N N . SER B 1 381 ? 52.271 29.980 67.262 1.00 66.36 382 SER B N 1
ATOM 5925 C CA . SER B 1 381 ? 52.154 31.393 66.880 1.00 64.86 382 SER B CA 1
ATOM 5926 C C . SER B 1 381 ? 51.122 31.695 65.784 1.00 62.69 382 SER B C 1
ATOM 5927 O O . SER B 1 381 ? 51.463 31.764 64.604 1.00 62.51 382 SER B O 1
ATOM 5929 N N . ASP B 1 382 ? 49.866 31.884 66.188 1.00 43.69 383 ASP B N 1
ATOM 5930 C CA . ASP B 1 382 ? 48.839 32.455 65.314 1.00 41.73 383 ASP B CA 1
ATOM 5931 C C . ASP B 1 382 ? 47.749 33.123 66.146 1.00 39.21 383 ASP B C 1
ATOM 5932 O O . ASP B 1 382 ? 47.698 32.943 67.362 1.00 37.89 383 ASP B O 1
ATOM 5937 N N . VAL B 1 383 ? 46.877 33.885 65.492 1.00 32.61 384 VAL B N 1
ATOM 5938 C CA . VAL B 1 383 ? 45.841 34.638 66.200 1.00 31.96 384 VAL B CA 1
ATOM 5939 C C . VAL B 1 383 ? 44.867 33.706 66.932 1.00 31.94 384 VAL B C 1
ATOM 5940 O O . VAL B 1 383 ? 44.310 34.071 67.969 1.00 30.86 384 VAL B O 1
ATOM 5944 N N . PHE B 1 384 ? 44.673 32.497 66.408 1.00 28.53 385 PHE B N 1
ATOM 5945 C CA . PHE B 1 384 ? 43.816 31.523 67.094 1.00 27.56 385 PHE B CA 1
ATOM 5946 C C . PHE B 1 384 ? 44.351 31.203 68.485 1.00 30.21 385 PHE B C 1
ATOM 5947 O O . PHE B 1 384 ? 43.616 31.281 69.469 1.00 31.00 385 PHE B O 1
ATOM 5955 N N . GLU B 1 385 ? 45.626 30.833 68.563 1.00 31.25 386 GLU B N 1
ATOM 5956 C CA . GLU B 1 385 ? 46.254 30.544 69.848 1.00 32.16 386 GLU B CA 1
ATOM 5957 C C . GLU B 1 385 ? 46.254 31.752 70.790 1.00 35.73 386 GLU B C 1
ATOM 5958 O O . GLU B 1 385 ? 46.149 31.597 72.005 1.00 35.82 386 GLU B O 1
ATOM 5964 N N . GLU B 1 386 ? 46.370 32.951 70.229 1.00 33.77 387 GLU B N 1
ATOM 5965 C CA . GLU B 1 386 ? 46.302 34.175 71.019 1.00 34.26 387 GLU B CA 1
ATOM 5966 C C . GLU B 1 386 ? 44.915 34.349 71.624 1.00 37.02 387 GLU B C 1
ATOM 5967 O O . GLU B 1 386 ? 44.765 34.753 72.783 1.00 36.25 387 GLU B O 1
ATOM 5973 N N . GLU B 1 387 ? 43.901 34.005 70.839 1.00 37.68 388 GLU B N 1
ATOM 5974 C CA . GLU B 1 387 ? 42.515 34.084 71.279 1.00 38.16 388 GLU B CA 1
ATOM 5975 C C . GLU B 1 387 ? 42.223 33.078 72.406 1.00 41.52 388 GLU B C 1
ATOM 5976 O O . GLU B 1 387 ? 41.506 33.393 73.367 1.00 42.21 388 GLU B O 1
ATOM 5982 N N . ILE B 1 388 ? 42.780 31.874 72.291 1.00 34.89 389 ILE B N 1
ATOM 5983 C CA . ILE B 1 388 ? 42.663 30.864 73.356 1.00 34.61 389 ILE B CA 1
ATOM 5984 C C . ILE B 1 388 ? 43.290 31.350 74.659 1.00 39.54 389 ILE B C 1
ATOM 5985 O O . ILE B 1 388 ? 42.756 31.116 75.755 1.00 39.96 389 ILE B O 1
ATOM 5990 N N . ASN B 1 389 ? 44.412 32.052 74.549 1.00 44.41 390 ASN B N 1
ATOM 5991 C CA . ASN B 1 389 ? 45.110 32.543 75.738 1.00 45.63 390 ASN B CA 1
ATOM 5992 C C . ASN B 1 389 ? 44.268 33.499 76.596 1.00 52.16 390 ASN B C 1
ATOM 5993 O O . ASN B 1 389 ? 44.782 34.153 77.501 1.00 53.12 390 ASN B O 1
ATOM 5998 N N . MET B 1 390 ? 42.970 33.563 76.302 1.00 70.69 391 MET B N 1
ATOM 5999 C CA . MET B 1 390 ? 41.961 34.038 77.240 1.00 71.43 391 MET B CA 1
ATOM 6000 C C . MET B 1 390 ? 41.298 32.832 77.932 1.00 71.64 391 MET B C 1
ATOM 6001 O O . MET B 1 390 ? 40.075 32.754 78.071 1.00 70.62 391 MET B O 1
ATOM 6006 N N . GLY B 1 391 ? 42.128 31.873 78.325 1.00 50.04 392 GLY B N 1
ATOM 6007 C CA . GLY B 1 391 ? 41.744 30.861 79.288 1.00 49.64 392 GLY B CA 1
ATOM 6008 C C . GLY B 1 391 ? 40.846 29.722 78.844 1.00 50.85 392 GLY B C 1
ATOM 6009 O O . GLY B 1 391 ? 40.308 29.027 79.700 1.00 51.05 392 GLY B O 1
ATOM 6010 N N . GLU B 1 392 ? 40.685 29.512 77.537 1.00 46.34 393 GLU B N 1
ATOM 6011 C CA . GLU B 1 392 ? 39.862 28.397 77.053 1.00 45.51 393 GLU B CA 1
ATOM 6012 C C . GLU B 1 392 ? 40.535 27.063 77.389 1.00 46.11 393 GLU B C 1
ATOM 6013 O O . GLU B 1 392 ? 39.878 26.027 77.537 1.00 45.33 393 GLU B O 1
ATOM 6019 N N . TYR B 1 393 ? 41.858 27.100 77.492 1.00 42.24 394 TYR B N 1
ATOM 6020 C CA . TYR B 1 393 ? 42.636 25.929 77.859 1.00 48.59 394 TYR B CA 1
ATOM 6021 C C . TYR B 1 393 ? 42.888 25.919 79.362 1.00 61.10 394 TYR B C 1
ATOM 6022 O O . TYR B 1 393 ? 43.905 25.407 79.822 1.00 40.78 394 TYR B O 1
ATOM 6024 N N . ARG C 2 1 ? 22.678 14.915 2.967 1.00 83.62 3 ARG C N 1
ATOM 6025 C CA . ARG C 2 1 ? 23.986 14.978 2.326 1.00 83.57 3 ARG C CA 1
ATOM 6026 C C . ARG C 2 1 ? 24.141 16.232 1.463 1.00 85.24 3 ARG C C 1
ATOM 6027 O O . ARG C 2 1 ? 24.818 17.182 1.857 1.00 85.32 3 ARG C O 1
ATOM 6029 N N . ASP C 2 2 ? 23.499 16.230 0.296 1.00 89.66 4 ASP C N 1
ATOM 6030 C CA . ASP C 2 2 ? 23.672 17.283 -0.706 1.00 89.22 4 ASP C CA 1
ATOM 6031 C C . ASP C 2 2 ? 22.596 18.373 -0.662 1.00 88.58 4 ASP C C 1
ATOM 6032 O O . ASP C 2 2 ? 22.317 19.017 -1.672 1.00 89.24 4 ASP C O 1
ATOM 6037 N N . TYR C 2 3 ? 21.997 18.582 0.506 1.00 48.23 5 TYR C N 1
ATOM 6038 C CA . TYR C 2 3 ? 20.938 19.580 0.657 1.00 46.61 5 TYR C CA 1
ATOM 6039 C C . TYR C 2 3 ? 20.951 20.189 2.051 1.00 45.28 5 TYR C C 1
ATOM 6040 O O . TYR C 2 3 ? 21.599 19.667 2.952 1.00 45.10 5 TYR C O 1
ATOM 6049 N N . ASP C 2 4 ? 20.213 21.279 2.224 1.00 36.45 6 ASP C N 1
ATOM 6050 C CA . ASP C 2 4 ? 20.091 21.939 3.521 1.00 35.98 6 ASP C CA 1
ATOM 6051 C C . ASP C 2 4 ? 18.818 21.529 4.263 1.00 37.56 6 ASP C C 1
ATOM 6052 O O . ASP C 2 4 ? 18.781 21.512 5.500 1.00 37.04 6 ASP C O 1
ATOM 6057 N N . HIS C 2 5 ? 17.769 21.220 3.506 1.00 35.27 7 HIS C N 1
ATOM 6058 C CA . HIS C 2 5 ? 16.483 20.841 4.088 1.00 34.91 7 HIS C CA 1
ATOM 6059 C C . HIS C 2 5 ? 15.843 19.704 3.303 1.00 35.32 7 HIS C C 1
ATOM 6060 O O . HIS C 2 5 ? 15.819 19.747 2.076 1.00 34.73 7 HIS C O 1
ATOM 6067 N N . LEU C 2 6 ? 15.332 18.705 4.017 1.00 30.04 8 LEU C N 1
ATOM 6068 C CA . LEU C 2 6 ? 14.520 17.633 3.426 1.00 29.39 8 LEU C CA 1
ATOM 6069 C C . LEU C 2 6 ? 13.091 17.713 3.930 1.00 29.61 8 LEU C C 1
ATOM 6070 O O . LEU C 2 6 ? 12.857 17.744 5.139 1.00 29.02 8 LEU C O 1
ATOM 6075 N N . PHE C 2 7 ? 12.142 17.755 3.005 1.00 26.19 9 PHE C N 1
ATOM 6076 C CA . PHE C 2 7 ? 10.726 17.767 3.353 1.00 25.64 9 PHE C CA 1
ATOM 6077 C C . PHE C 2 7 ? 9.982 16.606 2.686 1.00 27.50 9 PHE C C 1
ATOM 6078 O O . PHE C 2 7 ? 10.242 16.248 1.522 1.00 26.63 9 PHE C O 1
ATOM 6086 N N . LYS C 2 8 ? 9.056 16.015 3.438 1.00 25.16 10 LYS C N 1
ATOM 6087 C CA . LYS C 2 8 ? 8.215 14.954 2.918 1.00 24.29 10 LYS C CA 1
ATOM 6088 C C . LYS C 2 8 ? 6.837 15.522 2.620 1.00 24.66 10 LYS C C 1
ATOM 6089 O O . LYS C 2 8 ? 6.209 16.159 3.464 1.00 23.92 10 LYS C O 1
ATOM 6095 N N . LEU C 2 9 ? 6.395 15.327 1.389 1.00 19.51 11 LEU C N 1
ATOM 6096 C CA . LEU C 2 9 ? 5.099 15.814 0.952 1.00 19.67 11 LEU C CA 1
ATOM 6097 C C . LEU C 2 9 ? 4.213 14.648 0.555 1.00 21.22 11 LEU C C 1
ATOM 6098 O O . LEU C 2 9 ? 4.710 13.614 0.136 1.00 21.12 11 LEU C O 1
ATOM 6103 N N . LEU C 2 10 ? 2.908 14.841 0.681 1.00 22.48 12 LEU C N 1
ATOM 6104 C CA . LEU C 2 10 ? 1.916 13.918 0.148 1.00 21.94 12 LEU C CA 1
ATOM 6105 C C . LEU C 2 10 ? 1.156 14.632 -0.952 1.00 23.45 12 LEU C C 1
ATOM 6106 O O . LEU C 2 10 ? 0.897 15.825 -0.857 1.00 23.85 12 LEU C O 1
ATOM 6111 N N . ILE C 2 11 ? 0.786 13.906 -1.996 1.00 19.68 13 ILE C N 1
ATOM 6112 C CA . ILE C 2 11 ? -0.212 14.415 -2.901 1.00 19.77 13 ILE C CA 1
ATOM 6113 C C . ILE C 2 11 ? -1.452 13.521 -2.743 1.00 23.23 13 ILE C C 1
ATOM 6114 O O . ILE C 2 11 ? -1.351 12.291 -2.746 1.00 22.80 13 ILE C O 1
ATOM 6119 N N . ILE C 2 12 ? -2.617 14.132 -2.562 1.00 23.83 14 ILE C N 1
ATOM 6120 C CA . ILE C 2 12 ? -3.839 13.349 -2.459 1.00 22.97 14 ILE C CA 1
ATOM 6121 C C . ILE C 2 12 ? -4.871 13.850 -3.449 1.00 25.58 14 ILE C C 1
ATOM 6122 O O . ILE C 2 12 ? -4.903 15.040 -3.799 1.00 25.32 14 ILE C O 1
ATOM 6127 N N . GLY C 2 13 ? -5.689 12.916 -3.927 1.00 20.37 15 GLY C N 1
ATOM 6128 C CA . GLY C 2 13 ? -6.729 13.206 -4.894 1.00 20.81 15 GLY C CA 1
ATOM 6129 C C . GLY C 2 13 ? -7.285 11.916 -5.480 1.00 22.71 15 GLY C C 1
ATOM 6130 O O . GLY C 2 13 ? -6.622 10.875 -5.450 1.00 20.96 15 GLY C O 1
ATOM 6131 N N . ASP C 2 14 ? -8.507 11.979 -5.993 1.00 24.32 16 ASP C N 1
ATOM 6132 C CA . ASP C 2 14 ? -9.102 10.845 -6.691 1.00 24.22 16 ASP C CA 1
ATOM 6133 C C . ASP C 2 14 ? -8.204 10.366 -7.834 1.00 25.54 16 ASP C C 1
ATOM 6134 O O . ASP C 2 14 ? -7.479 11.162 -8.439 1.00 25.55 16 ASP C O 1
ATOM 6139 N N . SER C 2 15 ? -8.238 9.068 -8.115 1.00 24.26 17 SER C N 1
ATOM 6140 C CA . SER C 2 15 ? -7.579 8.555 -9.308 1.00 24.34 17 SER C CA 1
ATOM 6141 C C . SER C 2 15 ? -8.105 9.297 -10.528 1.00 26.83 17 SER C C 1
ATOM 6142 O O . SER C 2 15 ? -9.312 9.507 -10.668 1.00 26.38 17 SER C O 1
ATOM 6145 N N . GLY C 2 16 ? -7.193 9.714 -11.397 1.00 26.71 18 GLY C N 1
ATOM 6146 C CA . GLY C 2 16 ? -7.579 10.358 -12.640 1.00 26.63 18 GLY C CA 1
ATOM 6147 C C . GLY C 2 16 ? -7.605 11.873 -12.629 1.00 28.20 18 GLY C C 1
ATOM 6148 O O . GLY C 2 16 ? -7.869 12.475 -13.671 1.00 28.08 18 GLY C O 1
ATOM 6149 N N . VAL C 2 17 ? -7.343 12.501 -11.477 1.00 24.35 19 VAL C N 1
ATOM 6150 C CA . VAL C 2 17 ? -7.325 13.968 -11.429 1.00 24.02 19 VAL C CA 1
ATOM 6151 C C . VAL C 2 17 ? -6.024 14.551 -12.003 1.00 25.65 19 VAL C C 1
ATOM 6152 O O . VAL C 2 17 ? -5.938 15.749 -12.249 1.00 25.64 19 VAL C O 1
ATOM 6156 N N . GLY C 2 18 ? -5.006 13.710 -12.173 1.00 22.36 20 GLY C N 1
ATOM 6157 C CA . GLY C 2 18 ? -3.764 14.125 -12.804 1.00 22.54 20 GLY C CA 1
ATOM 6158 C C . GLY C 2 18 ? -2.603 14.240 -11.838 1.00 23.98 20 GLY C C 1
ATOM 6159 O O . GLY C 2 18 ? -1.691 15.026 -12.058 1.00 23.45 20 GLY C O 1
ATOM 6160 N N . LYS C 2 19 ? -2.639 13.453 -10.761 1.00 23.10 21 LYS C N 1
ATOM 6161 C CA . LYS C 2 19 ? -1.572 13.479 -9.764 1.00 22.77 21 LYS C CA 1
ATOM 6162 C C . LYS C 2 19 ? -0.234 13.011 -10.347 1.00 23.68 21 LYS C C 1
ATOM 6163 O O . LYS C 2 19 ? 0.788 13.651 -10.124 1.00 23.41 21 LYS C O 1
ATOM 6169 N N A SER C 2 20 ? -0.230 11.902 -11.078 0.50 25.06 22 SER C N 1
ATOM 6170 N N B SER C 2 20 ? -0.255 11.890 -11.069 0.50 24.77 22 SER C N 1
ATOM 6171 C CA A SER C 2 20 ? 1.021 11.415 -11.651 0.50 24.94 22 SER C CA 1
ATOM 6172 C CA B SER C 2 20 ? 0.944 11.361 -11.720 0.50 24.50 22 SER C CA 1
ATOM 6173 C C A SER C 2 20 ? 1.556 12.411 -12.680 0.50 27.05 22 SER C C 1
ATOM 6174 C C B SER C 2 20 ? 1.533 12.402 -12.667 0.50 26.84 22 SER C C 1
ATOM 6175 O O A SER C 2 20 ? 2.767 12.567 -12.818 0.50 26.89 22 SER C O 1
ATOM 6176 O O B SER C 2 20 ? 2.748 12.581 -12.731 0.50 26.65 22 SER C O 1
ATOM 6181 N N . SER C 2 21 ? 0.658 13.095 -13.387 1.00 22.58 23 SER C N 1
ATOM 6182 C CA . SER C 2 21 ? 1.093 14.077 -14.404 1.00 22.25 23 SER C CA 1
ATOM 6183 C C . SER C 2 21 ? 1.693 15.298 -13.716 1.00 24.17 23 SER C C 1
ATOM 6184 O O . SER C 2 21 ? 2.669 15.877 -14.181 1.00 23.40 23 SER C O 1
ATOM 6187 N N . LEU C 2 22 ? 1.110 15.675 -12.585 1.00 24.16 24 LEU C N 1
ATOM 6188 C CA . LEU C 2 22 ? 1.680 16.743 -11.779 1.00 25.17 24 LEU C CA 1
ATOM 6189 C C . LEU C 2 22 ? 3.062 16.326 -11.284 1.00 27.64 24 LEU C C 1
ATOM 6190 O O . LEU C 2 22 ? 4.014 17.096 -11.399 1.00 27.86 24 LEU C O 1
ATOM 6195 N N . LEU C 2 23 ? 3.186 15.096 -10.803 1.00 36.18 25 LEU C N 1
ATOM 6196 C CA . LEU C 2 23 ? 4.461 14.627 -10.275 1.00 36.56 25 LEU C CA 1
ATOM 6197 C C . LEU C 2 23 ? 5.543 14.527 -11.351 1.00 38.18 25 LEU C C 1
ATOM 6198 O O . LEU C 2 23 ? 6.725 14.702 -11.053 1.00 38.52 25 LEU C O 1
ATOM 6203 N N . LEU C 2 24 ? 5.146 14.245 -12.594 1.00 25.29 26 LEU C N 1
ATOM 6204 C CA . LEU C 2 24 ? 6.097 14.261 -13.711 1.00 24.06 26 LEU C CA 1
ATOM 6205 C C . LEU C 2 24 ? 6.703 15.643 -13.926 1.00 27.40 26 LEU C C 1
ATOM 6206 O O . LEU C 2 24 ? 7.893 15.768 -14.226 1.00 27.26 26 LEU C O 1
ATOM 6211 N N . ARG C 2 25 ? 5.882 16.681 -13.815 1.00 28.88 27 ARG C N 1
ATOM 6212 C CA . ARG C 2 25 ? 6.395 18.042 -13.840 1.00 29.72 27 ARG C CA 1
ATOM 6213 C C . ARG C 2 25 ? 7.290 18.297 -12.622 1.00 31.92 27 ARG C C 1
ATOM 6214 O O . ARG C 2 25 ? 8.288 18.987 -12.730 1.00 32.30 27 ARG C O 1
ATOM 6222 N N . PHE C 2 26 ? 6.931 17.711 -11.481 1.00 37.66 28 PHE C N 1
ATOM 6223 C CA . PHE C 2 26 ? 7.669 17.855 -10.214 1.00 37.89 28 PHE C CA 1
ATOM 6224 C C . PHE C 2 26 ? 9.077 17.232 -10.231 1.00 39.06 28 PHE C C 1
ATOM 6225 O O . PHE C 2 26 ? 10.039 17.821 -9.743 1.00 38.99 28 PHE C O 1
ATOM 6233 N N . ALA C 2 27 ? 9.186 16.046 -10.822 1.00 26.68 29 ALA C N 1
ATOM 6234 C CA . ALA C 2 27 ? 10.274 15.118 -10.517 1.00 25.63 29 ALA C CA 1
ATOM 6235 C C . ALA C 2 27 ? 11.646 15.453 -11.104 1.00 28.36 29 ALA C C 1
ATOM 6236 O O . ALA C 2 27 ? 11.746 15.943 -12.219 1.00 27.73 29 ALA C O 1
ATOM 6238 N N . ASP C 2 28 ? 12.694 15.105 -10.357 1.00 31.04 30 ASP C N 1
ATOM 6239 C CA . ASP C 2 28 ? 14.054 15.051 -10.885 1.00 31.81 30 ASP C CA 1
ATOM 6240 C C . ASP C 2 28 ? 14.481 13.631 -11.255 1.00 34.37 30 ASP C C 1
ATOM 6241 O O . ASP C 2 28 ? 15.547 13.431 -11.838 1.00 34.54 30 ASP C O 1
ATOM 6246 N N . ASN C 2 29 ? 13.656 12.650 -10.907 1.00 31.94 31 ASN C N 1
ATOM 6247 C CA . ASN C 2 29 ? 13.990 11.248 -11.122 1.00 31.13 31 ASN C CA 1
ATOM 6248 C C . ASN C 2 29 ? 14.418 10.907 -12.559 1.00 32.76 31 ASN C C 1
ATOM 6249 O O . ASN C 2 29 ? 13.793 11.345 -13.517 1.00 31.57 31 ASN C O 1
ATOM 6254 N N . THR C 2 30 ? 15.481 10.121 -12.687 1.00 36.21 32 THR C N 1
ATOM 6255 C CA . THR C 2 30 ? 15.908 9.603 -13.978 1.00 36.15 32 THR C CA 1
ATOM 6256 C C . THR C 2 30 ? 14.819 8.719 -14.587 1.00 37.16 32 THR C C 1
ATOM 6257 O O . THR C 2 30 ? 14.381 8.943 -15.713 1.00 37.10 32 THR C O 1
ATOM 6261 N N . PHE C 2 31 ? 14.386 7.710 -13.844 1.00 30.70 33 PHE C N 1
ATOM 6262 C CA . PHE C 2 31 ? 13.240 6.900 -14.255 1.00 30.11 33 PHE C CA 1
ATOM 6263 C C . PHE C 2 31 ? 11.934 7.608 -13.878 1.00 31.51 33 PHE C C 1
ATOM 6264 O O . PHE C 2 31 ? 11.710 7.933 -12.711 1.00 31.47 33 PHE C O 1
ATOM 6272 N N . SER C 2 32 ? 11.078 7.839 -14.863 1.00 22.70 34 SER C N 1
ATOM 6273 C CA . SER C 2 32 ? 9.860 8.616 -14.676 1.00 22.60 34 SER C CA 1
ATOM 6274 C C . SER C 2 32 ? 8.599 7.780 -14.456 1.00 25.20 34 SER C C 1
ATOM 6275 O O . SER C 2 32 ? 7.526 8.334 -14.209 1.00 25.33 34 SER C O 1
ATOM 6278 N N . GLY C 2 33 ? 8.725 6.461 -14.552 1.00 27.32 35 GLY C N 1
ATOM 6279 C CA . GLY C 2 33 ? 7.584 5.571 -14.413 1.00 27.18 35 GLY C CA 1
ATOM 6280 C C . GLY C 2 33 ? 7.019 5.590 -13.005 1.00 27.95 35 GLY C C 1
ATOM 6281 O O . GLY C 2 33 ? 7.700 5.979 -12.063 1.00 27.25 35 GLY C O 1
ATOM 6282 N N . SER C 2 34 ? 5.766 5.169 -12.867 1.00 23.98 36 SER C N 1
ATOM 6283 C CA . SER C 2 34 ? 5.072 5.232 -11.585 1.00 22.75 36 SER C CA 1
ATOM 6284 C C . SER C 2 34 ? 4.835 3.835 -11.023 1.00 23.21 36 SER C C 1
ATOM 6285 O O . SER C 2 34 ? 4.565 2.917 -11.781 1.00 23.49 36 SER C O 1
ATOM 6288 N N . TYR C 2 35 ? 4.900 3.666 -9.706 1.00 21.57 37 TYR C N 1
ATOM 6289 C CA . TYR C 2 35 ? 4.628 2.340 -9.143 1.00 21.11 37 TYR C CA 1
ATOM 6290 C C . TYR C 2 35 ? 3.274 2.243 -8.494 1.00 22.87 37 TYR C C 1
ATOM 6291 O O . TYR C 2 35 ? 2.992 1.267 -7.800 1.00 21.60 37 TYR C O 1
ATOM 6300 N N . ILE C 2 36 ? 2.417 3.218 -8.770 1.00 22.27 38 ILE C N 1
ATOM 6301 C CA . ILE C 2 36 ? 1.048 3.203 -8.264 1.00 23.58 38 ILE C CA 1
ATOM 6302 C C . ILE C 2 36 ? 0.332 1.892 -8.607 1.00 23.86 38 ILE C C 1
ATOM 6303 O O . ILE C 2 36 ? -0.321 1.284 -7.749 1.00 23.05 38 ILE C O 1
ATOM 6308 N N . THR C 2 37 ? 0.474 1.422 -9.842 1.00 23.15 39 THR C N 1
ATOM 6309 C CA . THR C 2 37 ? -0.240 0.198 -10.236 1.00 23.14 39 THR C CA 1
ATOM 6310 C C . THR C 2 37 ? 0.627 -1.042 -10.067 1.00 24.79 39 THR C C 1
ATOM 6311 O O . THR C 2 37 ? 0.347 -2.112 -10.639 1.00 24.02 39 THR C O 1
ATOM 6315 N N . THR C 2 38 ? 1.691 -0.897 -9.284 1.00 21.46 40 THR C N 1
ATOM 6316 C CA . THR C 2 38 ? 2.549 -2.023 -8.973 1.00 21.10 40 THR C CA 1
ATOM 6317 C C . THR C 2 38 ? 2.450 -2.379 -7.492 1.00 21.80 40 THR C C 1
ATOM 6318 O O . THR C 2 38 ? 2.117 -3.514 -7.145 1.00 21.26 40 THR C O 1
ATOM 6322 N N . ILE C 2 39 ? 2.717 -1.403 -6.627 1.00 20.37 41 ILE C N 1
ATOM 6323 C CA . ILE C 2 39 ? 2.668 -1.635 -5.195 1.00 19.83 41 ILE C CA 1
ATOM 6324 C C . ILE C 2 39 ? 1.717 -0.655 -4.508 1.00 22.06 41 ILE C C 1
ATOM 6325 O O . ILE C 2 39 ? 1.687 -0.583 -3.281 1.00 21.12 41 ILE C O 1
ATOM 6330 N N . GLY C 2 40 ? 0.956 0.098 -5.304 1.00 20.36 42 GLY C N 1
ATOM 6331 C CA . GLY C 2 40 ? -0.079 0.975 -4.782 1.00 19.65 42 GLY C CA 1
ATOM 6332 C C . GLY C 2 40 ? 0.464 2.236 -4.124 1.00 19.88 42 GLY C C 1
ATOM 6333 O O . GLY C 2 40 ? -0.251 2.924 -3.392 1.00 19.18 42 GLY C O 1
ATOM 6334 N N . VAL C 2 41 ? 1.738 2.515 -4.373 1.00 17.71 43 VAL C N 1
ATOM 6335 C CA . VAL C 2 41 ? 2.405 3.724 -3.845 1.00 17.14 43 VAL C CA 1
ATOM 6336 C C . VAL C 2 41 ? 3.480 4.157 -4.859 1.00 19.15 43 VAL C C 1
ATOM 6337 O O . VAL C 2 41 ? 4.014 3.326 -5.605 1.00 19.12 43 VAL C O 1
ATOM 6341 N N . ASP C 2 42 ? 3.756 5.460 -4.914 1.00 18.58 44 ASP C N 1
ATOM 6342 C CA . ASP C 2 42 ? 4.800 6.002 -5.782 1.00 18.55 44 ASP C CA 1
ATOM 6343 C C . ASP C 2 42 ? 5.429 7.197 -5.082 1.00 20.83 44 ASP C C 1
ATOM 6344 O O . ASP C 2 42 ? 4.726 7.934 -4.398 1.00 20.20 44 ASP C O 1
ATOM 6349 N N . PHE C 2 43 ? 6.736 7.376 -5.232 1.00 20.73 45 PHE C N 1
ATOM 6350 C CA . PHE C 2 43 ? 7.335 8.643 -4.795 1.00 21.64 45 PHE C CA 1
ATOM 6351 C C . PHE C 2 43 ? 8.223 9.231 -5.885 1.00 23.18 45 PHE C C 1
ATOM 6352 O O . PHE C 2 43 ? 8.811 8.509 -6.687 1.00 23.29 45 PHE C O 1
ATOM 6360 N N . LYS C 2 44 ? 8.283 10.557 -5.912 1.00 20.43 46 LYS C N 1
ATOM 6361 C CA . LYS C 2 44 ? 9.201 11.296 -6.787 1.00 20.44 46 LYS C CA 1
ATOM 6362 C C . LYS C 2 44 ? 10.018 12.266 -5.927 1.00 24.01 46 LYS C C 1
ATOM 6363 O O . LYS C 2 44 ? 9.633 12.577 -4.789 1.00 23.14 46 LYS C O 1
ATOM 6369 N N . ILE C 2 45 ? 11.134 12.739 -6.480 1.00 25.54 47 ILE C N 1
ATOM 6370 C CA . ILE C 2 45 ? 12.077 13.588 -5.764 1.00 26.04 47 ILE C CA 1
ATOM 6371 C C . ILE C 2 45 ? 12.330 14.858 -6.577 1.00 27.81 47 ILE C C 1
ATOM 6372 O O . ILE C 2 45 ? 12.444 14.807 -7.802 1.00 27.50 47 ILE C O 1
ATOM 6377 N N . ARG C 2 46 ? 12.405 15.996 -5.898 1.00 25.55 48 ARG C N 1
ATOM 6378 C CA . ARG C 2 46 ? 12.846 17.227 -6.553 1.00 26.04 48 ARG C CA 1
ATOM 6379 C C . ARG C 2 46 ? 13.821 17.932 -5.632 1.00 29.45 48 ARG C C 1
ATOM 6380 O O . ARG C 2 46 ? 13.617 17.959 -4.410 1.00 27.96 48 ARG C O 1
ATOM 6388 N N . THR C 2 47 ? 14.888 18.487 -6.203 1.00 29.71 49 THR C N 1
ATOM 6389 C CA . THR C 2 47 ? 15.775 19.348 -5.430 1.00 30.31 49 THR C CA 1
ATOM 6390 C C . THR C 2 47 ? 15.768 20.730 -6.070 1.00 33.47 49 THR C C 1
ATOM 6391 O O . THR C 2 47 ? 15.819 20.856 -7.293 1.00 33.31 49 THR C O 1
ATOM 6395 N N . VAL C 2 48 ? 15.682 21.757 -5.234 1.00 30.96 50 VAL C N 1
ATOM 6396 C CA . VAL C 2 48 ? 15.608 23.140 -5.702 1.00 31.31 50 VAL C CA 1
ATOM 6397 C C . VAL C 2 48 ? 16.375 24.034 -4.724 1.00 33.35 50 VAL C C 1
ATOM 6398 O O . VAL C 2 48 ? 16.425 23.762 -3.521 1.00 33.00 50 VAL C O 1
ATOM 6402 N N . GLU C 2 49 ? 16.984 25.087 -5.249 1.00 31.84 51 GLU C N 1
ATOM 6403 C CA . GLU C 2 49 ? 17.730 26.043 -4.434 1.00 31.71 51 GLU C CA 1
ATOM 6404 C C . GLU C 2 49 ? 16.932 27.325 -4.324 1.00 33.27 51 GLU C C 1
ATOM 6405 O O . GLU C 2 49 ? 16.666 27.982 -5.315 1.00 33.87 51 GLU C O 1
ATOM 6407 N N . ILE C 2 50 ? 16.535 27.669 -3.110 1.00 30.74 52 ILE C N 1
ATOM 6408 C CA . ILE C 2 50 ? 15.670 28.818 -2.897 1.00 30.66 52 ILE C CA 1
ATOM 6409 C C . ILE C 2 50 ? 16.401 29.798 -2.008 1.00 32.17 52 ILE C C 1
ATOM 6410 O O . ILE C 2 50 ? 16.708 29.491 -0.852 1.00 31.49 52 ILE C O 1
ATOM 6415 N N . ASN C 2 51 ? 16.687 30.969 -2.561 1.00 31.80 53 ASN C N 1
ATOM 6416 C CA . ASN C 2 51 ? 17.470 31.982 -1.859 1.00 32.12 53 ASN C CA 1
ATOM 6417 C C . ASN C 2 51 ? 18.716 31.389 -1.238 1.00 33.26 53 ASN C C 1
ATOM 6418 O O . ASN C 2 51 ? 19.011 31.643 -0.076 1.00 33.30 53 ASN C O 1
ATOM 6423 N N . GLY C 2 52 ? 19.402 30.552 -2.007 1.00 33.33 54 GLY C N 1
ATOM 6424 C CA . GLY C 2 52 ? 20.654 29.967 -1.581 1.00 33.80 54 GLY C CA 1
ATOM 6425 C C . GLY C 2 52 ? 20.556 28.736 -0.702 1.00 36.68 54 GLY C C 1
ATOM 6426 O O . GLY C 2 52 ? 21.580 28.177 -0.310 1.00 37.20 54 GLY C O 1
ATOM 6427 N N . GLU C 2 53 ? 19.339 28.314 -0.373 1.00 33.17 55 GLU C N 1
ATOM 6428 C CA . GLU C 2 53 ? 19.170 27.115 0.435 1.00 33.09 55 GLU C CA 1
ATOM 6429 C C . GLU C 2 53 ? 18.774 25.918 -0.428 1.00 34.57 55 GLU C C 1
ATOM 6430 O O . GLU C 2 53 ? 17.791 25.978 -1.157 1.00 33.26 55 GLU C O 1
ATOM 6436 N N . LYS C 2 54 ? 19.557 24.846 -0.338 1.00 36.69 56 LYS C N 1
ATOM 6437 C CA . LYS C 2 54 ? 19.291 23.630 -1.088 1.00 36.50 56 LYS C CA 1
ATOM 6438 C C . LYS C 2 54 ? 18.195 22.827 -0.400 1.00 36.60 56 LYS C C 1
ATOM 6439 O O . LYS C 2 54 ? 18.361 22.378 0.733 1.00 35.61 56 LYS C O 1
ATOM 6441 N N . VAL C 2 55 ? 17.074 22.653 -1.094 1.00 32.17 57 VAL C N 1
ATOM 6442 C CA . VAL C 2 55 ? 15.911 21.981 -0.517 1.00 31.36 57 VAL C CA 1
ATOM 6443 C C . VAL C 2 55 ? 15.600 20.714 -1.284 1.00 32.67 57 VAL C C 1
ATOM 6444 O O . VAL C 2 55 ? 15.501 20.742 -2.500 1.00 32.10 57 VAL C O 1
ATOM 6448 N N . LYS C 2 56 ? 15.444 19.603 -0.571 1.00 29.95 58 LYS C N 1
ATOM 6449 C CA . LYS C 2 56 ? 15.069 18.354 -1.211 1.00 29.15 58 LYS C CA 1
ATOM 6450 C C . LYS C 2 56 ? 13.641 18.010 -0.803 1.00 29.86 58 LYS C C 1
ATOM 6451 O O . LYS C 2 56 ? 13.297 18.104 0.374 1.00 28.79 58 LYS C O 1
ATOM 6457 N N . LEU C 2 57 ? 12.804 17.653 -1.774 1.00 27.05 59 LEU C N 1
ATOM 6458 C CA . LEU C 2 57 ? 11.431 17.257 -1.479 1.00 26.95 59 LEU C CA 1
ATOM 6459 C C . LEU C 2 57 ? 11.172 15.824 -1.943 1.00 28.10 59 LEU C C 1
ATOM 6460 O O . LEU C 2 57 ? 11.514 15.462 -3.075 1.00 27.69 59 LEU C O 1
ATOM 6465 N N . GLN C 2 58 ? 10.573 15.027 -1.065 1.00 27.50 60 GLN C N 1
ATOM 6466 C CA . GLN C 2 58 ? 9.962 13.753 -1.450 1.00 27.28 60 GLN C CA 1
ATOM 6467 C C . GLN C 2 58 ? 8.476 13.974 -1.598 1.00 28.78 60 GLN C C 1
ATOM 6468 O O . GLN C 2 58 ? 7.869 14.581 -0.716 1.00 29.89 60 GLN C O 1
ATOM 6474 N N . ILE C 2 59 ? 7.863 13.496 -2.674 1.00 20.95 61 ILE C N 1
ATOM 6475 C CA . ILE C 2 59 ? 6.413 13.527 -2.701 1.00 20.48 61 ILE C CA 1
ATOM 6476 C C . ILE C 2 59 ? 5.856 12.111 -2.923 1.00 21.71 61 ILE C C 1
ATOM 6477 O O . ILE C 2 59 ? 6.291 11.386 -3.832 1.00 21.21 61 ILE C O 1
ATOM 6482 N N . TRP C 2 60 ? 4.901 11.737 -2.071 1.00 20.77 62 TRP C N 1
ATOM 6483 C CA . TRP C 2 60 ? 4.335 10.386 -2.082 1.00 20.33 62 TRP C CA 1
ATOM 6484 C C . TRP C 2 60 ? 2.860 10.366 -2.453 1.00 21.48 62 TRP C C 1
ATOM 6485 O O . TRP C 2 60 ? 2.097 11.195 -2.007 1.00 21.46 62 TRP C O 1
ATOM 6496 N N . ASP C 2 61 ? 2.478 9.382 -3.262 1.00 19.49 63 ASP C N 1
ATOM 6497 C CA . ASP C 2 61 ? 1.096 9.180 -3.685 1.00 19.57 63 ASP C CA 1
ATOM 6498 C C . ASP C 2 61 ? 0.713 7.726 -3.379 1.00 20.87 63 ASP C C 1
ATOM 6499 O O . ASP C 2 61 ? 1.574 6.872 -3.343 1.00 20.81 63 ASP C O 1
ATOM 6504 N N . THR C 2 62 ? -0.566 7.444 -3.179 1.00 20.57 64 THR C N 1
ATOM 6505 C CA . THR C 2 62 ? -1.006 6.043 -3.087 1.00 19.83 64 THR C CA 1
ATOM 6506 C C . THR C 2 62 ? -2.247 5.800 -3.946 1.00 20.88 64 THR C C 1
ATOM 6507 O O . THR C 2 62 ? -2.974 6.740 -4.290 1.00 20.50 64 THR C O 1
ATOM 6511 N N . ALA C 2 63 ? -2.494 4.528 -4.261 1.00 19.99 65 ALA C N 1
ATOM 6512 C CA . ALA C 2 63 ? -3.604 4.114 -5.130 1.00 19.60 65 ALA C CA 1
ATOM 6513 C C . ALA C 2 63 ? -5.009 4.241 -4.517 1.00 22.12 65 ALA C C 1
ATOM 6514 O O . ALA C 2 63 ? -5.190 4.121 -3.307 1.00 21.28 65 ALA C O 1
ATOM 6516 N N . GLY C 2 64 ? -5.999 4.462 -5.378 1.00 21.82 66 GLY C N 1
ATOM 6517 C CA . GLY C 2 64 ? -7.402 4.321 -5.023 1.00 21.94 66 GLY C CA 1
ATOM 6518 C C . GLY C 2 64 ? -7.930 5.225 -3.928 1.00 22.95 66 GLY C C 1
ATOM 6519 O O . GLY C 2 64 ? -8.824 4.841 -3.174 1.00 22.76 66 GLY C O 1
ATOM 6520 N N . GLN C 2 65 ? -7.403 6.444 -3.846 1.00 22.31 67 GLN C N 1
ATOM 6521 C CA . GLN C 2 65 ? -7.755 7.324 -2.736 1.00 22.82 67 GLN C CA 1
ATOM 6522 C C . GLN C 2 65 ? -9.202 7.780 -2.806 1.00 24.10 67 GLN C C 1
ATOM 6523 O O . GLN C 2 65 ? -9.783 8.178 -1.783 1.00 23.10 67 GLN C O 1
ATOM 6529 N N . GLU C 2 66 ? -9.798 7.683 -3.994 1.00 22.03 68 GLU C N 1
ATOM 6530 C CA . GLU C 2 66 ? -11.188 8.097 -4.164 1.00 23.20 68 GLU C CA 1
ATOM 6531 C C . GLU C 2 66 ? -12.146 7.269 -3.311 1.00 25.29 68 GLU C C 1
ATOM 6532 O O . GLU C 2 66 ? -13.269 7.701 -3.074 1.00 25.70 68 GLU C O 1
ATOM 6538 N N . ARG C 2 67 ? -11.712 6.094 -2.852 1.00 21.66 69 ARG C N 1
ATOM 6539 C CA . ARG C 2 67 ? -12.570 5.240 -2.014 1.00 21.27 69 ARG C CA 1
ATOM 6540 C C . ARG C 2 67 ? -12.586 5.706 -0.569 1.00 22.35 69 ARG C C 1
ATOM 6541 O O . ARG C 2 67 ? -13.430 5.289 0.227 1.00 22.84 69 ARG C O 1
ATOM 6549 N N . PHE C 2 68 ? -11.640 6.564 -0.224 1.00 19.59 70 PHE C N 1
ATOM 6550 C CA . PHE C 2 68 ? -11.596 7.177 1.100 1.00 19.78 70 PHE C CA 1
ATOM 6551 C C . PHE C 2 68 ? -12.488 8.411 1.143 1.00 23.56 70 PHE C C 1
ATOM 6552 O O . PHE C 2 68 ? -12.061 9.474 0.687 1.00 23.27 70 PHE C O 1
ATOM 6560 N N . ARG C 2 69 ? -13.709 8.297 1.674 1.00 25.97 71 ARG C N 1
ATOM 6561 C CA . ARG C 2 69 ? -14.576 9.471 1.807 1.00 26.34 71 ARG C CA 1
ATOM 6562 C C . ARG C 2 69 ? -13.929 10.482 2.724 1.00 27.19 71 ARG C C 1
ATOM 6563 O O . ARG C 2 69 ? -14.088 11.688 2.558 1.00 27.19 71 ARG C O 1
ATOM 6571 N N . THR C 2 70 ? -13.212 9.960 3.710 1.00 22.90 72 THR C N 1
ATOM 6572 C CA . THR C 2 70 ? -12.375 10.762 4.575 1.00 22.96 72 THR C CA 1
ATOM 6573 C C . THR C 2 70 ? -11.028 10.082 4.714 1.00 24.64 72 THR C C 1
ATOM 6574 O O . THR C 2 70 ? -10.972 8.901 5.029 1.00 25.02 72 THR C O 1
ATOM 6578 N N . ILE C 2 71 ? -9.944 10.813 4.464 1.00 21.80 73 ILE C N 1
ATOM 6579 C CA . ILE C 2 71 ? -8.607 10.302 4.775 1.00 21.16 73 ILE C CA 1
ATOM 6580 C C . ILE C 2 71 ? -8.241 10.724 6.203 1.00 22.83 73 ILE C C 1
ATOM 6581 O O . ILE C 2 71 ? -8.221 11.915 6.528 1.00 23.10 73 ILE C O 1
ATOM 6586 N N . THR C 2 72 ? -7.971 9.742 7.062 1.00 21.48 74 THR C N 1
ATOM 6587 C CA . THR C 2 72 ? -7.812 10.019 8.487 1.00 21.63 74 THR C CA 1
ATOM 6588 C C . THR C 2 72 ? -6.375 10.399 8.857 1.00 23.76 74 THR C C 1
ATOM 6589 O O . THR C 2 72 ? -5.462 10.315 8.034 1.00 22.60 74 THR C O 1
ATOM 6593 N N . SER C 2 73 ? -6.176 10.832 10.098 1.00 22.91 75 SER C N 1
ATOM 6594 C CA . SER C 2 73 ? -4.940 11.516 10.469 1.00 22.40 75 SER C CA 1
ATOM 6595 C C . SER C 2 73 ? -3.703 10.621 10.495 1.00 23.57 75 SER C C 1
ATOM 6596 O O . SER C 2 73 ? -2.599 11.127 10.401 1.00 23.66 75 SER C O 1
ATOM 6599 N N . THR C 2 74 ? -3.860 9.303 10.627 1.00 20.13 76 THR C N 1
ATOM 6600 C CA . THR C 2 74 ? -2.683 8.416 10.643 1.00 19.45 76 THR C CA 1
ATOM 6601 C C . THR C 2 74 ? -1.908 8.483 9.313 1.00 21.00 76 THR C C 1
ATOM 6602 O O . THR C 2 74 ? -0.694 8.217 9.248 1.00 21.03 76 THR C O 1
ATOM 6606 N N . TYR C 2 75 ? -2.625 8.832 8.259 1.00 19.22 77 TYR C N 1
ATOM 6607 C CA . TYR C 2 75 ? -2.029 8.908 6.923 1.00 19.42 77 TYR C CA 1
ATOM 6608 C C . TYR C 2 75 ? -0.916 9.967 6.846 1.00 21.28 77 TYR C C 1
ATOM 6609 O O . TYR C 2 75 ? 0.040 9.833 6.059 1.00 21.43 77 TYR C O 1
ATOM 6618 N N . TYR C 2 76 ? -1.066 11.017 7.656 1.00 20.95 78 TYR C N 1
ATOM 6619 C CA . TYR C 2 76 ? -0.256 12.238 7.537 1.00 20.79 78 TYR C CA 1
ATOM 6620 C C . TYR C 2 76 ? 0.907 12.302 8.522 1.00 22.74 78 TYR C C 1
ATOM 6621 O O . TYR C 2 76 ? 1.654 13.285 8.548 1.00 22.96 78 TYR C O 1
ATOM 6630 N N . ARG C 2 77 ? 1.049 11.277 9.356 1.00 21.94 79 ARG C N 1
ATOM 6631 C CA . ARG C 2 77 ? 2.164 11.206 10.307 1.00 22.17 79 ARG C CA 1
ATOM 6632 C C . ARG C 2 77 ? 3.508 11.327 9.588 1.00 24.69 79 ARG C C 1
ATOM 6633 O O . ARG C 2 77 ? 3.772 10.579 8.650 1.00 22.81 79 ARG C O 1
ATOM 6641 N N . GLY C 2 78 ? 4.355 12.256 10.028 1.00 28.66 80 GLY C N 1
ATOM 6642 C CA . GLY C 2 78 ? 5.685 12.383 9.456 1.00 29.15 80 GLY C CA 1
ATOM 6643 C C . GLY C 2 78 ? 5.752 13.212 8.185 1.00 30.58 80 GLY C C 1
ATOM 6644 O O . GLY C 2 78 ? 6.822 13.416 7.622 1.00 31.56 80 GLY C O 1
ATOM 6645 N N . THR C 2 79 ? 4.610 13.709 7.735 1.00 22.65 81 THR C N 1
ATOM 6646 C CA . THR C 2 79 ? 4.556 14.518 6.523 1.00 22.36 81 THR C CA 1
ATOM 6647 C C . THR C 2 79 ? 4.543 16.028 6.844 1.00 24.76 81 THR C C 1
ATOM 6648 O O . THR C 2 79 ? 3.892 16.479 7.781 1.00 23.51 81 THR C O 1
ATOM 6652 N N . HIS C 2 80 ? 5.271 16.804 6.050 1.00 22.57 82 HIS C N 1
ATOM 6653 C CA . HIS C 2 80 ? 5.388 18.238 6.301 1.00 22.53 82 HIS C CA 1
ATOM 6654 C C . HIS C 2 80 ? 4.309 19.049 5.597 1.00 25.18 82 HIS C C 1
ATOM 6655 O O . HIS C 2 80 ? 3.873 20.089 6.090 1.00 24.44 82 HIS C O 1
ATOM 6662 N N . GLY C 2 81 ? 3.882 18.578 4.423 1.00 22.05 83 GLY C N 1
ATOM 6663 C CA . GLY C 2 81 ? 2.908 19.311 3.644 1.00 22.33 83 GLY C CA 1
ATOM 6664 C C . GLY C 2 81 ? 2.123 18.423 2.698 1.00 23.29 83 GLY C C 1
ATOM 6665 O O . GLY C 2 81 ? 2.571 17.357 2.312 1.00 22.26 83 GLY C O 1
ATOM 6666 N N . VAL C 2 82 ? 0.933 18.873 2.337 1.00 21.84 84 VAL C N 1
ATOM 6667 C CA . VAL C 2 82 ? 0.043 18.085 1.502 1.00 21.83 84 VAL C CA 1
ATOM 6668 C C . VAL C 2 82 ? -0.457 18.892 0.320 1.00 23.09 84 VAL C C 1
ATOM 6669 O O . VAL C 2 82 ? -0.908 20.022 0.475 1.00 23.66 84 VAL C O 1
ATOM 6673 N N . ILE C 2 83 ? -0.356 18.304 -0.864 1.00 22.97 85 ILE C N 1
ATOM 6674 C CA . ILE C 2 83 ? -0.943 18.876 -2.064 1.00 22.72 85 ILE C CA 1
ATOM 6675 C C . ILE C 2 83 ? -2.277 18.189 -2.337 1.00 24.15 85 ILE C C 1
ATOM 6676 O O . ILE C 2 83 ? -2.312 16.998 -2.641 1.00 23.13 85 ILE C O 1
ATOM 6681 N N . VAL C 2 84 ? -3.370 18.940 -2.211 1.00 22.97 86 VAL C N 1
ATOM 6682 C CA . VAL C 2 84 ? -4.711 18.375 -2.310 1.00 22.62 86 VAL C CA 1
ATOM 6683 C C . VAL C 2 84 ? -5.331 18.709 -3.658 1.00 25.63 86 VAL C C 1
ATOM 6684 O O . VAL C 2 84 ? -5.642 19.869 -3.934 1.00 26.13 86 VAL C O 1
ATOM 6688 N N . VAL C 2 85 ? -5.515 17.678 -4.482 1.00 21.60 87 VAL C N 1
ATOM 6689 C CA . VAL C 2 85 ? -5.857 17.830 -5.889 1.00 21.99 87 VAL C CA 1
ATOM 6690 C C . VAL C 2 85 ? -7.261 17.328 -6.237 1.00 24.59 87 VAL C C 1
ATOM 6691 O O . VAL C 2 85 ? -7.626 16.182 -5.908 1.00 24.16 87 VAL C O 1
ATOM 6695 N N . TYR C 2 86 ? -8.035 18.192 -6.894 1.00 23.44 88 TYR C N 1
ATOM 6696 C CA . TYR C 2 86 ? -9.259 17.785 -7.571 1.00 24.07 88 TYR C CA 1
ATOM 6697 C C . TYR C 2 86 ? -9.125 18.111 -9.062 1.00 25.88 88 TYR C C 1
ATOM 6698 O O . TYR C 2 86 ? -8.162 18.735 -9.499 1.00 25.31 88 TYR C O 1
ATOM 6707 N N . ASP C 2 87 ? -10.109 17.665 -9.824 1.00 28.14 89 ASP C N 1
ATOM 6708 C CA . ASP C 2 87 ? -10.158 17.838 -11.263 1.00 28.78 89 ASP C CA 1
ATOM 6709 C C . ASP C 2 87 ? -11.276 18.842 -11.524 1.00 32.79 89 ASP C C 1
ATOM 6710 O O . ASP C 2 87 ? -12.418 18.591 -11.147 1.00 33.03 89 ASP C O 1
ATOM 6715 N N . VAL C 2 88 ? -10.962 19.990 -12.132 1.00 31.17 90 VAL C N 1
ATOM 6716 C CA . VAL C 2 88 ? -11.988 21.028 -12.313 1.00 31.55 90 VAL C CA 1
ATOM 6717 C C . VAL C 2 88 ? -13.164 20.544 -13.173 1.00 34.33 90 VAL C C 1
ATOM 6718 O O . VAL C 2 88 ? -14.212 21.181 -13.195 1.00 34.35 90 VAL C O 1
ATOM 6722 N N . THR C 2 89 ? -13.003 19.411 -13.855 1.00 34.27 91 THR C N 1
ATOM 6723 C CA . THR C 2 89 ? -14.075 18.866 -14.692 1.00 34.55 91 THR C CA 1
ATOM 6724 C C . THR C 2 89 ? -14.829 17.725 -14.007 1.00 36.92 91 THR C C 1
ATOM 6725 O O . THR C 2 89 ? -15.659 17.051 -14.626 1.00 36.94 91 THR C O 1
ATOM 6729 N N . SER C 2 90 ? -14.542 17.512 -12.727 1.00 34.05 92 SER C N 1
ATOM 6730 C CA . SER C 2 90 ? -15.192 16.454 -11.976 1.00 33.54 92 SER C CA 1
ATOM 6731 C C . SER C 2 90 ? -15.689 16.953 -10.627 1.00 35.45 92 SER C C 1
ATOM 6732 O O . SER C 2 90 ? -14.904 17.148 -9.703 1.00 33.73 92 SER C O 1
ATOM 6735 N N . ALA C 2 91 ? -16.999 17.162 -10.535 1.00 40.55 93 ALA C N 1
ATOM 6736 C CA . ALA C 2 91 ? -17.640 17.598 -9.301 1.00 40.77 93 ALA C CA 1
ATOM 6737 C C . ALA C 2 91 ? -17.329 16.674 -8.122 1.00 41.21 93 ALA C C 1
ATOM 6738 O O . ALA C 2 91 ? -16.991 17.144 -7.037 1.00 40.11 93 ALA C O 1
ATOM 6740 N N . GLU C 2 92 ? -17.446 15.365 -8.338 1.00 33.26 94 GLU C N 1
ATOM 6741 C CA . GLU C 2 92 ? -17.193 14.385 -7.290 1.00 32.47 94 GLU C CA 1
ATOM 6742 C C . GLU C 2 92 ? -15.785 14.460 -6.704 1.00 32.87 94 GLU C C 1
ATOM 6743 O O . GLU C 2 92 ? -15.596 14.170 -5.523 1.00 32.02 94 GLU C O 1
ATOM 6745 N N . SER C 2 93 ? -14.795 14.816 -7.524 1.00 29.67 95 SER C N 1
ATOM 6746 C CA . SER C 2 93 ? -13.415 14.906 -7.042 1.00 28.55 95 SER C CA 1
ATOM 6747 C C . SER C 2 93 ? -13.282 16.055 -6.052 1.00 30.67 95 SER C C 1
ATOM 6748 O O . SER C 2 93 ? -12.511 15.983 -5.095 1.00 30.41 95 SER C O 1
ATOM 6751 N N . PHE C 2 94 ? -14.060 17.108 -6.275 1.00 26.84 96 PHE C N 1
ATOM 6752 C CA . PHE C 2 94 ? -14.038 18.282 -5.418 1.00 27.18 96 PHE C CA 1
ATOM 6753 C C . PHE C 2 94 ? -14.753 18.032 -4.077 1.00 29.86 96 PHE C C 1
ATOM 6754 O O . PHE C 2 94 ? -14.308 18.501 -3.030 1.00 29.30 96 PHE C O 1
ATOM 6762 N N . VAL C 2 95 ? -15.846 17.278 -4.091 1.00 35.84 97 VAL C N 1
ATOM 6763 C CA . VAL C 2 95 ? -16.553 17.030 -2.838 1.00 36.12 97 VAL C CA 1
ATOM 6764 C C . VAL C 2 95 ? -15.686 16.186 -1.898 1.00 35.68 97 VAL C C 1
ATOM 6765 O O . VAL C 2 95 ? -15.694 16.395 -0.685 1.00 34.20 97 VAL C O 1
ATOM 6769 N N . ASN C 2 96 ? -14.905 15.269 -2.462 1.00 32.00 98 ASN C N 1
ATOM 6770 C CA . ASN C 2 96 ? -13.988 14.458 -1.670 1.00 30.89 98 ASN C CA 1
ATOM 6771 C C . ASN C 2 96 ? -12.912 15.337 -1.023 1.00 31.03 98 ASN C C 1
ATOM 6772 O O . ASN C 2 96 ? -12.688 15.246 0.178 1.00 30.11 98 ASN C O 1
ATOM 6777 N N . VAL C 2 97 ? -12.261 16.214 -1.792 1.00 26.39 99 VAL C N 1
ATOM 6778 C CA . VAL C 2 97 ? -11.171 16.996 -1.201 1.00 26.12 99 VAL C CA 1
ATOM 6779 C C . VAL C 2 97 ? -11.691 17.945 -0.119 1.00 28.35 99 VAL C C 1
ATOM 6780 O O . VAL C 2 97 ? -10.960 18.289 0.802 1.00 27.15 99 VAL C O 1
ATOM 6784 N N . LYS C 2 98 ? -12.952 18.353 -0.209 1.00 28.30 100 LYS C N 1
ATOM 6785 C CA . LYS C 2 98 ? -13.513 19.219 0.826 1.00 28.23 100 LYS C CA 1
ATOM 6786 C C . LYS C 2 98 ? -13.640 18.454 2.142 1.00 29.08 100 LYS C C 1
ATOM 6787 O O . LYS C 2 98 ? -13.310 18.975 3.207 1.00 29.47 100 LYS C O 1
ATOM 6793 N N . ARG C 2 99 ? -14.094 17.208 2.067 1.00 25.59 101 ARG C N 1
ATOM 6794 C CA . ARG C 2 99 ? -14.133 16.376 3.269 1.00 25.69 101 ARG C CA 1
ATOM 6795 C C . ARG C 2 99 ? -12.721 16.189 3.819 1.00 26.08 101 ARG C C 1
ATOM 6796 O O . ARG C 2 99 ? -12.506 16.290 5.022 1.00 25.32 101 ARG C O 1
ATOM 6804 N N . TRP C 2 100 ? -11.763 15.920 2.934 1.00 24.90 102 TRP C N 1
ATOM 6805 C CA . TRP C 2 100 ? -10.376 15.675 3.343 1.00 24.03 102 TRP C CA 1
ATOM 6806 C C . TRP C 2 100 ? -9.784 16.890 4.043 1.00 26.12 102 TRP C C 1
ATOM 6807 O O . TRP C 2 100 ? -9.082 16.774 5.066 1.00 24.26 102 TRP C O 1
ATOM 6818 N N . LEU C 2 101 ? -10.063 18.063 3.487 1.00 25.73 103 LEU C N 1
ATOM 6819 C CA . LEU C 2 101 ? -9.531 19.292 4.049 1.00 25.70 103 LEU C CA 1
ATOM 6820 C C . LEU C 2 101 ? -10.183 19.648 5.391 1.00 27.68 103 LEU C C 1
ATOM 6821 O O . LEU C 2 101 ? -9.516 20.205 6.258 1.00 27.47 103 LEU C O 1
ATOM 6826 N N . HIS C 2 102 ? -11.462 19.332 5.585 1.00 29.90 104 HIS C N 1
ATOM 6827 C CA . HIS C 2 102 ? -12.044 19.505 6.927 1.00 30.31 104 HIS C CA 1
ATOM 6828 C C . HIS C 2 102 ? -11.419 18.581 7.953 1.00 32.59 104 HIS C C 1
ATOM 6829 O O . HIS C 2 102 ? -11.296 18.938 9.123 1.00 33.07 104 HIS C O 1
ATOM 6836 N N . GLU C 2 103 ? -11.042 17.382 7.528 1.00 28.23 105 GLU C N 1
ATOM 6837 C CA . GLU C 2 103 ? -10.463 16.410 8.450 1.00 26.79 105 GLU C CA 1
ATOM 6838 C C . GLU C 2 103 ? -9.066 16.860 8.845 1.00 28.17 105 GLU C C 1
ATOM 6839 O O . GLU C 2 103 ? -8.670 16.735 10.000 1.00 27.92 105 GLU C O 1
ATOM 6845 N N . ILE C 2 104 ? -8.324 17.394 7.876 1.00 24.42 106 ILE C N 1
ATOM 6846 C CA . ILE C 2 104 ? -7.000 17.947 8.152 1.00 24.16 106 ILE C CA 1
ATOM 6847 C C . ILE C 2 104 ? -7.095 19.128 9.113 1.00 26.92 106 ILE C C 1
ATOM 6848 O O . ILE C 2 104 ? -6.324 19.220 10.062 1.00 26.67 106 ILE C O 1
ATOM 6853 N N . ASN C 2 105 ? -8.053 20.013 8.874 1.00 26.69 107 ASN C N 1
ATOM 6854 C CA . ASN C 2 105 ? -8.262 21.166 9.748 1.00 27.70 107 ASN C CA 1
ATOM 6855 C C . ASN C 2 105 ? -8.518 20.720 11.198 1.00 29.89 107 ASN C C 1
ATOM 6856 O O . ASN C 2 105 ? -7.968 21.293 12.140 1.00 29.36 107 ASN C O 1
ATOM 6861 N N . GLN C 2 106 ? -9.335 19.688 11.363 1.00 33.31 108 GLN C N 1
ATOM 6862 C CA . GLN C 2 106 ? -9.729 19.227 12.694 1.00 32.97 108 GLN C CA 1
ATOM 6863 C C . GLN C 2 106 ? -8.666 18.361 13.371 1.00 35.39 108 GLN C C 1
ATOM 6864 O O . GLN C 2 106 ? -8.463 18.461 14.583 1.00 34.96 108 GLN C O 1
ATOM 6870 N N . ASN C 2 107 ? -7.971 17.526 12.602 1.00 31.83 109 ASN C N 1
ATOM 6871 C CA . ASN C 2 107 ? -7.084 16.536 13.206 1.00 31.62 109 ASN C CA 1
ATOM 6872 C C . ASN C 2 107 ? -5.592 16.641 12.876 1.00 34.70 109 ASN C C 1
ATOM 6873 O O . ASN C 2 107 ? -4.776 16.018 13.561 1.00 34.46 109 ASN C O 1
ATOM 6878 N N . CYS C 2 108 ? -5.234 17.394 11.833 1.00 36.01 110 CYS C N 1
ATOM 6879 C CA . CYS C 2 108 ? -3.823 17.574 11.457 1.00 35.64 110 CYS C CA 1
ATOM 6880 C C . CYS C 2 108 ? -3.515 19.015 11.109 1.00 37.43 110 CYS C C 1
ATOM 6881 O O . CYS C 2 108 ? -2.871 19.275 10.090 1.00 35.80 110 CYS C O 1
ATOM 6884 N N . ASP C 2 109 ? -3.952 19.952 11.943 1.00 32.30 111 ASP C N 1
ATOM 6885 C CA . ASP C 2 109 ? -3.863 21.352 11.572 1.00 32.47 111 ASP C CA 1
ATOM 6886 C C . ASP C 2 109 ? -2.421 21.847 11.397 1.00 34.43 111 ASP C C 1
ATOM 6887 O O . ASP C 2 109 ? -2.193 22.905 10.800 1.00 34.57 111 ASP C O 1
ATOM 6892 N N . ASP C 2 110 ? -1.457 21.079 11.896 1.00 35.83 112 ASP C N 1
ATOM 6893 C CA . ASP C 2 110 ? -0.046 21.447 11.818 1.00 36.39 112 ASP C CA 1
ATOM 6894 C C . ASP C 2 110 ? 0.575 21.213 10.439 1.00 37.74 112 ASP C C 1
ATOM 6895 O O . ASP C 2 110 ? 1.655 21.720 10.155 1.00 38.79 112 ASP C O 1
ATOM 6900 N N . VAL C 2 111 ? -0.078 20.419 9.598 1.00 28.16 113 VAL C N 1
ATOM 6901 C CA . VAL C 2 111 ? 0.483 20.116 8.284 1.00 27.53 113 VAL C CA 1
ATOM 6902 C C . VAL C 2 111 ? 0.182 21.243 7.309 1.00 28.24 113 VAL C C 1
ATOM 6903 O O . VAL C 2 111 ? -0.933 21.762 7.275 1.00 28.02 113 VAL C O 1
ATOM 6907 N N . CYS C 2 112 ? 1.181 21.638 6.522 1.00 25.62 114 CYS C N 1
ATOM 6908 C CA . CYS C 2 112 ? 0.950 22.625 5.480 1.00 26.25 114 CYS C CA 1
ATOM 6909 C C . CYS C 2 112 ? 0.103 21.998 4.396 1.00 28.07 114 CYS C C 1
ATOM 6910 O O . CYS C 2 112 ? 0.273 20.826 4.102 1.00 26.93 114 CYS C O 1
ATOM 6913 N N . ARG C 2 113 ? -0.805 22.768 3.807 1.00 28.93 115 ARG C N 1
ATOM 6914 C CA . ARG C 2 113 ? -1.661 22.239 2.749 1.00 29.33 115 ARG C CA 1
ATOM 6915 C C . ARG C 2 113 ? -2.055 23.328 1.745 1.00 31.76 115 ARG C C 1
ATOM 6916 O O . ARG C 2 113 ? -2.255 24.483 2.114 1.00 32.43 115 ARG C O 1
ATOM 6924 N N . ILE C 2 114 ? -2.142 22.950 0.468 1.00 24.69 116 ILE C N 1
ATOM 6925 C CA . ILE C 2 114 ? -2.724 23.794 -0.562 1.00 24.25 116 ILE C CA 1
ATOM 6926 C C . ILE C 2 114 ? -3.764 23.018 -1.377 1.00 26.16 116 ILE C C 1
ATOM 6927 O O . ILE C 2 114 ? -3.742 21.785 -1.426 1.00 25.37 116 ILE C O 1
ATOM 6932 N N . LEU C 2 115 ? -4.677 23.756 -2.000 1.00 24.27 117 LEU C N 1
ATOM 6933 C CA . LEU C 2 115 ? -5.750 23.185 -2.789 1.00 24.36 117 LEU C CA 1
ATOM 6934 C C . LEU C 2 115 ? -5.435 23.428 -4.252 1.00 25.87 117 LEU C C 1
ATOM 6935 O O . LEU C 2 115 ? -5.083 24.546 -4.624 1.00 25.51 117 LEU C O 1
ATOM 6940 N N . VAL C 2 116 ? -5.565 22.379 -5.062 1.00 24.39 118 VAL C N 1
ATOM 6941 C CA . VAL C 2 116 ? -5.219 22.421 -6.480 1.00 24.06 118 VAL C CA 1
ATOM 6942 C C . VAL C 2 116 ? -6.330 21.894 -7.376 1.00 26.32 118 VAL C C 1
ATOM 6943 O O . VAL C 2 116 ? -6.729 20.740 -7.256 1.00 25.48 118 VAL C O 1
ATOM 6947 N N . GLY C 2 117 ? -6.830 22.741 -8.273 1.00 26.45 119 GLY C N 1
ATOM 6948 C CA . GLY C 2 117 ? -7.780 22.317 -9.288 1.00 26.05 119 GLY C CA 1
ATOM 6949 C C . GLY C 2 117 ? -7.107 22.055 -10.630 1.00 28.64 119 GLY C C 1
ATOM 6950 O O . GLY C 2 117 ? -6.824 22.985 -11.401 1.00 28.19 119 GLY C O 1
ATOM 6951 N N . ASN C 2 118 ? -6.842 20.786 -10.919 1.00 29.10 120 ASN C N 1
ATOM 6952 C CA . ASN C 2 118 ? -6.078 20.454 -12.115 1.00 29.17 120 ASN C CA 1
ATOM 6953 C C . ASN C 2 118 ? -6.994 20.286 -13.318 1.00 30.96 120 ASN C C 1
ATOM 6954 O O . ASN C 2 118 ? -8.215 20.198 -13.165 1.00 30.48 120 ASN C O 1
ATOM 6959 N N . LYS C 2 119 ? -6.384 20.246 -14.504 1.00 28.62 121 LYS C N 1
ATOM 6960 C CA . LYS C 2 119 ? -7.075 20.078 -15.787 1.00 28.65 121 LYS C CA 1
ATOM 6961 C C . LYS C 2 119 ? -7.864 21.335 -16.142 1.00 32.57 121 LYS C C 1
ATOM 6962 O O . LYS C 2 119 ? -8.917 21.267 -16.787 1.00 33.16 121 LYS C O 1
ATOM 6968 N N . ASN C 2 120 ? -7.341 22.480 -15.718 1.00 29.97 122 ASN C N 1
ATOM 6969 C CA . ASN C 2 120 ? -7.941 23.774 -16.020 1.00 30.84 122 ASN C CA 1
ATOM 6970 C C . ASN C 2 120 ? -7.531 24.237 -17.415 1.00 34.33 122 ASN C C 1
ATOM 6971 O O . ASN C 2 120 ? -6.838 25.233 -17.551 1.00 34.47 122 ASN C O 1
ATOM 6976 N N . ASP C 2 121 ? -7.951 23.507 -18.444 1.00 38.45 123 ASP C N 1
ATOM 6977 C CA . ASP C 2 121 ? -7.509 23.791 -19.806 1.00 39.51 123 ASP C CA 1
ATOM 6978 C C . ASP C 2 121 ? -8.596 23.496 -20.829 1.00 44.06 123 ASP C C 1
ATOM 6979 O O . ASP C 2 121 ? -8.309 23.252 -22.006 1.00 44.68 123 ASP C O 1
ATOM 6984 N N . ASP C 2 122 ? -9.843 23.504 -20.381 1.00 49.48 124 ASP C N 1
ATOM 6985 C CA . ASP C 2 122 ? -10.967 23.300 -21.282 1.00 50.14 124 ASP C CA 1
ATOM 6986 C C . ASP C 2 122 ? -12.261 23.826 -20.670 1.00 52.96 124 ASP C C 1
ATOM 6987 O O . ASP C 2 122 ? -12.957 23.098 -19.960 1.00 51.83 124 ASP C O 1
ATOM 6992 N N . PRO C 2 123 ? -12.583 25.098 -20.954 1.00 51.99 125 PRO C N 1
ATOM 6993 C CA . PRO C 2 123 ? -13.742 25.816 -20.406 1.00 52.28 125 PRO C CA 1
ATOM 6994 C C . PRO C 2 123 ? -15.057 25.052 -20.548 1.00 54.43 125 PRO C C 1
ATOM 6995 O O . PRO C 2 123 ? -15.877 25.066 -19.626 1.00 54.37 125 PRO C O 1
ATOM 6999 N N . GLU C 2 124 ? -15.245 24.383 -21.680 1.00 53.43 126 GLU C N 1
ATOM 7000 C CA . GLU C 2 124 ? -16.505 23.709 -21.962 1.00 53.38 126 GLU C CA 1
ATOM 7001 C C . GLU C 2 124 ? -16.747 22.506 -21.044 1.00 54.81 126 GLU C C 1
ATOM 7002 O O . GLU C 2 124 ? -17.891 22.126 -20.802 1.00 55.20 126 GLU C O 1
ATOM 7004 N N . ARG C 2 125 ? -15.673 21.911 -20.533 1.00 47.25 127 ARG C N 1
ATOM 7005 C CA . ARG C 2 125 ? -15.800 20.748 -19.661 1.00 45.96 127 ARG C CA 1
ATOM 7006 C C . ARG C 2 125 ? -15.635 21.103 -18.186 1.00 45.95 127 ARG C C 1
ATOM 7007 O O . ARG C 2 125 ? -15.759 20.241 -17.321 1.00 45.07 127 ARG C O 1
ATOM 7010 N N . LYS C 2 126 ? -15.361 22.371 -17.901 1.00 40.99 128 LYS C N 1
ATOM 7011 C CA . LYS C 2 126 ? -15.152 22.805 -16.522 1.00 40.74 128 LYS C CA 1
ATOM 7012 C C . LYS C 2 126 ? -16.453 22.786 -15.725 1.00 43.47 128 LYS C C 1
ATOM 7013 O O . LYS C 2 126 ? -17.438 23.396 -16.122 1.00 44.61 128 LYS C O 1
ATOM 7019 N N . VAL C 2 127 ? -16.449 22.087 -14.596 1.00 43.96 129 VAL C N 1
ATOM 7020 C CA . VAL C 2 127 ? -17.652 21.940 -13.782 1.00 43.82 129 VAL C CA 1
ATOM 7021 C C . VAL C 2 127 ? -17.504 22.650 -12.439 1.00 45.93 129 VAL C C 1
ATOM 7022 O O . VAL C 2 127 ? -18.447 23.275 -11.953 1.00 46.79 129 VAL C O 1
ATOM 7026 N N . VAL C 2 128 ? -16.315 22.567 -11.848 1.00 34.43 130 VAL C N 1
ATOM 7027 C CA . VAL C 2 128 ? -16.055 23.240 -10.583 1.00 33.99 130 VAL C CA 1
ATOM 7028 C C . VAL C 2 128 ? -15.548 24.642 -10.872 1.00 37.76 130 VAL C C 1
ATOM 7029 O O . VAL C 2 128 ? -14.386 24.826 -11.231 1.00 37.60 130 VAL C O 1
ATOM 7033 N N . GLU C 2 129 ? -16.415 25.634 -10.724 1.00 42.94 131 GLU C N 1
ATOM 7034 C CA . GLU C 2 129 ? -16.035 26.983 -11.109 1.00 43.49 131 GLU C CA 1
ATOM 7035 C C . GLU C 2 129 ? -15.084 27.584 -10.084 1.00 45.26 131 GLU C C 1
ATOM 7036 O O . GLU C 2 129 ? -15.167 27.291 -8.898 1.00 45.46 131 GLU C O 1
ATOM 7042 N N . THR C 2 130 ? -14.158 28.400 -10.570 1.00 39.30 132 THR C N 1
ATOM 7043 C CA . THR C 2 130 ? -13.156 29.069 -9.743 1.00 38.76 132 THR C CA 1
ATOM 7044 C C . THR C 2 130 ? -13.715 29.699 -8.469 1.00 41.65 132 THR C C 1
ATOM 7045 O O . THR C 2 130 ? -13.119 29.576 -7.400 1.00 40.67 132 THR C O 1
ATOM 7049 N N . GLU C 2 131 ? -14.858 30.366 -8.587 1.00 44.26 133 GLU C N 1
ATOM 7050 C CA . GLU C 2 131 ? -15.451 31.079 -7.460 1.00 44.58 133 GLU C CA 1
ATOM 7051 C C . GLU C 2 131 ? -15.726 30.153 -6.280 1.00 45.32 133 GLU C C 1
ATOM 7052 O O . GLU C 2 131 ? -15.440 30.485 -5.136 1.00 45.29 133 GLU C O 1
ATOM 7054 N N . ASP C 2 132 ? -16.277 28.986 -6.574 1.00 42.69 134 ASP C N 1
ATOM 7055 C CA . ASP C 2 132 ? -16.670 28.049 -5.538 1.00 41.94 134 ASP C CA 1
ATOM 7056 C C . ASP C 2 132 ? -15.457 27.414 -4.861 1.00 41.61 134 ASP C C 1
ATOM 7057 O O . ASP C 2 132 ? -15.448 27.219 -3.648 1.00 39.96 134 ASP C O 1
ATOM 7062 N N . ALA C 2 133 ? -14.428 27.100 -5.642 1.00 36.10 135 ALA C N 1
ATOM 7063 C CA . ALA C 2 133 ? -13.208 26.541 -5.066 1.00 35.05 135 ALA C CA 1
ATOM 7064 C C . ALA C 2 133 ? -12.453 27.611 -4.281 1.00 36.11 135 ALA C C 1
ATOM 7065 O O . ALA C 2 133 ? -11.915 27.346 -3.212 1.00 34.42 135 ALA C O 1
ATOM 7067 N N . TYR C 2 134 ? -12.414 28.819 -4.830 1.00 39.12 136 TYR C N 1
ATOM 7068 C CA . TYR C 2 134 ? -11.775 29.955 -4.166 1.00 39.86 136 TYR C CA 1
ATOM 7069 C C . TYR C 2 134 ? -12.464 30.307 -2.850 1.00 40.63 136 TYR C C 1
ATOM 7070 O O . TYR C 2 134 ? -11.813 30.624 -1.859 1.00 40.21 136 TYR C O 1
ATOM 7079 N N . LYS C 2 135 ? -13.788 30.259 -2.849 1.00 37.62 137 LYS C N 1
ATOM 7080 C CA . LYS C 2 135 ? -14.542 30.517 -1.632 1.00 37.67 137 LYS C CA 1
ATOM 7081 C C . LYS C 2 135 ? -14.225 29.455 -0.586 1.00 39.22 137 LYS C C 1
ATOM 7082 O O . LYS C 2 135 ? -14.015 29.771 0.585 1.00 39.83 137 LYS C O 1
ATOM 7084 N N . PHE C 2 136 ? -14.170 28.194 -1.009 1.00 33.23 138 PHE C N 1
ATOM 7085 C CA . PHE C 2 136 ? -13.858 27.119 -0.077 1.00 32.03 138 PHE C CA 1
ATOM 7086 C C . PHE C 2 136 ? -12.451 27.282 0.481 1.00 33.43 138 PHE C C 1
ATOM 7087 O O . PHE C 2 136 ? -12.223 27.082 1.666 1.00 32.80 138 PHE C O 1
ATOM 7095 N N . ALA C 2 137 ? -11.513 27.660 -0.381 1.00 33.66 139 ALA C N 1
ATOM 7096 C CA . ALA C 2 137 ? -10.129 27.875 0.035 1.00 33.72 139 ALA C CA 1
ATOM 7097 C C . ALA C 2 137 ? -10.040 28.948 1.111 1.00 36.86 139 ALA C C 1
ATOM 7098 O O . ALA C 2 137 ? -9.300 28.811 2.083 1.00 35.82 139 ALA C O 1
ATOM 7100 N N . GLY C 2 138 ? -10.796 30.021 0.922 1.00 37.50 140 GLY C N 1
ATOM 7101 C CA . GLY C 2 138 ? -10.795 31.119 1.870 1.00 37.68 140 GLY C CA 1
ATOM 7102 C C . GLY C 2 138 ? -11.330 30.683 3.219 1.00 38.73 140 GLY C C 1
ATOM 7103 O O . GLY C 2 138 ? -10.740 30.982 4.250 1.00 38.38 140 GLY C O 1
ATOM 7104 N N . GLN C 2 139 ? -12.448 29.966 3.206 1.00 42.01 141 GLN C N 1
ATOM 7105 C CA . GLN C 2 139 ? -13.044 29.464 4.441 1.00 41.99 141 GLN C CA 1
ATOM 7106 C C . GLN C 2 139 ? -12.059 28.623 5.245 1.00 43.73 141 GLN C C 1
ATOM 7107 O O . GLN C 2 139 ? -12.024 28.708 6.472 1.00 43.90 141 GLN C O 1
ATOM 7113 N N . MET C 2 140 ? -11.259 27.820 4.548 1.00 37.70 142 MET C N 1
ATOM 7114 C CA . MET C 2 140 ? -10.304 26.920 5.190 1.00 36.43 142 MET C CA 1
ATOM 7115 C C . MET C 2 140 ? -8.960 27.590 5.438 1.00 38.16 142 MET C C 1
ATOM 7116 O O . MET C 2 140 ? -8.071 26.994 6.040 1.00 38.29 142 MET C O 1
ATOM 7121 N N . GLY C 2 141 ? -8.809 28.826 4.974 1.00 35.31 143 GLY C N 1
ATOM 7122 C CA . GLY C 2 141 ? -7.592 29.584 5.219 1.00 34.92 143 GLY C CA 1
ATOM 7123 C C . GLY C 2 141 ? -6.394 29.065 4.451 1.00 35.16 143 GLY C C 1
ATOM 7124 O O . GLY C 2 141 ? -5.254 29.170 4.902 1.00 33.81 143 GLY C O 1
ATOM 7125 N N . ILE C 2 142 ? -6.652 28.499 3.276 1.00 30.08 144 ILE C N 1
ATOM 7126 C CA . ILE C 2 142 ? -5.588 27.914 2.468 1.00 29.54 144 ILE C CA 1
ATOM 7127 C C . ILE C 2 142 ? -5.593 28.521 1.076 1.00 31.49 144 ILE C C 1
ATOM 7128 O O . ILE C 2 142 ? -6.548 29.188 0.692 1.00 31.83 144 ILE C O 1
ATOM 7133 N N . GLN C 2 143 ? -4.530 28.285 0.316 1.00 30.48 145 GLN C N 1
ATOM 7134 C CA . GLN C 2 143 ? -4.437 28.853 -1.025 1.00 30.31 145 GLN C CA 1
ATOM 7135 C C . GLN C 2 143 ? -4.921 27.882 -2.095 1.00 32.55 145 GLN C C 1
ATOM 7136 O O . GLN C 2 143 ? -4.756 26.671 -1.967 1.00 31.68 145 GLN C O 1
ATOM 7142 N N . LEU C 2 144 ? -5.512 28.440 -3.147 1.00 29.41 146 LEU C N 1
ATOM 7143 C CA . LEU C 2 144 ? -5.990 27.685 -4.298 1.00 29.16 146 LEU C CA 1
ATOM 7144 C C . LEU C 2 144 ? -5.124 27.921 -5.541 1.00 31.99 146 LEU C C 1
ATOM 7145 O O . LEU C 2 144 ? -4.815 29.059 -5.877 1.00 31.71 146 LEU C O 1
ATOM 7150 N N . PHE C 2 145 ? -4.738 26.839 -6.212 1.00 32.64 147 PHE C N 1
ATOM 7151 C CA . PHE C 2 145 ? -4.044 26.912 -7.494 1.00 32.39 147 PHE C CA 1
ATOM 7152 C C . PHE C 2 145 ? -4.801 26.104 -8.528 1.00 34.05 147 PHE C C 1
ATOM 7153 O O . PHE C 2 145 ? -4.958 24.893 -8.377 1.00 32.83 147 PHE C O 1
ATOM 7161 N N . GLU C 2 146 ? -5.268 26.768 -9.582 1.00 31.24 148 GLU C N 1
ATOM 7162 C CA . GLU C 2 146 ? -5.854 26.062 -10.706 1.00 31.21 148 GLU C CA 1
ATOM 7163 C C . GLU C 2 146 ? -4.761 25.822 -11.742 1.00 33.49 148 GLU C C 1
ATOM 7164 O O . GLU C 2 146 ? -4.073 26.748 -12.154 1.00 34.07 148 GLU C O 1
ATOM 7170 N N . THR C 2 147 ? -4.573 24.566 -12.124 1.00 30.03 149 THR C N 1
ATOM 7171 C CA . THR C 2 147 ? -3.409 24.192 -12.913 1.00 29.71 149 THR C CA 1
ATOM 7172 C C . THR C 2 147 ? -3.787 23.387 -14.148 1.00 30.81 149 THR C C 1
ATOM 7173 O O . THR C 2 147 ? -4.896 22.866 -14.256 1.00 29.75 149 THR C O 1
ATOM 7177 N N . SER C 2 148 ? -2.848 23.300 -15.080 1.00 30.21 150 SER C N 1
ATOM 7178 C CA . SER C 2 148 ? -2.935 22.312 -16.139 1.00 29.68 150 SER C CA 1
ATOM 7179 C C . SER C 2 148 ? -1.595 21.603 -16.219 1.00 31.10 150 SER C C 1
ATOM 7180 O O . SER C 2 148 ? -0.620 22.165 -16.707 1.00 31.32 150 SER C O 1
ATOM 7183 N N . ALA C 2 149 ? -1.539 20.378 -15.709 1.00 25.07 151 ALA C N 1
ATOM 7184 C CA . ALA C 2 149 ? -0.334 19.573 -15.831 1.00 24.99 151 ALA C CA 1
ATOM 7185 C C . ALA C 2 149 ? -0.082 19.319 -17.318 1.00 26.26 151 ALA C C 1
ATOM 7186 O O . ALA C 2 149 ? 1.060 19.266 -17.788 1.00 26.33 151 ALA C O 1
ATOM 7188 N N . LYS C 2 150 ? -1.173 19.186 -18.054 1.00 26.01 152 LYS C N 1
ATOM 7189 C CA . LYS C 2 150 ? -1.109 18.905 -19.483 1.00 26.24 152 LYS C CA 1
ATOM 7190 C C . LYS C 2 150 ? -0.413 20.039 -20.257 1.00 29.56 152 LYS C C 1
ATOM 7191 O O . LYS C 2 150 ? 0.476 19.783 -21.068 1.00 29.75 152 LYS C O 1
ATOM 7197 N N . GLU C 2 151 ? -0.803 21.283 -19.987 1.00 33.08 153 GLU C N 1
ATOM 7198 C CA . GLU C 2 151 ? -0.248 22.444 -20.696 1.00 33.81 153 GLU C CA 1
ATOM 7199 C C . GLU C 2 151 ? 0.930 23.061 -19.948 1.00 35.52 153 GLU C C 1
ATOM 7200 O O . GLU C 2 151 ? 1.587 23.974 -20.455 1.00 34.39 153 GLU C O 1
ATOM 7206 N N . ASN C 2 152 ? 1.168 22.558 -18.737 1.00 28.40 154 ASN C N 1
ATOM 7207 C CA . ASN C 2 152 ? 2.202 23.055 -17.828 1.00 28.38 154 ASN C CA 1
ATOM 7208 C C . ASN C 2 152 ? 1.975 24.526 -17.496 1.00 30.03 154 ASN C C 1
ATOM 7209 O O . ASN C 2 152 ? 2.861 25.367 -17.673 1.00 30.11 154 ASN C O 1
ATOM 7214 N N . VAL C 2 153 ? 0.767 24.820 -17.028 1.00 26.19 155 VAL C N 1
ATOM 7215 C CA . VAL C 2 153 ? 0.396 26.167 -16.623 1.00 26.12 155 VAL C CA 1
ATOM 7216 C C . VAL C 2 153 ? 0.135 26.201 -15.121 1.00 29.11 155 VAL C C 1
ATOM 7217 O O . VAL C 2 153 ? -0.631 25.386 -14.596 1.00 28.62 155 VAL C O 1
ATOM 7221 N N . ASN C 2 154 ? 0.814 27.122 -14.439 1.00 31.31 156 ASN C N 1
ATOM 7222 C CA . ASN C 2 154 ? 0.632 27.358 -13.009 1.00 30.89 156 ASN C CA 1
ATOM 7223 C C . ASN C 2 154 ? 1.048 26.179 -12.119 1.00 31.81 156 ASN C C 1
ATOM 7224 O O . ASN C 2 154 ? 0.781 26.163 -10.912 1.00 31.00 156 ASN C O 1
ATOM 7229 N N . VAL C 2 155 ? 1.717 25.202 -12.723 1.00 27.96 157 VAL C N 1
ATOM 7230 C CA . VAL C 2 155 ? 2.246 24.054 -12.009 1.00 26.50 157 VAL C CA 1
ATOM 7231 C C . VAL C 2 155 ? 3.466 24.435 -11.179 1.00 28.82 157 VAL C C 1
ATOM 7232 O O . VAL C 2 155 ? 3.544 24.130 -9.997 1.00 26.86 157 VAL C O 1
ATOM 7236 N N . GLU C 2 156 ? 4.424 25.116 -11.803 1.00 28.73 158 GLU C N 1
ATOM 7237 C CA . GLU C 2 156 ? 5.629 25.526 -11.091 1.00 29.10 158 GLU C CA 1
ATOM 7238 C C . GLU C 2 156 ? 5.284 26.410 -9.899 1.00 30.92 158 GLU C C 1
ATOM 7239 O O . GLU C 2 156 ? 5.887 26.289 -8.829 1.00 30.72 158 GLU C O 1
ATOM 7245 N N . GLU C 2 157 ? 4.316 27.300 -10.103 1.00 27.43 159 GLU C N 1
ATOM 7246 C CA . GLU C 2 157 ? 3.906 28.257 -9.083 1.00 27.55 159 GLU C CA 1
ATOM 7247 C C . GLU C 2 157 ? 3.269 27.506 -7.924 1.00 27.87 159 GLU C C 1
ATOM 7248 O O . GLU C 2 157 ? 3.478 27.837 -6.763 1.00 27.14 159 GLU C O 1
ATOM 7254 N N . MET C 2 158 ? 2.490 26.486 -8.266 1.00 27.21 160 MET C N 1
ATOM 7255 C CA . MET C 2 158 ? 1.807 25.681 -7.262 1.00 25.70 160 MET C CA 1
ATOM 7256 C C . MET C 2 158 ? 2.823 24.954 -6.392 1.00 27.30 160 MET C C 1
ATOM 7257 O O . MET C 2 158 ? 2.733 24.969 -5.156 1.00 26.41 160 MET C O 1
ATOM 7262 N N . PHE C 2 159 ? 3.794 24.310 -7.033 1.00 26.79 161 PHE C N 1
ATOM 7263 C CA . PHE C 2 159 ? 4.841 23.611 -6.299 1.00 26.31 161 PHE C CA 1
ATOM 7264 C C . PHE C 2 159 ? 5.713 24.555 -5.477 1.00 28.17 161 PHE C C 1
ATOM 7265 O O . PHE C 2 159 ? 6.123 24.219 -4.372 1.00 27.32 161 PHE C O 1
ATOM 7273 N N . ASN C 2 160 ? 6.034 25.722 -6.028 1.00 27.92 162 ASN C N 1
ATOM 7274 C CA . ASN C 2 160 ? 6.816 26.694 -5.278 1.00 27.66 162 ASN C CA 1
ATOM 7275 C C . ASN C 2 160 ? 6.106 27.094 -3.988 1.00 28.55 162 ASN C C 1
ATOM 7276 O O . ASN C 2 160 ? 6.735 27.243 -2.949 1.00 28.56 162 ASN C O 1
ATOM 7281 N N . CYS C 2 161 ? 4.793 27.259 -4.063 1.00 28.19 163 CYS C N 1
ATOM 7282 C CA . CYS C 2 161 ? 4.029 27.672 -2.901 1.00 28.61 163 CYS C CA 1
ATOM 7283 C C . CYS C 2 161 ? 4.108 26.655 -1.765 1.00 29.71 163 CYS C C 1
ATOM 7284 O O . CYS C 2 161 ? 4.433 27.028 -0.642 1.00 29.44 163 CYS C O 1
ATOM 7287 N N . ILE C 2 162 ? 3.840 25.379 -2.041 1.00 24.10 164 ILE C N 1
ATOM 7288 C CA . ILE C 2 162 ? 3.831 24.389 -0.960 1.00 22.75 164 ILE C CA 1
ATOM 7289 C C . ILE C 2 162 ? 5.262 24.206 -0.438 1.00 23.59 164 ILE C C 1
ATOM 7290 O O . ILE C 2 162 ? 5.492 24.022 0.753 1.00 22.92 164 ILE C O 1
ATOM 7295 N N . THR C 2 163 ? 6.231 24.315 -1.336 1.00 26.18 165 THR C N 1
ATOM 7296 C CA . THR C 2 163 ? 7.625 24.249 -0.934 1.00 26.29 165 THR C CA 1
ATOM 7297 C C . THR C 2 163 ? 7.977 25.398 0.026 1.00 29.58 165 THR C C 1
ATOM 7298 O O . THR C 2 163 ? 8.566 25.173 1.083 1.00 29.39 165 THR C O 1
ATOM 7302 N N . GLU C 2 164 ? 7.594 26.616 -0.338 1.00 28.26 166 GLU C N 1
ATOM 7303 C CA . GLU C 2 164 ? 7.867 27.780 0.507 1.00 27.93 166 GLU C CA 1
ATOM 7304 C C . GLU C 2 164 ? 7.098 27.728 1.830 1.00 29.05 166 GLU C C 1
ATOM 7305 O O . GLU C 2 164 ? 7.585 28.220 2.844 1.00 28.70 166 GLU C O 1
ATOM 7311 N N . LEU C 2 165 ? 5.894 27.155 1.812 1.00 28.29 167 LEU C N 1
ATOM 7312 C CA . LEU C 2 165 ? 5.112 26.987 3.051 1.00 27.45 167 LEU C CA 1
ATOM 7313 C C . LEU C 2 165 ? 5.801 26.079 4.048 1.00 28.41 167 LEU C C 1
ATOM 7314 O O . LEU C 2 165 ? 5.913 26.397 5.241 1.00 27.24 167 LEU C O 1
ATOM 7319 N N . VAL C 2 166 ? 6.239 24.915 3.585 1.00 26.71 168 VAL C N 1
ATOM 7320 C CA . VAL C 2 166 ? 6.895 23.989 4.485 1.00 26.26 168 VAL C CA 1
ATOM 7321 C C . VAL C 2 166 ? 8.260 24.525 4.983 1.00 29.26 168 VAL C C 1
ATOM 7322 O O . VAL C 2 166 ? 8.679 24.271 6.125 1.00 28.28 168 VAL C O 1
ATOM 7326 N N . LEU C 2 167 ? 8.937 25.289 4.133 1.00 27.36 169 LEU C N 1
ATOM 7327 C CA . LEU C 2 167 ? 10.197 25.921 4.499 1.00 28.12 169 LEU C CA 1
ATOM 7328 C C . LEU C 2 167 ? 9.958 26.943 5.612 1.00 29.38 169 LEU C C 1
ATOM 7329 O O . LEU C 2 167 ? 10.693 26.981 6.595 1.00 29.90 169 LEU C O 1
ATOM 7334 N N . ARG C 2 168 ? 8.910 27.747 5.462 1.00 29.64 170 ARG C N 1
ATOM 7335 C CA . ARG C 2 168 ? 8.567 28.774 6.450 1.00 30.41 170 ARG C CA 1
ATOM 7336 C C . ARG C 2 168 ? 8.140 28.149 7.768 1.00 33.64 170 ARG C C 1
ATOM 7337 O O . ARG C 2 168 ? 8.488 28.637 8.848 1.00 34.09 170 ARG C O 1
ATOM 7339 N N . ALA C 2 169 ? 7.380 27.064 7.676 1.00 30.42 171 ALA C N 1
ATOM 7340 C CA . ALA C 2 169 ? 6.941 26.352 8.858 1.00 29.72 171 ALA C CA 1
ATOM 7341 C C . ALA C 2 169 ? 8.142 25.851 9.647 1.00 32.73 171 ALA C C 1
ATOM 7342 O O . ALA C 2 169 ? 8.177 25.959 10.882 1.00 32.86 171 ALA C O 1
ATOM 7344 N N . LYS C 2 170 ? 9.130 25.310 8.944 1.00 34.01 172 LYS C N 1
ATOM 7345 C CA . LYS C 2 170 ? 10.327 24.810 9.610 1.00 34.17 172 LYS C CA 1
ATOM 7346 C C . LYS C 2 170 ? 11.057 25.954 10.309 1.00 38.61 172 LYS C C 1
ATOM 7347 O O . LYS C 2 170 ? 11.516 25.817 11.449 1.00 38.75 172 LYS C O 1
ATOM 7353 N N . LYS C 2 171 ? 11.149 27.093 9.635 1.00 39.73 173 LYS C N 1
ATOM 7354 C CA . LYS C 2 171 ? 11.855 28.222 10.218 1.00 40.57 173 LYS C CA 1
ATOM 7355 C C . LYS C 2 171 ? 11.067 28.830 11.384 1.00 44.39 173 LYS C C 1
ATOM 7356 O O . LYS C 2 171 ? 11.649 29.159 12.412 1.00 44.16 173 LYS C O 1
ATOM 7362 N N . ASP C 2 172 ? 9.751 28.956 11.242 1.00 47.14 174 ASP C N 1
ATOM 7363 C CA . ASP C 2 172 ? 8.933 29.500 12.319 1.00 48.19 174 ASP C CA 1
ATOM 7364 C C . ASP C 2 172 ? 8.971 28.629 13.573 1.00 52.68 174 ASP C C 1
ATOM 7365 O O . ASP C 2 172 ? 8.967 29.142 14.688 1.00 53.11 174 ASP C O 1
ATOM 7370 N N . ASN C 2 173 ? 9.016 27.315 13.394 1.00 52.47 175 ASN C N 1
ATOM 7371 C CA . ASN C 2 173 ? 9.040 26.411 14.535 1.00 52.94 175 ASN C CA 1
ATOM 7372 C C . ASN C 2 173 ? 10.433 26.346 15.151 1.00 56.77 175 ASN C C 1
ATOM 7373 O O . ASN C 2 173 ? 10.576 26.120 16.350 1.00 56.77 175 ASN C O 1
ATOM 7378 N N . LEU C 2 174 ? 11.463 26.553 14.336 1.00 64.11 176 LEU C N 1
ATOM 7379 C CA . LEU C 2 174 ? 12.814 26.632 14.873 1.00 64.69 176 LEU C CA 1
ATOM 7380 C C . LEU C 2 174 ? 12.920 27.845 15.792 1.00 68.57 176 LEU C C 1
ATOM 7381 O O . LEU C 2 174 ? 13.571 27.795 16.834 1.00 68.52 176 LEU C O 1
ATOM 7386 N N . ALA C 2 175 ? 12.261 28.931 15.405 1.00 79.55 177 ALA C N 1
ATOM 7387 C CA . ALA C 2 175 ? 12.175 30.109 16.255 1.00 80.13 177 ALA C CA 1
ATOM 7388 C C . ALA C 2 175 ? 11.094 29.911 17.315 1.00 83.53 177 ALA C C 1
ATOM 7389 O O . ALA C 2 175 ? 10.008 30.486 17.216 1.00 84.03 177 ALA C O 1
ATOM 7391 N N . LYS C 2 176 ? 11.401 29.084 18.314 1.00 74.40 178 LYS C N 1
ATOM 7392 C CA . LYS C 2 176 ? 10.489 28.794 19.423 1.00 87.05 178 LYS C CA 1
ATOM 7393 C C . LYS C 2 176 ? 9.191 28.170 18.926 1.00 98.31 178 LYS C C 1
ATOM 7394 O O . LYS C 2 176 ? 8.194 28.866 18.727 1.00 75.51 178 LYS C O 1
ATOM 7400 N N . ASP D 2 2 ? 15.372 3.817 34.754 1.00 116.47 4 ASP D N 1
ATOM 7401 C CA . ASP D 2 2 ? 14.689 2.686 35.371 1.00 116.31 4 ASP D CA 1
ATOM 7402 C C . ASP D 2 2 ? 15.681 1.689 35.962 1.00 116.96 4 ASP D C 1
ATOM 7403 O O . ASP D 2 2 ? 16.344 0.951 35.232 1.00 117.84 4 ASP D O 1
ATOM 7405 N N . TYR D 2 3 ? 15.781 1.678 37.287 1.00 55.01 5 TYR D N 1
ATOM 7406 C CA . TYR D 2 3 ? 16.630 0.724 37.986 1.00 53.16 5 TYR D CA 1
ATOM 7407 C C . TYR D 2 3 ? 15.861 0.084 39.133 1.00 51.56 5 TYR D C 1
ATOM 7408 O O . TYR D 2 3 ? 14.874 0.643 39.615 1.00 50.54 5 TYR D O 1
ATOM 7417 N N . ASP D 2 4 ? 16.307 -1.091 39.566 1.00 37.45 6 ASP D N 1
ATOM 7418 C CA . ASP D 2 4 ? 15.710 -1.740 40.727 1.00 36.86 6 ASP D CA 1
ATOM 7419 C C . ASP D 2 4 ? 16.417 -1.325 42.008 1.00 37.71 6 ASP D C 1
ATOM 7420 O O . ASP D 2 4 ? 15.802 -1.258 43.068 1.00 37.11 6 ASP D O 1
ATOM 7425 N N . HIS D 2 5 ? 17.718 -1.070 41.911 1.00 33.52 7 HIS D N 1
ATOM 7426 C CA . HIS D 2 5 ? 18.491 -0.599 43.065 1.00 33.08 7 HIS D CA 1
ATOM 7427 C C . HIS D 2 5 ? 19.542 0.419 42.643 1.00 33.74 7 HIS D C 1
ATOM 7428 O O . HIS D 2 5 ? 20.134 0.295 41.575 1.00 32.04 7 HIS D O 1
ATOM 7435 N N . LEU D 2 6 ? 19.767 1.416 43.500 1.00 31.86 8 LEU D N 1
ATOM 7436 C CA . LEU D 2 6 ? 20.858 2.379 43.325 1.00 31.41 8 LEU D CA 1
ATOM 7437 C C . LEU D 2 6 ? 21.755 2.359 44.553 1.00 31.52 8 LEU D C 1
ATOM 7438 O O . LEU D 2 6 ? 21.279 2.507 45.691 1.00 31.19 8 LEU D O 1
ATOM 7443 N N . PHE D 2 7 ? 23.043 2.138 44.339 1.00 24.21 9 PHE D N 1
ATOM 7444 C CA . PHE D 2 7 ? 23.980 2.131 45.458 1.00 24.13 9 PHE D CA 1
ATOM 7445 C C . PHE D 2 7 ? 25.078 3.160 45.230 1.00 25.44 9 PHE D C 1
ATOM 7446 O O . PHE D 2 7 ? 25.596 3.298 44.117 1.00 24.72 9 PHE D O 1
ATOM 7454 N N . LYS D 2 8 ? 25.423 3.876 46.292 1.00 25.66 10 LYS D N 1
ATOM 7455 C CA . LYS D 2 8 ? 26.573 4.773 46.258 1.00 25.15 10 LYS D CA 1
ATOM 7456 C C . LYS D 2 8 ? 27.759 4.111 46.930 1.00 26.47 10 LYS D C 1
ATOM 7457 O O . LYS D 2 8 ? 27.677 3.669 48.078 1.00 27.26 10 LYS D O 1
ATOM 7463 N N . LEU D 2 9 ? 28.849 4.005 46.189 1.00 19.41 11 LEU D N 1
ATOM 7464 C CA . LEU D 2 9 ? 30.079 3.437 46.718 1.00 19.58 11 LEU D CA 1
ATOM 7465 C C . LEU D 2 9 ? 31.156 4.523 46.774 1.00 22.02 11 LEU D C 1
ATOM 7466 O O . LEU D 2 9 ? 31.174 5.414 45.927 1.00 21.88 11 LEU D O 1
ATOM 7471 N N . LEU D 2 10 ? 32.045 4.419 47.757 1.00 22.02 12 LEU D N 1
ATOM 7472 C CA . LEU D 2 10 ? 33.250 5.232 47.824 1.00 21.72 12 LEU D CA 1
ATOM 7473 C C . LEU D 2 10 ? 34.449 4.358 47.519 1.00 24.32 12 LEU D C 1
ATOM 7474 O O . LEU D 2 10 ? 34.489 3.206 47.942 1.00 24.52 12 LEU D O 1
ATOM 7479 N N . ILE D 2 11 ? 35.418 4.887 46.774 1.00 20.56 13 ILE D N 1
ATOM 7480 C CA . ILE D 2 11 ? 36.706 4.215 46.694 1.00 20.95 13 ILE D CA 1
ATOM 7481 C C . ILE D 2 11 ? 37.707 5.126 47.398 1.00 23.59 13 ILE D C 1
ATOM 7482 O O . ILE D 2 11 ? 37.727 6.331 47.157 1.00 23.74 13 ILE D O 1
ATOM 7487 N N . ILE D 2 12 ? 38.483 4.569 48.319 1.00 23.13 14 ILE D N 1
ATOM 7488 C CA . ILE D 2 12 ? 39.463 5.360 49.050 1.00 22.72 14 ILE D CA 1
ATOM 7489 C C . ILE D 2 12 ? 40.799 4.664 48.993 1.00 24.77 14 ILE D C 1
ATOM 7490 O O . ILE D 2 12 ? 40.866 3.444 48.875 1.00 24.52 14 ILE D O 1
ATOM 7495 N N . GLY D 2 13 ? 41.862 5.454 49.080 1.00 22.31 15 GLY D N 1
ATOM 7496 C CA . GLY D 2 13 ? 43.214 4.956 48.916 1.00 22.35 15 GLY D CA 1
ATOM 7497 C C . GLY D 2 13 ? 44.119 6.143 48.659 1.00 23.83 15 GLY D C 1
ATOM 7498 O O . GLY D 2 13 ? 43.649 7.192 48.218 1.00 23.04 15 GLY D O 1
ATOM 7499 N N . ASP D 2 14 ? 45.403 5.994 48.958 1.00 24.80 16 ASP D N 1
ATOM 7500 C CA . ASP D 2 14 ? 46.369 7.049 48.676 1.00 25.20 16 ASP D CA 1
ATOM 7501 C C . ASP D 2 14 ? 46.396 7.325 47.187 1.00 27.40 16 ASP D C 1
ATOM 7502 O O . ASP D 2 14 ? 46.139 6.423 46.380 1.00 26.93 16 ASP D O 1
ATOM 7507 N N . SER D 2 15 ? 46.717 8.561 46.815 1.00 25.15 17 SER D N 1
ATOM 7508 C CA . SER D 2 15 ? 46.918 8.877 45.403 1.00 25.01 17 SER D CA 1
ATOM 7509 C C . SER D 2 15 ? 47.940 7.922 44.802 1.00 27.72 17 SER D C 1
ATOM 7510 O O . SER D 2 15 ? 48.965 7.643 45.419 1.00 27.18 17 SER D O 1
ATOM 7513 N N . GLY D 2 16 ? 47.669 7.428 43.599 1.00 27.83 18 GLY D N 1
ATOM 7514 C CA . GLY D 2 16 ? 48.626 6.579 42.917 1.00 27.48 18 GLY D CA 1
ATOM 7515 C C . GLY D 2 16 ? 48.548 5.083 43.199 1.00 29.92 18 GLY D C 1
ATOM 7516 O O . GLY D 2 16 ? 49.348 4.324 42.649 1.00 30.62 18 GLY D O 1
ATOM 7517 N N . VAL D 2 17 ? 47.615 4.642 44.044 1.00 23.37 19 VAL D N 1
ATOM 7518 C CA . VAL D 2 17 ? 47.512 3.202 44.324 1.00 22.68 19 VAL D CA 1
ATOM 7519 C C . VAL D 2 17 ? 46.795 2.479 43.186 1.00 24.51 19 VAL D C 1
ATOM 7520 O O . VAL D 2 17 ? 46.857 1.245 43.087 1.00 24.11 19 VAL D O 1
ATOM 7524 N N . GLY D 2 18 ? 46.110 3.244 42.338 1.00 23.87 20 GLY D N 1
ATOM 7525 C CA . GLY D 2 18 ? 45.437 2.678 41.179 1.00 23.57 20 GLY D CA 1
ATOM 7526 C C . GLY D 2 18 ? 43.924 2.714 41.255 1.00 24.87 20 GLY D C 1
ATOM 7527 O O . GLY D 2 18 ? 43.250 1.899 40.626 1.00 24.14 20 GLY D O 1
ATOM 7528 N N . LYS D 2 19 ? 43.376 3.672 42.004 1.00 22.78 21 LYS D N 1
ATOM 7529 C CA . LYS D 2 19 ? 41.918 3.776 42.140 1.00 22.52 21 LYS D CA 1
ATOM 7530 C C . LYS D 2 19 ? 41.204 4.042 40.812 1.00 24.33 21 LYS D C 1
ATOM 7531 O O . LYS D 2 19 ? 40.219 3.386 40.497 1.00 23.41 21 LYS D O 1
ATOM 7537 N N . SER D 2 20 ? 41.679 5.009 40.037 1.00 27.03 22 SER D N 1
ATOM 7538 C CA . SER D 2 20 ? 41.011 5.335 38.781 1.00 26.50 22 SER D CA 1
ATOM 7539 C C . SER D 2 20 ? 41.161 4.182 37.787 1.00 27.99 22 SER D C 1
ATOM 7540 O O . SER D 2 20 ? 40.280 3.917 36.981 1.00 27.45 22 SER D O 1
ATOM 7543 N N . SER D 2 21 ? 42.291 3.499 37.859 1.00 21.61 23 SER D N 1
ATOM 7544 C CA . SER D 2 21 ? 42.555 2.368 36.978 1.00 21.15 23 SER D CA 1
ATOM 7545 C C . SER D 2 21 ? 41.638 1.193 37.297 1.00 23.00 23 SER D C 1
ATOM 7546 O O . SER D 2 21 ? 41.157 0.488 36.397 1.00 21.37 23 SER D O 1
ATOM 7549 N N . LEU D 2 22 ? 41.379 0.980 38.583 1.00 22.33 24 LEU D N 1
ATOM 7550 C CA . LEU D 2 22 ? 40.419 -0.043 38.957 1.00 21.82 24 LEU D CA 1
ATOM 7551 C C . LEU D 2 22 ? 39.037 0.302 38.438 1.00 24.06 24 LEU D C 1
ATOM 7552 O O . LEU D 2 22 ? 38.350 -0.552 37.870 1.00 23.89 24 LEU D O 1
ATOM 7557 N N . LEU D 2 23 ? 38.635 1.558 38.608 1.00 25.49 25 LEU D N 1
ATOM 7558 C CA . LEU D 2 23 ? 37.295 1.979 38.217 1.00 25.40 25 LEU D CA 1
ATOM 7559 C C . LEU D 2 23 ? 37.052 1.904 36.714 1.00 26.52 25 LEU D C 1
ATOM 7560 O O . LEU D 2 23 ? 35.931 1.614 36.285 1.00 25.41 25 LEU D O 1
ATOM 7565 N N . LEU D 2 24 ? 38.081 2.198 35.917 1.00 24.34 26 LEU D N 1
ATOM 7566 C CA . LEU D 2 24 ? 37.962 2.066 34.466 1.00 23.71 26 LEU D CA 1
ATOM 7567 C C . LEU D 2 24 ? 37.542 0.659 34.043 1.00 26.12 26 LEU D C 1
ATOM 7568 O O . LEU D 2 24 ? 36.887 0.506 33.012 1.00 26.34 26 LEU D O 1
ATOM 7573 N N . ARG D 2 25 ? 37.932 -0.361 34.813 1.00 27.62 27 ARG D N 1
ATOM 7574 C CA . ARG D 2 25 ? 37.564 -1.742 34.483 1.00 27.80 27 ARG D CA 1
ATOM 7575 C C . ARG D 2 25 ? 36.102 -2.040 34.813 1.00 31.32 27 ARG D C 1
ATOM 7576 O O . ARG D 2 25 ? 35.579 -3.097 34.445 1.00 31.68 27 ARG D O 1
ATOM 7584 N N . PHE D 2 26 ? 35.449 -1.133 35.531 1.00 29.80 28 PHE D N 1
ATOM 7585 C CA . PHE D 2 26 ? 34.112 -1.423 36.029 1.00 29.75 28 PHE D CA 1
ATOM 7586 C C . PHE D 2 26 ? 33.064 -0.484 35.464 1.00 30.98 28 PHE D C 1
ATOM 7587 O O . PHE D 2 26 ? 31.914 -0.871 35.289 1.00 30.03 28 PHE D O 1
ATOM 7595 N N . ALA D 2 27 ? 33.482 0.738 35.150 1.00 24.61 29 ALA D N 1
ATOM 7596 C CA . ALA D 2 27 ? 32.556 1.805 34.781 1.00 24.95 29 ALA D CA 1
ATOM 7597 C C . ALA D 2 27 ? 31.882 1.594 33.431 1.00 27.03 29 ALA D C 1
ATOM 7598 O O . ALA D 2 27 ? 32.445 0.968 32.544 1.00 26.38 29 ALA D O 1
ATOM 7600 N N . ASP D 2 28 ? 30.663 2.114 33.318 1.00 33.41 30 ASP D N 1
ATOM 7601 C CA . ASP D 2 28 ? 29.916 2.210 32.073 1.00 34.46 30 ASP D CA 1
ATOM 7602 C C . ASP D 2 28 ? 30.232 3.459 31.258 1.00 38.03 30 ASP D C 1
ATOM 7603 O O . ASP D 2 28 ? 29.973 3.482 30.070 1.00 38.36 30 ASP D O 1
ATOM 7608 N N . ASN D 2 29 ? 30.711 4.507 31.926 1.00 33.75 31 ASN D N 1
ATOM 7609 C CA . ASN D 2 29 ? 30.719 5.867 31.370 1.00 33.34 31 ASN D CA 1
ATOM 7610 C C . ASN D 2 29 ? 31.176 5.947 29.919 1.00 36.01 31 ASN D C 1
ATOM 7611 O O . ASN D 2 29 ? 32.183 5.348 29.559 1.00 35.40 31 ASN D O 1
ATOM 7616 N N . THR D 2 30 ? 30.428 6.683 29.103 1.00 44.58 32 THR D N 1
ATOM 7617 C CA . THR D 2 30 ? 30.808 6.914 27.717 1.00 44.44 32 THR D CA 1
ATOM 7618 C C . THR D 2 30 ? 32.117 7.681 27.689 1.00 46.16 32 THR D C 1
ATOM 7619 O O . THR D 2 30 ? 33.016 7.368 26.907 1.00 46.53 32 THR D O 1
ATOM 7623 N N . PHE D 2 31 ? 32.218 8.688 28.554 1.00 35.65 33 PHE D N 1
ATOM 7624 C CA . PHE D 2 31 ? 33.452 9.436 28.726 1.00 35.48 33 PHE D CA 1
ATOM 7625 C C . PHE D 2 31 ? 34.212 8.868 29.915 1.00 36.05 33 PHE D C 1
ATOM 7626 O O . PHE D 2 31 ? 33.692 8.829 31.020 1.00 35.94 33 PHE D O 1
ATOM 7634 N N . SER D 2 32 ? 35.447 8.438 29.687 1.00 25.92 34 SER D N 1
ATOM 7635 C CA . SER D 2 32 ? 36.206 7.714 30.698 1.00 25.51 34 SER D CA 1
ATOM 7636 C C . SER D 2 32 ? 37.164 8.603 31.481 1.00 28.06 34 SER D C 1
ATOM 7637 O O . SER D 2 32 ? 37.891 8.117 32.338 1.00 27.84 34 SER D O 1
ATOM 7640 N N . GLY D 2 33 ? 37.185 9.892 31.161 1.00 25.43 35 GLY D N 1
ATOM 7641 C CA . GLY D 2 33 ? 38.109 10.811 31.807 1.00 25.47 35 GLY D CA 1
ATOM 7642 C C . GLY D 2 33 ? 37.795 10.984 33.290 1.00 27.58 35 GLY D C 1
ATOM 7643 O O . GLY D 2 33 ? 36.687 10.688 33.731 1.00 27.18 35 GLY D O 1
ATOM 7644 N N . SER D 2 34 ? 38.772 11.457 34.053 1.00 26.67 36 SER D N 1
ATOM 7645 C CA . SER D 2 34 ? 38.603 11.721 35.485 1.00 26.34 36 SER D CA 1
ATOM 7646 C C . SER D 2 34 ? 38.537 13.230 35.777 1.00 27.58 36 SER D C 1
ATOM 7647 O O . SER D 2 34 ? 39.177 14.039 35.081 1.00 26.79 36 SER D O 1
ATOM 7650 N N . TYR D 2 35 ? 37.751 13.606 36.782 1.00 25.51 37 TYR D N 1
ATOM 7651 C CA . TYR D 2 35 ? 37.644 15.009 37.188 1.00 25.49 37 TYR D CA 1
ATOM 7652 C C . TYR D 2 35 ? 38.304 15.289 38.528 1.00 27.06 37 TYR D C 1
ATOM 7653 O O . TYR D 2 35 ? 38.132 16.379 39.085 1.00 25.81 37 TYR D O 1
ATOM 7662 N N . ILE D 2 36 ? 39.080 14.327 39.022 1.00 27.64 38 ILE D N 1
ATOM 7663 C CA . ILE D 2 36 ? 39.720 14.475 40.317 1.00 28.89 38 ILE D CA 1
ATOM 7664 C C . ILE D 2 36 ? 40.795 15.579 40.292 1.00 30.11 38 ILE D C 1
ATOM 7665 O O . ILE D 2 36 ? 41.014 16.228 41.303 1.00 29.50 38 ILE D O 1
ATOM 7670 N N . THR D 2 37 ? 41.419 15.840 39.140 1.00 26.97 39 THR D N 1
ATOM 7671 C CA . THR D 2 37 ? 42.378 16.948 39.046 1.00 26.93 39 THR D CA 1
ATOM 7672 C C . THR D 2 37 ? 41.734 18.181 38.420 1.00 28.17 39 THR D C 1
ATOM 7673 O O . THR D 2 37 ? 42.420 19.128 37.992 1.00 27.80 39 THR D O 1
ATOM 7677 N N . THR D 2 38 ? 40.412 18.165 38.371 1.00 24.31 40 THR D N 1
ATOM 7678 C CA . THR D 2 38 ? 39.639 19.331 37.973 1.00 24.07 40 THR D CA 1
ATOM 7679 C C . THR D 2 38 ? 38.906 19.892 39.187 1.00 26.22 40 THR D C 1
ATOM 7680 O O . THR D 2 38 ? 39.152 21.029 39.596 1.00 25.27 40 THR D O 1
ATOM 7684 N N . ILE D 2 39 ? 38.033 19.085 39.789 1.00 22.23 41 ILE D N 1
ATOM 7685 C CA . ILE D 2 39 ? 37.274 19.560 40.941 1.00 21.82 41 ILE D CA 1
ATOM 7686 C C . ILE D 2 39 ? 37.530 18.744 42.207 1.00 23.56 41 ILE D C 1
ATOM 7687 O O . ILE D 2 39 ? 36.836 18.911 43.198 1.00 22.71 41 ILE D O 1
ATOM 7692 N N . GLY D 2 40 ? 38.545 17.884 42.188 1.00 23.02 42 GLY D N 1
ATOM 7693 C CA . GLY D 2 40 ? 38.961 17.206 43.400 1.00 22.72 42 GLY D CA 1
ATOM 7694 C C . GLY D 2 40 ? 38.013 16.077 43.771 1.00 23.63 42 GLY D C 1
ATOM 7695 O O . GLY D 2 40 ? 38.018 15.594 44.904 1.00 23.26 42 GLY D O 1
ATOM 7696 N N . VAL D 2 41 ? 37.185 15.681 42.812 1.00 20.70 43 VAL D N 1
ATOM 7697 C CA . VAL D 2 41 ? 36.211 14.607 43.007 1.00 20.43 43 VAL D CA 1
ATOM 7698 C C . VAL D 2 41 ? 35.923 13.996 41.633 1.00 22.45 43 VAL D C 1
ATOM 7699 O O . VAL D 2 41 ? 36.057 14.661 40.593 1.00 20.95 43 VAL D O 1
ATOM 7703 N N . ASP D 2 42 ? 35.587 12.711 41.634 1.00 22.52 44 ASP D N 1
ATOM 7704 C CA . ASP D 2 42 ? 35.248 12.002 40.405 1.00 22.26 44 ASP D CA 1
ATOM 7705 C C . ASP D 2 42 ? 34.185 10.971 40.726 1.00 23.98 44 ASP D C 1
ATOM 7706 O O . ASP D 2 42 ? 34.238 10.358 41.795 1.00 23.26 44 ASP D O 1
ATOM 7711 N N . PHE D 2 43 ? 33.220 10.771 39.832 1.00 23.44 45 PHE D N 1
ATOM 7712 C CA . PHE D 2 43 ? 32.385 9.582 39.973 1.00 24.08 45 PHE D CA 1
ATOM 7713 C C . PHE D 2 43 ? 32.333 8.817 38.661 1.00 25.97 45 PHE D C 1
ATOM 7714 O O . PHE D 2 43 ? 32.543 9.378 37.580 1.00 25.04 45 PHE D O 1
ATOM 7722 N N . LYS D 2 44 ? 32.091 7.519 38.786 1.00 24.98 46 LYS D N 1
ATOM 7723 C CA . LYS D 2 44 ? 31.813 6.666 37.641 1.00 24.61 46 LYS D CA 1
ATOM 7724 C C . LYS D 2 44 ? 30.521 5.912 37.961 1.00 27.05 46 LYS D C 1
ATOM 7725 O O . LYS D 2 44 ? 30.129 5.800 39.132 1.00 26.98 46 LYS D O 1
ATOM 7731 N N . ILE D 2 45 ? 29.843 5.438 36.921 1.00 26.91 47 ILE D N 1
ATOM 7732 C CA . ILE D 2 45 ? 28.589 4.706 37.084 1.00 26.88 47 ILE D CA 1
ATOM 7733 C C . ILE D 2 45 ? 28.753 3.337 36.423 1.00 27.79 47 ILE D C 1
ATOM 7734 O O . ILE D 2 45 ? 29.503 3.201 35.459 1.00 26.62 47 ILE D O 1
ATOM 7739 N N . ARG D 2 46 ? 28.088 2.327 36.975 1.00 26.97 48 ARG D N 1
ATOM 7740 C CA . ARG D 2 46 ? 27.953 1.034 36.315 1.00 27.06 48 ARG D CA 1
ATOM 7741 C C . ARG D 2 46 ? 26.516 0.596 36.478 1.00 28.75 48 ARG D C 1
ATOM 7742 O O . ARG D 2 46 ? 25.990 0.594 37.592 1.00 28.99 48 ARG D O 1
ATOM 7750 N N . THR D 2 47 ? 25.868 0.269 35.366 1.00 29.01 49 THR D N 1
ATOM 7751 C CA . THR D 2 47 ? 24.532 -0.318 35.426 1.00 29.32 49 THR D CA 1
ATOM 7752 C C . THR D 2 47 ? 24.665 -1.755 34.965 1.00 31.50 49 THR D C 1
ATOM 7753 O O . THR D 2 47 ? 25.211 -2.015 33.892 1.00 29.80 49 THR D O 1
ATOM 7757 N N . VAL D 2 48 ? 24.198 -2.687 35.788 1.00 28.25 50 VAL D N 1
ATOM 7758 C CA . VAL D 2 48 ? 24.415 -4.090 35.500 1.00 28.51 50 VAL D CA 1
ATOM 7759 C C . VAL D 2 48 ? 23.249 -4.915 36.049 1.00 30.57 50 VAL D C 1
ATOM 7760 O O . VAL D 2 48 ? 22.755 -4.656 37.156 1.00 29.69 50 VAL D O 1
ATOM 7764 N N . GLU D 2 49 ? 22.787 -5.875 35.249 1.00 29.27 51 GLU D N 1
ATOM 7765 C CA . GLU D 2 49 ? 21.757 -6.803 35.703 1.00 29.31 51 GLU D CA 1
ATOM 7766 C C . GLU D 2 49 ? 22.402 -7.865 36.575 1.00 30.11 51 GLU D C 1
ATOM 7767 O O . GLU D 2 49 ? 23.337 -8.541 36.147 1.00 29.62 51 GLU D O 1
ATOM 7773 N N . ILE D 2 50 ? 21.923 -7.997 37.808 1.00 27.83 52 ILE D N 1
ATOM 7774 C CA . ILE D 2 50 ? 22.458 -8.997 38.718 1.00 28.37 52 ILE D CA 1
ATOM 7775 C C . ILE D 2 50 ? 21.327 -9.806 39.354 1.00 29.75 52 ILE D C 1
ATOM 7776 O O . ILE D 2 50 ? 20.413 -9.235 39.942 1.00 28.84 52 ILE D O 1
ATOM 7781 N N . ASN D 2 51 ? 21.381 -11.128 39.214 1.00 27.23 53 ASN D N 1
ATOM 7782 C CA . ASN D 2 51 ? 20.307 -11.989 39.710 1.00 26.93 53 ASN D CA 1
ATOM 7783 C C . ASN D 2 51 ? 18.935 -11.445 39.329 1.00 29.56 53 ASN D C 1
ATOM 7784 O O . ASN D 2 51 ? 18.033 -11.385 40.157 1.00 30.39 53 ASN D O 1
ATOM 7789 N N . GLY D 2 52 ? 18.800 -11.020 38.077 1.00 34.61 54 GLY D N 1
ATOM 7790 C CA . GLY D 2 52 ? 17.517 -10.605 37.535 1.00 35.15 54 GLY D CA 1
ATOM 7791 C C . GLY D 2 52 ? 17.0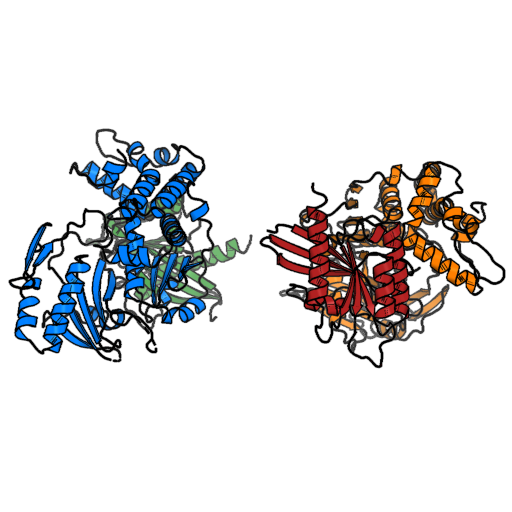51 -9.209 37.909 1.00 38.66 54 GLY D C 1
ATOM 7792 O O . GLY D 2 52 ? 15.926 -8.821 37.579 1.00 39.21 54 GLY D O 1
ATOM 7793 N N . GLU D 2 53 ? 17.910 -8.450 38.591 1.00 32.11 55 GLU D N 1
ATOM 7794 C CA . GLU D 2 53 ? 17.581 -7.081 38.970 1.00 31.31 55 GLU D CA 1
ATOM 7795 C C . GLU D 2 53 ? 18.544 -6.106 38.315 1.00 32.20 55 GLU D C 1
ATOM 7796 O O . GLU D 2 53 ? 19.727 -6.407 38.162 1.00 31.23 55 GLU D O 1
ATOM 7802 N N . LYS D 2 54 ? 18.027 -4.941 37.944 1.00 32.50 56 LYS D N 1
ATOM 7803 C CA . LYS D 2 54 ? 18.835 -3.891 37.340 1.00 32.10 56 LYS D CA 1
ATOM 7804 C C . LYS D 2 54 ? 19.447 -3.026 38.440 1.00 32.93 56 LYS D C 1
ATOM 7805 O O . LYS D 2 54 ? 18.738 -2.326 39.157 1.00 32.76 56 LYS D O 1
ATOM 7807 N N . VAL D 2 55 ? 20.767 -3.084 38.566 1.00 28.19 57 VAL D N 1
ATOM 7808 C CA . VAL D 2 55 ? 21.461 -2.418 39.663 1.00 27.08 57 VAL D CA 1
ATOM 7809 C C . VAL D 2 55 ? 22.296 -1.275 39.114 1.00 29.28 57 VAL D C 1
ATOM 7810 O O . VAL D 2 55 ? 23.038 -1.452 38.144 1.00 29.17 57 VAL D O 1
ATOM 7814 N N . LYS D 2 56 ? 22.156 -0.104 39.725 1.00 26.21 58 LYS D N 1
ATOM 7815 C CA . LYS D 2 56 ? 22.957 1.065 39.342 1.00 25.62 58 LYS D CA 1
ATOM 7816 C C . LYS D 2 56 ? 23.912 1.386 40.486 1.00 27.89 58 LYS D C 1
ATOM 7817 O O . LYS D 2 56 ? 23.502 1.463 41.648 1.00 28.51 58 LYS D O 1
ATOM 7820 N N . LEU D 2 57 ? 25.191 1.519 40.159 1.00 26.04 59 LEU D N 1
ATOM 7821 C CA . LEU D 2 57 ? 26.194 1.793 41.166 1.00 25.96 59 LEU D CA 1
ATOM 7822 C C . LEU D 2 57 ? 26.875 3.099 40.817 1.00 28.14 59 LEU D C 1
ATOM 7823 O O . LEU D 2 57 ? 27.295 3.276 39.685 1.00 28.06 59 LEU D O 1
ATOM 7828 N N . GLN D 2 58 ? 26.956 4.011 41.777 1.00 29.66 60 GLN D N 1
ATOM 7829 C CA . GLN D 2 58 ? 27.800 5.197 41.622 1.00 29.54 60 GLN D CA 1
ATOM 7830 C C . GLN D 2 58 ? 29.035 5.011 42.475 1.00 30.53 60 GLN D C 1
ATOM 7831 O O . GLN D 2 58 ? 28.927 4.664 43.645 1.00 30.74 60 GLN D O 1
ATOM 7837 N N . ILE D 2 59 ? 30.208 5.242 41.909 1.00 24.23 61 ILE D N 1
ATOM 7838 C CA . ILE D 2 59 ? 31.419 5.092 42.683 1.00 24.11 61 ILE D CA 1
ATOM 7839 C C . ILE D 2 59 ? 32.156 6.428 42.706 1.00 25.10 61 ILE D C 1
ATOM 7840 O O . ILE D 2 59 ? 32.473 6.999 41.653 1.00 24.28 61 ILE D O 1
ATOM 7845 N N . TRP D 2 60 ? 32.433 6.909 43.917 1.00 21.15 62 TRP D N 1
ATOM 7846 C CA . TRP D 2 60 ? 32.968 8.261 44.096 1.00 21.42 62 TRP D CA 1
ATOM 7847 C C . TRP D 2 60 ? 34.365 8.266 44.698 1.00 23.29 62 TRP D C 1
ATOM 7848 O O . TRP D 2 60 ? 34.641 7.531 45.647 1.00 22.24 62 TRP D O 1
ATOM 7859 N N . ASP D 2 61 ? 35.216 9.162 44.195 1.00 20.64 63 ASP D N 1
ATOM 7860 C CA . ASP D 2 61 ? 36.596 9.265 44.655 1.00 20.46 63 ASP D CA 1
ATOM 7861 C C . ASP D 2 61 ? 36.911 10.754 44.886 1.00 22.99 63 ASP D C 1
ATOM 7862 O O . ASP D 2 61 ? 36.287 11.593 44.256 1.00 22.56 63 ASP D O 1
ATOM 7867 N N . THR D 2 62 ? 37.813 11.065 45.815 1.00 22.37 64 THR D N 1
ATOM 7868 C CA . THR D 2 62 ? 38.247 12.465 46.026 1.00 22.59 64 THR D CA 1
ATOM 7869 C C . THR D 2 62 ? 39.757 12.553 46.080 1.00 23.89 64 THR D C 1
ATOM 7870 O O . THR D 2 62 ? 40.448 11.568 46.334 1.00 24.27 64 THR D O 1
ATOM 7874 N N . ALA D 2 63 ? 40.264 13.754 45.837 1.00 24.19 65 ALA D N 1
ATOM 7875 C CA . ALA D 2 63 ? 41.699 13.963 45.698 1.00 24.44 65 ALA D CA 1
ATOM 7876 C C . ALA D 2 63 ? 42.468 13.978 47.020 1.00 26.43 65 ALA D C 1
ATOM 7877 O O . ALA D 2 63 ? 41.952 14.386 48.063 1.00 26.57 65 ALA D O 1
ATOM 7879 N N . GLY D 2 64 ? 43.723 13.551 46.950 1.00 24.57 66 GLY D N 1
ATOM 7880 C CA . GLY D 2 64 ? 44.672 13.732 48.034 1.00 24.84 66 GLY D CA 1
ATOM 7881 C C . GLY D 2 64 ? 44.312 13.042 49.334 1.00 26.75 66 GLY D C 1
ATOM 7882 O O . GLY D 2 64 ? 44.563 13.569 50.415 1.00 25.85 66 GLY D O 1
ATOM 7883 N N . GLN D 2 65 ? 43.734 11.852 49.250 1.00 23.79 67 GLN D N 1
ATOM 7884 C CA . GLN D 2 65 ? 43.288 11.188 50.473 1.00 23.80 67 GLN D CA 1
ATOM 7885 C C . GLN D 2 65 ? 44.467 10.726 51.331 1.00 25.49 67 GLN D C 1
ATOM 7886 O O . GLN D 2 65 ? 44.302 10.454 52.513 1.00 24.43 67 GLN D O 1
ATOM 7892 N N . GLU D 2 66 ? 45.667 10.683 50.763 1.00 25.77 68 GLU D N 1
ATOM 7893 C CA . GLU D 2 66 ? 46.822 10.230 51.527 1.00 25.60 68 GLU D CA 1
ATOM 7894 C C . GLU D 2 66 ? 47.178 11.188 52.669 1.00 27.47 68 GLU D C 1
ATOM 7895 O O . GLU D 2 66 ? 47.868 10.799 53.605 1.00 27.81 68 GLU D O 1
ATOM 7901 N N . ARG D 2 67 ? 46.698 12.426 52.590 1.00 25.21 69 ARG D N 1
ATOM 7902 C CA . ARG D 2 67 ? 46.980 13.432 53.631 1.00 25.41 69 ARG D CA 1
ATOM 7903 C C . ARG D 2 67 ? 46.089 13.219 54.840 1.00 27.74 69 ARG D C 1
ATOM 7904 O O . ARG D 2 67 ? 46.341 13.761 55.920 1.00 28.29 69 ARG D O 1
ATOM 7912 N N . PHE D 2 68 ? 45.032 12.438 54.644 1.00 25.60 70 PHE D N 1
ATOM 7913 C CA . PHE D 2 68 ? 44.146 12.050 55.728 1.00 25.16 70 PHE D CA 1
ATOM 7914 C C . PHE D 2 68 ? 44.739 10.858 56.473 1.00 28.62 70 PHE D C 1
ATOM 7915 O O . PHE D 2 68 ? 44.593 9.727 56.024 1.00 28.73 70 PHE D O 1
ATOM 7923 N N . ARG D 2 69 ? 45.417 11.104 57.592 1.00 30.84 71 ARG D N 1
ATOM 7924 C CA . ARG D 2 69 ? 45.925 10.017 58.428 1.00 31.31 71 ARG D CA 1
ATOM 7925 C C . ARG D 2 69 ? 44.764 9.151 58.875 1.00 32.70 71 ARG D C 1
ATOM 7926 O O . ARG D 2 69 ? 44.878 7.938 59.001 1.00 33.12 71 ARG D O 1
ATOM 7928 N N . THR D 2 70 ? 43.639 9.811 59.114 1.00 26.93 72 THR D N 1
ATOM 7929 C CA . THR D 2 70 ? 42.398 9.164 59.434 1.00 26.65 72 THR D CA 1
ATOM 7930 C C . THR D 2 70 ? 41.269 9.824 58.673 1.00 27.34 72 THR D C 1
ATOM 7931 O O . THR D 2 70 ? 41.091 11.028 58.764 1.00 26.67 72 THR D O 1
ATOM 7935 N N . ILE D 2 71 ? 40.492 9.031 57.937 1.00 26.70 73 ILE D N 1
ATOM 7936 C CA . ILE D 2 71 ? 39.274 9.548 57.329 1.00 25.52 73 ILE D CA 1
ATOM 7937 C C . ILE D 2 71 ? 38.146 9.357 58.343 1.00 27.15 73 ILE D C 1
ATOM 7938 O O . ILE D 2 71 ? 37.885 8.242 58.805 1.00 27.63 73 ILE D O 1
ATOM 7943 N N . THR D 2 72 ? 37.496 10.457 58.712 1.00 25.00 74 THR D N 1
ATOM 7944 C CA . THR D 2 72 ? 36.501 10.425 59.770 1.00 25.12 74 THR D CA 1
ATOM 7945 C C . THR D 2 72 ? 35.119 10.113 59.228 1.00 26.58 74 THR D C 1
ATOM 7946 O O . THR D 2 72 ? 34.883 10.144 58.016 1.00 25.34 74 THR D O 1
ATOM 7950 N N . SER D 2 73 ? 34.205 9.815 60.147 1.00 24.02 75 SER D N 1
ATOM 7951 C CA . SER D 2 73 ? 32.932 9.223 59.774 1.00 23.69 75 SER D CA 1
ATOM 7952 C C . SER D 2 73 ? 32.050 10.110 58.906 1.00 25.21 75 SER D C 1
ATOM 7953 O O . SER D 2 73 ? 31.225 9.598 58.175 1.00 25.27 75 SER D O 1
ATOM 7956 N N . THR D 2 74 ? 32.196 11.432 58.970 1.00 22.32 76 THR D N 1
ATOM 7957 C CA . THR D 2 74 ? 31.296 12.270 58.176 1.00 22.27 76 THR D CA 1
ATOM 7958 C C . THR D 2 74 ? 31.458 12.004 56.677 1.00 22.09 76 THR D C 1
ATOM 7959 O O . THR D 2 74 ? 30.536 12.231 55.896 1.00 20.97 76 THR D O 1
ATOM 7963 N N . TYR D 2 75 ? 32.637 11.526 56.290 1.00 20.96 77 TYR D N 1
ATOM 7964 C CA . TYR D 2 75 ? 32.932 11.254 54.882 1.00 21.10 77 TYR D CA 1
ATOM 7965 C C . TYR D 2 75 ? 31.970 10.209 54.334 1.00 23.65 77 TYR D C 1
ATOM 7966 O O . TYR D 2 75 ? 31.583 10.252 53.168 1.00 23.60 77 TYR D O 1
ATOM 7975 N N . TYR D 2 76 ? 31.579 9.280 55.198 1.00 23.82 78 TYR D N 1
ATOM 7976 C CA . TYR D 2 76 ? 30.823 8.107 54.765 1.00 23.77 78 TYR D CA 1
ATOM 7977 C C . TYR D 2 76 ? 29.312 8.239 54.815 1.00 25.95 78 TYR D C 1
ATOM 7978 O O . TYR D 2 76 ? 28.623 7.270 54.518 1.00 26.03 78 TYR D O 1
ATOM 7987 N N . ARG D 2 77 ? 28.778 9.400 55.195 1.00 23.45 79 ARG D N 1
ATOM 7988 C CA . ARG D 2 77 ? 27.314 9.521 55.272 1.00 24.20 79 ARG D CA 1
ATOM 7989 C C . ARG D 2 77 ? 26.671 9.271 53.911 1.00 27.63 79 ARG D C 1
ATOM 7990 O O . ARG D 2 77 ? 27.121 9.821 52.918 1.00 26.43 79 ARG D O 1
ATOM 7998 N N . GLY D 2 78 ? 25.627 8.444 53.875 1.00 31.29 80 GLY D N 1
ATOM 7999 C CA . GLY D 2 78 ? 24.892 8.192 52.646 1.00 30.92 80 GLY D CA 1
ATOM 8000 C C . GLY D 2 78 ? 25.549 7.202 51.698 1.00 32.25 80 GLY D C 1
ATOM 8001 O O . GLY D 2 78 ? 25.035 6.936 50.613 1.00 32.53 80 GLY D O 1
ATOM 8002 N N . THR D 2 79 ? 26.692 6.654 52.093 1.00 23.63 81 THR D N 1
ATOM 8003 C CA . THR D 2 79 ? 27.370 5.669 51.256 1.00 22.63 81 THR D CA 1
ATOM 8004 C C . THR D 2 79 ? 27.048 4.234 51.725 1.00 24.34 81 THR D C 1
ATOM 8005 O O . THR D 2 79 ? 27.007 3.944 52.913 1.00 23.95 81 THR D O 1
ATOM 8009 N N . HIS D 2 80 ? 26.786 3.348 50.773 1.00 23.66 82 HIS D N 1
ATOM 8010 C CA . HIS D 2 80 ? 26.402 1.977 51.090 1.00 23.98 82 HIS D CA 1
ATOM 8011 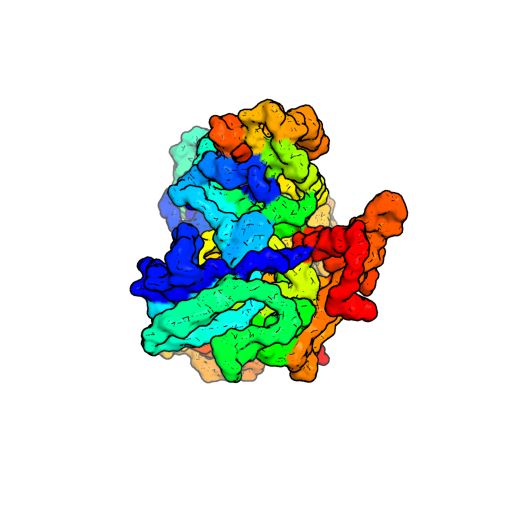C C . HIS D 2 80 ? 27.600 1.081 51.316 1.00 25.43 82 HIS D C 1
ATOM 8012 O O . HIS D 2 80 ? 27.560 0.203 52.162 1.00 24.61 82 HIS D O 1
ATOM 8019 N N . GLY D 2 81 ? 28.668 1.297 50.559 1.00 21.85 83 GLY D N 1
ATOM 8020 C CA . GLY D 2 81 ? 29.835 0.433 50.660 1.00 21.69 83 GLY D CA 1
ATOM 8021 C C . GLY D 2 81 ? 31.100 1.170 50.285 1.00 22.84 83 GLY D C 1
ATOM 8022 O O . GLY D 2 81 ? 31.040 2.157 49.577 1.00 21.71 83 GLY D O 1
ATOM 8023 N N . VAL D 2 82 ? 32.237 0.676 50.756 1.00 24.49 84 VAL D N 1
ATOM 8024 C CA . VAL D 2 82 ? 33.514 1.331 50.542 1.00 24.73 84 VAL D CA 1
ATOM 8025 C C . VAL D 2 82 ? 34.541 0.344 50.029 1.00 27.29 84 VAL D C 1
ATOM 8026 O O . VAL D 2 82 ? 34.717 -0.728 50.600 1.00 28.30 84 VAL D O 1
ATOM 8030 N N . ILE D 2 83 ? 35.224 0.712 48.952 1.00 22.95 85 ILE D N 1
ATOM 8031 C CA . ILE D 2 83 ? 36.352 -0.062 48.477 1.00 22.87 85 ILE D CA 1
ATOM 8032 C C . ILE D 2 83 ? 37.638 0.572 49.002 1.00 24.96 85 ILE D C 1
ATOM 8033 O O . ILE D 2 83 ? 37.995 1.668 48.580 1.00 25.23 85 ILE D O 1
ATOM 8038 N N . VAL D 2 84 ? 38.339 -0.113 49.902 1.00 23.57 86 VAL D N 1
ATOM 8039 C CA . VAL D 2 84 ? 39.515 0.447 50.572 1.00 23.13 86 VAL D CA 1
ATOM 8040 C C . VAL D 2 84 ? 40.788 -0.098 49.945 1.00 25.13 86 VAL D C 1
ATOM 8041 O O . VAL D 2 84 ? 41.109 -1.272 50.084 1.00 25.55 86 VAL D O 1
ATOM 8045 N N . VAL D 2 85 ? 41.513 0.766 49.236 1.00 23.29 87 VAL D N 1
ATOM 8046 C CA . VAL D 2 85 ? 42.611 0.310 48.390 1.00 23.26 87 VAL D CA 1
ATOM 8047 C C . VAL D 2 85 ? 43.999 0.703 48.877 1.00 25.43 87 VAL D C 1
ATOM 8048 O O . VAL D 2 85 ? 44.269 1.882 49.145 1.00 25.18 87 VAL D O 1
ATOM 8052 N N . TYR D 2 86 ? 44.890 -0.281 48.973 1.00 26.47 88 TYR D N 1
ATOM 8053 C CA . TYR D 2 86 ? 46.312 0.031 49.101 1.00 26.70 88 TYR D CA 1
ATOM 8054 C C . TYR D 2 86 ? 47.094 -0.487 47.889 1.00 28.69 88 TYR D C 1
ATOM 8055 O O . TYR D 2 86 ? 46.537 -1.116 46.990 1.00 28.12 88 TYR D O 1
ATOM 8064 N N . ASP D 2 87 ? 48.393 -0.223 47.892 1.00 28.65 89 ASP D N 1
ATOM 8065 C CA . ASP D 2 87 ? 49.302 -0.634 46.836 1.00 28.73 89 ASP D CA 1
ATOM 8066 C C . ASP D 2 87 ? 50.268 -1.637 47.464 1.00 31.72 89 ASP D C 1
ATOM 8067 O O . ASP D 2 87 ? 50.987 -1.290 48.387 1.00 30.94 89 ASP D O 1
ATOM 8072 N N . VAL D 2 88 ? 50.279 -2.884 46.982 1.00 30.27 90 VAL D N 1
ATOM 8073 C CA . VAL D 2 88 ? 51.090 -3.928 47.626 1.00 30.67 90 VAL D CA 1
ATOM 8074 C C . VAL D 2 88 ? 52.585 -3.634 47.532 1.00 33.76 90 VAL D C 1
ATOM 8075 O O . VAL D 2 88 ? 53.395 -4.268 48.215 1.00 34.00 90 VAL D O 1
ATOM 8079 N N . THR D 2 89 ? 52.954 -2.669 46.696 1.00 36.88 91 THR D N 1
ATOM 8080 C CA . THR D 2 89 ? 54.353 -2.264 46.594 1.00 37.27 91 THR D CA 1
ATOM 8081 C C . THR D 2 89 ? 54.645 -1.071 47.506 1.00 40.53 91 THR D C 1
ATOM 8082 O O . THR D 2 89 ? 55.774 -0.584 47.565 1.00 41.42 91 THR D O 1
ATOM 8086 N N . SER D 2 90 ? 53.625 -0.601 48.217 1.00 36.25 92 SER D N 1
ATOM 8087 C CA . SER D 2 90 ? 53.795 0.543 49.115 1.00 35.63 92 SER D CA 1
ATOM 8088 C C . SER D 2 90 ? 53.354 0.227 50.542 1.00 38.44 92 SER D C 1
ATOM 8089 O O . SER D 2 90 ? 52.165 0.031 50.815 1.00 37.40 92 SER D O 1
ATOM 8092 N N . ALA D 2 91 ? 54.319 0.176 51.453 1.00 39.06 93 ALA D N 1
ATOM 8093 C CA . ALA D 2 91 ? 54.017 -0.117 52.853 1.00 38.72 93 ALA D CA 1
ATOM 8094 C C . ALA D 2 91 ? 53.183 0.994 53.479 1.00 38.87 93 ALA D C 1
ATOM 8095 O O . ALA D 2 91 ? 52.261 0.721 54.239 1.00 39.35 93 ALA D O 1
ATOM 8097 N N . GLU D 2 92 ? 53.481 2.245 53.140 1.00 37.99 94 GLU D N 1
ATOM 8098 C CA . GLU D 2 92 ? 52.777 3.369 53.758 1.00 37.41 94 GLU D CA 1
ATOM 8099 C C . GLU D 2 92 ? 51.332 3.505 53.290 1.00 38.34 94 GLU D C 1
ATOM 8100 O O . GLU D 2 92 ? 50.492 4.047 54.012 1.00 37.66 94 GLU D O 1
ATOM 8106 N N . SER D 2 93 ? 51.029 3.014 52.092 1.00 31.13 95 SER D N 1
ATOM 8107 C CA . SER D 2 93 ? 49.648 3.028 51.628 1.00 29.85 95 SER D CA 1
ATOM 8108 C C . SER D 2 93 ? 48.837 2.043 52.462 1.00 31.24 95 SER D C 1
ATOM 8109 O O . SER D 2 93 ? 47.657 2.254 52.710 1.00 30.10 95 SER D O 1
ATOM 8112 N N . PHE D 2 94 ? 49.485 0.965 52.892 1.00 29.88 96 PHE D N 1
ATOM 8113 C CA . PHE D 2 94 ? 48.834 -0.042 53.719 1.00 29.83 96 PHE D CA 1
ATOM 8114 C C . PHE D 2 94 ? 48.653 0.473 55.156 1.00 32.09 96 PHE D C 1
ATOM 8115 O O . PHE D 2 94 ? 47.612 0.265 55.762 1.00 31.58 96 PHE D O 1
ATOM 8123 N N . VAL D 2 95 ? 49.652 1.166 55.686 1.00 34.75 97 VAL D N 1
ATOM 8124 C CA . VAL D 2 95 ? 49.543 1.781 57.016 1.00 35.16 97 VAL D CA 1
ATOM 8125 C C . VAL D 2 95 ? 48.288 2.658 57.129 1.00 36.42 97 VAL D C 1
ATOM 8126 O O . VAL D 2 95 ? 47.497 2.532 58.071 1.00 35.69 97 VAL D O 1
ATOM 8130 N N . ASN D 2 96 ? 48.112 3.534 56.145 1.00 30.41 98 ASN D N 1
ATOM 8131 C CA . ASN D 2 96 ? 46.954 4.420 56.071 1.00 29.54 98 ASN D CA 1
ATOM 8132 C C . ASN D 2 96 ? 45.626 3.671 56.069 1.00 29.40 98 ASN D C 1
ATOM 8133 O O . ASN D 2 96 ? 44.752 3.990 56.858 1.00 28.78 98 ASN D O 1
ATOM 8138 N N . VAL D 2 97 ? 45.460 2.679 55.189 1.00 27.51 99 VAL D N 1
ATOM 8139 C CA . VAL D 2 97 ? 44.163 2.000 55.090 1.00 27.05 99 VAL D CA 1
ATOM 8140 C C . VAL D 2 97 ? 43.825 1.212 56.369 1.00 28.43 99 VAL D C 1
ATOM 8141 O O . VAL D 2 97 ? 42.660 1.058 56.706 1.00 27.02 99 VAL D O 1
ATOM 8145 N N . LYS D 2 98 ? 44.837 0.736 57.083 1.00 27.53 100 LYS D N 1
ATOM 8146 C CA . LYS D 2 98 ? 44.583 0.112 58.390 1.00 27.89 100 LYS D CA 1
ATOM 8147 C C . LYS D 2 98 ? 43.983 1.114 59.390 1.00 29.57 100 LYS D C 1
ATOM 8148 O O . LYS D 2 98 ? 43.025 0.789 60.088 1.00 30.20 100 LYS D O 1
ATOM 8154 N N . ARG D 2 99 ? 44.529 2.328 59.453 1.00 32.13 101 ARG D N 1
ATOM 8155 C CA . ARG D 2 99 ? 43.940 3.386 60.281 1.00 31.83 101 ARG D CA 1
ATOM 8156 C C . ARG D 2 99 ? 42.513 3.687 59.854 1.00 32.82 101 ARG D C 1
ATOM 8157 O O . ARG D 2 99 ? 41.623 3.815 60.691 1.00 31.40 101 ARG D O 1
ATOM 8165 N N . TRP D 2 100 ? 42.296 3.805 58.546 1.00 25.90 102 TRP D N 1
ATOM 8166 C CA . TRP D 2 100 ? 40.964 4.105 58.023 1.00 25.39 102 TRP D CA 1
ATOM 8167 C C . TRP D 2 100 ? 39.939 3.022 58.386 1.00 26.43 102 TRP D C 1
ATOM 8168 O O . TRP D 2 100 ? 38.790 3.316 58.747 1.00 25.66 102 TRP D O 1
ATOM 8179 N N . LEU D 2 101 ? 40.358 1.768 58.286 1.00 25.60 103 LEU D N 1
ATOM 8180 C CA . LEU D 2 101 ? 39.458 0.659 58.545 1.00 25.74 103 LEU D CA 1
ATOM 8181 C C . LEU D 2 101 ? 39.161 0.487 60.045 1.00 28.25 103 LEU D C 1
ATOM 8182 O O . LEU D 2 101 ? 38.084 0.016 60.408 1.00 27.91 103 LEU D O 1
ATOM 8187 N N . HIS D 2 102 ? 40.111 0.853 60.901 1.00 30.31 104 HIS D N 1
ATOM 8188 C CA . HIS D 2 102 ? 39.851 0.889 62.344 1.00 30.78 104 HIS D CA 1
ATOM 8189 C C . HIS D 2 102 ? 38.809 1.960 62.656 1.00 32.16 104 HIS D C 1
ATOM 8190 O O . HIS D 2 102 ? 37.886 1.735 63.436 1.00 33.18 104 HIS D O 1
ATOM 8197 N N . GLU D 2 103 ? 38.963 3.124 62.034 1.00 27.51 105 GLU D N 1
ATOM 8198 C CA . GLU D 2 103 ? 38.054 4.242 62.257 1.00 26.97 105 GLU D CA 1
ATOM 8199 C C . GLU D 2 103 ? 36.652 3.908 61.783 1.00 29.13 105 GLU D C 1
ATOM 8200 O O . GLU D 2 103 ? 35.672 4.279 62.416 1.00 29.91 105 GLU D O 1
ATOM 8206 N N . ILE D 2 104 ? 36.552 3.202 60.661 1.00 27.13 106 ILE D N 1
ATOM 8207 C CA . ILE D 2 104 ? 35.257 2.751 60.170 1.00 26.30 106 ILE D CA 1
ATOM 8208 C C . ILE D 2 104 ? 34.622 1.748 61.127 1.00 28.87 106 ILE D C 1
ATOM 8209 O O . ILE D 2 104 ? 33.426 1.806 61.407 1.00 28.61 106 ILE D O 1
ATOM 8214 N N . ASN D 2 105 ? 35.433 0.815 61.608 1.00 29.24 107 ASN D N 1
ATOM 8215 C CA . ASN D 2 105 ? 34.973 -0.177 62.573 1.00 29.83 107 ASN D CA 1
ATOM 8216 C C . ASN D 2 105 ? 34.351 0.475 63.809 1.00 33.38 107 ASN D C 1
ATOM 8217 O O . ASN D 2 105 ? 33.301 0.042 64.319 1.00 33.03 107 ASN D O 1
ATOM 8222 N N . GLN D 2 106 ? 35.008 1.527 64.281 1.00 34.43 108 GLN D N 1
ATOM 8223 C CA . GLN D 2 106 ? 34.607 2.223 65.493 1.00 33.94 108 GLN D CA 1
ATOM 8224 C C . GLN D 2 106 ? 33.459 3.217 65.296 1.00 36.19 108 GLN D C 1
ATOM 8225 O O . GLN D 2 106 ? 32.690 3.450 66.226 1.00 36.32 108 GLN D O 1
ATOM 8231 N N . ASN D 2 107 ? 33.315 3.785 64.099 1.00 33.51 109 ASN D N 1
ATOM 8232 C CA . ASN D 2 107 ? 32.359 4.883 63.922 1.00 33.18 109 ASN D CA 1
ATOM 8233 C C . ASN D 2 107 ? 31.312 4.732 62.803 1.00 35.17 109 ASN D C 1
ATOM 8234 O O . ASN D 2 107 ? 30.254 5.358 62.881 1.00 34.86 109 ASN D O 1
ATOM 8239 N N . CYS D 2 108 ? 31.579 3.931 61.771 1.00 34.44 110 CYS D N 1
ATOM 8240 C CA . CYS D 2 108 ? 30.561 3.690 60.744 1.00 34.52 110 CYS D CA 1
ATOM 8241 C C . CYS D 2 108 ? 30.496 2.206 60.449 1.00 36.06 110 CYS D C 1
ATOM 8242 O O . CYS D 2 108 ? 30.656 1.811 59.294 1.00 36.01 110 CYS D O 1
ATOM 8245 N N . ASP D 2 109 ? 30.272 1.382 61.467 1.00 30.67 111 ASP D N 1
ATOM 8246 C CA . ASP D 2 109 ? 30.390 -0.063 61.294 1.00 30.91 111 ASP D CA 1
ATOM 8247 C C . ASP D 2 109 ? 29.321 -0.610 60.355 1.00 32.52 111 ASP D C 1
ATOM 8248 O O . ASP D 2 109 ? 29.439 -1.728 59.845 1.00 32.60 111 ASP D O 1
ATOM 8253 N N . ASP D 2 110 ? 28.275 0.169 60.124 1.00 32.28 112 ASP D N 1
ATOM 8254 C CA . ASP D 2 110 ? 27.180 -0.300 59.286 1.00 33.33 112 ASP D CA 1
ATOM 8255 C C . ASP D 2 110 ? 27.504 -0.235 57.783 1.00 35.39 112 ASP D C 1
ATOM 8256 O O . ASP D 2 110 ? 26.815 -0.842 56.977 1.00 36.09 112 ASP D O 1
ATOM 8261 N N . VAL D 2 111 ? 28.544 0.496 57.397 1.00 30.48 113 VAL D N 1
ATOM 8262 C CA . VAL D 2 111 ? 28.898 0.547 55.976 1.00 29.72 113 VAL D CA 1
ATOM 8263 C C . VAL D 2 111 ? 29.618 -0.736 55.507 1.00 30.49 113 VAL D C 1
ATOM 8264 O O . VAL D 2 111 ? 30.508 -1.242 56.185 1.00 31.52 113 VAL D O 1
ATOM 8268 N N . CYS D 2 112 ? 29.215 -1.284 54.362 1.00 27.93 114 CYS D N 1
ATOM 8269 C CA . CYS D 2 112 ? 29.958 -2.403 53.777 1.00 28.05 114 CYS D CA 1
ATOM 8270 C C . CYS D 2 112 ? 31.341 -1.964 53.333 1.00 28.32 114 CYS D C 1
ATOM 8271 O O . CYS D 2 112 ? 31.531 -0.823 52.918 1.00 27.55 114 CYS D O 1
ATOM 8274 N N . ARG D 2 113 ? 32.310 -2.865 53.414 1.00 26.77 115 ARG D N 1
ATOM 8275 C CA . ARG D 2 113 ? 33.654 -2.509 52.983 1.00 27.03 115 ARG D CA 1
ATOM 8276 C C . ARG D 2 113 ? 34.502 -3.740 52.732 1.00 29.31 115 ARG D C 1
ATOM 8277 O O . ARG D 2 113 ? 34.346 -4.770 53.400 1.00 28.74 115 ARG D O 1
ATOM 8285 N N . ILE D 2 114 ? 35.391 -3.620 51.750 1.00 24.29 116 ILE D N 1
ATOM 8286 C CA . ILE D 2 114 ? 36.374 -4.646 51.454 1.00 23.90 116 ILE D CA 1
ATOM 8287 C C . ILE D 2 114 ? 37.769 -4.037 51.350 1.00 25.37 116 ILE D C 1
ATOM 8288 O O . ILE D 2 114 ? 37.922 -2.835 51.098 1.00 25.11 116 ILE D O 1
ATOM 8293 N N . LEU D 2 115 ? 38.782 -4.869 51.547 1.00 24.83 117 LEU D N 1
ATOM 8294 C CA . LEU D 2 115 ? 40.162 -4.441 51.421 1.00 25.50 117 LEU D CA 1
ATOM 8295 C C . LEU D 2 115 ? 40.726 -4.921 50.090 1.00 27.89 117 LEU D C 1
ATOM 8296 O O . LEU D 2 115 ? 40.517 -6.073 49.690 1.00 27.93 117 LEU D O 1
ATOM 8301 N N . VAL D 2 116 ? 41.417 -4.020 49.396 1.00 25.17 118 VAL D N 1
ATOM 8302 C CA . VAL D 2 116 ? 41.969 -4.299 48.064 1.00 24.23 118 VAL D CA 1
ATOM 8303 C C . VAL D 2 116 ? 43.462 -3.960 48.007 1.00 26.18 118 VAL D C 1
ATOM 8304 O O . VAL D 2 116 ? 43.852 -2.802 48.181 1.00 25.03 118 VAL D O 1
ATOM 8308 N N . GLY D 2 117 ? 44.296 -4.968 47.774 1.00 23.09 119 GLY D N 1
ATOM 8309 C CA . GLY D 2 117 ? 45.705 -4.728 47.532 1.00 23.21 119 GLY D CA 1
ATOM 8310 C C . GLY D 2 117 ? 45.978 -4.697 46.027 1.00 24.91 119 GLY D C 1
ATOM 8311 O O . GLY D 2 117 ? 46.069 -5.740 45.381 1.00 24.79 119 GLY D O 1
ATOM 8312 N N . ASN D 2 118 ? 46.091 -3.505 45.461 1.00 25.95 120 ASN D N 1
ATOM 8313 C CA . ASN D 2 118 ? 46.304 -3.366 44.013 1.00 25.72 120 ASN D CA 1
ATOM 8314 C C . ASN D 2 118 ? 47.781 -3.404 43.613 1.00 28.18 120 ASN D C 1
ATOM 8315 O O . ASN D 2 118 ? 48.649 -3.307 44.466 1.00 28.41 120 ASN D O 1
ATOM 8320 N N . LYS D 2 119 ? 48.042 -3.562 42.310 1.00 28.31 121 LYS D N 1
ATOM 8321 C CA . LYS D 2 119 ? 49.396 -3.609 41.730 1.00 28.16 121 LYS D CA 1
ATOM 8322 C C . LYS D 2 119 ? 50.107 -4.900 42.106 1.00 31.99 121 LYS D C 1
ATOM 8323 O O . LYS D 2 119 ? 51.330 -4.949 42.198 1.00 32.40 121 LYS D O 1
ATOM 8329 N N . ASN D 2 120 ? 49.327 -5.950 42.319 1.00 30.83 122 ASN D N 1
ATOM 8330 C CA . ASN D 2 120 ? 49.886 -7.244 42.668 1.00 31.27 122 ASN D CA 1
ATOM 8331 C C . ASN D 2 120 ? 50.339 -7.963 41.399 1.00 34.72 122 ASN D C 1
ATOM 8332 O O . ASN D 2 120 ? 49.769 -8.984 41.013 1.00 34.68 122 ASN D O 1
ATOM 8337 N N . ASP D 2 121 ? 51.349 -7.403 40.737 1.00 39.60 123 ASP D N 1
ATOM 8338 C CA . ASP D 2 121 ? 51.818 -7.925 39.457 1.00 40.21 123 ASP D CA 1
ATOM 8339 C C . ASP D 2 121 ? 53.340 -7.823 39.298 1.00 44.22 123 ASP D C 1
ATOM 8340 O O . ASP D 2 121 ? 53.863 -7.912 38.187 1.00 44.08 123 ASP D O 1
ATOM 8345 N N . ASP D 2 122 ? 54.043 -7.636 40.410 1.00 46.77 124 ASP D N 1
ATOM 8346 C CA . ASP D 2 122 ? 55.504 -7.625 40.408 1.00 47.23 124 ASP D CA 1
ATOM 8347 C C . ASP D 2 122 ? 56.034 -8.113 41.753 1.00 50.03 124 ASP D C 1
ATOM 8348 O O . ASP D 2 122 ? 56.200 -7.318 42.677 1.00 49.29 124 ASP D O 1
ATOM 8353 N N . PRO D 2 123 ? 56.312 -9.423 41.860 1.00 49.12 125 PRO D N 1
ATOM 8354 C CA . PRO D 2 123 ? 56.788 -10.068 43.093 1.00 49.78 125 PRO D CA 1
ATOM 8355 C C . PRO D 2 123 ? 58.022 -9.394 43.687 1.00 52.98 125 PRO D C 1
ATOM 8356 O O . PRO D 2 123 ? 58.197 -9.382 44.909 1.00 53.54 125 PRO D O 1
ATOM 8360 N N . GLU D 2 124 ? 58.862 -8.833 42.825 1.00 54.02 126 GLU D N 1
ATOM 8361 C CA . GLU D 2 124 ? 60.080 -8.173 43.267 1.00 54.40 126 GLU D CA 1
ATOM 8362 C C . GLU D 2 124 ? 59.775 -6.920 44.079 1.00 56.38 126 GLU D C 1
ATOM 8363 O O . GLU D 2 124 ? 60.378 -6.686 45.125 1.00 56.82 126 GLU D O 1
ATOM 8365 N N . ARG D 2 125 ? 58.828 -6.120 43.604 1.00 49.20 127 ARG D N 1
ATOM 8366 C CA . ARG D 2 125 ? 58.533 -4.845 44.251 1.00 48.52 127 ARG D CA 1
ATOM 8367 C C . ARG D 2 125 ? 57.558 -4.991 45.415 1.00 49.59 127 ARG D C 1
ATOM 8368 O O . ARG D 2 125 ? 57.348 -4.043 46.170 1.00 50.02 127 ARG D O 1
ATOM 8371 N N . LYS D 2 126 ? 56.959 -6.171 45.557 1.00 43.20 128 LYS D N 1
ATOM 8372 C CA . LYS D 2 126 ? 55.907 -6.368 46.552 1.00 42.90 128 LYS D CA 1
ATOM 8373 C C . LYS D 2 126 ? 56.442 -6.280 47.983 1.00 46.27 128 LYS D C 1
ATOM 8374 O O . LYS D 2 126 ? 57.425 -6.934 48.333 1.00 46.42 128 LYS D O 1
ATOM 8380 N N . VAL D 2 127 ? 55.772 -5.480 48.808 1.00 48.02 129 VAL D N 1
ATOM 8381 C CA . VAL D 2 127 ? 56.228 -5.216 50.167 1.00 48.22 129 VAL D CA 1
ATOM 8382 C C . VAL D 2 127 ? 55.213 -5.707 51.202 1.00 49.56 129 VAL D C 1
ATOM 8383 O O . VAL D 2 127 ? 55.587 -6.254 52.238 1.00 50.01 129 VAL D O 1
ATOM 8387 N N . VAL D 2 128 ? 53.929 -5.521 50.914 1.00 41.38 130 VAL D N 1
ATOM 8388 C CA . VAL D 2 128 ? 52.876 -6.000 51.803 1.00 40.73 130 VAL D CA 1
ATOM 8389 C C . VAL D 2 128 ? 52.529 -7.437 51.448 1.00 43.07 130 VAL D C 1
ATOM 8390 O O . VAL D 2 128 ? 51.810 -7.691 50.479 1.00 42.49 130 VAL D O 1
ATOM 8394 N N . GLU D 2 129 ? 53.053 -8.375 52.230 1.00 44.38 131 GLU D N 1
ATOM 8395 C CA . GLU D 2 129 ? 52.824 -9.794 51.976 1.00 44.11 131 GLU D CA 1
ATOM 8396 C C . GLU D 2 129 ? 51.356 -10.165 52.148 1.00 45.14 131 GLU D C 1
ATOM 8397 O O . GLU D 2 129 ? 50.661 -9.628 53.008 1.00 45.30 131 GLU D O 1
ATOM 8403 N N . THR D 2 130 ? 50.897 -11.086 51.309 1.00 39.42 132 THR D N 1
ATOM 8404 C CA . THR D 2 130 ? 49.535 -11.594 51.366 1.00 39.29 132 THR D CA 1
ATOM 8405 C C . THR D 2 130 ? 49.134 -12.012 52.785 1.00 42.35 132 THR D C 1
ATOM 8406 O O . THR D 2 130 ? 48.061 -11.646 53.262 1.00 41.87 132 THR D O 1
ATOM 8410 N N . GLU D 2 131 ? 50.013 -12.766 53.449 1.00 41.70 133 GLU D N 1
ATOM 8411 C CA . GLU D 2 131 ? 49.750 -13.300 54.788 1.00 41.56 133 GLU D CA 1
ATOM 8412 C C . GLU D 2 131 ? 49.390 -12.221 55.811 1.00 42.73 133 GLU D C 1
ATOM 8413 O O . GLU D 2 131 ? 48.482 -12.403 56.619 1.00 42.57 133 GLU D O 1
ATOM 8415 N N . ASP D 2 132 ? 50.097 -11.097 55.765 1.00 45.05 134 ASP D N 1
ATOM 8416 C CA . ASP D 2 132 ? 49.868 -10.005 56.711 1.00 44.78 134 ASP D CA 1
ATOM 8417 C C . ASP D 2 132 ? 48.579 -9.229 56.427 1.00 45.18 134 ASP D C 1
ATOM 8418 O O . ASP D 2 132 ? 47.836 -8.900 57.345 1.00 44.61 134 ASP D O 1
ATOM 8423 N N . ALA D 2 133 ? 48.323 -8.918 55.159 1.00 33.18 135 ALA D N 1
ATOM 8424 C CA . ALA D 2 133 ? 47.104 -8.211 54.803 1.00 32.39 135 ALA D CA 1
ATOM 8425 C C . ALA D 2 133 ? 45.894 -9.109 55.046 1.00 33.24 135 ALA D C 1
ATOM 8426 O O . ALA D 2 133 ? 44.851 -8.647 55.503 1.00 32.06 135 ALA D O 1
ATOM 8428 N N . TYR D 2 134 ? 46.038 -10.393 54.736 1.00 35.48 136 TYR D N 1
ATOM 8429 C CA . TYR D 2 134 ? 45.002 -11.383 55.045 1.00 35.99 136 TYR D CA 1
ATOM 8430 C C . TYR D 2 134 ? 44.771 -11.516 56.555 1.00 37.96 136 TYR D C 1
ATOM 8431 O O . TYR D 2 134 ? 43.636 -11.673 57.015 1.00 36.50 136 TYR D O 1
ATOM 8440 N N . LYS D 2 135 ? 45.855 -11.468 57.319 1.00 40.34 137 LYS D N 1
ATOM 8441 C CA . LYS D 2 135 ? 45.759 -11.506 58.773 1.00 40.84 137 LYS D CA 1
ATOM 8442 C C . LYS D 2 135 ? 44.896 -10.348 59.260 1.00 42.43 137 LYS D C 1
ATOM 8443 O O . LYS D 2 135 ? 43.993 -10.522 60.084 1.00 42.47 137 LYS D O 1
ATOM 8445 N N . PHE D 2 136 ? 45.170 -9.168 58.719 1.00 35.85 138 PHE D N 1
ATOM 8446 C CA . PHE D 2 136 ? 44.463 -7.958 59.106 1.00 35.05 138 PHE D CA 1
ATOM 8447 C C . PHE D 2 136 ? 42.999 -7.987 58.683 1.00 35.56 138 PHE D C 1
ATOM 8448 O O . PHE D 2 136 ? 42.124 -7.593 59.449 1.00 34.85 138 PHE D O 1
ATOM 8456 N N . ALA D 2 137 ? 42.731 -8.451 57.465 1.00 30.35 139 ALA D N 1
ATOM 8457 C CA . ALA D 2 137 ? 41.350 -8.550 56.983 1.00 30.04 139 ALA D CA 1
ATOM 8458 C C . ALA D 2 137 ? 40.506 -9.409 57.927 1.00 31.96 139 ALA D C 1
ATOM 8459 O O . ALA D 2 137 ? 39.346 -9.091 58.208 1.00 31.63 139 ALA D O 1
ATOM 8461 N N . GLY D 2 138 ? 41.091 -10.512 58.379 1.00 35.07 140 GLY D N 1
ATOM 8462 C CA . GLY D 2 138 ? 40.422 -11.425 59.289 1.00 35.21 140 GLY D CA 1
ATOM 8463 C C . GLY D 2 138 ? 40.152 -10.787 60.638 1.00 37.16 140 GLY D C 1
ATOM 8464 O O . GLY D 2 138 ? 39.090 -10.992 61.223 1.00 38.09 140 GLY D O 1
ATOM 8465 N N . GLN D 2 139 ? 41.110 -10.019 61.139 1.00 38.77 141 GLN D N 1
ATOM 8466 C CA . GLN D 2 139 ? 40.930 -9.300 62.400 1.00 38.82 141 GLN D CA 1
ATOM 8467 C C . GLN D 2 139 ? 39.802 -8.273 62.332 1.00 40.51 141 GLN D C 1
ATOM 8468 O O . GLN D 2 139 ? 39.149 -7.979 63.340 1.00 39.65 141 GLN D O 1
ATOM 8474 N N . MET D 2 140 ? 39.593 -7.713 61.144 1.00 35.39 142 MET D N 1
ATOM 8475 C CA . MET D 2 140 ? 38.577 -6.692 60.947 1.00 34.44 142 MET D CA 1
ATOM 8476 C C . MET D 2 140 ? 37.272 -7.294 60.445 1.00 35.14 142 MET D C 1
ATOM 8477 O O . MET D 2 140 ? 36.267 -6.595 60.323 1.00 35.07 142 MET D O 1
ATOM 8482 N N . GLY D 2 141 ? 37.291 -8.591 60.149 1.00 29.84 143 GLY D N 1
ATOM 8483 C CA . GLY D 2 141 ? 36.099 -9.286 59.689 1.00 29.54 143 GLY D CA 1
ATOM 8484 C C . GLY D 2 141 ? 35.684 -8.853 58.293 1.00 31.59 143 GLY D C 1
ATOM 8485 O O . GLY D 2 141 ? 34.493 -8.791 57.962 1.00 31.47 143 GLY D O 1
ATOM 8486 N N . ILE D 2 142 ? 36.675 -8.540 57.470 1.00 29.66 144 ILE D N 1
ATOM 8487 C CA . ILE D 2 142 ? 36.410 -8.109 56.102 1.00 29.34 144 ILE D CA 1
ATOM 8488 C C . ILE D 2 142 ? 37.190 -8.980 55.120 1.00 31.57 144 ILE D C 1
ATOM 8489 O O . ILE D 2 142 ? 38.097 -9.722 55.509 1.00 31.48 144 ILE D O 1
ATOM 8494 N N . GLN D 2 143 ? 36.830 -8.889 53.848 1.00 30.75 145 GLN D N 1
ATOM 8495 C CA . GLN D 2 143 ? 37.482 -9.690 52.815 1.00 30.81 145 GLN D CA 1
ATOM 8496 C C . GLN D 2 143 ? 38.610 -8.943 52.111 1.00 32.37 145 GLN D C 1
ATOM 8497 O O . GLN D 2 143 ? 38.533 -7.731 51.897 1.00 31.22 145 GLN D O 1
ATOM 8503 N N . LEU D 2 144 ? 39.650 -9.694 51.755 1.00 27.91 146 LEU D N 1
ATOM 8504 C CA . LEU D 2 144 ? 40.807 -9.170 51.040 1.00 27.49 146 LEU D CA 1
ATOM 8505 C C . LEU D 2 144 ? 40.835 -9.632 49.578 1.00 29.53 146 LEU D C 1
ATOM 8506 O O . LEU D 2 144 ? 40.714 -10.833 49.292 1.00 29.02 146 LEU D O 1
ATOM 8511 N N . PHE D 2 145 ? 41.001 -8.677 48.666 1.00 31.16 147 PHE D N 1
ATOM 8512 C CA . PHE D 2 145 ? 41.239 -8.969 47.256 1.00 31.11 147 PHE D CA 1
ATOM 8513 C C . PHE D 2 145 ? 42.539 -8.338 46.829 1.00 33.36 147 PHE D C 1
ATOM 8514 O O . PHE D 2 145 ? 42.684 -7.117 46.891 1.00 33.13 147 PHE D O 1
ATOM 8522 N N . GLU D 2 146 ? 43.503 -9.161 46.435 1.00 29.78 148 GLU D N 1
ATOM 8523 C CA . GLU D 2 146 ? 44.705 -8.625 45.814 1.00 29.80 148 GLU D CA 1
ATOM 8524 C C . GLU D 2 146 ? 44.469 -8.599 44.308 1.00 31.36 148 GLU D C 1
ATOM 8525 O O . GLU D 2 146 ? 44.045 -9.588 43.726 1.00 30.82 148 GLU D O 1
ATOM 8531 N N . THR D 2 147 ? 44.726 -7.448 43.692 1.00 27.83 149 THR D N 1
ATOM 8532 C CA . THR D 2 147 ? 44.324 -7.212 42.315 1.00 26.77 149 THR D CA 1
ATOM 8533 C C . THR D 2 147 ? 45.458 -6.639 41.488 1.00 28.07 149 THR D C 1
ATOM 8534 O O . THR D 2 147 ? 46.456 -6.151 42.022 1.00 27.61 149 THR D O 1
ATOM 8538 N N . SER D 2 148 ? 45.289 -6.708 40.178 1.00 27.36 150 SER D N 1
ATOM 8539 C CA . SER D 2 148 ? 46.119 -5.940 39.251 1.00 27.53 150 SER D CA 1
ATOM 8540 C C . SER D 2 148 ? 45.194 -5.232 38.280 1.00 28.31 150 SER D C 1
ATOM 8541 O O . SER D 2 148 ? 44.586 -5.862 37.416 1.00 26.46 150 SER D O 1
ATOM 8544 N N . ALA D 2 149 ? 45.046 -3.924 38.445 1.00 25.71 151 ALA D N 1
ATOM 8545 C CA . ALA D 2 149 ? 44.235 -3.163 37.508 1.00 25.01 151 ALA D CA 1
ATOM 8546 C C . ALA D 2 149 ? 44.942 -3.166 36.160 1.00 27.97 151 ALA D C 1
ATOM 8547 O O . ALA D 2 149 ? 44.304 -3.144 35.110 1.00 27.79 151 ALA D O 1
ATOM 8549 N N . LYS D 2 150 ? 46.270 -3.216 36.206 1.00 28.96 152 LYS D N 1
ATOM 8550 C CA . LYS D 2 150 ? 47.098 -3.204 34.997 1.00 28.83 152 LYS D CA 1
ATOM 8551 C C . LYS D 2 150 ? 46.904 -4.449 34.112 1.00 30.72 152 LYS D C 1
ATOM 8552 O O . LYS D 2 150 ? 46.809 -4.346 32.877 1.00 31.03 152 LYS D O 1
ATOM 8558 N N . GLU D 2 151 ? 46.874 -5.620 34.741 1.00 27.41 153 GLU D N 1
ATOM 8559 C CA . GLU D 2 151 ? 46.718 -6.889 34.025 1.00 27.71 153 GLU D CA 1
ATOM 8560 C C . GLU D 2 151 ? 45.269 -7.356 33.982 1.00 30.17 153 GLU D C 1
ATOM 8561 O O . GLU D 2 151 ? 44.957 -8.376 33.344 1.00 29.76 153 GLU D O 1
ATOM 8567 N N . ASN D 2 152 ? 44.393 -6.601 34.650 1.00 26.58 154 ASN D N 1
ATOM 8568 C CA . ASN D 2 152 ? 42.978 -6.949 34.802 1.00 26.31 154 ASN D CA 1
ATOM 8569 C C . ASN D 2 152 ? 42.832 -8.319 35.457 1.00 29.22 154 ASN D C 1
ATOM 8570 O O . ASN D 2 152 ? 42.167 -9.221 34.919 1.00 28.63 154 ASN D O 1
ATOM 8575 N N . VAL D 2 153 ? 43.487 -8.472 36.601 1.00 29.61 155 VAL D N 1
ATOM 8576 C CA . VAL D 2 153 ? 43.457 -9.729 37.346 1.00 30.30 155 VAL D CA 1
ATOM 8577 C C . VAL D 2 153 ? 42.762 -9.522 38.681 1.00 31.38 155 VAL D C 1
ATOM 8578 O O . VAL D 2 153 ? 43.169 -8.671 39.467 1.00 30.85 155 VAL D O 1
ATOM 8582 N N . ASN D 2 154 ? 41.709 -10.304 38.908 1.00 28.09 156 ASN D N 1
ATOM 8583 C CA . ASN D 2 154 ? 40.941 -10.300 40.153 1.00 28.17 156 ASN D CA 1
ATOM 8584 C C . ASN D 2 154 ? 40.196 -8.995 40.421 1.00 29.29 156 ASN D C 1
ATOM 8585 O O . ASN D 2 154 ? 39.718 -8.767 41.531 1.00 28.99 156 ASN D O 1
ATOM 8590 N N . VAL D 2 155 ? 40.074 -8.156 39.394 1.00 26.89 157 VAL D N 1
ATOM 8591 C CA . VAL D 2 155 ? 39.333 -6.902 39.492 1.00 25.82 157 VAL D CA 1
ATOM 8592 C C . VAL D 2 155 ? 37.825 -7.120 39.407 1.00 27.30 157 VAL D C 1
ATOM 8593 O O . VAL D 2 155 ? 37.060 -6.563 40.194 1.00 26.16 157 VAL D O 1
ATOM 8597 N N . GLU D 2 156 ? 37.388 -7.933 38.451 1.00 25.71 158 GLU D N 1
ATOM 8598 C CA . GLU D 2 156 ? 35.970 -8.266 38.356 1.00 25.82 158 GLU D CA 1
ATOM 8599 C C . GLU D 2 156 ? 35.475 -8.927 39.643 1.00 26.75 158 GLU D C 1
ATOM 8600 O O . GLU D 2 156 ? 34.375 -8.639 40.112 1.00 26.65 158 GLU D O 1
ATOM 8606 N N . GLU D 2 157 ? 36.309 -9.779 40.224 1.00 24.67 159 GLU D N 1
ATOM 8607 C CA . GLU D 2 157 ? 35.924 -10.517 41.424 1.00 25.40 159 GLU D CA 1
ATOM 8608 C C . GLU D 2 157 ? 35.784 -9.559 42.600 1.00 27.16 159 GLU D C 1
ATOM 8609 O O . GLU D 2 157 ? 34.875 -9.685 43.418 1.00 27.18 159 GLU D O 1
ATOM 8615 N N . MET D 2 158 ? 36.694 -8.597 42.657 1.00 23.39 160 MET D N 1
ATOM 8616 C CA . MET D 2 158 ? 36.684 -7.569 43.700 1.00 23.09 160 MET D CA 1
ATOM 8617 C C . MET D 2 158 ? 35.393 -6.736 43.624 1.00 24.90 160 MET D C 1
ATOM 8618 O O . MET D 2 158 ? 34.694 -6.587 44.627 1.00 24.78 160 MET D O 1
ATOM 8623 N N . PHE D 2 159 ? 35.062 -6.208 42.447 1.00 23.88 161 PHE D N 1
ATOM 8624 C CA . PHE D 2 159 ? 33.820 -5.443 42.286 1.00 23.12 161 PHE D CA 1
ATOM 8625 C C . PHE D 2 159 ? 32.542 -6.279 42.510 1.00 25.56 161 PHE D C 1
ATOM 8626 O O . PHE D 2 159 ? 31.540 -5.776 43.050 1.00 25.32 161 PHE D O 1
ATOM 8634 N N . ASN D 2 160 ? 32.572 -7.536 42.064 1.00 26.56 162 ASN D N 1
ATOM 8635 C CA . ASN D 2 160 ? 31.490 -8.480 42.323 1.00 26.51 162 ASN D CA 1
ATOM 8636 C C . ASN D 2 160 ? 31.159 -8.560 43.809 1.00 28.52 162 ASN D C 1
ATOM 8637 O O . ASN D 2 160 ? 29.989 -8.535 44.192 1.00 28.28 162 ASN D O 1
ATOM 8642 N N . CYS D 2 161 ? 32.203 -8.686 44.630 1.00 26.14 163 CYS D N 1
ATOM 8643 C CA . CYS D 2 161 ? 32.038 -8.814 46.078 1.00 26.22 163 CYS D CA 1
ATOM 8644 C C . CYS D 2 161 ? 31.417 -7.571 46.723 1.00 28.58 163 CYS D C 1
ATOM 8645 O O . CYS D 2 161 ? 30.452 -7.699 47.476 1.00 28.64 163 CYS D O 1
ATOM 8648 N N . ILE D 2 162 ? 31.952 -6.375 46.444 1.00 23.99 164 ILE D N 1
ATOM 8649 C CA . ILE D 2 162 ? 31.402 -5.188 47.103 1.00 22.99 164 ILE D CA 1
ATOM 8650 C C . ILE D 2 162 ? 29.952 -4.982 46.650 1.00 23.84 164 ILE D C 1
ATOM 8651 O O . ILE D 2 162 ? 29.103 -4.573 47.428 1.00 23.28 164 ILE D O 1
ATOM 8656 N N . THR D 2 163 ? 29.647 -5.336 45.410 1.00 23.70 165 THR D N 1
ATOM 8657 C CA . THR D 2 163 ? 28.281 -5.202 44.915 1.00 23.97 165 THR D CA 1
ATOM 8658 C C . THR D 2 163 ? 27.365 -6.180 45.653 1.00 26.29 165 THR D C 1
ATOM 8659 O O . THR D 2 163 ? 26.245 -5.843 46.051 1.00 26.26 165 THR D O 1
ATOM 8663 N N . GLU D 2 164 ? 27.870 -7.386 45.851 1.00 27.52 166 GLU D N 1
ATOM 8664 C CA . GLU D 2 164 ? 27.117 -8.423 46.557 1.00 27.76 166 GLU D CA 1
ATOM 8665 C C . GLU D 2 164 ? 26.861 -8.026 48.011 1.00 30.20 166 GLU D C 1
ATOM 8666 O O . GLU D 2 164 ? 25.791 -8.293 48.550 1.00 29.54 166 GLU D O 1
ATOM 8672 N N . LEU D 2 165 ? 27.845 -7.386 48.645 1.00 27.61 167 LEU D N 1
ATOM 8673 C CA . LEU D 2 165 ? 27.679 -6.959 50.026 1.00 26.98 167 LEU D CA 1
ATOM 8674 C C . LEU D 2 165 ? 26.567 -5.930 50.190 1.00 28.42 167 LEU D C 1
ATOM 8675 O O . LEU D 2 165 ? 25.741 -6.064 51.093 1.00 28.21 167 LEU D O 1
ATOM 8680 N N . VAL D 2 166 ? 26.526 -4.913 49.330 1.00 25.82 168 VAL D N 1
ATOM 8681 C CA . VAL D 2 166 ? 25.527 -3.860 49.494 1.00 25.15 168 VAL D CA 1
ATOM 8682 C C . VAL D 2 166 ? 24.138 -4.351 49.109 1.00 27.80 168 VAL D C 1
ATOM 8683 O O . VAL D 2 166 ? 23.138 -3.918 49.695 1.00 27.17 168 VAL D O 1
ATOM 8687 N N . LEU D 2 167 ? 24.067 -5.262 48.139 1.00 26.70 169 LEU D N 1
ATOM 8688 C CA . LEU D 2 167 ? 22.811 -5.923 47.825 1.00 26.60 169 LEU D CA 1
ATOM 8689 C C . LEU D 2 167 ? 22.321 -6.700 49.045 1.00 29.81 169 LEU D C 1
ATOM 8690 O O . LEU D 2 167 ? 21.165 -6.584 49.453 1.00 28.93 169 LEU D O 1
ATOM 8695 N N . ARG D 2 168 ? 23.214 -7.497 49.621 1.00 34.51 170 ARG D N 1
ATOM 8696 C CA . ARG D 2 168 ? 22.852 -8.323 50.763 1.00 35.25 170 ARG D CA 1
ATOM 8697 C C . ARG D 2 168 ? 22.472 -7.469 51.963 1.00 37.63 170 ARG D C 1
ATOM 8698 O O . ARG D 2 168 ? 21.574 -7.828 52.730 1.00 38.13 170 ARG D O 1
ATOM 8706 N N . ALA D 2 169 ? 23.159 -6.345 52.131 1.00 30.67 171 ALA D N 1
ATOM 8707 C CA . ALA D 2 169 ? 22.905 -5.472 53.275 1.00 30.33 171 ALA D CA 1
ATOM 8708 C C . ALA D 2 169 ? 21.526 -4.848 53.165 1.00 31.79 171 ALA D C 1
ATOM 8709 O O . ALA D 2 169 ? 20.809 -4.732 54.156 1.00 31.74 171 ALA D O 1
ATOM 8711 N N . LYS D 2 170 ? 21.158 -4.443 51.958 1.00 32.59 172 LYS D N 1
ATOM 8712 C CA . LYS D 2 170 ? 19.869 -3.809 51.732 1.00 33.40 172 LYS D CA 1
ATOM 8713 C C . LYS D 2 170 ? 18.755 -4.829 51.915 1.00 37.99 172 LYS D C 1
ATOM 8714 O O . LYS D 2 170 ? 17.737 -4.546 52.552 1.00 37.59 172 LYS D O 1
ATOM 8720 N N . LYS D 2 171 ? 18.960 -6.005 51.327 1.00 39.42 173 LYS D N 1
ATOM 8721 C CA . LYS D 2 171 ? 18.034 -7.125 51.481 1.00 40.40 173 LYS D CA 1
ATOM 8722 C C . LYS D 2 171 ? 17.815 -7.456 52.947 1.00 43.94 173 LYS D C 1
ATOM 8723 O O . LYS D 2 171 ? 16.679 -7.496 53.411 1.00 44.58 173 LYS D O 1
ATOM 8729 N N . ASP D 2 172 ? 18.909 -7.687 53.668 1.00 42.19 174 ASP D N 1
ATOM 8730 C CA . ASP D 2 172 ? 18.870 -8.042 55.088 1.00 43.17 174 ASP D CA 1
ATOM 8731 C C . ASP D 2 172 ? 18.160 -7.010 55.951 1.00 49.18 174 ASP D C 1
ATOM 8732 O O . ASP D 2 172 ? 17.237 -7.336 56.704 1.00 49.27 174 ASP D O 1
ATOM 8737 N N . ASN D 2 173 ? 18.609 -5.764 55.860 1.00 71.62 175 ASN D N 1
ATOM 8738 C CA . ASN D 2 173 ? 18.018 -4.686 56.641 1.00 72.93 175 ASN D CA 1
ATOM 8739 C C . ASN D 2 173 ? 16.713 -4.227 56.016 1.00 77.99 175 ASN D C 1
ATOM 8740 O O . ASN D 2 173 ? 16.501 -3.038 55.776 1.00 78.51 175 ASN D O 1
ATOM 8745 N N . LEU D 2 174 ? 15.847 -5.196 55.750 1.00 68.47 176 LEU D N 1
ATOM 8746 C CA . LEU D 2 174 ? 14.545 -4.963 55.151 1.00 68.65 176 LEU D CA 1
ATOM 8747 C C . LEU D 2 174 ? 13.634 -6.095 55.613 1.00 71.14 176 LEU D C 1
ATOM 8748 O O . LEU D 2 174 ? 12.581 -6.349 55.032 1.00 70.88 176 LEU D O 1
ATOM 8753 N N . ALA D 2 175 ? 14.074 -6.773 56.669 1.00 72.03 177 ALA D N 1
ATOM 8754 C CA . ALA D 2 175 ? 13.326 -7.859 57.285 1.00 84.95 177 ALA D CA 1
ATOM 8755 C C . ALA D 2 175 ? 13.441 -7.778 58.802 1.00 101.04 177 ALA D C 1
ATOM 8756 O O . ALA D 2 175 ? 14.473 -7.360 59.330 1.00 78.07 177 ALA D O 1
#

Radius of gyration: 41.03 Å; Cα contacts (8 Å, |Δi|>4): 2063; chains: 4; bounding box: 97×90×107 Å

Solvent-accessible surface area: 47100 Å² total; per-residue (Å²): 54,31,10,44,69,132,129,21,101,37,1,0,48,0,1,0,11,1,21,133,129,23,116,45,108,56,42,20,22,161,119,47,90,64,119,73,19,11,94,27,0,4,78,1,0,10,0,36,84,96,144,95,30,74,12,0,0,0,0,3,0,18,88,62,4,50,17,24,6,0,0,0,51,7,25,123,73,19,62,24,0,18,0,1,1,0,32,13,31,18,18,70,15,1,13,100,0,0,54,32,1,4,84,43,39,114,59,71,62,88,123,78,12,70,56,19,0,98,89,14,45,73,58,109,56,35,113,78,49,40,66,11,103,24,57,86,183,42,128,30,74,6,45,61,98,80,119,29,31,30,30,96,114,40,94,13,2,27,42,2,54,121,22,3,80,25,78,11,0,2,43,0,5,1,3,0,4,34,2,30,34,0,0,0,2,4,36,78,0,9,13,0,2,3,0,0,15,1,4,14,50,8,0,54,10,2,73,8,4,8,3,13,0,0,0,0,1,29,87,3,10,78,8,1,38,1,6,0,2,0,0,0,0,0,18,55,42,0,66,96,101,5,73,128,51,84,43,83,70,11,0,27,0,18,8,66,88,42,68,33,91,43,84,44,99,6,25,84,47,2,0,108,102,15,18,54,46,2,76,97,81,4,132,37,121,91,56,13,80,32,60,10,0,4,75,1,2,3,62,4,0,12,57,0,0,11,37,4,83,117,3,40,48,73,73,125,107,80,84,45,71,35,52,66,144,40,4,28,77,112,90,223,42,56,42,23,144,53,9,1,86,53,1,3,31,4,0,0,4,33,14,12,7,22,29,23,21,67,56,53,68,78,64,70,64,86,87,28,31,0,16,102,38,45,135,55,30,11,43,65,120,126,12,163,34,0,0,37,0,0,0,13,1,20,52,59,244,170,120,118,25,44,43,106,58,33,14,25,155,122,40,89,65,118,146,22,14,99,25,0,9,82,1,0,8,0,33,90,154,35,108,20,0,0,0,1,9,2,19,78,60,4,49,15,55,6,0,0,0,63,14,28,106,81,17,46,36,0,18,0,0,0,0,16,12,44,17,20,66,12,0,10,123,3,0,67,29,1,10,55,16,41,90,129,82,66,118,136,59,11,63,53,5,0,85,57,4,45,112,40,108,62,22,98,78,51,73,66,11,119,12,39,136,108,4,145,18,75,6,55,57,130,60,118,25,34,29,10,90,109,37,95,9,2,26,48,2,43,122,26,4,74,37,79,10,0,2,52,0,6,0,4,0,3,32,2,30,21,0,0,0,0,3,50,123,5,17,10,0,1,3,0,0,12,1,5,12,47,9,0,49,11,2,74,9,4,6,3,14,0,0,0,0,1,36,87,3,8,76,7,1,20,1,1,0,2,0,0,0,0,0,32,54,44,0,44,91,112,0,102,125,48,79,40,54,76,14,0,12,0,18,7,66,87,38,69,33,72,47,80,52,68,9,30,80,56,2,0,110,97,16,18,56,41,2,89,101,97,4,76,49,98,84,10,59,95,34,52,20,0,4,79,1,2,4,66,4,0,0,34,0,0,0,20,8,66,74,1,43,89,139,44,144,101,56,86,33,72,41,41,78,116,33,3,22,65,111,89,225,43,58,38,21,138,53,10,0,80,53,1,7,28,4,0,1,5,41,15,13,8,36,32,39,26,107,58,49,70,86,38,138,74,45,96,26,18,0,18,97,12,1,99,137,69,63,51,130,105,68,85,21,53,2,60,0,0,0,0,0,17,38,53,4,13,15,58,47,0,4,94,104,2,26,87,49,144,132,62,28,50,48,22,68,16,2,5,0,5,33,7,30,21,58,46,79,28,153,74,48,28,0,51,0,23,0,2,5,8,4,0,0,61,63,2,91,17,0,0,22,4,0,6,82,51,12,75,0,0,0,0,0,0,12,1,44,35,53,66,1,15,68,8,0,70,96,0,0,100,21,0,72,133,50,14,91,145,15,21,28,0,0,0,0,3,74,56,55,62,122,102,73,38,85,10,88,63,72,88,0,152,59,12,2,54,153,26,69,22,87,31,30,28,1,2,4,160,105,74,88,47,0,79,97,0,0,58,17,0,3,93,56,3,17,47,42,80,87,102,118,139,76,226,153,130,83,32,47,1,12,0,0,0,0,0,18,39,57,4,13,14,63,50,0,5,98,117,23,30,69,46,150,125,65,27,55,50,19,82,18,1,6,0,8,31,8,37,68,80,36,112,44,147,66,66,31,2,16,2,25,5,1,6,6,3,0,0,62,66,2,34,16,0,0,21,4,0,9,85,45,14,78,0,0,0,0,0,0,12,1,45,37,50,110,2,18,53,6,0,71,96,0,3,95,32,0,60,140,63,22,84,143,12,21,29,0,0,0,0,3,73,56,58,60,124,97,68,39,82,9,90,62,75,88,0,151,54,14,3,56,147,25,70,23,91,33,28,28,1,2,5,159,102,81,84,50,1,123,90,0,4,84,10,0,5,80,43,2,30,116,34,82,151,80,129,143,135

Nearest PDB structures (foldseek):
  6ekk-assembly2_B  TM=1.003E+00  e=3.694E-74  Homo sapiens
  6ekk-assembly1_A  TM=9.881E-01  e=2.074E-65  Homo sapiens
  3tw8-assembly2_C  TM=9.495E-01  e=6.126E-50  Homo sapiens
  3tw8-assembly1_A  TM=9.573E-01  e=3.157E-47  Homo sapiens
  3dpu-assembly1_B  TM=3.003E-01  e=7.299E-01  Chlorobaculum tepidum

Secondary structure (DSSP, 8-state):
---S-SS-SSS-SEEEEEE---EEEEEESTT---HHHHHHHHHHTS-S-----SEEEEEEE-TTS-EEEEEEEE-TTSSEEEEEEESS--HHHHHHHHHHHHHHHHTT-HHHHHHHHHHHHHPPPPPTT-EEESSSS-EEE---TTSPP-BTTSHHHHHHHHHS-HHHHHHHHHHHHTT-EEEEEES-HHHHHHHHHHHHHTTTTS---SEEESS--GGGGGGGG--S-EEEEEEGGGHHHHHHTT-SS-EEEETTTTEEE-SS-HHHHS-HHHHHHHHHHHH-STTTSBTHHHHHHHHHHHHHHGGGGGGEE--SSS--EE-HHHHHT--SSHHHHHHHHHHTT-HHHHHHHHHHHHHHHHT-----HHHHHH-/---S-SS-SSS-SEEEEEEPPP----EEEEEESTT---HHHHHHHHHHTS-S----EEEEEEE-TTS-EEEEEEEEPTTSSEEEEEEESS--HHHHHHHHHHHHHHHHTT-TTHHHHHHHHHHH---PPTT-EEEEETTEEEEPP-TTSPP-BTTSHHHHHHHHHS-HHHHHHHHHHHTTT-EEEEEES-HHHHHHHHHHHHHTTTTS---SEEESS--GGGGGGGG--S-EEEEEEGGGHHHHHTS---S-EEEETTTTEEE-SS-HHHHS-HHHHHHHHHHHHSGGGGSBTHHHHHHHHHHHHHHGGGGGGEE--SSS--EE-HHHHHT--SSHHHHHHHHHHTT-HHHHHHHHHHHHHHTTS-----HHHHHHTTTT-/---SEEEEEEEE--TTSSHHHHHHHH---SS----HHHHSEEEEEEEEEETTEEEEEEEEEETTGGG-SS--GGGGTT-SEEEEEEETT-HHHHHHHHHHHHHHHHH-TTSEEEEEEE----GGG--S-HHHHHHHHHHHT--EEE-BTTTTBSHHHHHHHHHHHHHHHHHHHH--/--SEEEEEEEEE-TTSSHHHHHHTT---SS----TTTBSEEEEEEEEEETTEEEEEEEEEETTGGG-SS--GGGGTT-SEEEEEEETT-HHHHHHHHHHHHHHHHH-TTSEEEEEEE----TTT--S-HHHHHHHHHHHT--EEE-BTTTTBSHHHHHHHHHHHHHHHHHHTT-